Protein 1F1G (pdb70)

Radius of gyration: 51.74 Å; Cα contacts (8 Å, |Δi|>4): 3023; chains: 6; bounding box: 123×83×105 Å

B-factor: mean 15.74, std 9.58, range [6.24, 143.44]

Nearest PDB structures (foldseek):
  1f1g-assembly1_A  TM=1.006E+00  e=4.003E-30  Saccharomyces cerevisiae
  1f18-assembly1_A-2  TM=1.005E+00  e=1.874E-28  Saccharomyces cerevisiae
  1f1a-assembly1_A-2  TM=1.005E+00  e=5.940E-28  Saccharomyces cerevisiae
  1b4t-assembly1_A-2  TM=1.004E+00  e=1.512E-27  Saccharomyces cerevisiae
  1f1d-assembly1_A-2  TM=1.004E+00  e=5.349E-27  Saccharomyces cerevisiae

CATH classification: 2.60.40.200

GO terms:
  GO:0004784 superoxide dismutase activity (F, IDA)
  GO:0005634 nucleus (C, IDA)
  GO:0005758 mitochondrial intermembrane space (C, IDA)
  GO:0005829 cytosol (C, IDA)
  GO:0016670 oxidoreductase activity, acting on a sulfur group of donors, oxygen as acceptor (F, IDA)
  GO:0034599 cellular response to oxidative stress (P, IMP)
  GO:0005739 mitochondrion (C, HDA)
  GO:0045944 positive regulation of transcription by RNA polymerase II (P, IMP)
  GO:1990748 cellular detoxification (P, IMP)
  GO:1901856 negative regulation of cellular respiration (P, IMP)
  GO:0031505 fungal-type cell wall organization (P, IMP)
  GO:0050821 protein stabilization (P, IMP)
  GO:0006801 superoxide metabolic process (P, IMP)
  GO:0006878 intracellular copper ion homeostasis (P, IMP)
  GO:0006882 intracellular zinc ion homeostasis (P, IMP)
  GO:0050821 protein stabilization (P, IPI)
  GO:0005758 mitochondrial intermembrane space (C, EXP)
  GO:0005515 protein binding (F, IPI)
  GO:0019430 removal of superoxide radicals (P, IDA)
  GO:0006825 copper ion transport (P, IDA)

Secondary structure (DSSP, 8-state):
-EEEEEEB-SSS-EEEEEEE-SSTTSPEEEEEEEESPPSS-EEEEEEES----TTTTGGG-SB--TT-PPP--TTSSSS-TTEEEEEE--TTS-EEEEEEESS--SSSTT--TTSEEEE-SS---TT-SSSTTHHHHTT-----EEEE-EEE-/-EEEEEEB-SSS-EEEEEEE-SSTTSPEEEEEEEESPPSS-EEEEEEES----TTTTGGG-SB--TT-PPP--TT-SSS-TTEEEEEE--TTS-EEEEEEESS--SSSTT--TTSEEEE-SS---TT-SSSTTHHHHTT-----EEEE-EEE-/-EEEEEEB-SSS-EEEEEEE-SSTTSPEEEEEEEESPPSS-EEEEEEES----TTTTGGG-SB--TT------TT-SSS-TTEEEEEE--TTS-EEEEEEESS--SSSTT--TTSEEEE-SS---TT-SSSTTHHHHTT-----EEEEEEEE-/-EEEEEEB-SSS-EEEEEEE-SSTTSPEEEEEEEESPPSS-EEEEEEES----TTTTGGG-SB--TT-PPP--TT-SSS-TTEEEEEE--TTS-EEEEEEESS--SSSTT--TTSEEEE-SS---TT-SSSTTHHHHTT-----EEEEEEEE-/-EEEEEEB-SSS-EEEEEEE-SSTTSPEEEEEEEESPPSS-EEEEEEES----TTTTGGG-SB--TT-PPP--TTSSSS-TTEEEEEE--TTS-EEEEEEESS--SSSTT--TTSEEEE-SS---TT-SSSHHHHHHTT-----EEEEEEEE-/-EEEEEEB-SSS-EEEEEEE-SSTTSPEEEEEEEESPPSS-EEEEEEES----TTTTGGG-SB--TT-PPP--TTSSSS-TTEEEEEE--TTS-EEEEEEESS--SSSTT--TTSEEEE-SS---TT-SSSHHHHHHTT-----EEEEEEEE-

Structure (mmCIF, N/CA/C/O backbone):
data_1F1G
#
_entry.id   1F1G
#
_cell.length_a   72.500
_cell.length_b   72.480
_cell.length_c   72.470
_cell.angle_alpha   109.20
_cell.angle_beta   109.55
_cell.angle_gamma   109.21
#
_symmetry.space_group_name_H-M   'P 1'
#
loop_
_entity.id
_entity.type
_entity.pdbx_description
1 polymer 'COPPER-ZINC SUPEROXIDE DISMUTASE'
2 non-polymer 'COPPER (II) ION'
3 non-polymer 'ZINC ION'
4 non-polymer 'PHOSPHATE ION'
5 water water
#
loop_
_atom_site.group_PDB
_atom_site.id
_atom_site.type_symbol
_atom_site.label_atom_id
_atom_site.label_alt_id
_atom_site.label_comp_id
_atom_site.label_asym_id
_atom_site.label_entity_id
_atom_site.label_seq_id
_atom_site.pdbx_PDB_ins_code
_atom_site.Cartn_x
_atom_site.Cartn_y
_atom_site.Cartn_z
_atom_site.occupancy
_atom_site.B_iso_or_equiv
_atom_site.auth_seq_id
_atom_site.auth_comp_id
_atom_site.auth_asym_id
_atom_site.auth_atom_id
_atom_site.pdbx_PDB_model_num
ATOM 1 N N . VAL A 1 2 ? 5.330 27.776 13.852 1.00 13.82 1 VAL A N 1
ATOM 2 C CA . VAL A 1 2 ? 4.152 28.469 13.334 1.00 11.47 1 VAL A CA 1
ATOM 3 C C . VAL A 1 2 ? 4.479 29.958 13.162 1.00 9.05 1 VAL A C 1
ATOM 4 O O . VAL A 1 2 ? 5.192 30.509 13.990 1.00 11.60 1 VAL A O 1
ATOM 8 N N . GLN A 1 3 ? 3.980 30.523 12.060 1.00 10.15 2 GLN A N 1
ATOM 9 C CA . GLN A 1 3 ? 4.124 31.954 11.829 1.00 10.55 2 GLN A CA 1
ATOM 10 C C . GLN A 1 3 ? 2.784 32.620 11.593 1.00 9.52 2 GLN A C 1
ATOM 11 O O . GLN A 1 3 ? 1.884 32.052 10.983 1.00 10.55 2 GLN A O 1
ATOM 17 N N . ALA A 1 4 ? 2.762 33.892 12.046 1.00 10.20 3 ALA A N 1
ATOM 18 C CA . ALA A 1 4 ? 1.587 34.721 11.796 1.00 9.34 3 ALA A CA 1
ATOM 19 C C . ALA A 1 4 ? 2.050 36.145 11.488 1.00 8.66 3 ALA A C 1
ATOM 20 O O . ALA A 1 4 ? 3.202 36.492 11.737 1.00 9.82 3 ALA A O 1
ATOM 22 N N . VAL A 1 5 ? 1.103 36.951 10.987 1.00 8.49 4 VAL A N 1
ATOM 23 C CA . VAL A 1 5 ? 1.490 38.326 10.616 1.00 8.89 4 VAL A CA 1
ATOM 24 C C . VAL A 1 5 ? 0.233 39.188 10.726 1.00 8.90 4 VAL A C 1
ATOM 25 O O . VAL A 1 5 ? -0.859 38.750 10.407 1.00 10.66 4 VAL A O 1
ATOM 29 N N . ALA A 1 6 ? 0.398 40.431 11.116 1.00 10.31 5 ALA A N 1
ATOM 30 C CA . ALA A 1 6 ? -0.648 41.455 11.119 1.00 9.69 5 ALA A CA 1
ATOM 31 C C . ALA A 1 6 ? -0.119 42.672 10.320 1.00 8.95 5 ALA A C 1
ATOM 32 O O . ALA A 1 6 ? 0.985 43.134 10.623 1.00 10.12 5 ALA A O 1
ATOM 34 N N . VAL A 1 7 ? -0.943 43.156 9.390 1.00 8.54 6 VAL A N 1
ATOM 35 C CA . VAL A 1 7 ? -0.586 44.363 8.649 1.00 8.19 6 VAL A CA 1
ATOM 36 C C . VAL A 1 7 ? -1.397 45.506 9.280 1.00 9.13 6 VAL A C 1
ATOM 37 O O . VAL A 1 7 ? -2.627 45.480 9.199 1.00 10.24 6 VAL A O 1
ATOM 41 N N . LEU A 1 8 ? -0.670 46.423 9.902 1.00 9.04 7 LEU A N 1
ATOM 42 C CA . LEU A 1 8 ? -1.320 47.535 10.581 1.00 8.88 7 LEU A CA 1
ATOM 43 C C . LEU A 1 8 ? -1.636 48.657 9.610 1.00 8.27 7 LEU A C 1
ATOM 44 O O . LEU A 1 8 ? -0.726 49.141 8.922 1.00 9.41 7 LEU A O 1
ATOM 49 N N . LYS A 1 9 ? -2.908 49.053 9.566 1.00 8.78 8 LYS A N 1
ATOM 50 C CA . LYS A 1 9 ? -3.360 50.127 8.701 1.00 9.50 8 LYS A CA 1
ATOM 51 C C . LYS A 1 9 ? -4.337 51.017 9.462 1.00 8.66 8 LYS A C 1
ATOM 52 O O . LYS A 1 9 ? -4.949 50.614 10.457 1.00 9.67 8 LYS A O 1
ATOM 58 N N . GLY A 1 10 ? -4.442 52.229 8.956 1.00 9.87 9 GLY A N 1
ATOM 59 C CA . GLY A 1 10 ? -5.420 53.177 9.514 1.00 10.87 9 GLY A CA 1
ATOM 60 C C . GLY A 1 10 ? -5.351 54.441 8.658 1.00 10.58 9 GLY A C 1
ATOM 61 O O . GLY A 1 10 ? -4.694 54.445 7.617 1.00 10.41 9 GLY A O 1
ATOM 62 N N . ASP A 1 11 ? -6.061 55.471 9.094 1.00 9.67 10 ASP A N 1
ATOM 63 C CA . ASP A 1 11 ? -6.189 56.728 8.359 1.00 9.61 10 ASP A CA 1
ATOM 64 C C . ASP A 1 11 ? -5.360 57.823 8.987 1.00 9.63 10 ASP A C 1
ATOM 65 O O . ASP A 1 11 ? -5.499 59.004 8.561 1.00 11.16 10 ASP A O 1
ATOM 70 N N . ALA A 1 12 ? -4.529 57.528 9.972 1.00 9.74 11 ALA A N 1
ATOM 71 C CA . ALA A 1 12 ? -3.849 58.516 10.777 1.00 10.41 11 ALA A CA 1
ATOM 72 C C . ALA A 1 12 ? -2.352 58.657 10.407 1.00 10.38 11 ALA A C 1
ATOM 73 O O . ALA A 1 12 ? -1.636 59.310 11.161 1.00 13.09 11 ALA A O 1
ATOM 75 N N . GLY A 1 13 ? -1.961 58.041 9.296 1.00 10.41 12 GLY A N 1
ATOM 76 C CA . GLY A 1 13 ? -0.558 58.117 8.880 1.00 10.89 12 GLY A CA 1
ATOM 77 C C . GLY A 1 13 ? 0.313 57.038 9.485 1.00 10.32 12 GLY A C 1
ATOM 78 O O . GLY A 1 13 ? 1.493 56.949 9.138 1.00 10.77 12 GLY A O 1
ATOM 79 N N . VAL A 1 14 ? -0.211 56.193 10.384 1.00 9.70 13 VAL A N 1
ATOM 80 C CA . VAL A 1 14 ? 0.554 55.109 11.006 1.00 9.63 13 VAL A CA 1
ATOM 81 C C . VAL A 1 14 ? 0.264 53.822 10.246 1.00 8.41 13 VAL A C 1
ATOM 82 O O . VAL A 1 14 ? -0.865 53.498 9.893 1.00 10.02 13 VAL A O 1
ATOM 86 N N . SER A 1 15 ? 1.325 53.071 9.968 1.00 8.93 14 SER A N 1
ATOM 87 C CA . SER A 1 15 ? 1.112 51.782 9.301 1.00 9.92 14 SER A CA 1
ATOM 88 C C . SER A 1 15 ? 2.312 50.890 9.613 1.00 9.54 14 SER A C 1
ATOM 89 O O . SER A 1 15 ? 3.337 51.409 10.024 1.00 10.59 14 SER A O 1
ATOM 92 N N . GLY A 1 16 ? 2.164 49.570 9.425 1.00 9.40 15 GLY A N 1
ATOM 93 C CA . GLY A 1 16 ? 3.350 48.733 9.720 1.00 11.42 15 GLY A CA 1
ATOM 94 C C . GLY A 1 16 ? 2.998 47.264 9.551 1.00 9.34 15 GLY A C 1
ATOM 95 O O . GLY A 1 16 ? 1.940 46.915 9.025 1.00 9.91 15 GLY A O 1
ATOM 96 N N . VAL A 1 17 ? 3.967 46.463 9.995 1.00 9.18 16 VAL A N 1
ATOM 97 C CA . VAL A 1 17 ? 3.801 45.016 9.865 1.00 9.68 16 VAL A CA 1
ATOM 98 C C . VAL A 1 17 ? 4.352 44.393 11.139 1.00 7.92 16 VAL A C 1
ATOM 99 O O . VAL A 1 17 ? 5.420 44.766 11.609 1.00 9.38 16 VAL A O 1
ATOM 103 N N . VAL A 1 18 ? 3.560 43.482 11.699 1.00 8.92 17 VAL A N 1
ATOM 104 C CA . VAL A 1 18 ? 3.978 42.788 12.931 1.00 9.69 17 VAL A CA 1
ATOM 105 C C . VAL A 1 18 ? 3.988 41.289 12.638 1.00 8.74 17 VAL A C 1
ATOM 106 O O . VAL A 1 18 ? 3.019 40.740 12.138 1.00 10.04 17 VAL A O 1
ATOM 110 N N . LYS A 1 19 ? 5.147 40.678 12.889 1.00 9.47 18 LYS A N 1
ATOM 111 C CA . LYS A 1 19 ? 5.343 39.260 12.609 1.00 9.64 18 LYS A CA 1
ATOM 112 C C . LYS A 1 19 ? 5.471 38.466 13.917 1.00 8.85 18 LYS A C 1
ATOM 113 O O . LYS A 1 19 ? 6.028 38.965 14.869 1.00 10.83 18 LYS A O 1
ATOM 119 N N . PHE A 1 20 ? 4.966 37.250 13.907 1.00 9.86 19 PHE A N 1
ATOM 120 C CA . PHE A 1 20 ? 4.968 36.336 15.040 1.00 9.55 19 PHE A CA 1
ATOM 121 C C . PHE A 1 20 ? 5.543 34.973 14.628 1.00 8.06 19 PHE A C 1
ATOM 122 O O . PHE A 1 20 ? 5.164 34.473 13.589 1.00 9.53 19 PHE A O 1
ATOM 130 N N . GLU A 1 21 ? 6.368 34.426 15.521 1.00 10.44 20 GLU A N 1
ATOM 131 C CA . GLU A 1 21 ? 6.779 33.046 15.237 1.00 10.97 20 GLU A CA 1
ATOM 132 C C . GLU A 1 21 ? 6.863 32.307 16.587 1.00 9.82 20 GLU A C 1
ATOM 133 O O . GLU A 1 21 ? 7.385 32.843 17.564 1.00 10.95 20 GLU A O 1
ATOM 139 N N . GLN A 1 22 ? 6.345 31.081 16.557 1.00 10.84 21 GLN A N 1
ATOM 140 C CA . GLN A 1 22 ? 6.325 30.232 17.751 1.00 10.87 21 GLN A CA 1
ATOM 141 C C . GLN A 1 22 ? 6.508 28.773 17.306 1.00 10.51 21 GLN A C 1
ATOM 142 O O . GLN A 1 22 ? 5.740 28.302 16.489 1.00 12.98 21 GLN A O 1
ATOM 148 N N . ALA A 1 23 ? 7.523 28.136 17.896 1.00 12.42 22 ALA A N 1
ATOM 149 C CA . ALA A 1 23 ? 7.865 26.765 17.465 1.00 13.29 22 ALA A CA 1
ATOM 150 C C . ALA A 1 23 ? 6.891 25.748 18.012 1.00 13.30 22 ALA A C 1
ATOM 151 O O . ALA A 1 23 ? 6.456 24.858 17.303 1.00 16.38 22 ALA A O 1
ATOM 153 N N . SER A 1 24 ? 6.548 25.887 19.278 1.00 13.88 23 SER A N 1
ATOM 154 C CA . SER A 1 24 ? 5.594 24.970 19.904 1.00 13.42 23 SER A CA 1
ATOM 155 C C . SER A 1 24 ? 4.867 25.741 20.989 1.00 13.96 23 SER A C 1
ATOM 156 O O . SER A 1 24 ? 5.357 26.806 21.413 1.00 13.67 23 SER A O 1
ATOM 159 N N . GLU A 1 25 ? 3.731 25.207 21.427 1.00 12.94 24 GLU A N 1
ATOM 160 C CA . GLU A 1 25 ? 2.869 25.950 22.347 1.00 13.96 24 GLU A CA 1
ATOM 161 C C . GLU A 1 25 ? 3.511 26.420 23.616 1.00 16.09 24 GLU A C 1
ATOM 162 O O . GLU A 1 25 ? 3.191 27.533 24.103 1.00 15.68 24 GLU A O 1
ATOM 168 N N . SER A 1 26 ? 4.416 25.645 24.235 1.00 15.66 25 SER A N 1
ATOM 169 C CA . SER A 1 26 ? 5.007 26.079 25.500 1.00 15.76 25 SER A CA 1
ATOM 170 C C . SER A 1 26 ? 6.198 27.028 25.341 1.00 16.25 25 SER A C 1
ATOM 171 O O . SER A 1 26 ? 6.681 27.560 26.354 1.00 21.04 25 SER A O 1
ATOM 174 N N . GLU A 1 27 ? 6.648 27.229 24.109 1.00 15.86 26 GLU A N 1
ATOM 175 C CA . GLU A 1 27 ? 7.833 28.035 23.855 1.00 16.21 26 GLU A CA 1
ATOM 176 C C . GLU A 1 27 ? 7.492 29.501 23.655 1.00 14.25 26 GLU A C 1
ATOM 177 O O . GLU A 1 27 ? 6.351 29.784 23.293 1.00 15.47 26 GLU A O 1
ATOM 183 N N . PRO A 1 28 ? 8.425 30.410 23.875 1.00 12.97 27 PRO A N 1
ATOM 184 C CA . PRO A 1 28 ? 8.080 31.817 23.656 1.00 14.44 27 PRO A CA 1
ATOM 185 C C . PRO A 1 28 ? 7.716 32.126 22.215 1.00 14.16 27 PRO A C 1
ATOM 186 O O . PRO A 1 28 ? 8.198 31.495 21.276 1.00 13.24 27 PRO A O 1
ATOM 190 N N . THR A 1 29 ? 6.864 33.118 22.040 1.00 12.15 28 THR A N 1
ATOM 191 C CA . THR A 1 29 ? 6.599 33.660 20.704 1.00 11.58 28 THR A CA 1
ATOM 192 C C . THR A 1 29 ? 7.560 34.819 20.440 1.00 11.25 28 THR A C 1
ATOM 193 O O . THR A 1 29 ? 7.730 35.661 21.313 1.00 13.52 28 THR A O 1
ATOM 197 N N . THR A 1 30 ? 8.194 34.854 19.275 1.00 10.66 29 THR A N 1
ATOM 198 C CA . THR A 1 30 ? 9.004 36.009 18.901 1.00 12.15 29 THR A CA 1
ATOM 199 C C . THR A 1 30 ? 8.121 36.991 18.117 1.00 10.63 29 THR A C 1
ATOM 200 O O . THR A 1 30 ? 7.535 36.570 17.126 1.00 10.62 29 THR A O 1
ATOM 204 N N . VAL A 1 31 ? 8.053 38.206 18.629 1.00 10.08 30 VAL A N 1
ATOM 205 C CA . VAL A 1 31 ? 7.247 39.245 18.013 1.00 11.08 30 VAL A CA 1
ATOM 206 C C . VAL A 1 31 ? 8.185 40.281 17.413 1.00 9.93 30 VAL A C 1
ATOM 207 O O . VAL A 1 31 ? 9.030 40.792 18.137 1.00 12.45 30 VAL A O 1
ATOM 211 N N . SER A 1 32 ? 8.034 40.588 16.142 1.00 10.47 31 SER A N 1
ATOM 212 C CA . SER A 1 32 ? 8.921 41.625 15.587 1.00 11.92 31 SER A CA 1
ATOM 213 C C . SER A 1 32 ? 8.030 42.581 14.812 1.00 14.15 31 SER A C 1
ATOM 214 O O . SER A 1 32 ? 6.991 42.220 14.268 1.00 13.71 31 SER A O 1
ATOM 217 N N . TYR A 1 33 ? 8.456 43.834 14.774 1.00 10.07 32 TYR A N 1
ATOM 218 C CA . TYR A 1 33 ? 7.574 44.834 14.205 1.00 10.78 32 TYR A CA 1
ATOM 219 C C . TYR A 1 33 ? 8.405 45.917 13.490 1.00 10.03 32 TYR A C 1
ATOM 220 O O . TYR A 1 33 ? 9.548 46.172 13.897 1.00 11.05 32 TYR A O 1
ATOM 229 N N . GLU A 1 34 ? 7.738 46.499 12.499 1.00 10.45 33 GLU A N 1
ATOM 230 C CA . GLU A 1 34 ? 8.195 47.708 11.841 1.00 10.94 33 GLU A CA 1
ATOM 231 C C . GLU A 1 34 ? 6.958 48.589 11.701 1.00 8.99 33 GLU A C 1
ATOM 232 O O . GLU A 1 34 ? 6.025 48.137 11.070 1.00 11.12 33 GLU A O 1
ATOM 238 N N . ILE A 1 35 ? 7.043 49.789 12.302 1.00 8.85 34 ILE A N 1
ATOM 239 C CA . ILE A 1 35 ? 5.861 50.660 12.272 1.00 9.41 34 ILE A CA 1
ATOM 240 C C . ILE A 1 35 ? 6.299 52.095 11.942 1.00 8.63 34 ILE A C 1
ATOM 241 O O . ILE A 1 35 ? 7.199 52.597 12.599 1.00 13.53 34 ILE A O 1
ATOM 246 N N . ALA A 1 36 ? 5.662 52.657 10.925 1.00 9.51 35 ALA A N 1
ATOM 247 C CA . ALA A 1 36 ? 6.004 54.014 10.465 1.00 9.48 35 ALA A CA 1
ATOM 248 C C . ALA A 1 36 ? 4.926 55.026 10.821 1.00 9.72 35 ALA A C 1
ATOM 249 O O . ALA A 1 36 ? 3.774 54.628 10.962 1.00 10.47 35 ALA A O 1
ATOM 251 N N . GLY A 1 37 ? 5.312 56.303 10.899 1.00 9.46 36 GLY A N 1
ATOM 252 C CA . GLY A 1 37 ? 4.303 57.368 10.950 1.00 9.92 36 GLY A CA 1
ATOM 253 C C . GLY A 1 37 ? 3.886 57.722 12.359 1.00 9.09 36 GLY A C 1
ATOM 254 O O . GLY A 1 37 ? 2.959 58.550 12.519 1.00 10.81 36 GLY A O 1
ATOM 255 N N . ASN A 1 38 ? 4.547 57.187 13.355 1.00 9.28 37 ASN A N 1
ATOM 256 C CA . ASN A 1 38 ? 4.266 57.533 14.752 1.00 10.66 37 ASN A CA 1
ATOM 257 C C . ASN A 1 38 ? 4.853 58.885 15.112 1.00 11.16 37 ASN A C 1
ATOM 258 O O . ASN A 1 38 ? 5.690 59.407 14.387 1.00 12.05 37 ASN A O 1
ATOM 263 N N . SER A 1 39 ? 4.450 59.428 16.262 1.00 11.23 38 SER A N 1
ATOM 264 C CA . SER A 1 39 ? 5.151 60.572 16.804 1.00 11.43 38 SER A CA 1
ATOM 265 C C . SER A 1 39 ? 6.630 60.210 16.968 1.00 11.77 38 SER A C 1
ATOM 266 O O . SER A 1 39 ? 6.949 59.078 17.319 1.00 13.22 38 SER A O 1
ATOM 269 N N . PRO A 1 40 ? 7.541 61.124 16.743 1.00 12.00 39 PRO A N 1
ATOM 270 C CA . PRO A 1 40 ? 8.953 60.826 16.929 1.00 11.67 39 PRO A CA 1
ATOM 271 C C . PRO A 1 40 ? 9.381 60.884 18.398 1.00 11.20 39 PRO A C 1
ATOM 272 O O . PRO A 1 40 ? 8.741 61.557 19.190 1.00 12.67 39 PRO A O 1
ATOM 276 N N . ASN A 1 41 ? 10.471 60.170 18.660 1.00 12.51 40 ASN A N 1
ATOM 277 C CA . ASN A 1 41 ? 11.101 60.221 19.968 1.00 13.02 40 ASN A CA 1
ATOM 278 C C . ASN A 1 41 ? 10.105 59.942 21.088 1.00 13.95 40 ASN A C 1
ATOM 279 O O . ASN A 1 41 ? 10.093 60.681 22.086 1.00 17.42 40 ASN A O 1
ATOM 284 N N . ALA A 1 42 ? 9.297 58.903 20.936 1.00 13.30 41 ALA A N 1
ATOM 285 C CA . ALA A 1 42 ? 8.228 58.667 21.918 1.00 13.53 41 ALA A CA 1
ATOM 286 C C . ALA A 1 42 ? 8.127 57.194 22.278 1.00 13.03 41 ALA A C 1
ATOM 287 O O . ALA A 1 42 ? 8.935 56.390 21.796 1.00 14.91 41 ALA A O 1
ATOM 289 N N . GLU A 1 43 ? 7.142 56.873 23.120 1.00 13.57 42 GLU A N 1
ATOM 290 C CA . GLU A 1 43 ? 6.834 55.482 23.484 1.00 12.94 42 GLU A CA 1
ATOM 291 C C . GLU A 1 43 ? 5.347 55.312 23.234 1.00 11.98 42 GLU A C 1
ATOM 292 O O . GLU A 1 43 ? 4.566 56.168 23.652 1.00 12.91 42 GLU A O 1
ATOM 298 N N . ARG A 1 44 ? 4.968 54.256 22.544 1.00 11.63 43 ARG A N 1
ATOM 299 C CA . ARG A 1 44 ? 3.614 54.071 22.068 1.00 9.74 43 ARG A CA 1
ATOM 300 C C . ARG A 1 44 ? 3.083 52.688 22.469 1.00 11.01 43 ARG A C 1
ATOM 301 O O . ARG A 1 44 ? 3.757 51.670 22.263 1.00 10.82 43 ARG A O 1
ATOM 309 N N . GLY A 1 45 ? 1.884 52.694 23.017 1.00 10.80 44 GLY A N 1
ATOM 310 C CA . GLY A 1 45 ? 1.283 51.449 23.516 1.00 11.59 44 GLY A CA 1
ATOM 311 C C . GLY A 1 45 ? 1.035 50.463 22.394 1.00 9.58 44 GLY A C 1
ATOM 312 O O . GLY A 1 45 ? 0.653 50.825 21.278 1.00 9.81 44 GLY A O 1
ATOM 313 N N . PHE A 1 46 ? 1.220 49.174 22.704 1.00 9.97 45 PHE A N 1
ATOM 314 C CA . PHE A 1 46 ? 1.241 48.146 21.661 1.00 9.82 45 PHE A CA 1
ATOM 315 C C . PHE A 1 46 ? 0.620 46.875 22.247 1.00 8.66 45 PHE A C 1
ATOM 316 O O . PHE A 1 46 ? 1.162 46.349 23.239 1.00 10.14 45 PHE A O 1
ATOM 324 N N . HIS A 1 47 ? -0.547 46.438 21.732 1.00 8.69 46 HIS A N 1
ATOM 325 C CA . HIS A 1 47 ? -1.207 45.296 22.384 1.00 10.35 46 HIS A CA 1
ATOM 326 C C . HIS A 1 47 ? -1.929 44.427 21.361 1.00 8.84 46 HIS A C 1
ATOM 327 O O . HIS A 1 47 ? -2.337 44.847 20.295 1.00 10.06 46 HIS A O 1
ATOM 334 N N . ILE A 1 48 ? -2.146 43.177 21.800 1.00 8.65 47 ILE A N 1
ATOM 335 C CA . ILE A 1 48 ? -3.091 42.296 21.134 1.00 9.30 47 ILE A CA 1
ATOM 336 C C . ILE A 1 48 ? -4.481 42.543 21.725 1.00 8.93 47 ILE A C 1
ATOM 337 O O . ILE A 1 48 ? -4.637 42.471 22.930 1.00 9.59 47 ILE A O 1
ATOM 342 N N . HIS A 1 49 ? -5.420 42.836 20.835 1.00 9.48 48 HIS A N 1
ATOM 343 C CA . HIS A 1 49 ? -6.813 43.032 21.271 1.00 9.63 48 HIS A CA 1
ATOM 344 C C . HIS A 1 49 ? -7.609 41.779 20.920 1.00 9.52 48 HIS A C 1
ATOM 345 O O . HIS A 1 49 ? -7.216 40.938 20.118 1.00 10.12 48 HIS A O 1
ATOM 352 N N . GLU A 1 50 ? -8.758 41.654 21.587 1.00 9.26 49 GLU A N 1
ATOM 353 C CA . GLU A 1 50 ? -9.478 40.386 21.604 1.00 9.47 49 GLU A CA 1
ATOM 354 C C . GLU A 1 50 ? -9.969 39.902 20.277 1.00 9.90 49 GLU A C 1
ATOM 355 O O . GLU A 1 50 ? -9.940 38.692 19.967 1.00 10.34 49 GLU A O 1
ATOM 361 N N . PHE A 1 51 ? -10.501 40.814 19.438 1.00 8.90 50 PHE A N 1
ATOM 362 C CA . PHE A 1 51 ? -11.198 40.409 18.239 1.00 8.69 50 PHE A CA 1
ATOM 363 C C . PHE A 1 51 ? -10.473 40.817 16.946 1.00 9.20 50 PHE A C 1
ATOM 364 O O . PHE A 1 51 ? -9.950 41.927 16.864 1.00 10.85 50 PHE A O 1
ATOM 372 N N . GLY A 1 52 ? -10.500 39.937 15.978 1.00 9.25 51 GLY A N 1
ATOM 373 C CA . GLY A 1 52 ? -9.997 40.142 14.638 1.00 9.60 51 GLY A CA 1
ATOM 374 C C . GLY A 1 52 ? -11.079 40.723 13.747 1.00 8.74 51 GLY A C 1
ATOM 375 O O . GLY A 1 52 ? -11.351 40.211 12.670 1.00 10.62 51 GLY A O 1
ATOM 376 N N . ASP A 1 53 ? -11.735 41.776 14.272 1.00 9.88 52 ASP A N 1
ATOM 377 C CA . ASP A 1 53 ? -12.933 42.311 13.615 1.00 10.45 52 ASP A CA 1
ATOM 378 C C . ASP A 1 53 ? -12.625 43.741 13.141 1.00 9.22 52 ASP A C 1
ATOM 379 O O . ASP A 1 53 ? -12.455 44.601 13.986 1.00 10.97 52 ASP A O 1
ATOM 384 N N . ALA A 1 54 ? -12.569 43.883 11.828 1.00 9.49 53 ALA A N 1
ATOM 385 C CA . ALA A 1 54 ? -12.179 45.167 11.235 1.00 9.45 53 ALA A CA 1
ATOM 386 C C . ALA A 1 54 ? -13.368 45.910 10.650 1.00 10.36 53 ALA A C 1
ATOM 387 O O . ALA A 1 54 ? -13.182 46.799 9.803 1.00 10.94 53 ALA A O 1
ATOM 389 N N . THR A 1 55 ? -14.576 45.552 11.089 1.00 10.02 54 THR A N 1
ATOM 390 C CA . THR A 1 55 ? -15.758 46.214 10.511 1.00 9.84 54 THR A CA 1
ATOM 391 C C . THR A 1 55 ? -15.931 47.664 10.988 1.00 9.59 54 THR A C 1
ATOM 392 O O . THR A 1 55 ? -16.719 48.343 10.301 1.00 12.97 54 THR A O 1
ATOM 396 N N . ASN A 1 56 ? -15.276 48.046 12.065 1.00 9.70 55 ASN A N 1
ATOM 397 C CA . ASN A 1 56 ? -15.423 49.454 12.514 1.00 10.05 55 ASN A CA 1
ATOM 398 C C . ASN A 1 56 ? -14.057 49.990 12.931 1.00 10.29 55 ASN A C 1
ATOM 399 O O . ASN A 1 56 ? -13.712 50.065 14.098 1.00 10.96 55 ASN A O 1
ATOM 404 N N . GLY A 1 57 ? -13.247 50.308 11.897 1.00 10.36 56 GLY A N 1
ATOM 405 C CA . GLY A 1 57 ? -11.925 50.858 12.148 1.00 11.29 56 GLY A CA 1
ATOM 406 C C . GLY A 1 57 ? -11.132 49.924 13.066 1.00 10.72 56 GLY A C 1
ATOM 407 O O . GLY A 1 57 ? -11.103 48.709 12.838 1.00 11.69 56 GLY A O 1
ATOM 408 N N . CYS A 1 58 ? -10.547 50.535 14.084 1.00 10.66 57 CYS A N 1
ATOM 409 C CA . CYS A 1 58 ? -9.850 49.802 15.109 1.00 10.01 57 CYS A CA 1
ATOM 410 C C . CYS A 1 58 ? -10.687 49.631 16.370 1.00 9.33 57 CYS A C 1
ATOM 411 O O . CYS A 1 58 ? -10.236 49.046 17.319 1.00 10.94 57 CYS A O 1
ATOM 414 N N . VAL A 1 59 ? -11.897 50.170 16.362 1.00 9.83 58 VAL A N 1
ATOM 415 C CA . VAL A 1 59 ? -12.810 50.067 17.509 1.00 9.93 58 VAL A CA 1
ATOM 416 C C . VAL A 1 59 ? -13.254 48.608 17.721 1.00 9.58 58 VAL A C 1
ATOM 417 O O . VAL A 1 59 ? -13.314 48.113 18.846 1.00 9.71 58 VAL A O 1
ATOM 421 N N . SER A 1 60 ? -13.572 47.958 16.617 1.00 9.58 59 SER A N 1
ATOM 422 C CA . SER A 1 60 ? -14.217 46.637 16.662 1.00 9.29 59 SER A CA 1
ATOM 423 C C . SER A 1 60 ? -13.186 45.570 17.027 1.00 9.77 59 SER A C 1
ATOM 424 O O . SER A 1 60 ? -13.620 44.423 17.245 1.00 11.19 59 SER A O 1
ATOM 427 N N . ALA A 1 61 ? -11.924 45.892 17.192 1.00 9.71 60 ALA A N 1
ATOM 428 C CA . ALA A 1 61 ? -10.934 44.990 17.779 1.00 9.23 60 ALA A CA 1
ATOM 429 C C . ALA A 1 61 ? -11.258 44.700 19.236 1.00 9.42 60 ALA A C 1
ATOM 430 O O . ALA A 1 61 ? -10.764 43.737 19.822 1.00 9.07 60 ALA A O 1
ATOM 432 N N . GLY A 1 62 ? -12.130 45.547 19.850 1.00 9.54 61 GLY A N 1
ATOM 433 C CA . GLY A 1 62 ? -12.443 45.231 21.249 1.00 10.71 61 GLY A CA 1
ATOM 434 C C . GLY A 1 62 ? -11.347 45.615 22.194 1.00 10.43 61 GLY A C 1
ATOM 435 O O . GLY A 1 62 ? -10.423 46.370 21.859 1.00 10.49 61 GLY A O 1
ATOM 436 N N . PRO A 1 63 ? -11.398 45.106 23.428 1.00 10.71 62 PRO A N 1
ATOM 437 C CA . PRO A 1 63 ? -10.421 45.411 24.463 1.00 10.71 62 PRO A CA 1
ATOM 438 C C . PRO A 1 63 ? -9.135 44.594 24.363 1.00 9.15 62 PRO A C 1
ATOM 439 O O . PRO A 1 63 ? -9.020 43.762 23.466 1.00 11.12 62 PRO A O 1
ATOM 443 N N . HIS A 1 64 ? -8.188 44.823 25.263 1.00 10.36 63 HIS A N 1
ATOM 444 C CA . HIS A 1 64 ? -6.983 44.005 25.288 1.00 9.68 63 HIS A CA 1
ATOM 445 C C . HIS A 1 64 ? -7.374 42.532 25.470 1.00 10.33 63 HIS A C 1
ATOM 446 O O . HIS A 1 64 ? -8.280 42.216 26.249 1.00 10.96 63 HIS A O 1
ATOM 453 N N . PHE A 1 65 ? -6.701 41.639 24.769 1.00 10.10 64 PHE A N 1
ATOM 454 C CA . PHE A 1 65 ? -6.931 40.213 24.916 1.00 10.06 64 PHE A CA 1
ATOM 455 C C . PHE A 1 65 ? -6.535 39.781 26.324 1.00 9.23 64 PHE A C 1
ATOM 456 O O . PHE A 1 65 ? -5.411 39.967 26.757 1.00 10.03 64 PHE A O 1
ATOM 464 N N . ASN A 1 66 ? -7.550 39.261 27.041 1.00 10.22 65 ASN A N 1
ATOM 465 C CA . ASN A 1 66 ? -7.416 39.033 28.487 1.00 11.29 65 ASN A CA 1
ATOM 466 C C . ASN A 1 66 ? -8.198 37.817 28.960 1.00 12.02 65 ASN A C 1
ATOM 467 O O . ASN A 1 66 ? -9.115 37.893 29.795 1.00 12.09 65 ASN A O 1
ATOM 472 N N . PRO A 1 67 ? -7.892 36.643 28.432 1.00 11.43 66 PRO A N 1
ATOM 473 C CA . PRO A 1 67 ? -8.726 35.485 28.766 1.00 12.07 66 PRO A CA 1
ATOM 474 C C . PRO A 1 67 ? -8.659 35.159 30.272 1.00 12.38 66 PRO A C 1
ATOM 475 O O . PRO A 1 67 ? -9.627 34.587 30.787 1.00 12.66 66 PRO A O 1
ATOM 479 N N . PHE A 1 68 ? -7.586 35.525 30.945 1.00 11.27 67 PHE A N 1
ATOM 480 C CA . PHE A 1 68 ? -7.374 35.158 32.339 1.00 12.25 67 PHE A CA 1
ATOM 481 C C . PHE A 1 68 ? -7.870 36.228 33.305 1.00 11.24 67 PHE A C 1
ATOM 482 O O . PHE A 1 68 ? -7.703 36.068 34.516 1.00 13.49 67 PHE A O 1
ATOM 490 N N . LYS A 1 69 ? -8.478 37.281 32.770 1.00 12.89 68 LYS A N 1
ATOM 491 C CA . LYS A 1 69 ? -9.196 38.281 33.575 1.00 12.55 68 LYS A CA 1
ATOM 492 C C . LYS A 1 69 ? -8.291 38.928 34.608 1.00 11.40 68 LYS A C 1
ATOM 493 O O . LYS A 1 69 ? -8.530 39.060 35.793 1.00 13.62 68 LYS A O 1
ATOM 499 N N . LYS A 1 70 ? -7.135 39.400 34.124 1.00 11.78 69 LYS A N 1
ATOM 500 C CA . LYS A 1 70 ? -6.147 40.093 34.907 1.00 11.10 69 LYS A CA 1
ATOM 501 C C . LYS A 1 70 ? -6.231 41.600 34.615 1.00 9.71 69 LYS A C 1
ATOM 502 O O . LYS A 1 70 ? -6.903 41.967 33.637 1.00 12.40 69 LYS A O 1
ATOM 508 N N . THR A 1 71 ? -5.533 42.365 35.443 1.00 10.94 70 THR A N 1
ATOM 509 C CA . THR A 1 71 ? -5.400 43.779 35.116 1.00 11.40 70 THR A CA 1
ATOM 510 C C . THR A 1 71 ? -4.283 43.999 34.097 1.00 11.82 70 THR A C 1
ATOM 511 O O . THR A 1 71 ? -3.402 43.179 33.889 1.00 11.26 70 THR A O 1
ATOM 515 N N . HIS A 1 72 ? -4.370 45.189 33.483 1.00 11.89 71 HIS A N 1
ATOM 516 C CA . HIS A 1 72 ? -3.373 45.643 32.536 1.00 11.25 71 HIS A CA 1
ATOM 517 C C . HIS A 1 72 ? -2.008 45.841 33.192 1.00 11.56 71 HIS A C 1
ATOM 518 O O . HIS A 1 72 ? -1.927 46.447 34.278 1.00 12.82 71 HIS A O 1
ATOM 525 N N . GLY A 1 73 ? -0.943 45.385 32.524 1.00 11.23 72 GLY A N 1
ATOM 526 C CA . GLY A 1 73 ? 0.382 45.559 33.097 1.00 12.69 72 GLY A CA 1
ATOM 527 C C . GLY A 1 73 ? 1.471 45.678 32.035 1.00 11.63 72 GLY A C 1
ATOM 528 O O . GLY A 1 73 ? 1.178 45.800 30.864 1.00 13.04 72 GLY A O 1
ATOM 529 N N . ALA A 1 74 ? 2.718 45.659 32.474 1.00 12.19 73 ALA A N 1
ATOM 530 C CA . ALA A 1 74 ? 3.891 45.621 31.625 1.00 12.66 73 ALA A CA 1
ATOM 531 C C . ALA A 1 74 ? 4.112 44.180 31.180 1.00 12.65 73 ALA A C 1
ATOM 532 O O . ALA A 1 74 ? 3.729 43.237 31.870 1.00 11.89 73 ALA A O 1
ATOM 534 N N . PRO A 1 75 ? 4.740 43.985 30.027 1.00 13.39 74 PRO A N 1
ATOM 535 C CA . PRO A 1 75 ? 5.040 42.622 29.580 1.00 14.53 74 PRO A CA 1
ATOM 536 C C . PRO A 1 75 ? 5.797 41.801 30.619 1.00 15.65 74 PRO A C 1
ATOM 537 O O . PRO A 1 75 ? 5.574 40.592 30.706 1.00 16.19 74 PRO A O 1
ATOM 541 N N . THR A 1 76 ? 6.679 42.390 31.397 1.00 16.35 75 THR A N 1
ATOM 542 C CA . THR A 1 76 ? 7.470 41.610 32.352 1.00 17.71 75 THR A CA 1
ATOM 543 C C . THR A 1 76 ? 6.789 41.480 33.699 1.00 15.96 75 THR A C 1
ATOM 544 O O . THR A 1 76 ? 7.362 40.860 34.615 1.00 19.04 75 THR A O 1
ATOM 548 N N . ASP A 1 77 ? 5.571 42.019 33.814 1.00 15.48 76 ASP A N 1
ATOM 549 C CA . ASP A 1 77 ? 4.812 41.795 35.045 1.00 15.59 76 ASP A CA 1
ATOM 550 C C . ASP A 1 77 ? 4.161 40.420 35.040 1.00 16.18 76 ASP A C 1
ATOM 551 O O . ASP A 1 77 ? 3.668 40.001 33.982 1.00 18.09 76 ASP A O 1
ATOM 556 N N . GLU A 1 78 ? 4.038 39.691 36.170 1.00 20.44 77 GLU A N 1
ATOM 557 C CA . GLU A 1 78 ? 3.275 38.438 35.938 1.00 22.33 77 GLU A CA 1
ATOM 558 C C . GLU A 1 78 ? 1.767 38.729 35.880 1.00 22.06 77 GLU A C 1
ATOM 559 O O . GLU A 1 78 ? 1.006 37.949 35.289 1.00 20.55 77 GLU A O 1
ATOM 565 N N . VAL A 1 79 ? 1.349 39.860 36.471 1.00 14.91 78 VAL A N 1
ATOM 566 C CA . VAL A 1 79 ? -0.066 40.228 36.355 1.00 14.37 78 VAL A CA 1
ATOM 567 C C . VAL A 1 79 ? -0.168 41.237 35.196 1.00 11.81 78 VAL A C 1
ATOM 568 O O . VAL A 1 79 ? 0.236 42.368 35.314 1.00 14.12 78 VAL A O 1
ATOM 572 N N . ARG A 1 80 ? -0.697 40.721 34.111 1.00 11.86 79 ARG A N 1
ATOM 573 C CA . ARG A 1 80 ? -0.859 41.504 32.888 1.00 10.40 79 ARG A CA 1
ATOM 574 C C . ARG A 1 80 ? -1.926 40.826 32.045 1.00 10.78 79 ARG A C 1
ATOM 575 O O . ARG A 1 80 ? -2.272 39.676 32.288 1.00 11.82 79 ARG A O 1
ATOM 583 N N . HIS A 1 81 ? -2.455 41.521 31.048 1.00 10.22 80 HIS A N 1
ATOM 584 C CA . HIS A 1 81 ? -3.254 40.897 30.023 1.00 10.13 80 HIS A CA 1
ATOM 585 C C . HIS A 1 81 ? -2.368 40.048 29.092 1.00 10.08 80 HIS A C 1
ATOM 586 O O . HIS A 1 81 ? -1.234 40.407 28.854 1.00 10.76 80 HIS A O 1
ATOM 593 N N . VAL A 1 82 ? -2.908 38.939 28.601 1.00 10.09 81 VAL A N 1
ATOM 594 C CA . VAL A 1 82 ? -2.108 38.201 27.599 1.00 10.80 81 VAL A CA 1
ATOM 595 C C . VAL A 1 82 ? -1.650 39.109 26.468 1.00 10.72 81 VAL A C 1
ATOM 596 O O . VAL A 1 82 ? -0.511 39.032 26.024 1.00 11.71 81 VAL A O 1
ATOM 600 N N . GLY A 1 83 ? -2.518 40.038 26.030 1.00 10.71 82 GLY A N 1
ATOM 601 C CA . GLY A 1 83 ? -2.126 40.863 24.890 1.00 11.99 82 GLY A CA 1
ATOM 602 C C . GLY A 1 83 ? -1.202 42.016 25.233 1.00 9.31 82 GLY A C 1
ATOM 603 O O . GLY A 1 83 ? -0.891 42.744 24.256 1.00 10.80 82 GLY A O 1
ATOM 604 N N . ASP A 1 84 ? -0.740 42.248 26.443 1.00 8.76 83 ASP A N 1
ATOM 605 C CA . ASP A 1 84 ? 0.041 43.439 26.776 1.00 10.16 83 ASP A CA 1
ATOM 606 C C . ASP A 1 84 ? 1.474 43.331 26.248 1.00 11.20 83 ASP A C 1
ATOM 607 O O . ASP A 1 84 ? 2.262 42.494 26.694 1.00 11.63 83 ASP A O 1
ATOM 612 N N . MET A 1 85 ? 1.831 44.202 25.296 1.00 10.69 84 MET A N 1
ATOM 613 C CA . MET A 1 85 ? 3.157 44.218 24.729 1.00 11.24 84 MET A CA 1
ATOM 614 C C . MET A 1 85 ? 3.883 45.537 25.049 1.00 12.02 84 MET A C 1
ATOM 615 O O . MET A 1 85 ? 4.895 45.832 24.442 1.00 13.71 84 MET A O 1
ATOM 620 N N . GLY A 1 86 ? 3.387 46.273 26.049 1.00 10.48 85 GLY A N 1
ATOM 621 C CA . GLY A 1 86 ? 4.053 47.433 26.562 1.00 10.75 85 GLY A CA 1
ATOM 622 C C . GLY A 1 86 ? 4.136 48.591 25.576 1.00 10.97 85 GLY A C 1
ATOM 623 O O . GLY A 1 86 ? 3.190 48.835 24.823 1.00 11.76 85 GLY A O 1
ATOM 624 N N . ASN A 1 87 ? 5.250 49.290 25.611 1.00 11.07 86 ASN A N 1
ATOM 625 C CA . ASN A 1 87 ? 5.475 50.385 24.651 1.00 11.68 86 ASN A CA 1
ATOM 626 C C . ASN A 1 87 ? 6.500 49.983 23.616 1.00 11.45 86 ASN A C 1
ATOM 627 O O . ASN A 1 87 ? 7.459 49.271 23.931 1.00 13.49 86 ASN A O 1
ATOM 632 N N . VAL A 1 88 ? 6.328 50.480 22.399 1.00 11.14 87 VAL A N 1
ATOM 633 C CA . VAL A 1 88 ? 7.411 50.431 21.429 1.00 11.24 87 VAL A CA 1
ATOM 634 C C . VAL A 1 88 ? 8.019 51.835 21.344 1.00 10.91 87 VAL A C 1
ATOM 635 O O . VAL A 1 88 ? 7.326 52.849 21.460 1.00 11.94 87 VAL A O 1
ATOM 639 N N . LYS A 1 89 ? 9.329 51.907 21.198 1.00 11.11 88 LYS A N 1
ATOM 640 C CA . LYS A 1 89 ? 10.047 53.171 21.146 1.00 11.43 88 LYS A CA 1
ATOM 641 C C . LYS A 1 89 ? 10.049 53.662 19.713 1.00 11.86 88 LYS A C 1
ATOM 642 O O . LYS A 1 89 ? 10.258 52.844 18.801 1.00 15.34 88 LYS A O 1
ATOM 648 N N . THR A 1 90 ? 9.830 54.953 19.520 1.00 11.86 89 THR A N 1
ATOM 649 C CA . THR A 1 90 ? 9.934 55.506 18.172 1.00 12.03 89 THR A CA 1
ATOM 650 C C . THR A 1 90 ? 11.166 56.419 18.070 1.00 12.40 89 THR A C 1
ATOM 651 O O . THR A 1 90 ? 11.549 57.113 19.005 1.00 13.40 89 THR A O 1
ATOM 655 N N . ASP A 1 91 ? 11.780 56.371 16.875 1.00 11.41 90 ASP A N 1
ATOM 656 C CA . ASP A 1 91 ? 12.994 57.167 16.652 1.00 12.42 90 ASP A CA 1
ATOM 657 C C . ASP A 1 91 ? 12.663 58.567 16.146 1.00 12.74 90 ASP A C 1
ATOM 658 O O . ASP A 1 91 ? 11.491 58.978 16.165 1.00 11.87 90 ASP A O 1
ATOM 663 N N . GLU A 1 92 ? 13.678 59.304 15.719 1.00 12.13 91 GLU A N 1
ATOM 664 C CA . GLU A 1 92 ? 13.508 60.709 15.338 1.00 12.06 91 GLU A CA 1
ATOM 665 C C . GLU A 1 92 ? 12.676 60.821 14.071 1.00 10.74 91 GLU A C 1
ATOM 666 O O . GLU A 1 92 ? 12.174 61.924 13.745 1.00 13.05 91 GLU A O 1
ATOM 672 N N . ASN A 1 93 ? 12.515 59.738 13.340 1.00 11.00 92 ASN A N 1
ATOM 673 C CA . ASN A 1 93 ? 11.709 59.758 12.127 1.00 11.70 92 ASN A CA 1
ATOM 674 C C . ASN A 1 93 ? 10.310 59.186 12.311 1.00 10.73 92 ASN A C 1
ATOM 675 O O . ASN A 1 93 ? 9.546 59.035 11.348 1.00 11.66 92 ASN A O 1
ATOM 680 N N . GLY A 1 94 ? 9.996 58.835 13.556 1.00 11.00 93 GLY A N 1
ATOM 681 C CA . GLY A 1 94 ? 8.688 58.257 13.825 1.00 11.45 93 GLY A CA 1
ATOM 682 C C . GLY A 1 94 ? 8.587 56.760 13.625 1.00 10.89 93 GLY A C 1
ATOM 683 O O . GLY A 1 94 ? 7.462 56.239 13.575 1.00 10.81 93 GLY A O 1
ATOM 684 N N . VAL A 1 95 ? 9.722 56.078 13.449 1.00 10.20 94 VAL A N 1
ATOM 685 C CA . VAL A 1 95 ? 9.760 54.636 13.152 1.00 11.01 94 VAL A CA 1
ATOM 686 C C . VAL A 1 95 ? 9.965 53.852 14.441 1.00 10.21 94 VAL A C 1
ATOM 687 O O . VAL A 1 95 ? 10.803 54.181 15.263 1.00 10.86 94 VAL A O 1
ATOM 691 N N . ALA A 1 96 ? 9.187 52.783 14.584 1.00 11.09 95 ALA A N 1
ATOM 692 C CA . ALA A 1 96 ? 9.376 51.801 15.632 1.00 12.95 95 ALA A CA 1
ATOM 693 C C . ALA A 1 96 ? 9.853 50.515 14.930 1.00 12.32 95 ALA A C 1
ATOM 694 O O . ALA A 1 96 ? 9.172 50.072 14.026 1.00 15.37 95 ALA A O 1
ATOM 696 N N . LYS A 1 97 ? 10.983 49.993 15.380 1.00 12.13 96 LYS A N 1
ATOM 697 C CA . LYS A 1 97 ? 11.452 48.738 14.790 1.00 12.33 96 LYS A CA 1
ATOM 698 C C . LYS A 1 97 ? 12.061 47.938 15.925 1.00 12.86 96 LYS A C 1
ATOM 699 O O . LYS A 1 97 ? 12.876 48.485 16.665 1.00 16.07 96 LYS A O 1
ATOM 705 N N . GLY A 1 98 ? 11.680 46.670 16.046 1.00 12.23 97 GLY A N 1
ATOM 706 C CA . GLY A 1 98 ? 12.269 45.880 17.130 1.00 15.39 97 GLY A CA 1
ATOM 707 C C . GLY A 1 98 ? 11.655 44.479 17.160 1.00 10.73 97 GLY A C 1
ATOM 708 O O . GLY A 1 98 ? 10.881 44.107 16.303 1.00 11.83 97 GLY A O 1
ATOM 709 N N . SER A 1 99 ? 12.124 43.756 18.161 1.00 13.13 98 SER A N 1
ATOM 710 C CA . SER A 1 99 ? 11.665 42.382 18.377 1.00 14.04 98 SER A CA 1
ATOM 711 C C . SER A 1 99 ? 11.801 42.023 19.834 1.00 11.99 98 SER A C 1
ATOM 712 O O . SER A 1 99 ? 12.678 42.534 20.554 1.00 15.90 98 SER A O 1
ATOM 715 N N . PHE A 1 100 ? 10.940 41.098 20.289 1.00 12.12 99 PHE A N 1
ATOM 716 C CA . PHE A 1 100 ? 11.050 40.594 21.655 1.00 12.37 99 PHE A CA 1
ATOM 717 C C . PHE A 1 100 ? 10.447 39.196 21.712 1.00 11.10 99 PHE A C 1
ATOM 718 O O . PHE A 1 100 ? 9.743 38.797 20.795 1.00 11.87 99 PHE A O 1
ATOM 726 N N . LYS A 1 101 ? 10.718 38.487 22.783 1.00 12.68 100 LYS A N 1
ATOM 727 C CA . LYS A 1 101 ? 10.080 37.213 23.050 1.00 13.37 100 LYS A CA 1
ATOM 728 C C . LYS A 1 101 ? 9.045 37.330 24.158 1.00 15.02 100 LYS A C 1
ATOM 729 O O . LYS A 1 101 ? 9.227 38.088 25.103 1.00 15.62 100 LYS A O 1
ATOM 735 N N . ASP A 1 102 ? 7.949 36.564 24.032 1.00 13.84 101 ASP A N 1
ATOM 736 C CA . ASP A 1 102 ? 6.926 36.628 25.058 1.00 13.72 101 ASP A CA 1
ATOM 737 C C . ASP A 1 102 ? 6.322 35.255 25.354 1.00 12.87 101 ASP A C 1
ATOM 738 O O . ASP A 1 102 ? 6.071 34.521 24.398 1.00 15.04 101 ASP A O 1
ATOM 743 N N . SER A 1 103 ? 6.116 34.965 26.649 1.00 13.90 102 SER A N 1
ATOM 744 C CA . SER A 1 103 ? 5.687 33.605 26.950 1.00 14.85 102 SER A CA 1
ATOM 745 C C . SER A 1 103 ? 4.200 33.494 27.204 1.00 14.94 102 SER A C 1
ATOM 746 O O . SER A 1 103 ? 3.690 32.384 27.345 1.00 15.43 102 SER A O 1
ATOM 749 N N . LEU A 1 104 ? 3.499 34.637 27.206 1.00 13.46 103 LEU A N 1
ATOM 750 C CA . LEU A 1 104 ? 2.032 34.524 27.240 1.00 11.58 103 LEU A CA 1
ATOM 751 C C . LEU A 1 104 ? 1.363 34.524 25.895 1.00 11.14 103 LEU A C 1
ATOM 752 O O . LEU A 1 104 ? 0.294 33.944 25.649 1.00 13.32 103 LEU A O 1
ATOM 757 N N . ILE A 1 105 ? 1.970 35.245 24.958 1.00 10.89 104 ILE A N 1
ATOM 758 C CA . ILE A 1 105 ? 1.443 35.311 23.600 1.00 10.90 104 ILE A CA 1
ATOM 759 C C . ILE A 1 105 ? 1.787 34.021 22.870 1.00 11.16 104 ILE A C 1
ATOM 760 O O . ILE A 1 105 ? 2.946 33.616 22.870 1.00 12.51 104 ILE A O 1
ATOM 765 N N . LYS A 1 106 ? 0.806 33.394 22.280 1.00 10.37 105 LYS A N 1
ATOM 766 C CA . LYS A 1 106 ? 0.939 32.102 21.645 1.00 9.50 105 LYS A CA 1
ATOM 767 C C . LYS A 1 106 ? 0.209 32.095 20.316 1.00 8.96 105 LYS A C 1
ATOM 768 O O . LYS A 1 106 ? -0.796 32.832 20.112 1.00 11.22 105 LYS A O 1
ATOM 774 N N . LEU A 1 107 ? 0.672 31.275 19.386 1.00 11.36 106 LEU A N 1
ATOM 775 C CA . LEU A 1 107 ? 0.039 31.054 18.105 1.00 10.46 106 LEU A CA 1
ATOM 776 C C . LEU A 1 107 ? -0.650 29.691 17.967 1.00 11.08 106 LEU A C 1
ATOM 777 O O . LEU A 1 107 ? -1.092 29.346 16.896 1.00 14.01 106 LEU A O 1
ATOM 782 N N . ILE A 1 108 ? -0.626 28.992 19.106 1.00 12.69 107 ILE A N 1
ATOM 783 C CA . ILE A 1 108 ? -1.010 27.601 19.236 1.00 12.07 107 ILE A CA 1
ATOM 784 C C . ILE A 1 108 ? -1.849 27.450 20.520 1.00 10.63 107 ILE A C 1
ATOM 785 O O . ILE A 1 108 ? -1.415 27.976 21.531 1.00 12.31 107 ILE A O 1
ATOM 790 N N . GLY A 1 109 ? -2.941 26.682 20.468 1.00 13.15 108 GLY A N 1
ATOM 791 C CA . GLY A 1 109 ? -3.682 26.390 21.683 1.00 12.18 108 GLY A CA 1
ATOM 792 C C . GLY A 1 109 ? -4.829 27.355 21.919 1.00 12.44 108 GLY A C 1
ATOM 793 O O . GLY A 1 109 ? -5.210 28.189 21.104 1.00 13.27 108 GLY A O 1
ATOM 794 N N . PRO A 1 110 ? -5.456 27.161 23.067 1.00 12.28 109 PRO A N 1
ATOM 795 C CA . PRO A 1 110 ? -6.735 27.853 23.317 1.00 13.22 109 PRO A CA 1
ATOM 796 C C . PRO A 1 110 ? -6.532 29.336 23.582 1.00 13.09 109 PRO A C 1
ATOM 797 O O . PRO A 1 110 ? -7.567 30.029 23.513 1.00 15.03 109 PRO A O 1
ATOM 801 N N . THR A 1 111 ? -5.325 29.843 23.829 1.00 11.51 110 THR A N 1
ATOM 802 C CA . THR A 1 111 ? -5.139 31.289 23.889 1.00 10.76 110 THR A CA 1
ATOM 803 C C . THR A 1 111 ? -4.479 31.828 22.617 1.00 10.94 110 THR A C 1
ATOM 804 O O . THR A 1 111 ? -3.950 32.944 22.663 1.00 10.94 110 THR A O 1
ATOM 808 N N . SER A 1 112 ? -4.492 31.076 21.517 1.00 10.48 111 SER A N 1
ATOM 809 C CA . SER A 1 112 ? -3.848 31.591 20.316 1.00 9.65 111 SER A CA 1
ATOM 810 C C . SER A 1 112 ? -4.367 32.974 19.933 1.00 10.00 111 SER A C 1
ATOM 811 O O . SER A 1 112 ? -5.579 33.231 20.024 1.00 10.12 111 SER A O 1
ATOM 814 N N . VAL A 1 113 ? -3.436 33.807 19.530 1.00 9.52 112 VAL A N 1
ATOM 815 C CA . VAL A 1 113 ? -3.827 35.123 19.031 1.00 9.37 112 VAL A CA 1
ATOM 816 C C . VAL A 1 113 ? -4.091 35.129 17.538 1.00 10.46 112 VAL A C 1
ATOM 817 O O . VAL A 1 113 ? -4.413 36.187 16.984 1.00 9.81 112 VAL A O 1
ATOM 821 N N . VAL A 1 114 ? -3.970 33.985 16.858 1.00 10.30 113 VAL A N 1
ATOM 822 C CA . VAL A 1 114 ? -4.325 33.940 15.432 1.00 9.62 113 VAL A CA 1
ATOM 823 C C . VAL A 1 114 ? -5.796 34.323 15.318 1.00 10.77 113 VAL A C 1
ATOM 824 O O . VAL A 1 114 ? -6.643 33.800 16.051 1.00 11.47 113 VAL A O 1
ATOM 828 N N . GLY A 1 115 ? -6.167 35.214 14.432 1.00 10.35 114 GLY A N 1
ATOM 829 C CA . GLY A 1 115 ? -7.543 35.661 14.302 1.00 10.09 114 GLY A CA 1
ATOM 830 C C . GLY A 1 115 ? -7.883 36.831 15.231 1.00 7.73 114 GLY A C 1
ATOM 831 O O . GLY A 1 115 ? -9.056 37.227 15.182 1.00 10.31 114 GLY A O 1
ATOM 832 N N . ARG A 1 116 ? -6.951 37.297 16.043 1.00 8.46 115 ARG A N 1
ATOM 833 C CA . ARG A 1 116 ? -7.230 38.463 16.907 1.00 8.70 115 ARG A CA 1
ATOM 834 C C . ARG A 1 116 ? -6.638 39.697 16.235 1.00 8.70 115 ARG A C 1
ATOM 835 O O . ARG A 1 116 ? -6.449 39.619 15.009 1.00 10.23 115 ARG A O 1
ATOM 843 N N . SER A 1 117 ? -6.389 40.784 16.944 1.00 8.43 116 SER A N 1
ATOM 844 C CA . SER A 1 117 ? -5.834 41.958 16.276 1.00 8.70 116 SER A CA 1
ATOM 845 C C . SER A 1 117 ? -4.630 42.493 17.025 1.00 8.62 116 SER A C 1
ATOM 846 O O . SER A 1 117 ? -4.507 42.344 18.242 1.00 10.81 116 SER A O 1
ATOM 849 N N . VAL A 1 118 ? -3.767 43.216 16.274 1.00 8.52 117 VAL A N 1
ATOM 850 C CA . VAL A 1 118 ? -2.754 44.035 16.914 1.00 8.35 117 VAL A CA 1
ATOM 851 C C . VAL A 1 118 ? -3.158 45.509 16.756 1.00 7.42 117 VAL A C 1
ATOM 852 O O . VAL A 1 118 ? -3.623 45.847 15.689 1.00 9.20 117 VAL A O 1
ATOM 856 N N . VAL A 1 119 ? -2.967 46.265 17.830 1.00 8.70 118 VAL A N 1
ATOM 857 C CA . VAL A 1 119 ? -3.252 47.703 17.789 1.00 8.61 118 VAL A CA 1
ATOM 858 C C . VAL A 1 119 ? -1.994 48.424 18.237 1.00 8.09 118 VAL A C 1
ATOM 859 O O . VAL A 1 119 ? -1.360 48.074 19.223 1.00 8.76 118 VAL A O 1
ATOM 863 N N . ILE A 1 120 ? -1.646 49.475 17.452 1.00 9.50 119 ILE A N 1
ATOM 864 C CA . ILE A 1 120 ? -0.657 50.449 17.897 1.00 8.57 119 ILE A CA 1
ATOM 865 C C . ILE A 1 120 ? -1.372 51.756 18.292 1.00 9.15 119 ILE A C 1
ATOM 866 O O . ILE A 1 120 ? -2.265 52.169 17.554 1.00 9.55 119 ILE A O 1
ATOM 871 N N . HIS A 1 121 ? -0.971 52.303 19.422 1.00 8.48 120 HIS A N 1
ATOM 872 C CA . HIS A 1 121 ? -1.685 53.436 20.010 1.00 9.19 120 HIS A CA 1
ATOM 873 C C . HIS A 1 121 ? -0.945 54.742 19.729 1.00 10.05 120 HIS A C 1
ATOM 874 O O . HIS A 1 121 ? 0.219 54.796 19.378 1.00 10.38 120 HIS A O 1
ATOM 881 N N . ALA A 1 122 ? -1.714 55.811 19.915 1.00 10.34 121 ALA A N 1
ATOM 882 C CA . ALA A 1 122 ? -1.211 57.159 19.738 1.00 9.49 121 ALA A CA 1
ATOM 883 C C . ALA A 1 122 ? -0.561 57.725 20.980 1.00 10.56 121 ALA A C 1
ATOM 884 O O . ALA A 1 122 ? 0.111 58.748 20.915 1.00 12.73 121 ALA A O 1
ATOM 886 N N . GLY A 1 123 ? -0.804 57.050 22.127 1.00 11.33 122 GLY A N 1
ATOM 887 C CA . GLY A 1 123 ? -0.196 57.538 23.344 1.00 12.41 122 GLY A CA 1
ATOM 888 C C . GLY A 1 123 ? 0.664 56.457 23.990 1.00 10.21 122 GLY A C 1
ATOM 889 O O . GLY A 1 123 ? 0.725 55.301 23.541 1.00 12.35 122 GLY A O 1
ATOM 890 N N . GLN A 1 124 ? 1.329 56.846 25.055 1.00 12.05 123 GLN A N 1
ATOM 891 C CA . GLN A 1 124 ? 2.168 55.996 25.872 1.00 11.39 123 GLN A CA 1
ATOM 892 C C . GLN A 1 124 ? 1.331 55.143 26.822 1.00 11.81 123 GLN A C 1
ATOM 893 O O . GLN A 1 124 ? 0.376 55.616 27.429 1.00 13.16 123 GLN A O 1
ATOM 899 N N . ASP A 1 125 ? 1.711 53.884 26.943 1.00 11.31 124 ASP A N 1
ATOM 900 C CA . ASP A 1 125 ? 1.078 52.969 27.902 1.00 11.50 124 ASP A CA 1
ATOM 901 C C . ASP A 1 125 ? 1.693 53.173 29.271 1.00 11.87 124 ASP A C 1
ATOM 902 O O . ASP A 1 125 ? 2.902 53.062 29.388 1.00 14.28 124 ASP A O 1
ATOM 907 N N . ASP A 1 126 ? 0.895 53.443 30.308 1.00 11.50 125 ASP A N 1
ATOM 908 C CA . ASP A 1 126 ? 1.479 53.693 31.639 1.00 11.31 125 ASP A CA 1
ATOM 909 C C . ASP A 1 126 ? 1.684 52.389 32.417 1.00 11.74 125 ASP A C 1
ATOM 910 O O . ASP A 1 126 ? 1.994 52.381 33.611 1.00 12.48 125 ASP A O 1
ATOM 915 N N . LEU A 1 127 ? 1.489 51.274 31.716 1.00 12.78 126 LEU A N 1
ATOM 916 C CA . LEU A 1 127 ? 1.819 49.949 32.220 1.00 12.00 126 LEU A CA 1
ATOM 917 C C . LEU A 1 127 ? 1.012 49.555 33.439 1.00 11.39 126 LEU A C 1
ATOM 918 O O . LEU A 1 127 ? 1.405 48.682 34.218 1.00 13.10 126 LEU A O 1
ATOM 923 N N . GLY A 1 128 ? -0.157 50.143 33.637 1.00 11.79 127 GLY A N 1
ATOM 924 C CA . GLY A 1 128 ? -0.983 49.769 34.817 1.00 13.36 127 GLY A CA 1
ATOM 925 C C . GLY A 1 128 ? -0.579 50.497 36.072 1.00 12.53 127 GLY A C 1
ATOM 926 O O . GLY A 1 128 ? -1.084 50.200 37.183 1.00 14.53 127 GLY A O 1
ATOM 927 N N . LYS A 1 129 ? 0.327 51.466 35.993 1.00 12.45 128 LYS A N 1
ATOM 928 C CA . LYS A 1 129 ? 0.884 52.074 37.194 1.00 15.35 128 LYS A CA 1
ATOM 929 C C . LYS A 1 129 ? 0.329 53.464 37.430 1.00 17.83 128 LYS A C 1
ATOM 930 O O . LYS A 1 129 ? 0.844 54.182 38.283 1.00 25.69 128 LYS A O 1
ATOM 936 N N . GLY A 1 130 ? -0.709 53.829 36.680 1.00 17.26 129 GLY A N 1
ATOM 937 C CA . GLY A 1 130 ? -1.235 55.192 36.796 1.00 21.63 129 GLY A CA 1
ATOM 938 C C . GLY A 1 130 ? -2.216 55.318 37.944 1.00 28.55 129 GLY A C 1
ATOM 939 O O . GLY A 1 130 ? -2.451 54.371 38.696 1.00 28.86 129 GLY A O 1
ATOM 940 N N . ASP A 1 131 ? -2.792 56.515 38.068 1.00 35.14 130 ASP A N 1
ATOM 941 C CA . ASP A 1 131 ? -3.737 56.850 39.117 1.00 44.48 130 ASP A CA 1
ATOM 942 C C . ASP A 1 131 ? -5.086 56.138 38.966 1.00 52.75 130 ASP A C 1
ATOM 943 O O . ASP A 1 131 ? -5.638 55.666 39.965 1.00 57.65 130 ASP A O 1
ATOM 948 N N . THR A 1 132 ? -5.575 56.094 37.754 1.00 53.87 131 THR A N 1
ATOM 949 C CA . THR A 1 132 ? -6.880 55.776 37.240 1.00 50.91 131 THR A CA 1
ATOM 950 C C . THR A 1 132 ? -7.335 54.331 37.312 1.00 44.01 131 THR A C 1
ATOM 951 O O . THR A 1 132 ? -6.593 53.346 37.264 1.00 51.31 131 THR A O 1
ATOM 955 N N . GLU A 1 133 ? -8.656 54.128 37.383 1.00 35.17 132 GLU A N 1
ATOM 956 C CA . GLU A 1 133 ? -9.102 52.745 37.152 1.00 29.79 132 GLU A CA 1
ATOM 957 C C . GLU A 1 133 ? -8.752 52.402 35.696 1.00 23.39 132 GLU A C 1
ATOM 958 O O . GLU A 1 133 ? -8.452 51.286 35.293 1.00 22.82 132 GLU A O 1
ATOM 964 N N . GLU A 1 134 ? -8.757 53.380 34.810 1.00 18.93 133 GLU A N 1
ATOM 965 C CA . GLU A 1 134 ? -8.433 53.275 33.391 1.00 17.02 133 GLU A CA 1
ATOM 966 C C . GLU A 1 134 ? -7.022 52.720 33.230 1.00 12.97 133 GLU A C 1
ATOM 967 O O . GLU A 1 134 ? -6.783 51.925 32.302 1.00 14.56 133 GLU A O 1
ATOM 973 N N . SER A 1 135 ? -6.085 53.060 34.102 1.00 12.63 134 SER A N 1
ATOM 974 C CA . SER A 1 135 ? -4.734 52.499 33.948 1.00 12.29 134 SER A CA 1
ATOM 975 C C . SER A 1 135 ? -4.754 50.982 33.963 1.00 14.10 134 SER A C 1
ATOM 976 O O . SER A 1 135 ? -4.057 50.306 33.198 1.00 12.00 134 SER A O 1
ATOM 979 N N . LEU A 1 136 ? -5.590 50.408 34.845 1.00 11.61 135 LEU A N 1
ATOM 980 C CA . LEU A 1 136 ? -5.688 48.959 34.970 1.00 11.51 135 LEU A CA 1
ATOM 981 C C . LEU A 1 136 ? -6.451 48.311 33.830 1.00 11.89 135 LEU A C 1
ATOM 982 O O . LEU A 1 136 ? -6.549 47.076 33.771 1.00 11.76 135 LEU A O 1
ATOM 987 N N . LYS A 1 137 ? -7.030 49.085 32.897 1.00 11.44 136 LYS A N 1
ATOM 988 C CA . LYS A 1 137 ? -7.812 48.556 31.798 1.00 12.08 136 LYS A CA 1
ATOM 989 C C . LYS A 1 137 ? -7.029 48.676 30.474 1.00 12.70 136 LYS A C 1
ATOM 990 O O . LYS A 1 137 ? -6.876 47.699 29.733 1.00 12.10 136 LYS A O 1
ATOM 996 N N . THR A 1 138 ? -6.539 49.891 30.217 1.00 13.24 137 THR A N 1
ATOM 997 C CA . THR A 1 138 ? -5.911 50.206 28.955 1.00 12.07 137 THR A CA 1
ATOM 998 C C . THR A 1 138 ? -4.498 50.752 29.073 1.00 11.21 137 THR A C 1
ATOM 999 O O . THR A 1 138 ? -3.880 51.029 28.048 1.00 12.85 137 THR A O 1
ATOM 1003 N N . GLY A 1 139 ? -3.996 50.994 30.270 1.00 11.15 138 GLY A N 1
ATOM 1004 C CA . GLY A 1 139 ? -2.743 51.696 30.411 1.00 11.28 138 GLY A CA 1
ATOM 1005 C C . GLY A 1 139 ? -2.821 53.147 29.959 1.00 11.18 138 GLY A C 1
ATOM 1006 O O . GLY A 1 139 ? -1.779 53.805 29.874 1.00 11.70 138 GLY A O 1
ATOM 1007 N N . ASN A 1 140 ? -4.012 53.686 29.726 1.00 11.92 139 ASN A N 1
ATOM 1008 C CA . ASN A 1 140 ? -4.142 55.084 29.296 1.00 11.85 139 ASN A CA 1
ATOM 1009 C C . ASN A 1 140 ? -3.387 55.331 27.997 1.00 12.35 139 ASN A C 1
ATOM 1010 O O . ASN A 1 140 ? -2.919 56.443 27.785 1.00 13.70 139 ASN A O 1
ATOM 1015 N N . ALA A 1 141 ? -3.286 54.342 27.125 1.00 11.73 140 ALA A N 1
ATOM 1016 C CA . ALA A 1 141 ? -2.509 54.500 25.917 1.00 11.53 140 ALA A CA 1
ATOM 1017 C C . ALA A 1 141 ? -3.242 55.280 24.820 1.00 11.59 140 ALA A C 1
ATOM 1018 O O . ALA A 1 141 ? -2.658 55.562 23.763 1.00 11.72 140 ALA A O 1
ATOM 1020 N N . GLY A 1 142 ? -4.513 55.623 25.052 1.00 12.72 141 GLY A N 1
ATOM 1021 C CA . GLY A 1 142 ? -5.210 56.485 24.125 1.00 12.60 141 GLY A CA 1
ATOM 1022 C C . GLY A 1 142 ? -5.656 55.915 22.818 1.00 11.09 141 GLY A C 1
ATOM 1023 O O . GLY A 1 142 ? -5.943 54.715 22.652 1.00 12.10 141 GLY A O 1
ATOM 1024 N N . PRO A 1 143 ? -5.788 56.761 21.789 1.00 11.11 142 PRO A N 1
ATOM 1025 C CA . PRO A 1 143 ? -6.333 56.376 20.492 1.00 10.24 142 PRO A CA 1
ATOM 1026 C C . PRO A 1 143 ? -5.605 55.213 19.772 1.00 8.25 142 PRO A C 1
ATOM 1027 O O . PRO A 1 143 ? -4.470 54.916 20.131 1.00 10.05 142 PRO A O 1
ATOM 1031 N N . ARG A 1 144 ? -6.326 54.693 18.804 1.00 9.47 143 ARG A N 1
ATOM 1032 C CA . ARG A 1 144 ? -5.876 53.511 18.022 1.00 10.10 143 ARG A CA 1
ATOM 1033 C C . ARG A 1 144 ? -5.649 53.916 16.564 1.00 8.85 143 ARG A C 1
ATOM 1034 O O . ARG A 1 144 ? -6.473 53.663 15.704 1.00 10.53 143 ARG A O 1
ATOM 1042 N N . PRO A 1 145 ? -4.540 54.568 16.264 1.00 9.34 144 PRO A N 1
ATOM 1043 C CA . PRO A 1 145 ? -4.354 55.022 14.879 1.00 9.62 144 PRO A CA 1
ATOM 1044 C C . PRO A 1 145 ? -4.221 53.907 13.863 1.00 9.23 144 PRO A C 1
ATOM 1045 O O . PRO A 1 145 ? -4.545 54.101 12.669 1.00 9.34 144 PRO A O 1
ATOM 1049 N N . ALA A 1 146 ? -3.776 52.696 14.237 1.00 9.92 145 ALA A N 1
ATOM 1050 C CA . ALA A 1 146 ? -3.669 51.609 13.261 1.00 8.20 145 ALA A CA 1
ATOM 1051 C C . ALA A 1 146 ? -3.830 50.251 14.002 1.00 7.74 145 ALA A C 1
ATOM 1052 O O . ALA A 1 146 ? -3.569 50.179 15.185 1.00 9.73 145 ALA A O 1
ATOM 1054 N N . CYS A 1 147 ? -4.251 49.302 13.166 1.00 7.87 146 CYS A N 1
ATOM 1055 C CA . CYS A 1 147 ? -4.504 47.962 13.688 1.00 8.63 146 CYS A CA 1
ATOM 1056 C C . CYS A 1 147 ? -4.528 47.004 12.501 1.00 8.48 146 CYS A C 1
ATOM 1057 O O . CYS A 1 147 ? -4.631 47.397 11.348 1.00 8.73 146 CYS A O 1
ATOM 1060 N N . GLY A 1 148 ? -4.427 45.707 12.823 1.00 8.60 147 GLY A N 1
ATOM 1061 C CA . GLY A 1 148 ? -4.514 44.685 11.797 1.00 9.85 147 GLY A CA 1
ATOM 1062 C C . GLY A 1 148 ? -4.912 43.325 12.420 1.00 7.14 147 GLY A C 1
ATOM 1063 O O . GLY A 1 148 ? -4.504 43.094 13.551 1.00 9.09 147 GLY A O 1
ATOM 1064 N N . VAL A 1 149 ? -5.640 42.567 11.632 1.00 7.90 148 VAL A N 1
ATOM 1065 C CA . VAL A 1 149 ? -5.970 41.184 12.060 1.00 8.97 148 VAL A CA 1
ATOM 1066 C C . VAL A 1 149 ? -4.750 40.296 11.917 1.00 8.87 148 VAL A C 1
ATOM 1067 O O . VAL A 1 149 ? -4.012 40.368 10.928 1.00 9.96 148 VAL A O 1
ATOM 1071 N N . ILE A 1 150 ? -4.571 39.420 12.921 1.00 8.23 149 ILE A N 1
ATOM 1072 C CA . ILE A 1 150 ? -3.432 38.502 12.895 1.00 8.74 149 ILE A CA 1
ATOM 1073 C C . ILE A 1 150 ? -3.795 37.263 12.098 1.00 8.96 149 ILE A C 1
ATOM 1074 O O . ILE A 1 150 ? -4.735 36.547 12.450 1.00 9.22 149 ILE A O 1
ATOM 1079 N N . GLY A 1 151 ? -3.039 36.993 11.029 1.00 10.12 150 GLY A N 1
ATOM 1080 C CA . GLY A 1 151 ? -3.312 35.840 10.189 1.00 9.00 150 GLY A CA 1
ATOM 1081 C C . GLY A 1 151 ? -2.146 34.869 10.128 1.00 10.57 150 GLY A C 1
ATOM 1082 O O . GLY A 1 151 ? -0.993 35.212 10.372 1.00 10.51 150 GLY A O 1
ATOM 1083 N N . LEU A 1 152 ? -2.544 33.640 9.803 1.00 10.02 151 LEU A N 1
ATOM 1084 C CA . LEU A 1 152 ? -1.527 32.597 9.614 1.00 12.76 151 LEU A CA 1
ATOM 1085 C C . LEU A 1 152 ? -0.737 32.846 8.351 1.00 12.79 151 LEU A C 1
ATOM 1086 O O . LEU A 1 152 ? -1.294 33.247 7.309 1.00 15.56 151 LEU A O 1
ATOM 1091 N N . THR A 1 153 ? 0.556 32.601 8.426 1.00 11.03 152 THR A N 1
ATOM 1092 C CA . THR A 1 153 ? 1.295 32.620 7.156 1.00 12.78 152 THR A CA 1
ATOM 1093 C C . THR A 1 153 ? 2.311 31.522 7.168 1.00 15.82 152 THR A C 1
ATOM 1094 O O . THR A 1 153 ? 2.263 30.584 7.981 1.00 18.36 152 THR A O 1
ATOM 1098 N N . ASN A 1 154 ? 3.318 31.584 6.299 1.00 18.23 153 ASN A N 1
ATOM 1099 C CA . ASN A 1 154 ? 4.393 30.586 6.573 1.00 27.19 153 ASN A CA 1
ATOM 1100 C C . ASN A 1 154 ? 5.701 31.253 6.223 1.00 28.55 153 ASN A C 1
ATOM 1101 O O . ASN A 1 154 ? 6.511 30.619 5.515 1.00 29.84 153 ASN A O 1
ATOM 1107 N N . VAL B 1 2 ? -19.482 30.039 17.575 1.00 14.85 156 VAL B N 1
ATOM 1108 C CA . VAL B 1 2 ? -18.319 30.834 17.206 1.00 12.09 156 VAL B CA 1
ATOM 1109 C C . VAL B 1 2 ? -18.635 31.696 15.973 1.00 9.37 156 VAL B C 1
ATOM 1110 O O . VAL B 1 2 ? -19.317 31.233 15.067 1.00 12.48 156 VAL B O 1
ATOM 1114 N N . GLN B 1 3 ? -18.171 32.941 16.012 1.00 10.44 157 GLN B N 1
ATOM 1115 C CA . GLN B 1 3 ? -18.303 33.868 14.893 1.00 10.90 157 GLN B CA 1
ATOM 1116 C C . GLN B 1 3 ? -16.958 34.385 14.440 1.00 9.39 157 GLN B C 1
ATOM 1117 O O . GLN B 1 3 ? -16.042 34.578 15.229 1.00 11.07 157 GLN B O 1
ATOM 1123 N N . ALA B 1 4 ? -16.896 34.595 13.126 1.00 10.35 158 ALA B N 1
ATOM 1124 C CA . ALA B 1 4 ? -15.709 35.207 12.536 1.00 10.03 158 ALA B CA 1
ATOM 1125 C C . ALA B 1 4 ? -16.187 36.166 11.454 1.00 10.32 158 ALA B C 1
ATOM 1126 O O . ALA B 1 4 ? -17.344 36.135 11.018 1.00 9.58 158 ALA B O 1
ATOM 1128 N N . VAL B 1 5 ? -15.271 37.001 10.992 1.00 9.04 159 VAL B N 1
ATOM 1129 C CA . VAL B 1 5 ? -15.594 37.999 9.950 1.00 9.10 159 VAL B CA 1
ATOM 1130 C C . VAL B 1 5 ? -14.335 38.327 9.147 1.00 8.55 159 VAL B C 1
ATOM 1131 O O . VAL B 1 5 ? -13.247 38.363 9.723 1.00 9.48 159 VAL B O 1
ATOM 1135 N N . ALA B 1 6 ? -14.527 38.613 7.875 1.00 9.25 160 ALA B N 1
ATOM 1136 C CA . ALA B 1 6 ? -13.457 39.112 7.005 1.00 9.96 160 ALA B CA 1
ATOM 1137 C C . ALA B 1 6 ? -13.981 40.404 6.342 1.00 9.11 160 ALA B C 1
ATOM 1138 O O . ALA B 1 6 ? -15.069 40.367 5.784 1.00 9.61 160 ALA B O 1
ATOM 1140 N N . VAL B 1 7 ? -13.116 41.420 6.396 1.00 8.90 161 VAL B N 1
ATOM 1141 C CA . VAL B 1 7 ? -13.452 42.665 5.689 1.00 9.26 161 VAL B CA 1
ATOM 1142 C C . VAL B 1 7 ? -12.660 42.689 4.384 1.00 8.50 161 VAL B C 1
ATOM 1143 O O . VAL B 1 7 ? -11.425 42.702 4.451 1.00 10.15 161 VAL B O 1
ATOM 1147 N N . LEU B 1 8 ? -13.385 42.616 3.287 1.00 8.95 162 LEU B N 1
ATOM 1148 C CA . LEU B 1 8 ? -12.750 42.561 1.984 1.00 8.93 162 LEU B CA 1
ATOM 1149 C C . LEU B 1 8 ? -12.411 43.964 1.501 1.00 9.16 162 LEU B C 1
ATOM 1150 O O . LEU B 1 8 ? -13.312 44.809 1.409 1.00 9.75 162 LEU B O 1
ATOM 1155 N N . LYS B 1 9 ? -11.127 44.159 1.181 1.00 9.17 163 LYS B N 1
ATOM 1156 C CA . LYS B 1 9 ? -10.660 45.444 0.660 1.00 9.34 163 LYS B CA 1
ATOM 1157 C C . LYS B 1 9 ? -9.686 45.208 -0.477 1.00 8.85 163 LYS B C 1
ATOM 1158 O O . LYS B 1 9 ? -9.071 44.146 -0.616 1.00 9.99 163 LYS B O 1
ATOM 1164 N N . GLY B 1 10 ? -9.557 46.248 -1.291 1.00 9.46 164 GLY B N 1
ATOM 1165 C CA . GLY B 1 10 ? -8.554 46.273 -2.359 1.00 11.18 164 GLY B CA 1
ATOM 1166 C C . GLY B 1 10 ? -8.600 47.626 -3.043 1.00 10.60 164 GLY B C 1
ATOM 1167 O O . GLY B 1 10 ? -9.292 48.534 -2.569 1.00 11.42 164 GLY B O 1
ATOM 1168 N N . ASP B 1 11 ? -7.913 47.739 -4.158 1.00 9.92 165 ASP B N 1
ATOM 1169 C CA . ASP B 1 11 ? -7.810 49.010 -4.891 1.00 9.66 165 ASP B CA 1
ATOM 1170 C C . ASP B 1 11 ? -8.619 49.005 -6.158 1.00 9.18 165 ASP B C 1
ATOM 1171 O O . ASP B 1 11 ? -8.501 49.953 -6.977 1.00 11.55 165 ASP B O 1
ATOM 1176 N N . ALA B 1 12 ? -9.436 48.000 -6.419 1.00 10.45 166 ALA B N 1
ATOM 1177 C CA . ALA B 1 12 ? -10.143 47.790 -7.650 1.00 10.68 166 ALA B CA 1
ATOM 1178 C C . ALA B 1 12 ? -11.622 48.195 -7.622 1.00 9.60 166 ALA B C 1
ATOM 1179 O O . ALA B 1 12 ? -12.338 47.883 -8.564 1.00 12.07 166 ALA B O 1
ATOM 1181 N N . GLY B 1 13 ? -12.021 48.848 -6.529 1.00 10.51 167 GLY B N 1
ATOM 1182 C CA . GLY B 1 13 ? -13.431 49.231 -6.419 1.00 10.97 167 GLY B CA 1
ATOM 1183 C C . GLY B 1 13 ? -14.291 48.196 -5.751 1.00 10.37 167 GLY B C 1
ATOM 1184 O O . GLY B 1 13 ? -15.497 48.460 -5.541 1.00 10.80 167 GLY B O 1
ATOM 1185 N N . VAL B 1 14 ? -13.770 47.007 -5.411 1.00 9.98 168 VAL B N 1
ATOM 1186 C CA . VAL B 1 14 ? -14.563 45.941 -4.804 1.00 8.69 168 VAL B CA 1
ATOM 1187 C C . VAL B 1 14 ? -14.261 45.952 -3.316 1.00 8.70 168 VAL B C 1
ATOM 1188 O O . VAL B 1 14 ? -13.128 46.080 -2.846 1.00 9.55 168 VAL B O 1
ATOM 1192 N N . SER B 1 15 ? -15.337 45.826 -2.535 1.00 9.54 169 SER B N 1
ATOM 1193 C CA . SER B 1 15 ? -15.139 45.794 -1.087 1.00 9.99 169 SER B CA 1
ATOM 1194 C C . SER B 1 15 ? -16.344 45.075 -0.461 1.00 8.57 169 SER B C 1
ATOM 1195 O O . SER B 1 15 ? -17.372 45.010 -1.100 1.00 10.03 169 SER B O 1
ATOM 1198 N N . GLY B 1 16 ? -16.166 44.592 0.774 1.00 9.03 170 GLY B N 1
ATOM 1199 C CA . GLY B 1 16 ? -17.345 43.959 1.354 1.00 10.68 170 GLY B CA 1
ATOM 1200 C C . GLY B 1 16 ? -17.040 43.365 2.712 1.00 8.70 170 GLY B C 1
ATOM 1201 O O . GLY B 1 16 ? -15.984 43.606 3.289 1.00 9.84 170 GLY B O 1
ATOM 1202 N N . VAL B 1 17 ? -18.017 42.580 3.195 1.00 9.07 171 VAL B N 1
ATOM 1203 C CA . VAL B 1 17 ? -17.874 41.966 4.506 1.00 9.75 171 VAL B CA 1
ATOM 1204 C C . VAL B 1 17 ? -18.442 40.537 4.420 1.00 8.87 171 VAL B C 1
ATOM 1205 O O . VAL B 1 17 ? -19.498 40.332 3.848 1.00 9.90 171 VAL B O 1
ATOM 1209 N N . VAL B 1 18 ? -17.649 39.625 4.980 1.00 9.51 172 VAL B N 1
ATOM 1210 C CA . VAL B 1 18 ? -18.074 38.212 4.969 1.00 9.27 172 VAL B CA 1
ATOM 1211 C C . VAL B 1 18 ? -18.088 37.713 6.413 1.00 9.08 172 VAL B C 1
ATOM 1212 O O . VAL B 1 18 ? -17.130 37.867 7.138 1.00 10.00 172 VAL B O 1
ATOM 1216 N N . LYS B 1 19 ? -19.270 37.229 6.797 1.00 9.77 173 LYS B N 1
ATOM 1217 C CA . LYS B 1 19 ? -19.465 36.739 8.148 1.00 10.08 173 LYS B CA 1
ATOM 1218 C C . LYS B 1 19 ? -19.591 35.214 8.193 1.00 9.91 173 LYS B C 1
ATOM 1219 O O . LYS B 1 19 ? -20.134 34.614 7.292 1.00 11.32 173 LYS B O 1
ATOM 1225 N N . PHE B 1 20 ? -19.095 34.659 9.280 1.00 9.55 174 PHE B N 1
ATOM 1226 C CA . PHE B 1 20 ? -19.123 33.211 9.497 1.00 9.42 174 PHE B CA 1
ATOM 1227 C C . PHE B 1 20 ? -19.684 32.884 10.882 1.00 8.17 174 PHE B C 1
ATOM 1228 O O . PHE B 1 20 ? -19.314 33.546 11.845 1.00 9.89 174 PHE B O 1
ATOM 1236 N N . GLU B 1 21 ? -20.515 31.838 10.924 1.00 9.99 175 GLU B N 1
ATOM 1237 C CA . GLU B 1 21 ? -20.943 31.408 12.253 1.00 11.14 175 GLU B CA 1
ATOM 1238 C C . GLU B 1 21 ? -21.049 29.873 12.235 1.00 10.10 175 GLU B C 1
ATOM 1239 O O . GLU B 1 21 ? -21.571 29.296 11.279 1.00 11.04 175 GLU B O 1
ATOM 1245 N N . GLN B 1 22 ? -20.541 29.304 13.321 1.00 10.39 176 GLN B N 1
ATOM 1246 C CA . GLN B 1 22 ? -20.548 27.832 13.468 1.00 10.85 176 GLN B CA 1
ATOM 1247 C C . GLN B 1 22 ? -20.755 27.493 14.937 1.00 10.15 176 GLN B C 1
ATOM 1248 O O . GLN B 1 22 ? -20.025 27.988 15.777 1.00 12.46 176 GLN B O 1
ATOM 1254 N N . ALA B 1 23 ? -21.764 26.661 15.210 1.00 12.46 177 ALA B N 1
ATOM 1255 C CA . ALA B 1 23 ? -22.126 26.383 16.607 1.00 12.82 177 ALA B CA 1
ATOM 1256 C C . ALA B 1 23 ? -21.162 25.405 17.253 1.00 12.63 177 ALA B C 1
ATOM 1257 O O . ALA B 1 23 ? -20.714 25.541 18.379 1.00 14.79 177 ALA B O 1
ATOM 1259 N N . SER B 1 24 ? -20.816 24.363 16.488 1.00 14.22 178 SER B N 1
ATOM 1260 C CA . SER B 1 24 ? -19.854 23.386 17.004 1.00 13.78 178 SER B CA 1
ATOM 1261 C C . SER B 1 24 ? -19.134 22.793 15.800 1.00 13.93 178 SER B C 1
ATOM 1262 O O . SER B 1 24 ? -19.614 22.938 14.662 1.00 13.92 178 SER B O 1
ATOM 1265 N N . GLU B 1 25 ? -18.006 22.138 16.063 1.00 13.85 179 GLU B N 1
ATOM 1266 C CA . GLU B 1 25 ? -17.116 21.737 14.971 1.00 14.38 179 GLU B CA 1
ATOM 1267 C C . GLU B 1 25 ? -17.736 20.866 13.926 1.00 15.11 179 GLU B C 1
ATOM 1268 O O . GLU B 1 25 ? -17.442 21.018 12.706 1.00 16.13 179 GLU B O 1
ATOM 1274 N N . SER B 1 26 ? -18.617 19.912 14.260 1.00 16.14 180 SER B N 1
ATOM 1275 C CA . SER B 1 26 ? -19.235 19.029 13.289 1.00 15.62 180 SER B CA 1
ATOM 1276 C C . SER B 1 26 ? -20.409 19.643 12.522 1.00 16.72 180 SER B C 1
ATOM 1277 O O . SER B 1 26 ? -20.873 19.037 11.547 1.00 19.94 180 SER B O 1
ATOM 1280 N N . GLU B 1 27 ? -20.888 20.801 12.942 1.00 14.51 181 GLU B N 1
ATOM 1281 C CA . GLU B 1 27 ? -22.079 21.376 12.306 1.00 14.72 181 GLU B CA 1
ATOM 1282 C C . GLU B 1 27 ? -21.714 22.310 11.169 1.00 14.89 181 GLU B C 1
ATOM 1283 O O . GLU B 1 27 ? -20.591 22.800 11.146 1.00 14.45 181 GLU B O 1
ATOM 1289 N N . PRO B 1 28 ? -22.610 22.598 10.251 1.00 12.98 182 PRO B N 1
ATOM 1290 C CA . PRO B 1 28 ? -22.257 23.510 9.168 1.00 13.68 182 PRO B CA 1
ATOM 1291 C C . PRO B 1 28 ? -21.896 24.901 9.661 1.00 12.91 182 PRO B C 1
ATOM 1292 O O . PRO B 1 28 ? -22.412 25.399 10.645 1.00 13.07 182 PRO B O 1
ATOM 1296 N N . THR B 1 29 ? -21.011 25.545 8.885 1.00 12.04 183 THR B N 1
ATOM 1297 C CA . THR B 1 29 ? -20.766 26.981 9.035 1.00 11.10 183 THR B CA 1
ATOM 1298 C C . THR B 1 29 ? -21.709 27.746 8.115 1.00 10.63 183 THR B C 1
ATOM 1299 O O . THR B 1 29 ? -21.838 27.411 6.935 1.00 12.97 183 THR B O 1
ATOM 1303 N N . THR B 1 30 ? -22.383 28.768 8.679 1.00 9.69 184 THR B N 1
ATOM 1304 C CA . THR B 1 30 ? -23.161 29.691 7.844 1.00 11.17 184 THR B CA 1
ATOM 1305 C C . THR B 1 30 ? -22.260 30.848 7.392 1.00 10.07 184 THR B C 1
ATOM 1306 O O . THR B 1 30 ? -21.675 31.495 8.260 1.00 10.93 184 THR B O 1
ATOM 1310 N N . VAL B 1 31 ? -22.189 31.030 6.083 1.00 10.07 185 VAL B N 1
ATOM 1311 C CA . VAL B 1 31 ? -21.344 32.065 5.503 1.00 11.04 185 VAL B CA 1
ATOM 1312 C C . VAL B 1 31 ? -22.309 33.105 4.920 1.00 10.19 185 VAL B C 1
ATOM 1313 O O . VAL B 1 31 ? -23.159 32.702 4.137 1.00 12.12 185 VAL B O 1
ATOM 1317 N N . SER B 1 32 ? -22.175 34.379 5.295 1.00 11.01 186 SER B N 1
ATOM 1318 C CA . SER B 1 32 ? -23.030 35.375 4.629 1.00 11.90 186 SER B CA 1
ATOM 1319 C C . SER B 1 32 ? -22.113 36.507 4.180 1.00 11.96 186 SER B C 1
ATOM 1320 O O . SER B 1 32 ? -21.091 36.762 4.788 1.00 13.81 186 SER B O 1
ATOM 1323 N N . TYR B 1 33 ? -22.520 37.135 3.103 1.00 9.60 187 TYR B N 1
ATOM 1324 C CA . TYR B 1 33 ? -21.623 38.121 2.517 1.00 10.86 187 TYR B CA 1
ATOM 1325 C C . TYR B 1 33 ? -22.454 39.265 1.932 1.00 10.65 187 TYR B C 1
ATOM 1326 O O . TYR B 1 33 ? -23.607 39.039 1.522 1.00 11.41 187 TYR B O 1
ATOM 1335 N N . GLU B 1 34 ? -21.784 40.410 1.906 1.00 10.45 188 GLU B N 1
ATOM 1336 C CA . GLU B 1 34 ? -22.236 41.584 1.184 1.00 11.50 188 GLU B CA 1
ATOM 1337 C C . GLU B 1 34 ? -20.995 42.154 0.493 1.00 9.01 188 GLU B C 1
ATOM 1338 O O . GLU B 1 34 ? -20.081 42.504 1.211 1.00 11.45 188 GLU B O 1
ATOM 1344 N N . ILE B 1 35 ? -21.039 42.210 -0.834 1.00 10.29 189 ILE B N 1
ATOM 1345 C CA . ILE B 1 35 ? -19.862 42.654 -1.576 1.00 10.10 189 ILE B CA 1
ATOM 1346 C C . ILE B 1 35 ? -20.315 43.655 -2.644 1.00 9.89 189 ILE B C 1
ATOM 1347 O O . ILE B 1 35 ? -21.197 43.309 -3.420 1.00 12.83 189 ILE B O 1
ATOM 1352 N N . ALA B 1 36 ? -19.687 44.827 -2.632 1.00 9.48 190 ALA B N 1
ATOM 1353 C CA . ALA B 1 36 ? -20.017 45.872 -3.606 1.00 9.63 190 ALA B CA 1
ATOM 1354 C C . ALA B 1 36 ? -18.936 46.071 -4.666 1.00 8.28 190 ALA B C 1
ATOM 1355 O O . ALA B 1 36 ? -17.758 45.733 -4.424 1.00 9.28 190 ALA B O 1
ATOM 1357 N N . GLY B 1 37 ? -19.310 46.652 -5.803 1.00 9.27 191 GLY B N 1
ATOM 1358 C CA . GLY B 1 37 ? -18.292 47.132 -6.752 1.00 9.60 191 GLY B CA 1
ATOM 1359 C C . GLY B 1 37 ? -17.877 46.073 -7.755 1.00 9.64 191 GLY B C 1
ATOM 1360 O O . GLY B 1 37 ? -16.955 46.327 -8.544 1.00 10.82 191 GLY B O 1
ATOM 1361 N N . ASN B 1 38 ? -18.536 44.927 -7.758 1.00 10.05 192 ASN B N 1
ATOM 1362 C CA . ASN B 1 38 ? -18.259 43.900 -8.762 1.00 10.31 192 ASN B CA 1
ATOM 1363 C C . ASN B 1 38 ? -18.844 44.248 -10.119 1.00 10.66 192 ASN B C 1
ATOM 1364 O O . ASN B 1 38 ? -19.712 45.109 -10.211 1.00 11.81 192 ASN B O 1
ATOM 1369 N N . SER B 1 39 ? -18.445 43.526 -11.166 1.00 11.09 193 SER B N 1
ATOM 1370 C CA . SER B 1 39 ? -19.171 43.597 -12.417 1.00 10.91 193 SER B CA 1
ATOM 1371 C C . SER B 1 39 ? -20.652 43.272 -12.176 1.00 10.85 193 SER B C 1
ATOM 1372 O O . SER B 1 39 ? -20.950 42.407 -11.345 1.00 11.88 193 SER B O 1
ATOM 1375 N N . PRO B 1 40 ? -21.558 43.931 -12.874 1.00 11.37 194 PRO B N 1
ATOM 1376 C CA . PRO B 1 40 ? -22.981 43.624 -12.708 1.00 12.05 194 PRO B CA 1
ATOM 1377 C C . PRO B 1 40 ? -23.423 42.373 -13.478 1.00 12.39 194 PRO B C 1
ATOM 1378 O O . PRO B 1 40 ? -22.804 42.003 -14.453 1.00 13.66 194 PRO B O 1
ATOM 1382 N N . ASN B 1 41 ? -24.503 41.786 -12.968 1.00 12.79 195 ASN B N 1
ATOM 1383 C CA . ASN B 1 41 ? -25.149 40.673 -13.649 1.00 13.29 195 ASN B CA 1
ATOM 1384 C C . ASN B 1 41 ? -24.142 39.568 -13.968 1.00 14.43 195 ASN B C 1
ATOM 1385 O O . ASN B 1 41 ? -24.099 39.051 -15.097 1.00 17.26 195 ASN B O 1
ATOM 1390 N N . ALA B 1 42 ? -23.337 39.193 -12.989 1.00 13.28 196 ALA B N 1
ATOM 1391 C CA . ALA B 1 42 ? -22.277 38.209 -13.271 1.00 12.64 196 ALA B CA 1
ATOM 1392 C C . ALA B 1 42 ? -22.189 37.161 -12.169 1.00 12.39 196 ALA B C 1
ATOM 1393 O O . ALA B 1 42 ? -22.949 37.199 -11.213 1.00 13.43 196 ALA B O 1
ATOM 1395 N N . GLU B 1 43 ? -21.211 36.270 -12.320 1.00 12.06 197 GLU B N 1
ATOM 1396 C CA . GLU B 1 43 ? -20.896 35.293 -11.289 1.00 13.21 197 GLU B CA 1
ATOM 1397 C C . GLU B 1 43 ? -19.403 35.415 -10.997 1.00 11.64 197 GLU B C 1
ATOM 1398 O O . GLU B 1 43 ? -18.617 35.489 -11.949 1.00 12.89 197 GLU B O 1
ATOM 1404 N N . ARG B 1 44 ? -19.049 35.486 -9.740 1.00 10.97 198 ARG B N 1
ATOM 1405 C CA . ARG B 1 44 ? -17.660 35.782 -9.366 1.00 9.72 198 ARG B CA 1
ATOM 1406 C C . ARG B 1 44 ? -17.129 34.762 -8.377 1.00 10.57 198 ARG B C 1
ATOM 1407 O O . ARG B 1 44 ? -17.797 34.463 -7.379 1.00 10.95 198 ARG B O 1
ATOM 1415 N N . GLY B 1 45 ? -15.941 34.251 -8.647 1.00 10.14 199 GLY B N 1
ATOM 1416 C CA . GLY B 1 45 ? -15.399 33.198 -7.776 1.00 10.45 199 GLY B CA 1
ATOM 1417 C C . GLY B 1 45 ? -15.147 33.692 -6.385 1.00 8.97 199 GLY B C 1
ATOM 1418 O O . GLY B 1 45 ? -14.761 34.865 -6.169 1.00 9.95 199 GLY B O 1
ATOM 1419 N N . PHE B 1 46 ? -15.307 32.813 -5.389 1.00 10.02 200 PHE B N 1
ATOM 1420 C CA . PHE B 1 46 ? -15.352 33.187 -3.983 1.00 8.93 200 PHE B CA 1
ATOM 1421 C C . PHE B 1 46 ? -14.743 32.064 -3.163 1.00 9.31 200 PHE B C 1
ATOM 1422 O O . PHE B 1 46 ? -15.305 30.943 -3.170 1.00 9.95 200 PHE B O 1
ATOM 1430 N N . HIS B 1 47 ? -13.567 32.272 -2.553 1.00 8.14 201 HIS B N 1
ATOM 1431 C CA . HIS B 1 47 ? -12.904 31.147 -1.882 1.00 8.94 201 HIS B CA 1
ATOM 1432 C C . HIS B 1 47 ? -12.203 31.594 -0.613 1.00 9.23 201 HIS B C 1
ATOM 1433 O O . HIS B 1 47 ? -11.817 32.745 -0.443 1.00 10.42 201 HIS B O 1
ATOM 1440 N N . ILE B 1 48 ? -11.970 30.638 0.277 1.00 8.28 202 ILE B N 1
ATOM 1441 C CA . ILE B 1 48 ? -11.034 30.780 1.378 1.00 8.94 202 ILE B CA 1
ATOM 1442 C C . ILE B 1 48 ? -9.648 30.385 0.867 1.00 8.78 202 ILE B C 1
ATOM 1443 O O . ILE B 1 48 ? -9.516 29.287 0.327 1.00 9.74 202 ILE B O 1
ATOM 1448 N N . HIS B 1 49 ? -8.691 31.309 0.999 1.00 9.56 203 HIS B N 1
ATOM 1449 C CA . HIS B 1 49 ? -7.299 30.986 0.644 1.00 9.13 203 HIS B CA 1
ATOM 1450 C C . HIS B 1 49 ? -6.511 30.677 1.890 1.00 8.42 203 HIS B C 1
ATOM 1451 O O . HIS B 1 49 ? -6.905 30.939 3.032 1.00 10.10 203 HIS B O 1
ATOM 1458 N N . GLU B 1 50 ? -5.369 30.017 1.689 1.00 9.16 204 GLU B N 1
ATOM 1459 C CA . GLU B 1 50 ? -4.671 29.401 2.799 1.00 9.52 204 GLU B CA 1
ATOM 1460 C C . GLU B 1 50 ? -4.181 30.320 3.879 1.00 9.77 204 GLU B C 1
ATOM 1461 O O . GLU B 1 50 ? -4.204 29.993 5.082 1.00 10.07 204 GLU B O 1
ATOM 1467 N N . PHE B 1 51 ? -3.639 31.500 3.479 1.00 9.21 205 PHE B N 1
ATOM 1468 C CA . PHE B 1 51 ? -2.934 32.326 4.447 1.00 9.42 205 PHE B CA 1
ATOM 1469 C C . PHE B 1 51 ? -3.637 33.657 4.724 1.00 8.65 205 PHE B C 1
ATOM 1470 O O . PHE B 1 51 ? -4.155 34.257 3.778 1.00 10.91 205 PHE B O 1
ATOM 1478 N N . GLY B 1 52 ? -3.594 34.072 5.969 1.00 8.89 206 GLY B N 1
ATOM 1479 C CA . GLY B 1 52 ? -4.085 35.354 6.403 1.00 10.01 206 GLY B CA 1
ATOM 1480 C C . GLY B 1 52 ? -2.990 36.406 6.359 1.00 9.97 206 GLY B C 1
ATOM 1481 O O . GLY B 1 52 ? -2.756 37.106 7.336 1.00 11.58 206 GLY B O 1
ATOM 1482 N N . ASP B 1 53 ? -2.332 36.451 5.203 1.00 10.68 207 ASP B N 1
ATOM 1483 C CA . ASP B 1 53 ? -1.142 37.297 5.057 1.00 10.24 207 ASP B CA 1
ATOM 1484 C C . ASP B 1 53 ? -1.436 38.416 4.054 1.00 9.52 207 ASP B C 1
ATOM 1485 O O . ASP B 1 53 ? -1.628 38.124 2.883 1.00 9.93 207 ASP B O 1
ATOM 1490 N N . ALA B 1 54 ? -1.516 39.637 4.583 1.00 10.11 208 ALA B N 1
ATOM 1491 C CA . ALA B 1 54 ? -1.888 40.787 3.755 1.00 9.23 208 ALA B CA 1
ATOM 1492 C C . ALA B 1 54 ? -0.701 41.660 3.398 1.00 9.58 208 ALA B C 1
ATOM 1493 O O . ALA B 1 54 ? -0.884 42.814 3.040 1.00 10.64 208 ALA B O 1
ATOM 1495 N N . THR B 1 55 ? 0.505 41.095 3.493 1.00 9.29 209 THR B N 1
ATOM 1496 C CA . THR B 1 55 ? 1.699 41.889 3.233 1.00 9.72 209 THR B CA 1
ATOM 1497 C C . THR B 1 55 ? 1.890 42.193 1.748 1.00 9.80 209 THR B C 1
ATOM 1498 O O . THR B 1 55 ? 2.700 43.102 1.497 1.00 14.99 209 THR B O 1
ATOM 1502 N N . ASN B 1 56 ? 1.238 41.480 0.871 1.00 10.54 210 ASN B N 1
ATOM 1503 C CA . ASN B 1 56 ? 1.382 41.765 -0.568 1.00 10.48 210 ASN B CA 1
ATOM 1504 C C . ASN B 1 56 ? 0.029 41.679 -1.256 1.00 10.45 210 ASN B C 1
ATOM 1505 O O . ASN B 1 56 ? -0.326 40.727 -1.946 1.00 11.91 210 ASN B O 1
ATOM 1510 N N . GLY B 1 57 ? -0.794 42.713 -1.031 1.00 10.50 211 GLY B N 1
ATOM 1511 C CA . GLY B 1 57 ? -2.117 42.760 -1.607 1.00 10.94 211 GLY B CA 1
ATOM 1512 C C . GLY B 1 57 ? -2.923 41.491 -1.276 1.00 8.48 211 GLY B C 1
ATOM 1513 O O . GLY B 1 57 ? -2.958 41.088 -0.112 1.00 11.05 211 GLY B O 1
ATOM 1514 N N . CYS B 1 58 ? -3.488 40.939 -2.331 1.00 9.69 212 CYS B N 1
ATOM 1515 C CA . CYS B 1 58 ? -4.206 39.673 -2.192 1.00 9.99 212 CYS B CA 1
ATOM 1516 C C . CYS B 1 58 ? -3.352 38.513 -2.671 1.00 9.25 212 CYS B C 1
ATOM 1517 O O . CYS B 1 58 ? -3.844 37.390 -2.640 1.00 10.83 212 CYS B O 1
ATOM 1520 N N . VAL B 1 59 ? -2.135 38.767 -3.105 1.00 9.18 213 VAL B N 1
ATOM 1521 C CA . VAL B 1 59 ? -1.245 37.705 -3.601 1.00 10.01 213 VAL B CA 1
ATOM 1522 C C . VAL B 1 59 ? -0.802 36.828 -2.438 1.00 10.02 213 VAL B C 1
ATOM 1523 O O . VAL B 1 59 ? -0.757 35.590 -2.528 1.00 10.34 213 VAL B O 1
ATOM 1527 N N . SER B 1 60 ? -0.493 37.458 -1.307 1.00 9.31 214 SER B N 1
ATOM 1528 C CA . SER B 1 60 ? 0.130 36.757 -0.174 1.00 9.42 214 SER B CA 1
ATOM 1529 C C . SER B 1 60 ? -0.890 35.895 0.568 1.00 10.24 214 SER B C 1
ATOM 1530 O O . SER B 1 60 ? -0.472 35.123 1.454 1.00 11.94 214 SER B O 1
ATOM 1533 N N . ALA B 1 61 ? -2.170 35.932 0.188 1.00 9.74 215 ALA B N 1
ATOM 1534 C CA . ALA B 1 61 ? -3.140 34.972 0.725 1.00 8.95 215 ALA B CA 1
ATOM 1535 C C . ALA B 1 61 ? -2.828 33.560 0.236 1.00 9.36 215 ALA B C 1
ATOM 1536 O O . ALA B 1 61 ? -3.347 32.581 0.781 1.00 9.65 215 ALA B O 1
ATOM 1538 N N . GLY B 1 62 ? -1.982 33.446 -0.809 1.00 9.04 216 GLY B N 1
ATOM 1539 C CA . GLY B 1 62 ? -1.649 32.093 -1.262 1.00 9.70 216 GLY B CA 1
ATOM 1540 C C . GLY B 1 62 ? -2.751 31.450 -2.049 1.00 10.68 216 GLY B C 1
ATOM 1541 O O . GLY B 1 62 ? -3.657 32.114 -2.562 1.00 10.23 216 GLY B O 1
ATOM 1542 N N . PRO B 1 63 ? -2.712 30.117 -2.196 1.00 10.74 217 PRO B N 1
ATOM 1543 C CA . PRO B 1 63 ? -3.698 29.378 -2.976 1.00 10.49 217 PRO B CA 1
ATOM 1544 C C . PRO B 1 63 ? -4.991 29.044 -2.222 1.00 9.11 217 PRO B C 1
ATOM 1545 O O . PRO B 1 63 ? -5.097 29.407 -1.063 1.00 10.18 217 PRO B O 1
ATOM 1549 N N . HIS B 1 64 ? -5.925 28.374 -2.899 1.00 9.68 218 HIS B N 1
ATOM 1550 C CA . HIS B 1 64 ? -7.134 27.962 -2.182 1.00 9.48 218 HIS B CA 1
ATOM 1551 C C . HIS B 1 64 ? -6.758 27.078 -0.996 1.00 10.25 218 HIS B C 1
ATOM 1552 O O . HIS B 1 64 ? -5.845 26.240 -1.093 1.00 10.84 218 HIS B O 1
ATOM 1559 N N . PHE B 1 65 ? -7.423 27.236 0.130 1.00 9.98 219 PHE B N 1
ATOM 1560 C CA . PHE B 1 65 ? -7.213 26.412 1.309 1.00 9.55 219 PHE B CA 1
ATOM 1561 C C . PHE B 1 65 ? -7.626 24.962 0.990 1.00 8.22 219 PHE B C 1
ATOM 1562 O O . PHE B 1 65 ? -8.750 24.709 0.606 1.00 9.86 219 PHE B O 1
ATOM 1570 N N . ASN B 1 66 ? -6.600 24.093 1.095 1.00 9.73 220 ASN B N 1
ATOM 1571 C CA . ASN B 1 66 ? -6.762 22.735 0.550 1.00 11.87 220 ASN B CA 1
ATOM 1572 C C . ASN B 1 66 ? -5.986 21.733 1.387 1.00 10.70 220 ASN B C 1
ATOM 1573 O O . ASN B 1 66 ? -5.075 21.054 0.883 1.00 11.57 220 ASN B O 1
ATOM 1578 N N . PRO B 1 67 ? -6.301 21.597 2.663 1.00 11.43 221 PRO B N 1
ATOM 1579 C CA . PRO B 1 67 ? -5.489 20.730 3.516 1.00 11.93 221 PRO B CA 1
ATOM 1580 C C . PRO B 1 67 ? -5.568 19.256 3.064 1.00 12.27 221 PRO B C 1
ATOM 1581 O O . PRO B 1 67 ? -4.603 18.529 3.329 1.00 13.07 221 PRO B O 1
ATOM 1585 N N . PHE B 1 68 ? -6.642 18.863 2.404 1.00 10.82 222 PHE B N 1
ATOM 1586 C CA . PHE B 1 68 ? -6.846 17.456 2.047 1.00 12.63 222 PHE B CA 1
ATOM 1587 C C . PHE B 1 68 ? -6.342 17.135 0.652 1.00 12.71 222 PHE B C 1
ATOM 1588 O O . PHE B 1 68 ? -6.497 16.007 0.196 1.00 12.61 222 PHE B O 1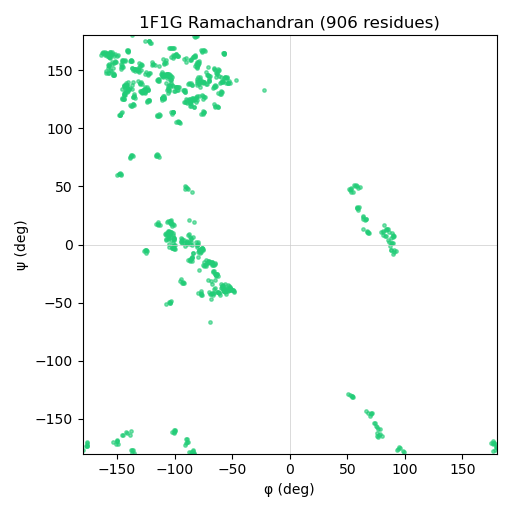
ATOM 1596 N N . LYS B 1 69 ? -5.711 18.091 -0.013 1.00 11.91 223 LYS B N 1
ATOM 1597 C CA . LYS B 1 69 ? -5.019 17.891 -1.275 1.00 12.07 223 LYS B CA 1
ATOM 1598 C C . LYS B 1 69 ? -5.900 17.302 -2.345 1.00 12.10 223 LYS B C 1
ATOM 1599 O O . LYS B 1 69 ? -5.650 16.350 -3.070 1.00 13.15 223 LYS B O 1
ATOM 1605 N N . LYS B 1 70 ? -7.061 17.939 -2.537 1.00 10.53 224 LYS B N 1
ATOM 1606 C CA . LYS B 1 70 ? -8.029 17.636 -3.537 1.00 10.62 224 LYS B CA 1
ATOM 1607 C C . LYS B 1 70 ? -7.959 18.656 -4.677 1.00 9.20 224 LYS B C 1
ATOM 1608 O O . LYS B 1 70 ? -7.284 19.686 -4.520 1.00 11.26 224 LYS B O 1
ATOM 1614 N N . THR B 1 71 ? -8.649 18.345 -5.756 1.00 10.44 225 THR B N 1
ATOM 1615 C CA . THR B 1 71 ? -8.776 19.317 -6.839 1.00 10.62 225 THR B CA 1
ATOM 1616 C C . THR B 1 71 ? -9.891 20.306 -6.508 1.00 11.68 225 THR B C 1
ATOM 1617 O O . THR B 1 71 ? -10.777 20.082 -5.689 1.00 11.87 225 THR B O 1
ATOM 1621 N N . HIS B 1 72 ? -9.811 21.429 -7.216 1.00 11.16 226 HIS B N 1
ATOM 1622 C CA . HIS B 1 72 ? -10.800 22.493 -7.147 1.00 10.62 226 HIS B CA 1
ATOM 1623 C C . HIS B 1 72 ? -12.139 22.028 -7.674 1.00 10.27 226 HIS B C 1
ATOM 1624 O O . HIS B 1 72 ? -12.196 21.388 -8.727 1.00 12.25 226 HIS B O 1
ATOM 1631 N N . GLY B 1 73 ? -13.218 22.389 -6.971 1.00 11.49 227 GLY B N 1
ATOM 1632 C CA . GLY B 1 73 ? -14.527 21.985 -7.450 1.00 11.82 227 GLY B CA 1
ATOM 1633 C C . GLY B 1 73 ? -15.601 22.947 -6.992 1.00 11.00 227 GLY B C 1
ATOM 1634 O O . GLY B 1 73 ? -15.279 24.032 -6.485 1.00 13.71 227 GLY B O 1
ATOM 1635 N N . ALA B 1 74 ? -16.848 22.574 -7.193 1.00 11.72 228 ALA B N 1
ATOM 1636 C CA . ALA B 1 74 ? -18.004 23.314 -6.713 1.00 11.86 228 ALA B CA 1
ATOM 1637 C C . ALA B 1 74 ? -18.238 23.005 -5.247 1.00 12.58 228 ALA B C 1
ATOM 1638 O O . ALA B 1 74 ? -17.881 21.942 -4.750 1.00 12.23 228 ALA B O 1
ATOM 1640 N N . PRO B 1 75 ? -18.884 23.907 -4.499 1.00 13.68 229 PRO B N 1
ATOM 1641 C CA . PRO B 1 75 ? -19.231 23.613 -3.110 1.00 14.29 229 PRO B CA 1
ATOM 1642 C C . PRO B 1 75 ? -19.982 22.307 -2.886 1.00 18.76 229 PRO B C 1
ATOM 1643 O O . PRO B 1 75 ? -19.742 21.614 -1.879 1.00 16.36 229 PRO B O 1
ATOM 1647 N N . THR B 1 76 ? -20.884 21.957 -3.792 1.00 15.95 230 THR B N 1
ATOM 1648 C CA . THR B 1 76 ? -21.646 20.733 -3.593 1.00 17.70 230 THR B CA 1
ATOM 1649 C C . THR B 1 76 ? -20.933 19.487 -4.102 1.00 17.39 230 THR B C 1
ATOM 1650 O O . THR B 1 76 ? -21.513 18.404 -3.942 1.00 19.69 230 THR B O 1
ATOM 1654 N N . ASP B 1 77 ? -19.740 19.618 -4.671 1.00 14.84 231 ASP B N 1
ATOM 1655 C CA . ASP B 1 77 ? -18.929 18.457 -5.018 1.00 14.01 231 ASP B CA 1
ATOM 1656 C C . ASP B 1 77 ? -18.257 17.892 -3.764 1.00 15.95 231 ASP B C 1
ATOM 1657 O O . ASP B 1 77 ? -17.726 18.549 -2.878 1.00 17.63 231 ASP B O 1
ATOM 1662 N N . GLU B 1 78 ? -18.216 16.556 -3.709 1.00 18.57 232 GLU B N 1
ATOM 1663 C CA . GLU B 1 78 ? -17.449 15.915 -2.631 1.00 19.64 232 GLU B CA 1
ATOM 1664 C C . GLU B 1 78 ? -15.948 16.149 -2.780 1.00 17.59 232 GLU B C 1
ATOM 1665 O O . GLU B 1 78 ? -15.208 16.318 -1.810 1.00 18.83 232 GLU B O 1
ATOM 1671 N N . VAL B 1 79 ? -15.530 16.199 -4.051 1.00 14.06 233 VAL B N 1
ATOM 1672 C CA . VAL B 1 79 ? -14.117 16.507 -4.336 1.00 14.41 233 VAL B CA 1
ATOM 1673 C C . VAL B 1 79 ? -14.004 18.000 -4.634 1.00 10.70 233 VAL B C 1
ATOM 1674 O O . VAL B 1 79 ? -14.424 18.450 -5.683 1.00 14.44 233 VAL B O 1
ATOM 1678 N N . ARG B 1 80 ? -13.476 18.692 -3.662 1.00 10.59 234 ARG B N 1
ATOM 1679 C CA . ARG B 1 80 ? -13.308 20.141 -3.753 1.00 10.54 234 ARG B CA 1
ATOM 1680 C C . ARG B 1 80 ? -12.245 20.535 -2.748 1.00 10.21 234 ARG B C 1
ATOM 1681 O O . ARG B 1 80 ? -11.915 19.789 -1.834 1.00 11.81 234 ARG B O 1
ATOM 1689 N N . HIS B 1 81 ? -11.733 21.760 -2.890 1.00 9.51 235 HIS B N 1
ATOM 1690 C CA . HIS B 1 81 ? -10.939 22.320 -1.813 1.00 10.33 235 HIS B CA 1
ATOM 1691 C C . HIS B 1 81 ? -11.818 22.719 -0.598 1.00 9.24 235 HIS B C 1
ATOM 1692 O O . HIS B 1 81 ? -12.957 23.129 -0.809 1.00 10.46 235 HIS B O 1
ATOM 1699 N N . VAL B 1 82 ? -11.261 22.621 0.595 1.00 9.03 236 VAL B N 1
ATOM 1700 C CA . VAL B 1 82 ? -12.034 23.136 1.747 1.00 11.26 236 VAL B CA 1
ATOM 1701 C C . VAL B 1 82 ? -12.490 24.570 1.487 1.00 10.73 236 VAL B C 1
ATOM 1702 O O . VAL B 1 82 ? -13.624 24.930 1.785 1.00 11.14 236 VAL B O 1
ATOM 1706 N N . GLY B 1 83 ? -11.611 25.383 0.868 1.00 10.23 237 GLY B N 1
ATOM 1707 C CA . GLY B 1 83 ? -11.956 26.790 0.718 1.00 11.10 237 GLY B CA 1
ATOM 1708 C C . GLY B 1 83 ? -12.902 27.092 -0.422 1.00 9.62 237 GLY B C 1
ATOM 1709 O O . GLY B 1 83 ? -13.225 28.282 -0.618 1.00 10.00 237 GLY B O 1
ATOM 1710 N N . ASP B 1 84 ? -13.392 26.147 -1.213 1.00 9.43 238 ASP B N 1
ATOM 1711 C CA . ASP B 1 84 ? -14.167 26.443 -2.407 1.00 10.89 238 ASP B CA 1
ATOM 1712 C C . ASP B 1 84 ? -15.600 26.852 -2.075 1.00 10.75 238 ASP B C 1
ATOM 1713 O O . ASP B 1 84 ? -16.379 26.041 -1.604 1.00 12.71 238 ASP B O 1
ATOM 1718 N N . MET B 1 85 ? -15.915 28.124 -2.335 1.00 9.96 239 MET B N 1
ATOM 1719 C CA . MET B 1 85 ? -17.265 28.630 -2.096 1.00 9.75 239 MET B CA 1
ATOM 1720 C C . MET B 1 85 ? -17.961 28.979 -3.409 1.00 11.30 239 MET B C 1
ATOM 1721 O O . MET B 1 85 ? -19.006 29.653 -3.412 1.00 12.76 239 MET B O 1
ATOM 1726 N N . GLY B 1 86 ? -17.477 28.495 -4.556 1.00 10.16 240 GLY B N 1
ATOM 1727 C CA . GLY B 1 86 ? -18.187 28.609 -5.808 1.00 10.23 240 GLY B CA 1
ATOM 1728 C C . GLY B 1 86 ? -18.211 30.030 -6.350 1.00 11.20 240 GLY B C 1
ATOM 1729 O O . GLY B 1 86 ? -17.251 30.785 -6.158 1.00 11.08 240 GLY B O 1
ATOM 1730 N N . ASN B 1 87 ? -19.326 30.367 -6.985 1.00 11.66 241 ASN B N 1
ATOM 1731 C CA . ASN B 1 87 ? -19.523 31.742 -7.441 1.00 11.46 241 ASN B CA 1
ATOM 1732 C C . ASN B 1 87 ? -20.534 32.461 -6.576 1.00 11.53 241 ASN B C 1
ATOM 1733 O O . ASN B 1 87 ? -21.494 31.834 -6.134 1.00 13.70 241 ASN B O 1
ATOM 1738 N N . VAL B 1 88 ? -20.353 33.759 -6.383 1.00 10.70 242 VAL B N 1
ATOM 1739 C CA . VAL B 1 88 ? -21.491 34.540 -5.895 1.00 11.03 242 VAL B CA 1
ATOM 1740 C C . VAL B 1 88 ? -22.060 35.322 -7.068 1.00 11.48 242 VAL B C 1
ATOM 1741 O O . VAL B 1 88 ? -21.354 35.758 -7.969 1.00 11.83 242 VAL B O 1
ATOM 1745 N N . LYS B 1 89 ? -23.380 35.473 -7.067 1.00 11.69 243 LYS B N 1
ATOM 1746 C CA . LYS B 1 89 ? -24.077 36.168 -8.138 1.00 11.29 243 LYS B CA 1
ATOM 1747 C C . LYS B 1 89 ? -24.090 37.671 -7.849 1.00 11.67 243 LYS B C 1
ATOM 1748 O O . LYS B 1 89 ? -24.269 38.064 -6.697 1.00 13.30 243 LYS B O 1
ATOM 1754 N N . THR B 1 90 ? -23.874 38.480 -8.882 1.00 11.30 244 THR B N 1
ATOM 1755 C CA . THR B 1 90 ? -23.965 39.937 -8.667 1.00 12.55 244 THR B CA 1
ATOM 1756 C C . THR B 1 90 ? -25.194 40.462 -9.407 1.00 12.93 244 THR B C 1
ATOM 1757 O O . THR B 1 90 ? -25.591 39.976 -10.460 1.00 13.97 244 THR B O 1
ATOM 1761 N N . ASP B 1 91 ? -25.773 41.512 -8.806 1.00 11.66 245 ASP B N 1
ATOM 1762 C CA . ASP B 1 91 ? -26.997 42.108 -9.370 1.00 12.99 245 ASP B CA 1
ATOM 1763 C C . ASP B 1 91 ? -26.672 43.226 -10.353 1.00 12.51 245 ASP B C 1
ATOM 1764 O O . ASP B 1 91 ? -25.486 43.375 -10.711 1.00 12.07 245 ASP B O 1
ATOM 1769 N N . GLU B 1 92 ? -27.705 43.938 -10.795 1.00 12.22 246 GLU B N 1
ATOM 1770 C CA . GLU B 1 92 ? -27.508 44.969 -11.828 1.00 12.06 246 GLU B CA 1
ATOM 1771 C C . GLU B 1 92 ? -26.681 46.124 -11.292 1.00 10.45 246 GLU B C 1
ATOM 1772 O O . GLU B 1 92 ? -26.147 46.930 -12.097 1.00 12.32 246 GLU B O 1
ATOM 1778 N N . ASN B 1 93 ? -26.514 46.226 -9.993 1.00 11.09 247 ASN B N 1
ATOM 1779 C CA . ASN B 1 93 ? -25.711 47.304 -9.400 1.00 11.97 247 ASN B CA 1
ATOM 1780 C C . ASN B 1 93 ? -24.309 46.854 -9.000 1.00 11.22 247 ASN B C 1
ATOM 1781 O O . ASN B 1 93 ? -23.520 47.585 -8.376 1.00 11.49 247 ASN B O 1
ATOM 1786 N N . GLY B 1 94 ? -23.996 45.590 -9.330 1.00 11.16 248 GLY B N 1
ATOM 1787 C CA . GLY B 1 94 ? -22.686 45.046 -8.953 1.00 11.64 248 GLY B CA 1
ATOM 1788 C C . GLY B 1 94 ? -22.578 44.505 -7.550 1.00 11.19 248 GLY B C 1
ATOM 1789 O O . GLY B 1 94 ? -21.446 44.262 -7.064 1.00 11.37 248 GLY B O 1
ATOM 1790 N N . VAL B 1 95 ? -23.706 44.303 -6.877 1.00 11.72 249 VAL B N 1
ATOM 1791 C CA . VAL B 1 95 ? -23.770 43.856 -5.482 1.00 10.78 249 VAL B CA 1
ATOM 1792 C C . VAL B 1 95 ? -23.994 42.348 -5.406 1.00 10.81 249 VAL B C 1
ATOM 1793 O O . VAL B 1 95 ? -24.851 41.795 -6.086 1.00 11.92 249 VAL B O 1
ATOM 1797 N N . ALA B 1 96 ? -23.198 41.698 -4.561 1.00 10.60 250 ALA B N 1
ATOM 1798 C CA . ALA B 1 96 ? -23.406 40.307 -4.215 1.00 11.72 250 ALA B CA 1
ATOM 1799 C C . ALA B 1 96 ? -23.859 40.268 -2.753 1.00 11.33 250 ALA B C 1
ATOM 1800 O O . ALA B 1 96 ? -23.140 40.798 -1.914 1.00 14.88 250 ALA B O 1
ATOM 1802 N N . LYS B 1 97 ? -25.004 39.650 -2.525 1.00 12.75 251 LYS B N 1
ATOM 1803 C CA . LYS B 1 97 ? -25.463 39.543 -1.141 1.00 12.81 251 LYS B CA 1
ATOM 1804 C C . LYS B 1 97 ? -26.150 38.190 -1.012 1.00 14.06 251 LYS B C 1
ATOM 1805 O O . LYS B 1 97 ? -27.012 37.864 -1.835 1.00 16.58 251 LYS B O 1
ATOM 1811 N N . GLY B 1 98 ? -25.744 37.436 -0.001 1.00 11.78 252 GLY B N 1
ATOM 1812 C CA . GLY B 1 98 ? -26.340 36.111 0.131 1.00 14.09 252 GLY B CA 1
ATOM 1813 C C . GLY B 1 98 ? -25.746 35.413 1.344 1.00 11.62 252 GLY B C 1
ATOM 1814 O O . GLY B 1 98 ? -24.959 35.945 2.106 1.00 12.10 252 GLY B O 1
ATOM 1815 N N . SER B 1 99 ? -26.185 34.176 1.492 1.00 13.04 253 SER B N 1
ATOM 1816 C CA . SER B 1 99 ? -25.712 33.327 2.575 1.00 14.07 253 SER B CA 1
ATOM 1817 C C . SER B 1 99 ? -25.906 31.867 2.182 1.00 12.02 253 SER B C 1
ATOM 1818 O O . SER B 1 99 ? -26.728 31.492 1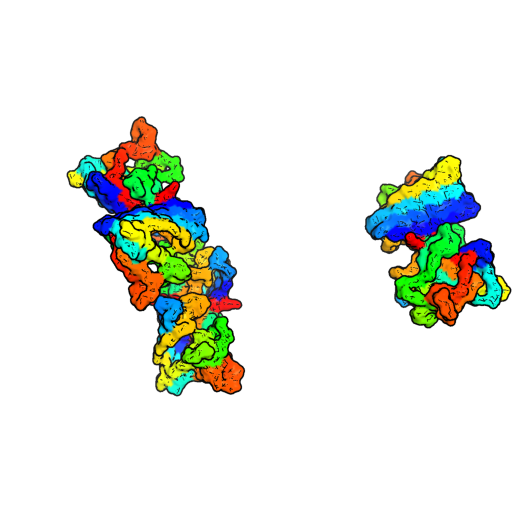.340 1.00 15.88 253 SER B O 1
ATOM 1821 N N . PHE B 1 100 ? -25.093 31.011 2.804 1.00 12.58 254 PHE B N 1
ATOM 1822 C CA . PHE B 1 100 ? -25.165 29.578 2.532 1.00 12.92 254 PHE B CA 1
ATOM 1823 C C . PHE B 1 100 ? -24.563 28.853 3.732 1.00 11.28 254 PHE B C 1
ATOM 1824 O O . PHE B 1 100 ? -23.852 29.410 4.547 1.00 11.50 254 PHE B O 1
ATOM 1832 N N . LYS B 1 101 ? -24.861 27.554 3.819 1.00 12.99 255 LYS B N 1
ATOM 1833 C CA . LYS B 1 101 ? -24.224 26.685 4.785 1.00 12.84 255 LYS B CA 1
ATOM 1834 C C . LYS B 1 101 ? -23.205 25.766 4.119 1.00 12.82 255 LYS B C 1
ATOM 1835 O O . LYS B 1 101 ? -23.403 25.358 2.983 1.00 15.17 255 LYS B O 1
ATOM 1841 N N . ASP B 1 102 ? -22.103 25.485 4.847 1.00 12.99 256 ASP B N 1
ATOM 1842 C CA . ASP B 1 102 ? -21.076 24.613 4.294 1.00 12.78 256 ASP B CA 1
ATOM 1843 C C . ASP B 1 102 ? -20.490 23.704 5.364 1.00 13.12 256 ASP B C 1
ATOM 1844 O O . ASP B 1 102 ? -20.270 24.165 6.476 1.00 15.40 256 ASP B O 1
ATOM 1849 N N . SER B 1 103 ? -20.299 22.435 4.984 1.00 14.87 257 SER B N 1
ATOM 1850 C CA . SER B 1 103 ? -19.867 21.503 6.027 1.00 13.94 257 SER B CA 1
ATOM 1851 C C . SER B 1 103 ? -18.388 21.218 5.998 1.00 14.55 257 SER B C 1
ATOM 1852 O O . SER B 1 103 ? -17.892 20.506 6.861 1.00 16.17 257 SER B O 1
ATOM 1855 N N . LEU B 1 104 ? -17.663 21.770 5.014 1.00 14.35 258 LEU B N 1
ATOM 1856 C CA . LEU B 1 104 ? -16.196 21.628 5.102 1.00 12.25 258 LEU B CA 1
ATOM 1857 C C . LEU B 1 104 ? -15.520 22.808 5.753 1.00 11.98 258 LEU B C 1
ATOM 1858 O O . LEU B 1 104 ? -14.454 22.730 6.361 1.00 12.31 258 LEU B O 1
ATOM 1863 N N . ILE B 1 105 ? -16.139 23.969 5.600 1.00 11.80 259 ILE B N 1
ATOM 1864 C CA . ILE B 1 105 ? -15.588 25.183 6.212 1.00 11.55 259 ILE B CA 1
ATOM 1865 C C . ILE B 1 105 ? -15.931 25.207 7.686 1.00 10.21 259 ILE B C 1
ATOM 1866 O O . ILE B 1 105 ? -17.083 25.007 8.014 1.00 12.45 259 ILE B O 1
ATOM 1871 N N . LYS B 1 106 ? -14.958 25.394 8.537 1.00 11.13 260 LYS B N 1
ATOM 1872 C CA . LYS B 1 106 ? -15.103 25.334 9.971 1.00 10.28 260 LYS B CA 1
ATOM 1873 C C . LYS B 1 106 ? -14.377 26.485 10.637 1.00 10.44 260 LYS B C 1
ATOM 1874 O O . LYS B 1 106 ? -13.367 26.978 10.079 1.00 11.36 260 LYS B O 1
ATOM 1880 N N . LEU B 1 107 ? -14.864 26.908 11.800 1.00 10.21 261 LEU B N 1
ATOM 1881 C CA . LEU B 1 107 ? -14.239 27.915 12.625 1.00 9.77 261 LEU B CA 1
ATOM 1882 C C . LEU B 1 107 ? -13.534 27.364 13.876 1.00 11.02 261 LEU B C 1
ATOM 1883 O O . LEU B 1 107 ? -13.065 28.109 14.708 1.00 13.53 261 LEU B O 1
ATOM 1888 N N . ILE B 1 108 ? -13.524 26.012 13.922 1.00 12.86 262 ILE B N 1
ATOM 1889 C CA . ILE B 1 108 ? -13.179 25.186 15.057 1.00 12.47 262 ILE B CA 1
ATOM 1890 C C . ILE B 1 108 ? -12.387 23.962 14.537 1.00 9.85 262 ILE B C 1
ATOM 1891 O O . ILE B 1 108 ? -12.852 23.348 13.604 1.00 12.13 262 ILE B O 1
ATOM 1896 N N . GLY B 1 109 ? -11.290 23.672 15.242 1.00 13.03 263 GLY B N 1
ATOM 1897 C CA . GLY B 1 109 ? -10.570 22.459 14.922 1.00 12.29 263 GLY B CA 1
ATOM 1898 C C . GLY B 1 109 ? -9.404 22.681 13.985 1.00 13.46 263 GLY B C 1
ATOM 1899 O O . GLY B 1 109 ? -9.036 23.810 13.636 1.00 13.98 263 GLY B O 1
ATOM 1900 N N . PRO B 1 110 ? -8.756 21.594 13.563 1.00 12.47 264 PRO B N 1
ATOM 1901 C CA . PRO B 1 110 ? -7.481 21.717 12.838 1.00 13.87 264 PRO B CA 1
ATOM 1902 C C . PRO B 1 110 ? -7.664 22.264 11.433 1.00 12.17 264 PRO B C 1
ATOM 1903 O O . PRO B 1 110 ? -6.673 22.704 10.852 1.00 14.15 264 PRO B O 1
ATOM 1907 N N . THR B 1 111 ? -8.846 22.298 10.840 1.00 10.88 265 THR B N 1
ATOM 1908 C CA . THR B 1 111 ? -9.053 22.946 9.553 1.00 11.32 265 THR B CA 1
ATOM 1909 C C . THR B 1 111 ? -9.708 24.325 9.724 1.00 10.05 265 THR B C 1
ATOM 1910 O O . THR B 1 111 ? -10.215 24.843 8.712 1.00 10.53 265 THR B O 1
ATOM 1914 N N . SER B 1 112 ? -9.677 24.912 10.920 1.00 10.06 266 SER B N 1
ATOM 1915 C CA . SER B 1 112 ? -10.354 26.209 11.085 1.00 9.97 266 SER B CA 1
ATOM 1916 C C . SER B 1 112 ? -9.836 27.225 10.076 1.00 10.16 266 SER B C 1
ATOM 1917 O O . SER B 1 112 ? -8.608 27.271 9.793 1.00 10.07 266 SER B O 1
ATOM 1920 N N . VAL B 1 113 ? -10.752 28.007 9.525 1.00 10.29 267 VAL B N 1
ATOM 1921 C CA . VAL B 1 113 ? -10.348 29.086 8.616 1.00 9.29 267 VAL B CA 1
ATOM 1922 C C . VAL B 1 113 ? -10.081 30.390 9.369 1.00 8.69 267 VAL B C 1
ATOM 1923 O O . VAL B 1 113 ? -9.740 31.381 8.707 1.00 9.79 267 VAL B O 1
ATOM 1927 N N . VAL B 1 114 ? -10.219 30.426 10.689 1.00 9.24 268 VAL B N 1
ATOM 1928 C CA . VAL B 1 114 ? -9.822 31.624 11.425 1.00 9.35 268 VAL B CA 1
ATOM 1929 C C . VAL B 1 114 ? -8.330 31.880 11.172 1.00 9.02 268 VAL B C 1
ATOM 1930 O O . VAL B 1 114 ? -7.486 30.990 11.291 1.00 10.44 268 VAL B O 1
ATOM 1934 N N . GLY B 1 115 ? -7.990 33.117 10.790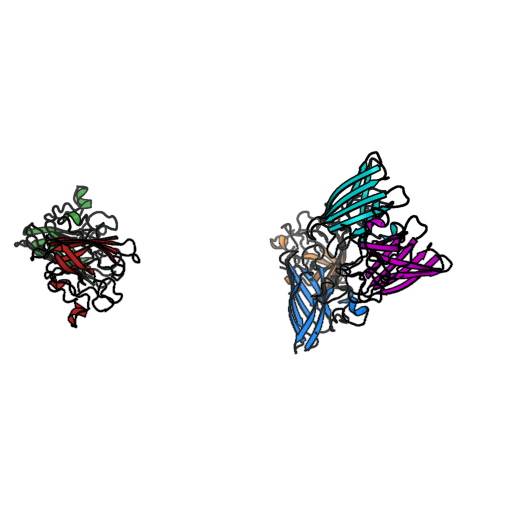 1.00 10.19 269 GLY B N 1
ATOM 1935 C CA . GLY B 1 115 ? -6.595 33.449 10.493 1.00 9.32 269 GLY B CA 1
ATOM 1936 C C . GLY B 1 115 ? -6.232 33.186 9.040 1.00 8.10 269 GLY B C 1
ATOM 1937 O O . GLY B 1 115 ? -5.068 33.453 8.698 1.00 10.27 269 GLY B O 1
ATOM 1938 N N . ARG B 1 116 ? -7.164 32.725 8.214 1.00 8.92 270 ARG B N 1
ATOM 1939 C CA . ARG B 1 116 ? -6.887 32.563 6.778 1.00 8.87 270 ARG B CA 1
ATOM 1940 C C . ARG B 1 116 ? -7.482 33.752 6.034 1.00 9.02 270 ARG B C 1
ATOM 1941 O O . ARG B 1 116 ? -7.660 34.797 6.707 1.00 10.53 270 ARG B O 1
ATOM 1949 N N . SER B 1 117 ? -7.739 33.683 4.745 1.00 8.30 271 SER B N 1
ATOM 1950 C CA . SER B 1 117 ? -8.286 34.818 4.014 1.00 8.45 271 SER B CA 1
ATOM 1951 C C . SER B 1 117 ? -9.476 34.421 3.177 1.00 9.01 271 SER B C 1
ATOM 1952 O O . SER B 1 117 ? -9.627 33.284 2.703 1.00 11.21 271 SER B O 1
ATOM 1955 N N . VAL B 1 118 ? -10.351 35.404 2.953 1.00 8.48 272 VAL B N 1
ATOM 1956 C CA . VAL B 1 118 ? -11.353 35.281 1.916 1.00 8.00 272 VAL B CA 1
ATOM 1957 C C . VAL B 1 118 ? -10.925 36.128 0.693 1.00 6.66 272 VAL B C 1
ATOM 1958 O O . VAL B 1 118 ? -10.459 37.240 0.929 1.00 8.66 272 VAL B O 1
ATOM 1962 N N . VAL B 1 119 ? -11.122 35.597 -0.491 1.00 8.53 273 VAL B N 1
ATOM 1963 C CA . VAL B 1 119 ? -10.843 36.353 -1.720 1.00 8.40 273 VAL B CA 1
ATOM 1964 C C . VAL B 1 119 ? -12.085 36.335 -2.581 1.00 8.79 273 VAL B C 1
ATOM 1965 O O . VAL B 1 119 ? -12.742 35.292 -2.745 1.00 9.61 273 VAL B O 1
ATOM 1969 N N . ILE B 1 120 ? -12.411 37.512 -3.116 1.00 8.78 274 ILE B N 1
ATOM 1970 C CA . ILE B 1 120 ? -13.425 37.624 -4.162 1.00 8.64 274 ILE B CA 1
ATOM 1971 C C . ILE B 1 120 ? -12.695 37.910 -5.479 1.00 8.00 274 ILE B C 1
ATOM 1972 O O . ILE B 1 120 ? -11.800 38.758 -5.484 1.00 9.44 274 ILE B O 1
ATOM 1977 N N . HIS B 1 121 ? -13.063 37.176 -6.510 1.00 9.14 275 HIS B N 1
ATOM 1978 C CA . HIS B 1 121 ? -12.367 37.261 -7.787 1.00 9.34 275 HIS B CA 1
ATOM 1979 C C . HIS B 1 121 ? -13.081 38.146 -8.791 1.00 9.61 275 HIS B C 1
ATOM 1980 O O . HIS B 1 121 ? -14.256 38.477 -8.672 1.00 10.53 275 HIS B O 1
ATOM 1987 N N . ALA B 1 122 ? -12.292 38.505 -9.816 1.00 10.46 276 ALA B N 1
ATOM 1988 C CA . ALA B 1 122 ? -12.803 39.324 -10.900 1.00 11.30 276 ALA B CA 1
ATOM 1989 C C . ALA B 1 122 ? -13.478 38.523 -12.001 1.00 12.36 276 ALA B C 1
ATOM 1990 O O . ALA B 1 122 ? -14.148 39.094 -12.862 1.00 14.18 276 ALA B O 1
ATOM 1992 N N . GLY B 1 123 ? -13.283 37.199 -11.959 1.00 12.07 277 GLY B N 1
ATOM 1993 C CA . GLY B 1 123 ? -13.907 36.371 -12.978 1.00 13.00 277 GLY B CA 1
ATOM 1994 C C . GLY B 1 123 ? -14.750 35.267 -12.341 1.00 9.95 277 GLY B C 1
ATOM 1995 O O . GLY B 1 123 ? -14.781 35.095 -11.125 1.00 12.08 277 GLY B O 1
ATOM 1996 N N . GLN B 1 124 ? -15.414 34.552 -13.245 1.00 11.10 278 GLN B N 1
ATOM 1997 C CA . GLN B 1 124 ? -16.247 33.407 -12.913 1.00 11.07 278 GLN B CA 1
ATOM 1998 C C . GLN B 1 124 ? -15.425 32.143 -12.634 1.00 11.63 278 GLN B C 1
ATOM 1999 O O . GLN B 1 124 ? -14.474 31.843 -13.352 1.00 12.95 278 GLN B O 1
ATOM 2005 N N . ASP B 1 125 ? -15.798 31.441 -11.579 1.00 11.42 279 ASP B N 1
ATOM 2006 C CA . ASP B 1 125 ? -15.194 30.143 -11.248 1.00 11.33 279 ASP B CA 1
ATOM 2007 C C . ASP B 1 125 ? -15.828 29.061 -12.112 1.00 10.98 279 ASP B C 1
ATOM 2008 O O . ASP B 1 125 ? -17.041 28.945 -12.094 1.00 13.14 279 ASP B O 1
ATOM 2013 N N . ASP B 1 126 ? -15.024 28.295 -12.853 1.00 11.15 280 ASP B N 1
ATOM 2014 C CA . ASP B 1 126 ? -15.559 27.245 -13.743 1.00 11.90 280 ASP B CA 1
ATOM 2015 C C . ASP B 1 126 ? -15.784 25.931 -12.979 1.00 12.48 280 ASP B C 1
ATOM 2016 O O . ASP B 1 126 ? -16.131 24.902 -13.577 1.00 12.71 280 ASP B O 1
ATOM 2021 N N . LEU B 1 127 ? -15.574 25.968 -11.678 1.00 11.59 281 LEU B N 1
ATOM 2022 C CA . LEU B 1 127 ? -15.939 24.898 -10.765 1.00 12.59 281 LEU B CA 1
ATOM 2023 C C . LEU B 1 127 ? -15.136 23.631 -11.020 1.00 11.93 281 LEU B C 1
ATOM 2024 O O . LEU B 1 127 ? -15.557 22.537 -10.614 1.00 13.15 281 LEU B O 1
ATOM 2029 N N . GLY B 1 128 ? -13.983 23.755 -11.646 1.00 11.91 282 GLY B N 1
ATOM 2030 C CA . GLY B 1 128 ? -13.133 22.590 -11.908 1.00 12.09 282 GLY B CA 1
ATOM 2031 C C . GLY B 1 128 ? -13.574 21.816 -13.126 1.00 12.05 282 GLY B C 1
ATOM 2032 O O . GLY B 1 128 ? -13.064 20.687 -13.356 1.00 15.06 282 GLY B O 1
ATOM 2033 N N . LYS B 1 129 ? -14.487 22.351 -13.921 1.00 13.34 283 LYS B N 1
ATOM 2034 C CA . LYS B 1 129 ? -15.074 21.586 -15.020 1.00 15.15 283 LYS B CA 1
ATOM 2035 C C . LYS B 1 129 ? -14.484 22.002 -16.355 1.00 16.86 283 LYS B C 1
ATOM 2036 O O . LYS B 1 129 ? -15.005 21.612 -17.403 1.00 23.00 283 LYS B O 1
ATOM 2042 N N . GLY B 1 130 ? -13.414 22.784 -16.300 1.00 18.19 284 GLY B N 1
ATOM 2043 C CA . GLY B 1 130 ? -12.886 23.336 -17.543 1.00 24.05 284 GLY B CA 1
ATOM 2044 C C . GLY B 1 130 ? -11.897 22.383 -18.189 1.00 29.92 284 GLY B C 1
ATOM 2045 O O . GLY B 1 130 ? -11.639 21.287 -17.701 1.00 29.29 284 GLY B O 1
ATOM 2046 N N . ASP B 1 131 ? -11.357 22.850 -19.308 1.00 37.82 285 ASP B N 1
ATOM 2047 C CA . ASP B 1 131 ? -10.404 22.125 -20.123 1.00 46.54 285 ASP B CA 1
ATOM 2048 C C . ASP B 1 131 ? -8.983 22.259 -19.613 1.00 51.82 285 ASP B C 1
ATOM 2049 O O . ASP B 1 131 ? -8.026 22.035 -20.368 1.00 76.96 285 ASP B O 1
ATOM 2054 N N . THR B 1 132 ? -8.797 22.633 -18.342 1.00 45.88 286 THR B N 1
ATOM 2055 C CA . THR B 1 132 ? -7.454 22.965 -17.894 1.00 50.53 286 THR B CA 1
ATOM 2056 C C . THR B 1 132 ? -6.952 22.289 -16.625 1.00 43.16 286 THR B C 1
ATOM 2057 O O . THR B 1 132 ? -7.680 21.993 -15.681 1.00 38.93 286 THR B O 1
ATOM 2061 N N . GLU B 1 133 ? -5.623 22.115 -16.625 1.00 34.97 287 GLU B N 1
ATOM 2062 C CA . GLU B 1 133 ? -4.947 21.873 -15.353 1.00 26.18 287 GLU B CA 1
ATOM 2063 C C . GLU B 1 133 ? -5.315 23.039 -14.427 1.00 21.69 287 GLU B C 1
ATOM 2064 O O . GLU B 1 133 ? -5.602 22.899 -13.244 1.00 21.21 287 GLU B O 1
ATOM 2070 N N . GLU B 1 134 ? -5.314 24.256 -14.962 1.00 19.14 288 GLU B N 1
ATOM 2071 C CA . GLU B 1 134 ? -5.657 25.457 -14.192 1.00 15.92 288 GLU B CA 1
ATOM 2072 C C . GLU B 1 134 ? -7.076 25.342 -13.655 1.00 13.04 288 GLU B C 1
ATOM 2073 O O . GLU B 1 134 ? -7.303 25.747 -12.503 1.00 14.20 288 GLU B O 1
ATOM 2079 N N . SER B 1 135 ? -8.026 24.771 -14.379 1.00 12.38 289 SER B N 1
ATOM 2080 C CA . SER B 1 135 ? -9.376 24.628 -13.824 1.00 12.69 289 SER B CA 1
ATOM 2081 C C . SER B 1 135 ? -9.377 23.871 -12.513 1.00 13.73 289 SER B C 1
ATOM 2082 O O . SER B 1 135 ? -10.095 24.187 -11.562 1.00 12.47 289 SER B O 1
ATOM 2085 N N . LEU B 1 136 ? -8.543 22.822 -12.434 1.00 13.17 290 LEU B N 1
ATOM 2086 C CA . LEU B 1 136 ? -8.445 21.989 -11.246 1.00 11.87 290 LEU B CA 1
ATOM 2087 C C . LEU B 1 136 ? -7.656 22.626 -10.118 1.00 11.18 290 LEU B C 1
ATOM 2088 O O . LEU B 1 136 ? -7.604 22.074 -9.013 1.00 11.85 290 LEU B O 1
ATOM 2093 N N . LYS B 1 137 ? -7.029 23.796 -10.355 1.00 11.48 291 LYS B N 1
ATOM 2094 C CA . LYS B 1 137 ? -6.320 24.538 -9.337 1.00 12.17 291 LYS B CA 1
ATOM 2095 C C . LYS B 1 137 ? -7.090 25.772 -8.824 1.00 11.62 291 LYS B C 1
ATOM 2096 O O . LYS B 1 137 ? -7.259 25.949 -7.617 1.00 12.66 291 LYS B O 1
ATOM 2102 N N . THR B 1 138 ? -7.565 26.583 -9.750 1.00 11.70 292 THR B N 1
ATOM 2103 C CA . THR B 1 138 ? -8.178 27.855 -9.399 1.00 12.79 292 THR B CA 1
ATOM 2104 C C . THR B 1 138 ? -9.582 28.011 -9.944 1.00 11.37 292 THR B C 1
ATOM 2105 O O . THR B 1 138 ? -10.220 29.040 -9.667 1.00 13.84 292 THR B O 1
ATOM 2109 N N . GLY B 1 139 ? -10.087 27.074 -10.741 1.00 11.24 293 GLY B N 1
ATOM 2110 C CA . GLY B 1 139 ? -11.334 27.301 -11.436 1.00 11.64 293 GLY B CA 1
ATOM 2111 C C . GLY B 1 139 ? -11.246 28.449 -12.441 1.00 10.61 293 GLY B C 1
ATOM 2112 O O . GLY B 1 139 ? -12.281 28.883 -12.961 1.00 11.04 293 GLY B O 1
ATOM 2113 N N . ASN B 1 140 ? -10.045 28.920 -12.771 1.00 11.75 294 ASN B N 1
ATOM 2114 C CA . ASN B 1 140 ? -9.900 29.973 -13.772 1.00 11.73 294 ASN B CA 1
ATOM 2115 C C . ASN B 1 140 ? -10.652 31.231 -13.352 1.00 13.26 294 ASN B C 1
ATOM 2116 O O . ASN B 1 140 ? -11.118 31.946 -14.238 1.00 13.40 294 ASN B O 1
ATOM 2121 N N . ALA B 1 141 ? -10.748 31.489 -12.055 1.00 11.06 295 ALA B N 1
ATOM 2122 C CA . ALA B 1 141 ? -11.536 32.611 -11.589 1.00 11.57 295 ALA B CA 1
ATOM 2123 C C . ALA B 1 141 ? -10.803 33.943 -11.745 1.00 10.86 295 ALA B C 1
ATOM 2124 O O . ALA B 1 141 ? -11.381 34.995 -11.456 1.00 12.58 295 ALA B O 1
ATOM 2126 N N . GLY B 1 142 ? -9.541 33.918 -12.184 1.00 11.83 296 GLY B N 1
ATOM 2127 C CA . GLY B 1 142 ? -8.912 35.190 -12.491 1.00 11.99 296 GLY B CA 1
ATOM 2128 C C . GLY B 1 142 ? -8.448 36.008 -11.332 1.00 10.18 296 GLY B C 1
ATOM 2129 O O . GLY B 1 142 ? -8.149 35.553 -10.228 1.00 11.59 296 GLY B O 1
ATOM 2130 N N . PRO B 1 143 ? -8.294 37.321 -11.567 1.00 10.57 297 PRO B N 1
ATOM 2131 C CA . PRO B 1 143 ? -7.720 38.236 -10.588 1.00 10.79 297 PRO B CA 1
ATOM 2132 C C . PRO B 1 143 ? -8.441 38.288 -9.227 1.00 9.09 297 PRO B C 1
ATOM 2133 O O . PRO B 1 143 ? -9.584 37.863 -9.175 1.00 9.95 297 PRO B O 1
ATOM 2137 N N . ARG B 1 144 ? -7.726 38.859 -8.282 1.00 9.07 298 ARG B N 1
ATOM 2138 C CA . ARG B 1 144 ? -8.173 38.993 -6.883 1.00 9.91 298 ARG B CA 1
ATOM 2139 C C . ARG B 1 144 ? -8.381 40.470 -6.514 1.00 8.68 298 ARG B C 1
ATOM 2140 O O . ARG B 1 144 ? -7.512 41.065 -5.866 1.00 10.37 298 ARG B O 1
ATOM 2148 N N . PRO B 1 145 ? -9.484 41.074 -6.939 1.00 9.07 299 PRO B N 1
ATOM 2149 C CA . PRO B 1 145 ? -9.655 42.505 -6.656 1.00 9.11 299 PRO B CA 1
ATOM 2150 C C . PRO B 1 145 ? -9.821 42.835 -5.180 1.00 8.45 299 PRO B C 1
ATOM 2151 O O . PRO B 1 145 ? -9.501 43.966 -4.766 1.00 9.34 299 PRO B O 1
ATOM 2155 N N . ALA B 1 146 ? -10.273 41.908 -4.316 1.00 9.26 300 ALA B N 1
ATOM 2156 C CA . ALA B 1 146 ? -10.328 42.216 -2.894 1.00 8.12 300 ALA B CA 1
ATOM 2157 C C . ALA B 1 146 ? -10.183 40.935 -2.072 1.00 7.92 300 ALA B C 1
ATOM 2158 O O . ALA B 1 146 ? -10.463 39.857 -2.586 1.00 10.03 300 ALA B O 1
ATOM 2160 N N . CYS B 1 147 ? -9.750 41.157 -0.846 1.00 8.18 301 CYS B N 1
ATOM 2161 C CA . CYS B 1 147 ? -9.565 40.055 0.086 1.00 8.43 301 CYS B CA 1
ATOM 2162 C C . CYS B 1 147 ? -9.544 40.599 1.493 1.00 8.86 301 CYS B C 1
ATOM 2163 O O . CYS B 1 147 ? -9.385 41.817 1.709 1.00 9.47 301 CYS B O 1
ATOM 2166 N N . GLY B 1 148 ? -9.686 39.702 2.479 1.00 8.73 302 GLY B N 1
ATOM 2167 C CA . GLY B 1 148 ? -9.538 40.079 3.868 1.00 9.69 302 GLY B CA 1
ATOM 2168 C C . GLY B 1 148 ? -9.164 38.894 4.760 1.00 7.23 302 GLY B C 1
ATOM 2169 O O . GLY B 1 148 ? -9.563 37.773 4.411 1.00 9.35 302 GLY B O 1
ATOM 2170 N N . VAL B 1 149 ? -8.442 39.169 5.814 1.00 7.98 303 VAL B N 1
ATOM 2171 C CA . VAL B 1 149 ? -8.117 38.122 6.788 1.00 8.89 303 VAL B CA 1
ATOM 2172 C C . VAL B 1 149 ? -9.338 37.812 7.641 1.00 9.16 303 VAL B C 1
ATOM 2173 O O . VAL B 1 149 ? -10.098 38.700 8.042 1.00 10.07 303 VAL B O 1
ATOM 2177 N N . ILE B 1 150 ? -9.529 36.521 7.918 1.00 9.14 304 ILE B N 1
ATOM 2178 C CA . ILE B 1 150 ? -10.661 36.073 8.720 1.00 9.34 304 ILE B CA 1
ATOM 2179 C C . ILE B 1 150 ? -10.285 36.143 10.189 1.00 9.58 304 ILE B C 1
ATOM 2180 O O . ILE B 1 150 ? -9.354 35.488 10.639 1.00 10.16 304 ILE B O 1
ATOM 2185 N N . GLY B 1 151 ? -11.051 36.969 10.939 1.00 10.01 305 GLY B N 1
ATOM 2186 C CA . GLY B 1 151 ? -10.789 37.164 12.338 1.00 9.90 305 GLY B CA 1
ATOM 2187 C C . GLY B 1 151 ? -11.945 36.738 13.247 1.00 9.97 305 GLY B C 1
ATOM 2188 O O . GLY B 1 151 ? -13.102 36.681 12.807 1.00 10.45 305 GLY B O 1
ATOM 2189 N N . LEU B 1 152 ? -11.530 36.430 14.465 1.00 9.74 306 LEU B N 1
ATOM 2190 C CA . LEU B 1 152 ? -12.554 36.063 15.465 1.00 12.63 306 LEU B CA 1
ATOM 2191 C C . LEU B 1 152 ? -13.354 37.268 15.891 1.00 14.50 306 LEU B C 1
ATOM 2192 O O . LEU B 1 152 ? -12.818 38.366 16.101 1.00 16.08 306 LEU B O 1
ATOM 2197 N N . THR B 1 153 ? -14.657 37.117 16.025 1.00 12.21 307 THR B N 1
ATOM 2198 C CA . THR B 1 153 ? -15.440 38.210 16.616 1.00 13.06 307 THR B CA 1
ATOM 2199 C C . THR B 1 153 ? -16.459 37.645 17.562 1.00 15.90 307 THR B C 1
ATOM 2200 O O . THR B 1 153 ? -16.345 36.487 17.991 1.00 18.01 307 THR B O 1
ATOM 2204 N N . ASN B 1 154 ? -17.501 38.407 17.889 1.00 18.90 308 ASN B N 1
ATOM 2205 C CA . ASN B 1 154 ? -18.595 37.731 18.635 1.00 22.94 308 ASN B CA 1
ATOM 2206 C C . ASN B 1 154 ? -19.893 38.467 18.384 1.00 28.01 308 ASN B C 1
ATOM 2207 O O . ASN B 1 154 ? -20.724 38.531 19.314 1.00 26.99 308 ASN B O 1
ATOM 2213 N N . VAL C 1 2 ? 68.700 13.363 -9.209 1.00 13.24 311 VAL C N 1
ATOM 2214 C CA . VAL C 1 2 ? 69.063 12.411 -8.158 1.00 12.18 311 VAL C CA 1
ATOM 2215 C C . VAL C 1 2 ? 70.009 11.358 -8.753 1.00 9.99 311 VAL C C 1
ATOM 2216 O O . VAL C 1 2 ? 69.800 10.987 -9.902 1.00 11.85 311 VAL C O 1
ATOM 2220 N N . GLN C 1 3 ? 71.002 10.950 -7.962 1.00 10.00 312 GLN C N 1
ATOM 2221 C CA . GLN C 1 3 ? 71.916 9.903 -8.401 1.00 10.76 312 GLN C CA 1
ATOM 2222 C C . GLN C 1 3 ? 71.973 8.790 -7.386 1.00 10.32 312 GLN C C 1
ATOM 2223 O O . GLN C 1 3 ? 71.887 8.998 -6.181 1.00 11.15 312 GLN C O 1
ATOM 2229 N N . ALA C 1 4 ? 72.165 7.578 -7.924 1.00 10.70 313 ALA C N 1
ATOM 2230 C CA . ALA C 1 4 ? 72.342 6.401 -7.085 1.00 9.19 313 ALA C CA 1
ATOM 2231 C C . ALA C 1 4 ? 73.404 5.509 -7.712 1.00 9.39 313 ALA C C 1
ATOM 2232 O O . ALA C 1 4 ? 73.754 5.691 -8.888 1.00 10.31 313 ALA C O 1
ATOM 2234 N N . VAL C 1 5 ? 73.872 4.542 -6.923 1.00 8.53 314 VAL C N 1
ATOM 2235 C CA . VAL C 1 5 ? 74.945 3.673 -7.451 1.00 9.12 314 VAL C CA 1
ATOM 2236 C C . VAL C 1 5 ? 74.851 2.334 -6.720 1.00 9.36 314 VAL C C 1
ATOM 2237 O O . VAL C 1 5 ? 74.528 2.296 -5.535 1.00 10.70 314 VAL C O 1
ATOM 2241 N N . ALA C 1 6 ? 75.167 1.262 -7.415 1.00 9.57 315 ALA C N 1
ATOM 2242 C CA . ALA C 1 6 ? 75.290 -0.081 -6.856 1.00 9.58 315 ALA C CA 1
ATOM 2243 C C . ALA C 1 6 ? 76.686 -0.631 -7.221 1.00 9.06 315 ALA C C 1
ATOM 2244 O O . ALA C 1 6 ? 77.058 -0.580 -8.405 1.00 10.21 315 ALA C O 1
ATOM 2246 N N . VAL C 1 7 ? 77.396 -1.157 -6.214 1.00 8.67 316 VAL C N 1
ATOM 2247 C CA . VAL C 1 7 ? 78.680 -1.785 -6.500 1.00 7.68 316 VAL C CA 1
ATOM 2248 C C . VAL C 1 7 ? 78.437 -3.300 -6.491 1.00 9.39 316 VAL C C 1
ATOM 2249 O O . VAL C 1 7 ? 78.084 -3.830 -5.432 1.00 9.93 316 VAL C O 1
ATOM 2253 N N . LEU C 1 8 ? 78.589 -3.916 -7.644 1.00 9.46 317 LEU C N 1
ATOM 2254 C CA . LEU C 1 8 ? 78.328 -5.352 -7.750 1.00 8.90 317 LEU C CA 1
ATOM 2255 C C . LEU C 1 8 ? 79.543 -6.154 -7.319 1.00 8.49 317 LEU C C 1
ATOM 2256 O O . LEU C 1 8 ? 80.645 -5.927 -7.852 1.00 9.56 317 LEU C O 1
ATOM 2261 N N . LYS C 1 9 ? 79.327 -7.069 -6.378 1.00 9.08 318 LYS C N 1
ATOM 2262 C CA . LYS C 1 9 ? 80.386 -7.932 -5.891 1.00 9.71 318 LYS C CA 1
ATOM 2263 C C . LYS C 1 9 ? 79.857 -9.342 -5.709 1.00 9.28 318 LYS C C 1
ATOM 2264 O O . LYS C 1 9 ? 78.649 -9.583 -5.610 1.00 10.24 318 LYS C O 1
ATOM 2270 N N . GLY C 1 10 ? 80.824 -10.264 -5.718 1.00 9.97 319 GLY C N 1
ATOM 2271 C CA . GLY C 1 10 ? 80.477 -11.667 -5.469 1.00 10.82 319 GLY C CA 1
ATOM 2272 C C . GLY C 1 10 ? 81.775 -12.457 -5.441 1.00 10.63 319 GLY C C 1
ATOM 2273 O O . GLY C 1 10 ? 82.845 -11.846 -5.485 1.00 10.52 319 GLY C O 1
ATOM 2274 N N . ASP C 1 11 ? 81.636 -13.768 -5.367 1.00 10.11 320 ASP C N 1
ATOM 2275 C CA . ASP C 1 11 ? 82.795 -14.656 -5.285 1.00 10.67 320 ASP C CA 1
ATOM 2276 C C . ASP C 1 11 ? 83.068 -15.378 -6.588 1.00 10.00 320 ASP C C 1
ATOM 2277 O O . ASP C 1 11 ? 83.934 -16.284 -6.613 1.00 11.49 320 ASP C O 1
ATOM 2282 N N . ALA C 1 12 ? 82.395 -15.029 -7.665 1.00 10.28 321 ALA C N 1
ATOM 2283 C CA . ALA C 1 12 ? 82.427 -15.759 -8.912 1.00 10.82 321 ALA C CA 1
ATOM 2284 C C . ALA C 1 12 ? 83.302 -15.094 -9.981 1.00 10.41 321 ALA C C 1
ATOM 2285 O O . ALA C 1 12 ? 83.236 -15.519 -11.129 1.00 14.00 321 ALA C O 1
ATOM 2287 N N . GLY C 1 13 ? 84.081 -14.083 -9.607 1.00 10.48 322 GLY C N 1
ATOM 2288 C CA . GLY C 1 13 ? 84.883 -13.396 -10.614 1.00 10.98 322 GLY C CA 1
ATOM 2289 C C . GLY C 1 13 ? 84.190 -12.231 -11.274 1.00 10.70 322 GLY C C 1
ATOM 2290 O O . GLY C 1 13 ? 84.839 -11.504 -12.026 1.00 10.58 322 GLY C O 1
ATOM 2291 N N . VAL C 1 14 ? 82.901 -12.012 -11.043 1.00 9.56 323 VAL C N 1
ATOM 2292 C CA . VAL C 1 14 ? 82.139 -10.931 -11.661 1.00 9.83 323 VAL C CA 1
ATOM 2293 C C . VAL C 1 14 ? 82.069 -9.768 -10.680 1.00 9.02 323 VAL C C 1
ATOM 2294 O O . VAL C 1 14 ? 81.836 -9.939 -9.487 1.00 10.37 323 VAL C O 1
ATOM 2298 N N . SER C 1 15 ? 82.297 -8.569 -11.190 1.00 9.68 324 SER C N 1
ATOM 2299 C CA . SER C 1 15 ? 82.176 -7.386 -10.330 1.00 10.31 324 SER C CA 1
ATOM 2300 C C . SER C 1 15 ? 81.910 -6.181 -11.220 1.00 10.29 324 SER C C 1
ATOM 2301 O O . SER C 1 15 ? 82.174 -6.248 -12.411 1.00 10.57 324 SER C O 1
ATOM 2304 N N . GLY C 1 16 ? 81.392 -5.090 -10.635 1.00 9.54 325 GLY C N 1
ATOM 2305 C CA . GLY C 1 16 ? 81.142 -3.932 -11.509 1.00 12.08 325 GLY C CA 1
ATOM 2306 C C . GLY C 1 16 ? 80.489 -2.803 -10.716 1.00 10.00 325 GLY C C 1
ATOM 2307 O O . GLY C 1 16 ? 80.403 -2.832 -9.488 1.00 10.38 325 GLY C O 1
ATOM 2308 N N . VAL C 1 17 ? 80.071 -1.808 -11.493 1.00 9.57 326 VAL C N 1
ATOM 2309 C CA . VAL C 1 17 ? 79.454 -0.632 -10.886 1.00 9.17 326 VAL C CA 1
ATOM 2310 C C . VAL C 1 17 ? 78.309 -0.230 -11.789 1.00 8.67 326 VAL C C 1
ATOM 2311 O O . VAL C 1 17 ? 78.445 -0.174 -13.008 1.00 9.84 326 VAL C O 1
ATOM 2315 N N . VAL C 1 18 ? 77.161 0.027 -11.178 1.00 8.81 327 VAL C N 1
ATOM 2316 C CA . VAL C 1 18 ? 75.974 0.447 -11.931 1.00 10.14 327 VAL C CA 1
ATOM 2317 C C . VAL C 1 18 ? 75.526 1.790 -11.369 1.00 9.59 327 VAL C C 1
ATOM 2318 O O . VAL C 1 18 ? 75.335 1.937 -10.154 1.00 10.23 327 VAL C O 1
ATOM 2322 N N . LYS C 1 19 ? 75.434 2.775 -12.246 1.00 9.72 328 LYS C N 1
ATOM 2323 C CA . LYS C 1 19 ? 75.049 4.120 -11.846 1.00 9.13 328 LYS C CA 1
ATOM 2324 C C . LYS C 1 19 ? 73.669 4.465 -12.416 1.00 9.25 328 LYS C C 1
ATOM 2325 O O . LYS C 1 19 ? 73.298 4.031 -13.492 1.00 10.99 328 LYS C O 1
ATOM 2331 N N . PHE C 1 20 ? 72.936 5.254 -11.652 1.00 10.04 329 PHE C N 1
ATOM 2332 C CA . PHE C 1 20 ? 71.586 5.692 -11.940 1.00 9.28 329 PHE C CA 1
ATOM 2333 C C . PHE C 1 20 ? 71.480 7.218 -11.789 1.00 7.78 329 PHE C C 1
ATOM 2334 O O . PHE C 1 20 ? 71.984 7.763 -10.830 1.00 9.61 329 PHE C O 1
ATOM 2342 N N . GLU C 1 21 ? 70.757 7.810 -12.748 1.00 10.31 330 GLU C N 1
ATOM 2343 C CA . GLU C 1 21 ? 70.483 9.237 -12.558 1.00 11.29 330 GLU C CA 1
ATOM 2344 C C . GLU C 1 21 ? 69.069 9.512 -13.098 1.00 10.26 330 GLU C C 1
ATOM 2345 O O . GLU C 1 21 ? 68.683 9.032 -14.151 1.00 11.01 330 GLU C O 1
ATOM 2351 N N . GLN C 1 22 ? 68.337 10.303 -12.302 1.00 10.50 331 GLN C N 1
ATOM 2352 C CA . GLN C 1 22 ? 66.960 10.658 -12.659 1.00 10.86 331 GLN C CA 1
ATOM 2353 C C . GLN C 1 22 ? 66.697 12.089 -12.196 1.00 11.21 331 GLN C C 1
ATOM 2354 O O . GLN C 1 22 ? 66.916 12.395 -11.044 1.00 13.17 331 GLN C O 1
ATOM 2360 N N . ALA C 1 23 ? 66.255 12.929 -13.140 1.00 12.28 332 ALA C N 1
ATOM 2361 C CA . ALA C 1 23 ? 66.101 14.344 -12.780 1.00 12.92 332 ALA C CA 1
ATOM 2362 C C . ALA C 1 23 ? 64.860 14.594 -11.957 1.00 13.24 332 ALA C C 1
ATOM 2363 O O . ALA C 1 23 ? 64.908 15.329 -10.976 1.00 15.69 332 ALA C O 1
ATOM 2365 N N . SER C 1 24 ? 63.774 13.975 -12.377 1.00 14.31 333 SER C N 1
ATOM 2366 C CA . SER C 1 24 ? 62.518 14.114 -11.638 1.00 13.27 333 SER C CA 1
ATOM 2367 C C . SER C 1 24 ? 61.739 12.828 -11.807 1.00 15.18 333 SER C C 1
ATOM 2368 O O . SER C 1 24 ? 62.050 12.057 -12.733 1.00 14.31 333 SER C O 1
ATOM 2371 N N . GLU C 1 25 ? 60.754 12.623 -10.940 1.00 13.94 334 GLU C N 1
ATOM 2372 C CA . GLU C 1 25 ? 60.036 11.358 -10.879 1.00 14.72 334 GLU C CA 1
ATOM 2373 C C . GLU C 1 25 ? 59.447 10.888 -12.164 1.00 15.64 334 GLU C C 1
ATOM 2374 O O . GLU C 1 25 ? 59.451 9.667 -12.471 1.00 16.67 334 GLU C O 1
ATOM 2380 N N . SER C 1 26 ? 58.891 11.774 -13.000 1.00 16.24 335 SER C N 1
ATOM 2381 C CA . SER C 1 26 ? 58.225 11.323 -14.217 1.00 15.52 335 SER C CA 1
ATOM 2382 C C . SER C 1 26 ? 59.207 11.118 -15.383 1.00 16.60 335 SER C C 1
ATOM 2383 O O . SER C 1 26 ? 58.767 10.554 -16.395 1.00 20.47 335 SER C O 1
ATOM 2386 N N . GLU C 1 27 ? 60.446 11.570 -15.235 1.00 14.26 336 GLU C N 1
ATOM 2387 C CA . GLU C 1 27 ? 61.411 11.464 -16.330 1.00 15.34 336 GLU C CA 1
ATOM 2388 C C . GLU C 1 27 ? 62.136 10.122 -16.338 1.00 14.53 336 GLU C C 1
ATOM 2389 O O . GLU C 1 27 ? 62.204 9.454 -15.297 1.00 14.40 336 GLU C O 1
ATOM 2395 N N . PRO C 1 28 ? 62.707 9.704 -17.459 1.00 13.20 337 PRO C N 1
ATOM 2396 C CA . PRO C 1 28 ? 63.446 8.449 -17.485 1.00 13.97 337 PRO C CA 1
ATOM 2397 C C . PRO C 1 28 ? 64.661 8.443 -16.561 1.00 14.05 337 PRO C C 1
ATOM 2398 O O . PRO C 1 28 ? 65.316 9.455 -16.334 1.00 13.12 337 PRO C O 1
ATOM 2402 N N . THR C 1 29 ? 64.978 7.257 -16.044 1.00 12.10 338 THR C N 1
ATOM 2403 C CA . THR C 1 29 ? 66.236 7.072 -15.317 1.00 11.16 338 THR C CA 1
ATOM 2404 C C . THR C 1 29 ? 67.306 6.603 -16.316 1.00 10.96 338 THR C C 1
ATOM 2405 O O . THR C 1 29 ? 67.050 5.716 -17.111 1.00 13.59 338 THR C O 1
ATOM 2409 N N . THR C 1 30 ? 68.484 7.232 -16.291 1.00 10.47 339 THR C N 1
ATOM 2410 C CA . THR C 1 30 ? 69.611 6.754 -17.079 1.00 11.37 339 THR C CA 1
ATOM 2411 C C . THR C 1 30 ? 70.402 5.748 -16.223 1.00 11.18 339 THR C C 1
ATOM 2412 O O . THR C 1 30 ? 70.831 6.113 -15.132 1.00 10.25 339 THR C O 1
ATOM 2416 N N . VAL C 1 31 ? 70.523 4.538 -16.751 1.00 10.47 340 VAL C N 1
ATOM 2417 C CA . VAL C 1 31 ? 71.241 3.479 -16.083 1.00 11.11 340 VAL C CA 1
ATOM 2418 C C . VAL C 1 31 ? 72.537 3.220 -16.859 1.00 10.60 340 VAL C C 1
ATOM 2419 O O . VAL C 1 31 ? 72.443 2.959 -18.043 1.00 13.07 340 VAL C O 1
ATOM 2423 N N . SER C 1 32 ? 73.678 3.266 -16.211 1.00 10.34 341 SER C N 1
ATOM 2424 C CA . SER C 1 32 ? 74.899 2.934 -16.936 1.00 11.43 341 SER C CA 1
ATOM 2425 C C . SER C 1 32 ? 75.687 1.941 -16.097 1.00 13.22 341 SER C C 1
ATOM 2426 O O . SER C 1 32 ? 75.613 1.897 -14.868 1.00 12.93 341 SER C O 1
ATOM 2429 N N . TYR C 1 33 ? 76.448 1.108 -16.796 1.00 10.35 342 TYR C N 1
ATOM 2430 C CA . TYR C 1 33 ? 77.087 0.011 -16.090 1.00 11.19 342 TYR C CA 1
ATOM 2431 C C . TYR C 1 33 ? 78.446 -0.310 -16.725 1.00 10.63 342 TYR C C 1
ATOM 2432 O O . TYR C 1 33 ? 78.614 -0.100 -17.936 1.00 12.15 342 TYR C O 1
ATOM 2441 N N . GLU C 1 34 ? 79.311 -0.806 -15.862 1.00 10.63 343 GLU C N 1
ATOM 2442 C CA . GLU C 1 34 ? 80.556 -1.424 -16.260 1.00 10.69 343 GLU C CA 1
ATOM 2443 C C . GLU C 1 34 ? 80.673 -2.687 -15.403 1.00 10.51 343 GLU C C 1
ATOM 2444 O O . GLU C 1 34 ? 80.680 -2.557 -14.202 1.00 11.38 343 GLU C O 1
ATOM 2450 N N . ILE C 1 35 ? 80.761 -3.835 -16.079 1.00 9.70 344 ILE C N 1
ATOM 2451 C CA . ILE C 1 35 ? 80.809 -5.110 -15.363 1.00 9.63 344 ILE C CA 1
ATOM 2452 C C . ILE C 1 35 ? 81.890 -6.007 -15.983 1.00 8.75 344 ILE C C 1
ATOM 2453 O O . ILE C 1 35 ? 81.830 -6.203 -17.181 1.00 13.14 344 ILE C O 1
ATOM 2458 N N . ALA C 1 36 ? 82.788 -6.484 -15.130 1.00 9.42 345 ALA C N 1
ATOM 2459 C CA . ALA C 1 36 ? 83.920 -7.325 -15.553 1.00 9.11 345 ALA C CA 1
ATOM 2460 C C . ALA C 1 36 ? 83.735 -8.779 -15.131 1.00 9.85 345 ALA C C 1
ATOM 2461 O O . ALA C 1 36 ? 83.023 -9.051 -14.145 1.00 10.13 345 ALA C O 1
ATOM 2463 N N . GLY C 1 37 ? 84.396 -9.693 -15.829 1.00 9.72 346 GLY C N 1
ATOM 2464 C CA . GLY C 1 37 ? 84.512 -11.074 -15.357 1.00 9.60 346 GLY C CA 1
ATOM 2465 C C . GLY C 1 37 ? 83.388 -11.977 -15.818 1.00 9.91 346 GLY C C 1
ATOM 2466 O O . GLY C 1 37 ? 83.328 -13.142 -15.363 1.00 11.53 346 GLY C O 1
ATOM 2467 N N . ASN C 1 38 ? 82.516 -11.507 -16.696 1.00 9.56 347 ASN C N 1
ATOM 2468 C CA . ASN C 1 38 ? 81.440 -12.311 -17.250 1.00 10.29 347 ASN C CA 1
ATOM 2469 C C . ASN C 1 38 ? 81.974 -13.277 -18.301 1.00 10.30 347 ASN C C 1
ATOM 2470 O O . ASN C 1 38 ? 83.087 -13.108 -18.790 1.00 11.62 347 ASN C O 1
ATOM 2475 N N . SER C 1 39 ? 81.165 -14.262 -18.671 1.00 11.06 348 SER C N 1
ATOM 2476 C CA . SER C 1 39 ? 81.477 -15.050 -19.848 1.00 11.13 348 SER C CA 1
ATOM 2477 C C . SER C 1 39 ? 81.656 -14.098 -21.035 1.00 10.82 348 SER C C 1
ATOM 2478 O O . SER C 1 39 ? 80.935 -13.114 -21.144 1.00 13.05 348 SER C O 1
ATOM 2481 N N . PRO C 1 40 ? 82.572 -14.362 -21.931 1.00 12.17 349 PRO C N 1
ATOM 2482 C CA . PRO C 1 40 ? 82.734 -13.507 -23.110 1.00 11.75 349 PRO C CA 1
ATOM 2483 C C . PRO C 1 40 ? 81.700 -13.796 -24.187 1.00 11.52 349 PRO C C 1
ATOM 2484 O O . PRO C 1 40 ? 81.153 -14.878 -24.256 1.00 12.65 349 PRO C O 1
ATOM 2488 N N . ASN C 1 41 ? 81.520 -12.769 -25.022 1.00 12.04 350 ASN C N 1
ATOM 2489 C CA . ASN C 1 41 ? 80.706 -12.906 -26.213 1.00 13.74 350 ASN C CA 1
ATOM 2490 C C . ASN C 1 41 ? 79.321 -13.447 -25.881 1.00 13.85 350 ASN C C 1
ATOM 2491 O O . ASN C 1 41 ? 78.825 -14.329 -26.593 1.00 17.07 350 ASN C O 1
ATOM 2496 N N . ALA C 1 42 ? 78.699 -12.902 -24.833 1.00 13.44 351 ALA C N 1
ATOM 2497 C CA . ALA C 1 42 ? 77.435 -13.476 -24.354 1.00 13.02 351 ALA C CA 1
ATOM 2498 C C . ALA C 1 42 ? 76.411 -12.389 -24.059 1.00 12.67 351 ALA C C 1
ATOM 2499 O O . ALA C 1 42 ? 76.703 -11.203 -24.235 1.00 14.61 351 ALA C O 1
ATOM 2501 N N . GLU C 1 43 ? 75.243 -12.818 -23.601 1.00 12.88 352 GLU C N 1
ATOM 2502 C CA . GLU C 1 43 ? 74.199 -11.905 -23.107 1.00 12.46 352 GLU C CA 1
ATOM 2503 C C . GLU C 1 43 ? 73.826 -12.354 -21.711 1.00 12.43 352 GLU C C 1
ATOM 2504 O O . GLU C 1 43 ? 73.619 -13.556 -21.516 1.00 12.77 352 GLU C O 1
ATOM 2510 N N . ARG C 1 44 ? 73.767 -11.450 -20.759 1.00 10.97 353 ARG C N 1
ATOM 2511 C CA . ARG C 1 44 ? 73.613 -11.817 -19.359 1.00 9.44 353 ARG C CA 1
ATOM 2512 C C . ARG C 1 44 ? 72.441 -11.047 -18.753 1.00 10.61 353 ARG C C 1
ATOM 2513 O O . ARG C 1 44 ? 72.365 -9.806 -18.887 1.00 10.78 353 ARG C O 1
ATOM 2521 N N . GLY C 1 45 ? 71.562 -11.754 -18.063 1.00 10.69 354 GLY C N 1
ATOM 2522 C CA . GLY C 1 45 ? 70.403 -11.109 -17.428 1.00 11.03 354 GLY C CA 1
ATOM 2523 C C . GLY C 1 45 ? 70.813 -10.079 -16.387 1.00 9.03 354 GLY C C 1
ATOM 2524 O O . GLY C 1 45 ? 71.778 -10.233 -15.638 1.00 9.74 354 GLY C O 1
ATOM 2525 N N . PHE C 1 46 ? 70.013 -9.004 -16.300 1.00 10.01 355 PHE C N 1
ATOM 2526 C CA . PHE C 1 46 ? 70.391 -7.818 -15.525 1.00 9.76 355 PHE C CA 1
ATOM 2527 C C . PHE C 1 46 ? 69.127 -7.205 -14.946 1.00 8.83 355 PHE C C 1
ATOM 2528 O O . PHE C 1 46 ? 68.257 -6.790 -15.738 1.00 10.07 355 PHE C O 1
ATOM 2536 N N . HIS C 1 47 ? 68.928 -7.250 -13.612 1.00 8.43 356 HIS C N 1
ATOM 2537 C CA . HIS C 1 47 ? 67.634 -6.788 -13.057 1.00 10.85 356 HIS C CA 1
ATOM 2538 C C . HIS C 1 47 ? 67.837 -6.102 -11.714 1.00 9.00 356 HIS C C 1
ATOM 2539 O O . HIS C 1 47 ? 68.788 -6.324 -10.979 1.00 9.91 356 HIS C O 1
ATOM 2546 N N . ILE C 1 48 ? 66.827 -5.287 -11.392 1.00 9.14 357 ILE C N 1
ATOM 2547 C CA . ILE C 1 48 ? 66.655 -4.797 -10.038 1.00 9.71 357 ILE C CA 1
ATOM 2548 C C . ILE C 1 48 ? 65.822 -5.820 -9.264 1.00 8.46 357 ILE C C 1
ATOM 2549 O O . ILE C 1 48 ? 64.750 -6.157 -9.739 1.00 8.99 357 ILE C O 1
ATOM 2554 N N . HIS C 1 49 ? 66.357 -6.263 -8.155 1.00 9.15 358 HIS C N 1
ATOM 2555 C CA . HIS C 1 49 ? 65.643 -7.191 -7.256 1.00 9.80 358 HIS C CA 1
ATOM 2556 C C . HIS C 1 49 ? 65.085 -6.394 -6.077 1.00 9.53 358 HIS C C 1
ATOM 2557 O O . HIS C 1 49 ? 65.490 -5.284 -5.753 1.00 9.76 358 HIS C O 1
ATOM 2564 N N . GLU C 1 50 ? 64.094 -7.025 -5.445 1.00 9.09 359 GLU C N 1
ATOM 2565 C CA . GLU C 1 50 ? 63.248 -6.300 -4.494 1.00 9.26 359 GLU C CA 1
ATOM 2566 C C . GLU C 1 50 ? 63.976 -5.727 -3.331 1.00 9.07 359 GLU C C 1
ATOM 2567 O O . GLU C 1 50 ? 63.670 -4.609 -2.851 1.00 10.31 359 GLU C O 1
ATOM 2573 N N . PHE C 1 51 ? 64.906 -6.491 -2.725 1.00 9.18 360 PHE C N 1
ATOM 2574 C CA . PHE C 1 51 ? 65.453 -6.147 -1.437 1.00 8.75 360 PHE C CA 1
ATOM 2575 C C . PHE C 1 51 ? 66.946 -5.798 -1.498 1.00 9.35 360 PHE C C 1
ATOM 2576 O O . PHE C 1 51 ? 67.728 -6.459 -2.192 1.00 11.08 360 PHE C O 1
ATOM 2584 N N . GLY C 1 52 ? 67.335 -4.806 -0.737 1.00 9.11 361 GLY C N 1
ATOM 2585 C CA . GLY C 1 52 ? 68.677 -4.357 -0.543 1.00 9.52 361 GLY C CA 1
ATOM 2586 C C . GLY C 1 52 ? 69.314 -5.080 0.645 1.00 8.45 361 GLY C C 1
ATOM 2587 O O . GLY C 1 52 ? 69.887 -4.465 1.524 1.00 10.49 361 GLY C O 1
ATOM 2588 N N . ASP C 1 53 ? 69.138 -6.410 0.625 1.00 10.51 362 ASP C N 1
ATOM 2589 C CA . ASP C 1 53 ? 69.532 -7.262 1.754 1.00 10.59 362 ASP C CA 1
ATOM 2590 C C . ASP C 1 53 ? 70.721 -8.166 1.323 1.00 8.69 362 ASP C C 1
ATOM 2591 O O . ASP C 1 53 ? 70.462 -9.041 0.501 1.00 10.46 362 ASP C O 1
ATOM 2596 N N . ALA C 1 54 ? 71.865 -7.876 1.907 1.00 9.51 363 ALA C N 1
ATOM 2597 C CA . ALA C 1 54 ? 73.086 -8.589 1.503 1.00 9.28 363 ALA C CA 1
ATOM 2598 C C . ALA C 1 54 ? 73.515 -9.598 2.557 1.00 10.30 363 ALA C C 1
ATOM 2599 O O . ALA C 1 54 ? 74.673 -10.033 2.575 1.00 10.65 363 ALA C O 1
ATOM 2601 N N . THR C 1 55 ? 72.574 -9.978 3.432 1.00 10.01 364 THR C N 1
ATOM 2602 C CA . THR C 1 55 ? 72.965 -10.915 4.499 1.00 10.17 364 THR C CA 1
ATOM 2603 C C . THR C 1 55 ? 73.199 -12.336 3.984 1.00 9.94 364 THR C C 1
ATOM 2604 O O . THR C 1 55 ? 73.812 -13.077 4.784 1.00 12.99 364 THR C O 1
ATOM 2608 N N . ASN C 1 56 ? 72.711 -12.681 2.815 1.00 9.85 365 ASN C N 1
ATOM 2609 C CA . ASN C 1 56 ? 72.960 -14.054 2.302 1.00 10.29 365 ASN C CA 1
ATOM 2610 C C . ASN C 1 56 ? 73.309 -13.983 0.818 1.00 10.00 365 ASN C C 1
ATOM 2611 O O . ASN C 1 56 ? 72.491 -14.232 -0.051 1.00 11.06 365 ASN C O 1
ATOM 2616 N N . GLY C 1 57 ? 74.574 -13.582 0.584 1.00 10.67 366 GLY C N 1
ATOM 2617 C CA . GLY C 1 57 ? 75.051 -13.483 -0.793 1.00 11.66 366 GLY C CA 1
ATOM 2618 C C . GLY C 1 57 ? 74.138 -12.601 -1.623 1.00 11.36 366 GLY C C 1
ATOM 2619 O O . GLY C 1 57 ? 73.752 -11.491 -1.219 1.00 11.74 366 GLY C O 1
ATOM 2620 N N . CYS C 1 58 ? 73.761 -13.144 -2.773 1.00 10.34 367 CYS C N 1
ATOM 2621 C CA . CYS C 1 58 ? 72.819 -12.496 -3.659 1.00 9.59 367 CYS C CA 1
ATOM 2622 C C . CYS C 1 58 ? 71.429 -13.103 -3.544 1.00 9.16 367 CYS C C 1
ATOM 2623 O O . CYS C 1 58 ? 70.532 -12.682 -4.225 1.00 10.88 367 CYS C O 1
ATOM 2626 N N . VAL C 1 59 ? 71.270 -14.121 -2.695 1.00 9.32 368 VAL C N 1
ATOM 2627 C CA . VAL C 1 59 ? 69.986 -14.785 -2.495 1.00 9.59 368 VAL C CA 1
ATOM 2628 C C . VAL C 1 59 ? 68.992 -13.834 -1.809 1.00 8.82 368 VAL C C 1
ATOM 2629 O O . VAL C 1 59 ? 67.829 -13.786 -2.197 1.00 9.99 368 VAL C O 1
ATOM 2633 N N . SER C 1 60 ? 69.499 -13.105 -0.834 1.00 9.59 369 SER C N 1
ATOM 2634 C CA . SER C 1 60 ? 68.622 -12.304 0.041 1.00 9.98 369 SER C CA 1
ATOM 2635 C C . SER C 1 60 ? 68.168 -11.042 -0.680 1.00 9.76 369 SER C C 1
ATOM 2636 O O . SER C 1 60 ? 67.288 -10.357 -0.116 1.00 10.78 369 SER C O 1
ATOM 2639 N N . ALA C 1 61 ? 68.629 -10.767 -1.886 1.00 9.35 370 ALA C N 1
ATOM 2640 C CA . ALA C 1 61 ? 68.032 -9.712 -2.718 1.00 9.78 370 ALA C CA 1
ATOM 2641 C C . ALA C 1 61 ? 66.606 -10.054 -3.091 1.00 9.96 370 ALA C C 1
ATOM 2642 O O . ALA C 1 61 ? 65.821 -9.194 -3.537 1.00 9.51 370 ALA C O 1
ATOM 2644 N N . GLY C 1 62 ? 66.206 -11.336 -2.929 1.00 9.61 371 GLY C N 1
ATOM 2645 C CA . GLY C 1 62 ? 64.811 -11.635 -3.274 1.00 10.37 371 GLY C CA 1
ATOM 2646 C C . GLY C 1 62 ? 64.582 -11.705 -4.756 1.00 10.02 371 GLY C C 1
ATOM 2647 O O . GLY C 1 62 ? 65.509 -11.836 -5.560 1.00 10.31 371 GLY C O 1
ATOM 2648 N N . PRO C 1 63 ? 63.338 -11.664 -5.200 1.00 10.68 372 PRO C N 1
ATOM 2649 C CA . PRO C 1 63 ? 62.926 -11.762 -6.591 1.00 11.04 372 PRO C CA 1
ATOM 2650 C C . PRO C 1 63 ? 63.058 -10.440 -7.350 1.00 9.10 372 PRO C C 1
ATOM 2651 O O . PRO C 1 63 ? 63.466 -9.442 -6.773 1.00 10.67 372 PRO C O 1
ATOM 2655 N N . HIS C 1 64 ? 62.720 -10.454 -8.631 1.00 10.30 373 HIS C N 1
ATOM 2656 C CA . HIS C 1 64 ? 62.722 -9.218 -9.402 1.00 10.10 373 HIS C CA 1
ATOM 2657 C C . HIS C 1 64 ? 61.749 -8.219 -8.743 1.00 10.69 373 HIS C C 1
ATOM 2658 O O . HIS C 1 64 ? 60.676 -8.595 -8.263 1.00 10.85 373 HIS C O 1
ATOM 2665 N N . PHE C 1 65 ? 62.162 -6.954 -8.719 1.00 9.99 374 PHE C N 1
ATOM 2666 C CA . PHE C 1 65 ? 61.298 -5.916 -8.186 1.00 9.67 374 PHE C CA 1
ATOM 2667 C C . PHE C 1 65 ? 60.075 -5.777 -9.080 1.00 9.27 374 PHE C C 1
ATOM 2668 O O . PHE C 1 65 ? 60.165 -5.529 -10.275 1.00 10.08 374 PHE C O 1
ATOM 2676 N N . ASN C 1 66 ? 58.905 -5.980 -8.452 1.00 9.82 375 ASN C N 1
ATOM 2677 C CA . ASN C 1 66 ? 57.680 -6.155 -9.220 1.00 10.04 375 ASN C CA 1
ATOM 2678 C C . ASN C 1 66 ? 56.444 -5.659 -8.455 1.00 12.32 375 ASN C C 1
ATOM 2679 O O . ASN C 1 66 ? 55.480 -6.376 -8.157 1.00 11.66 375 ASN C O 1
ATOM 2684 N N . PRO C 1 67 ? 56.447 -4.375 -8.114 1.00 11.94 376 PRO C N 1
ATOM 2685 C CA . PRO C 1 67 ? 55.353 -3.876 -7.270 1.00 12.10 376 PRO C CA 1
ATOM 2686 C C . PRO C 1 67 ? 53.999 -4.016 -7.980 1.00 11.96 376 PRO C C 1
ATOM 2687 O O . PRO C 1 67 ? 52.976 -4.139 -7.309 1.00 13.00 376 PRO C O 1
ATOM 2691 N N . PHE C 1 68 ? 53.972 -4.011 -9.295 1.00 11.04 377 PHE C N 1
ATOM 2692 C CA . PHE C 1 68 ? 52.732 -4.003 -10.062 1.00 12.32 377 PHE C CA 1
ATOM 2693 C C . PHE C 1 68 ? 52.257 -5.398 -10.450 1.00 11.16 377 PHE C C 1
ATOM 2694 O O . PHE C 1 68 ? 51.222 -5.518 -11.117 1.00 13.05 377 PHE C O 1
ATOM 2702 N N . LYS C 1 69 ? 52.999 -6.430 -10.027 1.00 12.59 378 LYS C N 1
ATOM 2703 C CA . LYS C 1 69 ? 52.532 -7.814 -10.100 1.00 12.17 378 LYS C CA 1
ATOM 2704 C C . LYS C 1 69 ? 52.259 -8.242 -11.527 1.00 10.71 378 LYS C C 1
ATOM 2705 O O . LYS C 1 69 ? 51.303 -8.810 -11.976 1.00 12.94 378 LYS C O 1
ATOM 2711 N N . LYS C 1 70 ? 53.281 -7.954 -12.364 1.00 11.60 379 LYS C N 1
ATOM 2712 C CA . LYS C 1 70 ? 53.297 -8.333 -13.750 1.00 11.67 379 LYS C CA 1
ATOM 2713 C C . LYS C 1 70 ? 54.245 -9.522 -13.945 1.00 9.91 379 LYS C C 1
ATOM 2714 O O . LYS C 1 70 ? 54.998 -9.853 -13.019 1.00 12.17 379 LYS C O 1
ATOM 2720 N N . THR C 1 71 ? 54.152 -10.090 -15.145 1.00 10.89 380 THR C N 1
ATOM 2721 C CA . THR C 1 71 ? 55.117 -11.121 -15.484 1.00 11.06 380 THR C CA 1
ATOM 2722 C C . THR C 1 71 ? 56.422 -10.497 -15.982 1.00 11.48 380 THR C C 1
ATOM 2723 O O . THR C 1 71 ? 56.515 -9.341 -16.388 1.00 11.52 380 THR C O 1
ATOM 2727 N N . HIS C 1 72 ? 57.445 -11.361 -15.958 1.00 11.80 381 HIS C N 1
ATOM 2728 C CA . HIS C 1 72 ? 58.779 -10.989 -16.431 1.00 10.79 381 HIS C CA 1
ATOM 2729 C C . HIS C 1 72 ? 58.794 -10.723 -17.929 1.00 11.15 381 HIS C C 1
ATOM 2730 O O . HIS C 1 72 ? 58.191 -11.488 -18.706 1.00 12.74 381 HIS C O 1
ATOM 2737 N N . GLY C 1 73 ? 59.475 -9.639 -18.336 1.00 11.92 382 GLY C N 1
ATOM 2738 C CA . GLY C 1 73 ? 59.526 -9.323 -19.748 1.00 13.17 382 GLY C CA 1
ATOM 2739 C C . GLY C 1 73 ? 60.814 -8.616 -20.163 1.00 11.61 382 GLY C C 1
ATOM 2740 O O . GLY C 1 73 ? 61.749 -8.496 -19.377 1.00 13.40 382 GLY C O 1
ATOM 2741 N N . ALA C 1 74 ? 60.849 -8.154 -21.409 1.00 12.90 383 ALA C N 1
ATOM 2742 C CA . ALA C 1 74 ? 61.931 -7.328 -21.933 1.00 12.93 383 ALA C CA 1
ATOM 2743 C C . ALA C 1 74 ? 61.721 -5.883 -21.477 1.00 11.95 383 ALA C C 1
ATOM 2744 O O . ALA C 1 74 ? 60.584 -5.474 -21.214 1.00 12.45 383 ALA C O 1
ATOM 2746 N N . PRO C 1 75 ? 62.777 -5.096 -21.379 1.00 12.95 384 PRO C N 1
ATOM 2747 C CA . PRO C 1 75 ? 62.637 -3.682 -21.034 1.00 14.27 384 PRO C CA 1
ATOM 2748 C C . PRO C 1 75 ? 61.638 -2.948 -21.916 1.00 15.70 384 PRO C C 1
ATOM 2749 O O . PRO C 1 75 ? 60.905 -2.089 -21.398 1.00 16.61 384 PRO C O 1
ATOM 2753 N N . THR C 1 76 ? 61.588 -3.263 -23.191 1.00 15.48 385 THR C N 1
ATOM 2754 C CA . THR C 1 76 ? 60.689 -2.547 -24.088 1.00 17.30 385 THR C CA 1
ATOM 2755 C C . THR C 1 76 ? 59.288 -3.112 -24.122 1.00 16.08 385 THR C C 1
ATOM 2756 O O . THR C 1 76 ? 58.443 -2.578 -24.861 1.00 19.78 385 THR C O 1
ATOM 2760 N N . ASP C 1 77 ? 59.013 -4.142 -23.325 1.00 15.40 386 ASP C N 1
ATOM 2761 C CA . ASP C 1 77 ? 57.653 -4.674 -23.252 1.00 15.78 386 ASP C CA 1
ATOM 2762 C C . ASP C 1 77 ? 56.811 -3.803 -22.315 1.00 16.19 386 ASP C C 1
ATOM 2763 O O . ASP C 1 77 ? 57.315 -3.373 -21.268 1.00 17.45 386 ASP C O 1
ATOM 2768 N N . GLU C 1 78 ? 55.535 -3.579 -22.632 1.00 20.54 387 GLU C N 1
ATOM 2769 C CA . GLU C 1 78 ? 54.725 -2.862 -21.628 1.00 22.22 387 GLU C CA 1
ATOM 2770 C C . GLU C 1 78 ? 54.529 -3.772 -20.410 1.00 21.36 387 GLU C C 1
ATOM 2771 O O . GLU C 1 78 ? 54.450 -3.276 -19.284 1.00 22.89 387 GLU C O 1
ATOM 2777 N N . VAL C 1 79 ? 54.474 -5.087 -20.646 1.00 14.72 388 VAL C N 1
ATOM 2778 C CA . VAL C 1 79 ? 54.254 -6.003 -19.517 1.00 13.95 388 VAL C CA 1
ATOM 2779 C C . VAL C 1 79 ? 55.618 -6.554 -19.119 1.00 11.11 388 VAL C C 1
ATOM 2780 O O . VAL C 1 79 ? 56.194 -7.352 -19.818 1.00 14.63 388 VAL C O 1
ATOM 2784 N N . ARG C 1 80 ? 56.094 -6.034 -18.013 1.00 11.66 389 ARG C N 1
ATOM 2785 C CA . ARG C 1 80 ? 57.391 -6.430 -17.477 1.00 11.01 389 ARG C CA 1
ATOM 2786 C C . ARG C 1 80 ? 57.429 -6.141 -15.991 1.00 11.82 389 ARG C C 1
ATOM 2787 O O . ARG C 1 80 ? 56.607 -5.374 -15.497 1.00 11.79 389 ARG C O 1
ATOM 2795 N N . HIS C 1 81 ? 58.379 -6.705 -15.244 1.00 10.66 390 HIS C N 1
ATOM 2796 C CA . HIS C 1 81 ? 58.671 -6.238 -13.914 1.00 10.23 390 HIS C CA 1
ATOM 2797 C C . HIS C 1 81 ? 59.335 -4.849 -13.954 1.00 9.96 390 HIS C C 1
ATOM 2798 O O . HIS C 1 81 ? 60.102 -4.564 -14.885 1.00 10.22 390 HIS C O 1
ATOM 2805 N N . VAL C 1 82 ? 59.031 -4.010 -12.956 1.00 9.81 391 VAL C N 1
ATOM 2806 C CA . VAL C 1 82 ? 59.786 -2.752 -12.876 1.00 11.11 391 VAL C CA 1
ATOM 2807 C C . VAL C 1 82 ? 61.284 -3.001 -12.943 1.00 10.43 391 VAL C C 1
ATOM 2808 O O . VAL C 1 82 ? 61.983 -2.276 -13.638 1.00 11.42 391 VAL C O 1
ATOM 2812 N N . GLY C 1 83 ? 61.768 -4.061 -12.299 1.00 10.47 392 GLY C N 1
ATOM 2813 C CA . GLY C 1 83 ? 63.212 -4.293 -12.249 1.00 12.68 392 GLY C CA 1
ATOM 2814 C C . GLY C 1 83 ? 63.798 -4.853 -13.539 1.00 8.82 392 GLY C C 1
ATOM 2815 O O . GLY C 1 83 ? 65.039 -5.018 -13.516 1.00 10.72 392 GLY C O 1
ATOM 2816 N N . ASP C 1 84 ? 63.051 -5.171 -14.587 1.00 8.93 393 ASP C N 1
ATOM 2817 C CA . ASP C 1 84 ? 63.595 -5.902 -15.728 1.00 10.48 393 ASP C CA 1
ATOM 2818 C C . ASP C 1 84 ? 64.475 -4.996 -16.590 1.00 11.62 393 ASP C C 1
ATOM 2819 O O . ASP C 1 84 ? 63.953 -4.056 -17.209 1.00 12.78 393 ASP C O 1
ATOM 2824 N N . MET C 1 85 ? 65.776 -5.272 -16.660 1.00 11.02 394 MET C N 1
ATOM 2825 C CA . MET C 1 85 ? 66.705 -4.508 -17.491 1.00 12.07 394 MET C CA 1
ATOM 2826 C C . MET C 1 85 ? 67.277 -5.382 -18.618 1.00 12.79 394 MET C C 1
ATOM 2827 O O . MET C 1 85 ? 68.245 -4.981 -19.244 1.00 14.02 394 MET C O 1
ATOM 2832 N N . GLY C 1 86 ? 66.631 -6.526 -18.909 1.00 10.43 395 GLY C N 1
ATOM 2833 C CA . GLY C 1 86 ? 66.974 -7.317 -20.066 1.00 11.23 395 GLY C CA 1
ATOM 2834 C C . GLY C 1 86 ? 68.342 -7.966 -19.980 1.00 11.10 395 GLY C C 1
ATOM 2835 O O . GLY C 1 86 ? 68.758 -8.377 -18.890 1.00 12.28 395 GLY C O 1
ATOM 2836 N N . ASN C 1 87 ? 69.028 -8.069 -21.096 1.00 11.18 396 ASN C N 1
ATOM 2837 C CA . ASN C 1 87 ? 70.402 -8.599 -21.109 1.00 12.10 396 ASN C CA 1
ATOM 2838 C C . ASN C 1 87 ? 71.404 -7.487 -21.313 1.00 11.73 396 ASN C C 1
ATOM 2839 O O . ASN C 1 87 ? 71.119 -6.539 -22.055 1.00 13.32 396 ASN C O 1
ATOM 2844 N N . VAL C 1 88 ? 72.582 -7.628 -20.707 1.00 10.86 397 VAL C N 1
ATOM 2845 C CA . VAL C 1 88 ? 73.712 -6.811 -21.106 1.00 11.31 397 VAL C CA 1
ATOM 2846 C C . VAL C 1 88 ? 74.618 -7.688 -21.971 1.00 11.51 397 VAL C C 1
ATOM 2847 O O . VAL C 1 88 ? 74.767 -8.888 -21.770 1.00 11.69 397 VAL C O 1
ATOM 2851 N N . LYS C 1 89 ? 75.221 -7.074 -22.982 1.00 11.64 398 LYS C N 1
ATOM 2852 C CA . LYS C 1 89 ? 76.083 -7.788 -23.916 1.00 11.11 398 LYS C CA 1
ATOM 2853 C C . LYS C 1 89 ? 77.490 -7.792 -23.365 1.00 10.96 398 LYS C C 1
ATOM 2854 O O . LYS C 1 89 ? 77.939 -6.767 -22.828 1.00 13.97 398 LYS C O 1
ATOM 2860 N N . THR C 1 90 ? 78.192 -8.929 -23.470 1.00 12.06 399 THR C N 1
ATOM 2861 C CA . THR C 1 90 ? 79.578 -8.963 -23.023 1.00 11.87 399 THR C CA 1
ATOM 2862 C C . THR C 1 90 ? 80.505 -9.095 -24.250 1.00 11.94 399 THR C C 1
ATOM 2863 O O . THR C 1 90 ? 80.156 -9.774 -25.206 1.00 14.08 399 THR C O 1
ATOM 2867 N N . ASP C 1 91 ? 81.664 -8.446 -24.143 1.00 11.62 400 ASP C N 1
ATOM 2868 C CA . ASP C 1 91 ? 82.629 -8.490 -25.260 1.00 11.85 400 ASP C CA 1
ATOM 2869 C C . ASP C 1 91 ? 83.573 -9.671 -25.120 1.00 12.39 400 ASP C C 1
ATOM 2870 O O . ASP C 1 91 ? 83.383 -10.556 -24.283 1.00 12.01 400 ASP C O 1
ATOM 2875 N N . GLU C 1 92 ? 84.606 -9.701 -25.950 1.00 12.42 401 GLU C N 1
ATOM 2876 C CA . GLU C 1 92 ? 85.514 -10.845 -26.005 1.00 11.54 401 GLU C CA 1
ATOM 2877 C C . GLU C 1 92 ? 86.320 -10.965 -24.738 1.00 10.29 401 GLU C C 1
ATOM 2878 O O . GLU C 1 92 ? 86.948 -12.016 -24.481 1.00 13.15 401 GLU C O 1
ATOM 2884 N N . ASN C 1 93 ? 86.379 -9.936 -23.914 1.00 11.21 402 ASN C N 1
ATOM 2885 C CA . ASN C 1 93 ? 87.122 -9.969 -22.658 1.00 11.18 402 ASN C CA 1
ATOM 2886 C C . ASN C 1 93 ? 86.216 -10.171 -21.444 1.00 10.54 402 ASN C C 1
ATOM 2887 O O . ASN C 1 93 ? 86.719 -10.112 -20.312 1.00 12.05 402 ASN C O 1
ATOM 2892 N N . GLY C 1 94 ? 84.926 -10.373 -21.734 1.00 10.99 403 GLY C N 1
ATOM 2893 C CA . GLY C 1 94 ? 83.992 -10.584 -20.621 1.00 11.38 403 GLY C CA 1
ATOM 2894 C C . GLY C 1 94 ? 83.438 -9.323 -19.998 1.00 11.27 403 GLY C C 1
ATOM 2895 O O . GLY C 1 94 ? 82.862 -9.376 -18.899 1.00 10.75 403 GLY C O 1
ATOM 2896 N N . VAL C 1 95 ? 83.633 -8.190 -20.676 1.00 10.19 404 VAL C N 1
ATOM 2897 C CA . VAL C 1 95 ? 83.212 -6.884 -20.134 1.00 10.97 404 VAL C CA 1
ATOM 2898 C C . VAL C 1 95 ? 81.890 -6.481 -20.737 1.00 10.53 404 VAL C C 1
ATOM 2899 O O . VAL C 1 95 ? 81.642 -6.581 -21.921 1.00 11.85 404 VAL C O 1
ATOM 2903 N N . ALA C 1 96 ? 80.993 -5.998 -19.867 1.00 11.23 405 ALA C N 1
ATOM 2904 C CA . ALA C 1 96 ? 79.747 -5.383 -20.266 1.00 12.73 405 ALA C CA 1
ATOM 2905 C C . ALA C 1 96 ? 79.871 -3.891 -19.924 1.00 12.12 405 ALA C C 1
ATOM 2906 O O . ALA C 1 96 ? 80.179 -3.576 -18.791 1.00 15.33 405 ALA C O 1
ATOM 2908 N N . LYS C 1 97 ? 79.639 -3.058 -20.935 1.00 12.25 406 LYS C N 1
ATOM 2909 C CA . LYS C 1 97 ? 79.713 -1.633 -20.649 1.00 12.95 406 LYS C CA 1
ATOM 2910 C C . LYS C 1 97 ? 78.623 -0.975 -21.486 1.00 14.37 406 LYS C C 1
ATOM 2911 O O . LYS C 1 97 ? 78.585 -1.249 -22.692 1.00 16.84 406 LYS C O 1
ATOM 2917 N N . GLY C 1 98 ? 77.767 -0.155 -20.893 1.00 12.08 407 GLY C N 1
ATOM 2918 C CA . GLY C 1 98 ? 76.743 0.505 -21.696 1.00 13.85 407 GLY C CA 1
ATOM 2919 C C . GLY C 1 98 ? 75.855 1.380 -20.817 1.00 11.34 407 GLY C C 1
ATOM 2920 O O . GLY C 1 98 ? 76.135 1.586 -19.646 1.00 11.70 407 GLY C O 1
ATOM 2921 N N . SER C 1 99 ? 74.825 1.891 -21.480 1.00 12.29 408 SER C N 1
ATOM 2922 C CA . SER C 1 99 ? 73.866 2.760 -20.789 1.00 14.49 408 SER C CA 1
ATOM 2923 C C . SER C 1 99 ? 72.552 2.751 -21.524 1.00 13.53 408 SER C C 1
ATOM 2924 O O . SER C 1 99 ? 72.522 2.522 -22.750 1.00 17.31 408 SER C O 1
ATOM 2927 N N . PHE C 1 100 ? 71.463 3.014 -20.770 1.00 12.30 409 PHE C N 1
ATOM 2928 C CA . PHE C 1 100 ? 70.153 3.084 -21.400 1.00 12.31 409 PHE C CA 1
ATOM 2929 C C . PHE C 1 100 ? 69.252 3.946 -20.526 1.00 12.08 409 PHE C C 1
ATOM 2930 O O . PHE C 1 100 ? 69.566 4.205 -19.369 1.00 12.51 409 PHE C O 1
ATOM 2938 N N . LYS C 1 101 ? 68.142 4.352 -21.079 1.00 12.88 410 LYS C N 1
ATOM 2939 C CA . LYS C 1 101 ? 67.123 5.058 -20.322 1.00 13.13 410 LYS C CA 1
ATOM 2940 C C . LYS C 1 101 ? 65.933 4.150 -20.057 1.00 14.00 410 LYS C C 1
ATOM 2941 O O . LYS C 1 101 ? 65.584 3.319 -20.885 1.00 15.60 410 LYS C O 1
ATOM 2947 N N . ASP C 1 102 ? 65.307 4.322 -18.883 1.00 13.55 411 ASP C N 1
ATOM 2948 C CA . ASP C 1 102 ? 64.154 3.502 -18.563 1.00 13.41 411 ASP C CA 1
ATOM 2949 C C . ASP C 1 102 ? 63.081 4.315 -17.838 1.00 13.17 411 ASP C C 1
ATOM 2950 O O . ASP C 1 102 ? 63.455 5.096 -16.969 1.00 14.78 411 ASP C O 1
ATOM 2955 N N . SER C 1 103 ? 61.813 4.117 -18.221 1.00 14.48 412 SER C N 1
ATOM 2956 C CA . SER C 1 103 ? 60.791 4.972 -17.623 1.00 14.65 412 SER C CA 1
ATOM 2957 C C . SER C 1 103 ? 60.023 4.268 -16.529 1.00 15.17 412 SER C C 1
ATOM 2958 O O . SER C 1 103 ? 59.181 4.893 -15.882 1.00 15.44 412 SER C O 1
ATOM 2961 N N . LEU C 1 104 ? 60.304 2.984 -16.284 1.00 13.85 413 LEU C N 1
ATOM 2962 C CA . LEU C 1 104 ? 59.715 2.378 -15.078 1.00 11.56 413 LEU C CA 1
ATOM 2963 C C . LEU C 1 104 ? 60.585 2.431 -13.857 1.00 11.42 413 LEU C C 1
ATOM 2964 O O . LEU C 1 104 ? 60.191 2.476 -12.680 1.00 12.78 413 LEU C O 1
ATOM 2969 N N . ILE C 1 105 ? 61.898 2.354 -14.050 1.00 10.60 414 ILE C N 1
ATOM 2970 C CA . ILE C 1 105 ? 62.866 2.467 -12.984 1.00 10.08 414 ILE C CA 1
ATOM 2971 C C . ILE C 1 105 ? 63.002 3.926 -12.556 1.00 11.02 414 ILE C C 1
ATOM 2972 O O . ILE C 1 105 ? 63.202 4.789 -13.406 1.00 12.42 414 ILE C O 1
ATOM 2977 N N . LYS C 1 106 ? 62.873 4.167 -11.270 1.00 10.19 415 LYS C N 1
ATOM 2978 C CA . LYS C 1 106 ? 62.831 5.489 -10.695 1.00 9.43 415 LYS C CA 1
ATOM 2979 C C . LYS C 1 106 ? 63.673 5.542 -9.440 1.00 9.28 415 LYS C C 1
ATOM 2980 O O . LYS C 1 106 ? 63.826 4.507 -8.734 1.00 10.83 415 LYS C O 1
ATOM 2986 N N . LEU C 1 107 ? 64.210 6.709 -9.114 1.00 11.14 416 LEU C N 1
ATOM 2987 C CA . LEU C 1 107 ? 64.961 6.970 -7.913 1.00 10.45 416 LEU C CA 1
ATOM 2988 C C . LEU C 1 107 ? 64.187 7.825 -6.892 1.00 10.89 416 LEU C C 1
ATOM 2989 O O . LEU C 1 107 ? 64.757 8.205 -5.900 1.00 14.32 416 LEU C O 1
ATOM 2994 N N . ILE C 1 108 ? 62.941 8.075 -7.307 1.00 12.00 417 ILE C N 1
ATOM 2995 C CA . ILE C 1 108 ? 62.073 9.037 -6.636 1.00 12.25 417 ILE C CA 1
ATOM 2996 C C . ILE C 1 108 ? 60.691 8.411 -6.514 1.00 11.03 417 ILE C C 1
ATOM 2997 O O . ILE C 1 108 ? 60.240 7.867 -7.501 1.00 12.49 417 ILE C O 1
ATOM 3002 N N . GLY C 1 109 ? 59.995 8.584 -5.393 1.00 12.75 418 GLY C N 1
ATOM 3003 C CA . GLY C 1 109 ? 58.622 8.114 -5.331 1.00 12.32 418 GLY C CA 1
ATOM 3004 C C . GLY C 1 109 ? 58.486 6.709 -4.767 1.00 12.82 418 GLY C C 1
ATOM 3005 O O . GLY C 1 109 ? 59.427 6.072 -4.303 1.00 13.33 418 GLY C O 1
ATOM 3006 N N . PRO C 1 110 ? 57.237 6.242 -4.761 1.00 12.42 419 PRO C N 1
ATOM 3007 C CA . PRO C 1 110 ? 56.920 4.990 -4.054 1.00 12.94 419 PRO C CA 1
ATOM 3008 C C . PRO C 1 110 ? 57.488 3.773 -4.773 1.00 13.10 419 PRO C C 1
ATOM 3009 O O . PRO C 1 110 ? 57.531 2.738 -4.094 1.00 15.38 419 PRO C O 1
ATOM 3013 N N . THR C 1 111 ? 57.930 3.840 -6.022 1.00 12.06 420 THR C N 1
ATOM 3014 C CA . THR C 1 111 ? 58.604 2.673 -6.601 1.00 10.73 420 THR C CA 1
ATOM 3015 C C . THR C 1 111 ? 60.108 2.896 -6.656 1.00 11.06 420 THR C C 1
ATOM 3016 O O . THR C 1 111 ? 60.781 2.199 -7.432 1.00 10.92 420 THR C O 1
ATOM 3020 N N . SER C 1 112 ? 60.650 3.841 -5.893 1.00 10.26 421 SER C N 1
ATOM 3021 C CA . SER C 1 112 ? 62.087 4.063 -5.956 1.00 9.22 421 SER C CA 1
ATOM 3022 C C . SER C 1 112 ? 62.872 2.783 -5.727 1.00 10.00 421 SER C C 1
ATOM 3023 O O . SER C 1 112 ? 62.501 1.960 -4.868 1.00 10.30 421 SER C O 1
ATOM 3026 N N . VAL C 1 113 ? 63.920 2.652 -6.524 1.00 9.27 422 VAL C N 1
ATOM 3027 C CA . VAL C 1 113 ? 64.802 1.487 -6.353 1.00 8.99 422 VAL C CA 1
ATOM 3028 C C . VAL C 1 113 ? 65.933 1.778 -5.392 1.00 9.15 422 VAL C C 1
ATOM 3029 O O . VAL C 1 113 ? 66.776 0.889 -5.143 1.00 9.17 422 VAL C O 1
ATOM 3033 N N . VAL C 1 114 ? 66.029 3.010 -4.842 1.00 9.67 423 VAL C N 1
ATOM 3034 C CA . VAL C 1 114 ? 67.035 3.263 -3.819 1.00 9.19 423 VAL C CA 1
ATOM 3035 C C . VAL C 1 114 ? 66.782 2.298 -2.657 1.00 10.06 423 VAL C C 1
ATOM 3036 O O . VAL C 1 114 ? 65.670 2.133 -2.172 1.00 11.34 423 VAL C O 1
ATOM 3040 N N . GLY C 1 115 ? 67.812 1.617 -2.185 1.00 9.75 424 GLY C N 1
ATOM 3041 C CA . GLY C 1 115 ? 67.702 0.643 -1.102 1.00 9.71 424 GLY C CA 1
ATOM 3042 C C . GLY C 1 115 ? 67.355 -0.750 -1.630 1.00 8.10 424 GLY C C 1
ATOM 3043 O O . GLY C 1 115 ? 67.193 -1.632 -0.764 1.00 9.59 424 GLY C O 1
ATOM 3044 N N . ARG C 1 116 ? 67.222 -0.935 -2.938 1.00 9.17 425 ARG C N 1
ATOM 3045 C CA . ARG C 1 116 ? 66.968 -2.296 -3.472 1.00 8.66 425 ARG C CA 1
ATOM 3046 C C . ARG C 1 116 ? 68.300 -2.860 -3.982 1.00 8.65 425 ARG C C 1
ATOM 3047 O O . ARG C 1 116 ? 69.303 -2.369 -3.471 1.00 9.78 425 ARG C O 1
ATOM 3055 N N . SER C 1 117 ? 68.327 -3.861 -4.838 1.00 8.13 426 SER C N 1
ATOM 3056 C CA . SER C 1 117 ? 69.584 -4.415 -5.311 1.00 9.00 426 SER C CA 1
ATOM 3057 C C . SER C 1 117 ? 69.593 -4.495 -6.823 1.00 8.33 426 SER C C 1
ATOM 3058 O O . SER C 1 117 ? 68.556 -4.677 -7.464 1.00 11.09 426 SER C O 1
ATOM 3061 N N . VAL C 1 118 ? 70.817 -4.467 -7.366 1.00 8.70 427 VAL C N 1
ATOM 3062 C CA . VAL C 1 118 ? 71.038 -4.890 -8.752 1.00 8.62 427 VAL C CA 1
ATOM 3063 C C . VAL C 1 118 ? 71.721 -6.273 -8.764 1.00 6.24 427 VAL C C 1
ATOM 3064 O O . VAL C 1 118 ? 72.613 -6.433 -7.947 1.00 8.68 427 VAL C O 1
ATOM 3068 N N . VAL C 1 119 ? 71.236 -7.136 -9.644 1.00 7.84 428 VAL C N 1
ATOM 3069 C CA . VAL C 1 119 ? 71.846 -8.456 -9.797 1.00 8.78 428 VAL C CA 1
ATOM 3070 C C . VAL C 1 119 ? 72.256 -8.601 -11.261 1.00 8.65 428 VAL C C 1
ATOM 3071 O O . VAL C 1 119 ? 71.470 -8.309 -12.159 1.00 9.29 428 VAL C O 1
ATOM 3075 N N . ILE C 1 120 ? 73.502 -9.082 -11.468 1.00 9.55 429 ILE C N 1
ATOM 3076 C CA . ILE C 1 120 ? 73.935 -9.566 -12.780 1.00 8.92 429 ILE C CA 1
ATOM 3077 C C . ILE C 1 120 ? 73.979 -11.104 -12.737 1.00 9.81 429 ILE C C 1
ATOM 3078 O O . ILE C 1 120 ? 74.474 -11.654 -11.743 1.00 9.83 429 ILE C O 1
ATOM 3083 N N . HIS C 1 121 ? 73.404 -11.695 -13.769 1.00 9.52 430 HIS C N 1
ATOM 3084 C CA . HIS C 1 121 ? 73.224 -13.152 -13.806 1.00 8.93 430 HIS C CA 1
ATOM 3085 C C . HIS C 1 121 ? 74.311 -13.823 -14.640 1.00 9.86 430 HIS C C 1
ATOM 3086 O O . HIS C 1 121 ? 75.005 -13.215 -15.440 1.00 10.27 430 HIS C O 1
ATOM 3093 N N . ALA C 1 122 ? 74.391 -15.131 -14.434 1.00 10.21 431 ALA C N 1
ATOM 3094 C CA . ALA C 1 122 ? 75.354 -15.949 -15.162 1.00 10.14 431 ALA C CA 1
ATOM 3095 C C . ALA C 1 122 ? 74.814 -16.473 -16.483 1.00 10.47 431 ALA C C 1
ATOM 3096 O O . ALA C 1 122 ? 75.590 -16.991 -17.299 1.00 13.27 431 ALA C O 1
ATOM 3098 N N . GLY C 1 123 ? 73.501 -16.353 -16.656 1.00 11.29 432 GLY C N 1
ATOM 3099 C CA . GLY C 1 123 ? 72.888 -16.840 -17.871 1.00 13.06 432 GLY C CA 1
ATOM 3100 C C . GLY C 1 123 ? 72.149 -15.716 -18.593 1.00 10.70 432 GLY C C 1
ATOM 3101 O O . GLY C 1 123 ? 72.032 -14.585 -18.078 1.00 12.55 432 GLY C O 1
ATOM 3102 N N . GLN C 1 124 ? 71.658 -16.057 -19.760 1.00 11.77 433 GLN C N 1
ATOM 3103 C CA . GLN C 1 124 ? 70.882 -15.187 -20.617 1.00 11.68 433 GLN C CA 1
ATOM 3104 C C . GLN C 1 124 ? 69.422 -15.125 -20.151 1.00 12.43 433 GLN C C 1
ATOM 3105 O O . GLN C 1 124 ? 68.825 -16.151 -19.810 1.00 13.69 433 GLN C O 1
ATOM 3111 N N . ASP C 1 125 ? 68.875 -13.910 -20.167 1.00 11.27 434 ASP C N 1
ATOM 3112 C CA . ASP C 1 125 ? 67.449 -13.692 -19.869 1.00 11.68 434 ASP C CA 1
ATOM 3113 C C . ASP C 1 125 ? 66.629 -13.980 -21.114 1.00 11.87 434 ASP C C 1
ATOM 3114 O O . ASP C 1 125 ? 66.878 -13.332 -22.134 1.00 13.40 434 ASP C O 1
ATOM 3119 N N . ASP C 1 126 ? 65.667 -14.899 -21.076 1.00 11.34 435 ASP C N 1
ATOM 3120 C CA . ASP C 1 126 ? 64.859 -15.215 -22.265 1.00 11.38 435 ASP C CA 1
ATOM 3121 C C . ASP C 1 126 ? 63.685 -14.246 -22.446 1.00 11.18 435 ASP C C 1
ATOM 3122 O O . ASP C 1 126 ? 62.818 -14.442 -23.308 1.00 12.71 435 ASP C O 1
ATOM 3127 N N . LEU C 1 127 ? 63.661 -13.218 -21.611 1.00 11.96 436 LEU C N 1
ATOM 3128 C CA . LEU C 1 127 ? 62.757 -12.088 -21.741 1.00 12.42 436 LEU C CA 1
ATOM 3129 C C . LEU C 1 127 ? 61.305 -12.477 -21.588 1.00 11.54 436 LEU C C 1
ATOM 3130 O O . LEU C 1 127 ? 60.398 -11.795 -22.060 1.00 13.41 436 LEU C O 1
ATOM 3135 N N . GLY C 1 128 ? 61.046 -13.567 -20.889 1.00 11.69 437 GLY C N 1
ATOM 3136 C CA . GLY C 1 128 ? 59.645 -13.992 -20.692 1.00 12.56 437 GLY C CA 1
ATOM 3137 C C . GLY C 1 128 ? 59.082 -14.741 -21.865 1.00 12.35 437 GLY C C 1
ATOM 3138 O O . GLY C 1 128 ? 57.867 -15.029 -21.925 1.00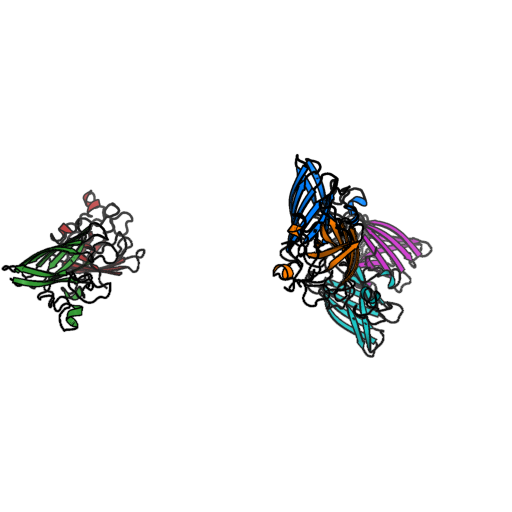 14.50 437 GLY C O 1
ATOM 3139 N N . LYS C 1 129 ? 59.917 -15.096 -22.855 1.00 13.01 438 LYS C N 1
ATOM 3140 C CA . LYS C 1 129 ? 59.374 -15.691 -24.076 1.00 14.42 438 LYS C CA 1
ATOM 3141 C C . LYS C 1 129 ? 59.602 -17.190 -24.109 1.00 17.48 438 LYS C C 1
ATOM 3142 O O . LYS C 1 129 ? 59.326 -17.785 -25.151 1.00 22.05 438 LYS C O 1
ATOM 3148 N N . GLY C 1 130 ? 60.080 -17.792 -23.020 1.00 17.46 439 GLY C N 1
ATOM 3149 C CA . GLY C 1 130 ? 60.346 -19.236 -23.084 1.00 20.11 439 GLY C CA 1
ATOM 3150 C C . GLY C 1 130 ? 59.073 -20.017 -22.839 1.00 25.04 439 GLY C C 1
ATOM 3151 O O . GLY C 1 130 ? 57.980 -19.480 -22.627 1.00 27.27 439 GLY C O 1
ATOM 3152 N N . ASP C 1 131 ? 59.144 -21.355 -22.856 1.00 32.28 440 ASP C N 1
ATOM 3153 C CA . ASP C 1 131 ? 57.922 -22.076 -22.499 1.00 39.82 440 ASP C CA 1
ATOM 3154 C C . ASP C 1 131 ? 57.637 -21.880 -20.996 1.00 47.75 440 ASP C C 1
ATOM 3155 O O . ASP C 1 131 ? 56.640 -21.247 -20.649 1.00 62.89 440 ASP C O 1
ATOM 3160 N N . THR C 1 132 ? 58.537 -22.452 -20.223 1.00 49.64 441 THR C N 1
ATOM 3161 C CA . THR C 1 132 ? 58.584 -22.530 -18.787 1.00 46.70 441 THR C CA 1
ATOM 3162 C C . THR C 1 132 ? 57.776 -21.434 -18.101 1.00 40.68 441 THR C C 1
ATOM 3163 O O . THR C 1 132 ? 57.915 -20.265 -18.460 1.00 53.19 441 THR C O 1
ATOM 3167 N N . GLU C 1 133 ? 56.966 -21.784 -17.128 1.00 34.84 442 GLU C N 1
ATOM 3168 C CA . GLU C 1 133 ? 56.425 -20.873 -16.135 1.00 27.27 442 GLU C CA 1
ATOM 3169 C C . GLU C 1 133 ? 57.568 -20.038 -15.541 1.00 23.84 442 GLU C C 1
ATOM 3170 O O . GLU C 1 133 ? 57.438 -18.854 -15.267 1.00 21.51 442 GLU C O 1
ATOM 3176 N N . GLU C 1 134 ? 58.724 -20.644 -15.319 1.00 18.56 443 GLU C N 1
ATOM 3177 C CA . GLU C 1 134 ? 59.926 -19.982 -14.828 1.00 16.77 443 GLU C CA 1
ATOM 3178 C C . GLU C 1 134 ? 60.269 -18.828 -15.768 1.00 13.54 443 GLU C C 1
ATOM 3179 O O . GLU C 1 134 ? 60.746 -17.790 -15.293 1.00 13.68 443 GLU C O 1
ATOM 3185 N N . SER C 1 135 ? 60.026 -18.911 -17.064 1.00 13.83 444 SER C N 1
ATOM 3186 C CA . SER C 1 135 ? 60.340 -17.777 -17.951 1.00 12.52 444 SER C CA 1
ATOM 3187 C C . SER C 1 135 ? 59.620 -16.504 -17.507 1.00 13.52 444 SER C C 1
ATOM 3188 O O . SER C 1 135 ? 60.171 -15.396 -17.548 1.00 12.09 444 SER C O 1
ATOM 3191 N N . LEU C 1 136 ? 58.364 -16.660 -17.081 1.00 12.57 445 LEU C N 1
ATOM 3192 C CA . LEU C 1 136 ? 57.533 -15.534 -16.676 1.00 11.96 445 LEU C CA 1
ATOM 3193 C C . LEU C 1 136 ? 57.894 -15.040 -15.282 1.00 11.30 445 LEU C C 1
ATOM 3194 O O . LEU C 1 136 ? 57.362 -14.022 -14.830 1.00 11.93 445 LEU C O 1
ATOM 3199 N N . LYS C 1 137 ? 58.794 -15.709 -14.552 1.00 11.76 446 LYS C N 1
ATOM 3200 C CA . LYS C 1 137 ? 59.248 -15.272 -13.241 1.00 12.24 446 LYS C CA 1
ATOM 3201 C C . LYS C 1 137 ? 60.640 -14.649 -13.276 1.00 12.34 446 LYS C C 1
ATOM 3202 O O . LYS C 1 137 ? 60.882 -13.555 -12.755 1.00 12.56 446 LYS C O 1
ATOM 3208 N N . THR C 1 138 ? 61.578 -15.356 -13.918 1.00 12.82 447 THR C N 1
ATOM 3209 C CA . THR C 1 138 ? 62.971 -14.971 -13.887 1.00 12.58 447 THR C CA 1
ATOM 3210 C C . THR C 1 138 ? 63.614 -14.812 -15.260 1.00 11.87 447 THR C C 1
ATOM 3211 O O . THR C 1 138 ? 64.801 -14.471 -15.334 1.00 13.99 447 THR C O 1
ATOM 3215 N N . GLY C 1 139 ? 62.893 -15.125 -16.321 1.00 10.72 448 GLY C N 1
ATOM 3216 C CA . GLY C 1 139 ? 63.543 -15.178 -17.615 1.00 10.74 448 GLY C CA 1
ATOM 3217 C C . GLY C 1 139 ? 64.552 -16.295 -17.752 1.00 10.64 448 GLY C C 1
ATOM 3218 O O . GLY C 1 139 ? 65.304 -16.307 -18.742 1.00 11.47 448 GLY C O 1
ATOM 3219 N N . ASN C 1 140 ? 64.593 -17.233 -16.810 1.00 11.29 449 ASN C N 1
ATOM 3220 C CA . ASN C 1 140 ? 65.571 -18.324 -16.903 1.00 11.45 449 ASN C CA 1
ATOM 3221 C C . ASN C 1 140 ? 67.010 -17.834 -16.940 1.00 11.94 449 ASN C C 1
ATOM 3222 O O . ASN C 1 140 ? 67.890 -18.500 -17.513 1.00 13.12 449 ASN C O 1
ATOM 3227 N N . ALA C 1 141 ? 67.306 -16.695 -16.324 1.00 12.15 450 ALA C N 1
ATOM 3228 C CA . ALA C 1 141 ? 68.609 -16.094 -16.382 1.00 12.02 450 ALA C CA 1
ATOM 3229 C C . ALA C 1 141 ? 69.631 -16.780 -15.452 1.00 11.74 450 ALA C C 1
ATOM 3230 O O . ALA C 1 141 ? 70.813 -16.437 -15.477 1.00 11.76 450 ALA C O 1
ATOM 3232 N N . GLY C 1 142 ? 69.187 -17.741 -14.632 1.00 13.40 451 GLY C N 1
ATOM 3233 C CA . GLY C 1 142 ? 70.102 -18.536 -13.850 1.00 12.37 451 GLY C CA 1
ATOM 3234 C C . GLY C 1 142 ? 70.759 -17.873 -12.675 1.00 11.03 451 GLY C C 1
ATOM 3235 O O . GLY C 1 142 ? 70.240 -16.941 -12.039 1.00 11.83 451 GLY C O 1
ATOM 3236 N N . PRO C 1 143 ? 71.950 -18.348 -12.293 1.00 10.45 452 PRO C N 1
ATOM 3237 C CA . PRO C 1 143 ? 72.643 -17.913 -11.103 1.00 9.91 452 PRO C CA 1
ATOM 3238 C C . PRO C 1 143 ? 72.927 -16.400 -11.008 1.00 8.41 452 PRO C C 1
ATOM 3239 O O . PRO C 1 143 ? 72.881 -15.704 -12.028 1.00 10.30 452 PRO C O 1
ATOM 3243 N N . ARG C 1 144 ? 73.258 -15.999 -9.811 1.00 9.75 453 ARG C N 1
ATOM 3244 C CA . ARG C 1 144 ? 73.503 -14.595 -9.424 1.00 9.34 453 ARG C CA 1
ATOM 3245 C C . ARG C 1 144 ? 74.951 -14.407 -8.991 1.00 8.41 453 ARG C C 1
ATOM 3246 O O . ARG C 1 144 ? 75.286 -14.334 -7.814 1.00 10.40 453 ARG C O 1
ATOM 3254 N N . PRO C 1 145 ? 75.862 -14.346 -9.953 1.00 9.35 454 PRO C N 1
ATOM 3255 C CA . PRO C 1 145 ? 77.260 -14.248 -9.533 1.00 9.03 454 PRO C CA 1
ATOM 3256 C C . PRO C 1 145 ? 77.645 -12.967 -8.827 1.00 8.82 454 PRO C C 1
ATOM 3257 O O . PRO C 1 145 ? 78.637 -12.934 -8.051 1.00 9.60 454 PRO C O 1
ATOM 3261 N N . ALA C 1 146 ? 76.900 -11.845 -9.016 1.00 9.34 455 ALA C N 1
ATOM 3262 C CA . ALA C 1 146 ? 77.251 -10.624 -8.307 1.00 7.64 455 ALA C CA 1
ATOM 3263 C C . ALA C 1 146 ? 75.959 -9.754 -8.162 1.00 7.32 455 ALA C C 1
ATOM 3264 O O . ALA C 1 146 ? 75.054 -9.910 -8.953 1.00 8.89 455 ALA C O 1
ATOM 3266 N N . CYS C 1 147 ? 76.078 -8.908 -7.147 1.00 8.06 456 CYS C N 1
ATOM 3267 C CA . CYS C 1 147 ? 74.931 -8.059 -6.819 1.00 8.24 456 CYS C CA 1
ATOM 3268 C C . CYS C 1 147 ? 75.457 -6.936 -5.945 1.00 7.89 456 CYS C C 1
ATOM 3269 O O . CYS C 1 147 ? 76.527 -6.975 -5.384 1.00 8.65 456 CYS C O 1
ATOM 3272 N N . GLY C 1 148 ? 74.608 -5.893 -5.819 1.00 8.45 457 GLY C N 1
ATOM 3273 C CA . GLY C 1 148 ? 74.950 -4.793 -4.919 1.00 9.60 457 GLY C CA 1
ATOM 3274 C C . GLY C 1 148 ? 73.672 -4.015 -4.546 1.00 7.42 457 GLY C C 1
ATOM 3275 O O . GLY C 1 148 ? 72.754 -3.950 -5.357 1.00 8.90 457 GLY C O 1
ATOM 3276 N N . VAL C 1 149 ? 73.705 -3.476 -3.337 1.00 8.47 458 VAL C N 1
ATOM 3277 C CA . VAL C 1 149 ? 72.614 -2.605 -2.888 1.00 8.53 458 VAL C CA 1
ATOM 3278 C C . VAL C 1 149 ? 72.703 -1.249 -3.568 1.00 9.09 458 VAL C C 1
ATOM 3279 O O . VAL C 1 149 ? 73.798 -0.686 -3.669 1.00 9.66 458 VAL C O 1
ATOM 3283 N N . ILE C 1 150 ? 71.532 -0.732 -3.950 1.00 8.68 459 ILE C N 1
ATOM 3284 C CA . ILE C 1 150 ? 71.543 0.589 -4.614 1.00 8.95 459 ILE C CA 1
ATOM 3285 C C . ILE C 1 150 ? 71.488 1.695 -3.572 1.00 9.45 459 ILE C C 1
ATOM 3286 O O . ILE C 1 150 ? 70.553 1.737 -2.764 1.00 9.24 459 ILE C O 1
ATOM 3291 N N . GLY C 1 151 ? 72.480 2.575 -3.574 1.00 9.82 460 GLY C N 1
ATOM 3292 C CA . GLY C 1 151 ? 72.580 3.632 -2.599 1.00 9.51 460 GLY C CA 1
ATOM 3293 C C . GLY C 1 151 ? 72.559 5.005 -3.239 1.00 10.86 460 GLY C C 1
ATOM 3294 O O . GLY C 1 151 ? 72.902 5.209 -4.399 1.00 10.74 460 GLY C O 1
ATOM 3295 N N . LEU C 1 152 ? 72.119 5.943 -2.402 1.00 9.81 461 LEU C N 1
ATOM 3296 C CA . LEU C 1 152 ? 72.119 7.338 -2.830 1.00 12.50 461 LEU C CA 1
ATOM 3297 C C . LEU C 1 152 ? 73.525 7.883 -2.934 1.00 12.69 461 LEU C C 1
ATOM 3298 O O . LEU C 1 152 ? 74.389 7.611 -2.087 1.00 15.33 461 LEU C O 1
ATOM 3303 N N . THR C 1 153 ? 73.778 8.681 -3.950 1.00 11.57 462 THR C N 1
ATOM 3304 C CA . THR C 1 153 ? 75.079 9.371 -3.944 1.00 12.75 462 THR C CA 1
ATOM 3305 C C . THR C 1 153 ? 74.917 10.758 -4.475 1.00 14.76 462 THR C C 1
ATOM 3306 O O . THR C 1 153 ? 73.792 11.287 -4.533 1.00 17.42 462 THR C O 1
ATOM 3310 N N . ASN C 1 154 ? 75.986 11.412 -4.898 1.00 16.85 463 ASN C N 1
ATOM 3311 C CA . ASN C 1 154 ? 75.726 12.717 -5.569 1.00 24.40 463 ASN C CA 1
ATOM 3312 C C . ASN C 1 154 ? 76.704 12.862 -6.708 1.00 29.46 463 ASN C C 1
ATOM 3313 O O . ASN C 1 154 ? 77.194 13.998 -6.930 1.00 27.17 463 ASN C O 1
ATOM 3319 N N . VAL D 1 2 ? 58.400 -1.143 8.636 1.00 13.91 466 VAL D N 1
ATOM 3320 C CA . VAL D 1 2 ? 59.451 -1.141 7.632 1.00 12.38 466 VAL D CA 1
ATOM 3321 C C . VAL D 1 2 ? 60.746 -1.660 8.271 1.00 9.97 466 VAL D C 1
ATOM 3322 O O . VAL D 1 2 ? 61.044 -1.339 9.411 1.00 11.56 466 VAL D O 1
ATOM 3326 N N . GLN D 1 3 ? 61.459 -2.497 7.507 1.00 10.90 467 GLN D N 1
ATOM 3327 C CA . GLN D 1 3 ? 62.776 -3.002 7.926 1.00 10.67 467 GLN D CA 1
ATOM 3328 C C . GLN D 1 3 ? 63.841 -2.683 6.905 1.00 8.91 467 GLN D C 1
ATOM 3329 O O . GLN D 1 3 ? 63.573 -2.667 5.698 1.00 11.53 467 GLN D O 1
ATOM 3335 N N . ALA D 1 4 ? 65.026 -2.446 7.443 1.00 10.27 468 ALA D N 1
ATOM 3336 C CA . ALA D 1 4 ? 66.188 -2.234 6.587 1.00 9.34 468 ALA D CA 1
ATOM 3337 C C . ALA D 1 4 ? 67.364 -2.935 7.238 1.00 10.39 468 ALA D C 1
ATOM 3338 O O . ALA D 1 4 ? 67.316 -3.349 8.401 1.00 9.92 468 ALA D O 1
ATOM 3340 N N . VAL D 1 5 ? 68.446 -3.100 6.486 1.00 9.08 469 VAL D N 1
ATOM 3341 C CA . VAL D 1 5 ? 69.639 -3.812 6.993 1.00 9.46 469 VAL D CA 1
ATOM 3342 C C . VAL D 1 5 ? 70.867 -3.281 6.262 1.00 8.95 469 VAL D C 1
ATOM 3343 O O . VAL D 1 5 ? 70.779 -2.951 5.066 1.00 10.11 469 VAL D O 1
ATOM 3347 N N . ALA D 1 6 ? 71.979 -3.237 6.976 1.00 9.09 470 ALA D N 1
ATOM 3348 C CA . ALA D 1 6 ? 73.267 -2.900 6.373 1.00 10.11 470 ALA D CA 1
ATOM 3349 C C . ALA D 1 6 ? 74.253 -4.024 6.758 1.00 9.83 470 ALA D C 1
ATOM 3350 O O . ALA D 1 6 ? 74.349 -4.344 7.942 1.00 10.05 470 ALA D O 1
ATOM 3352 N N . VAL D 1 7 ? 74.988 -4.494 5.754 1.00 8.97 471 VAL D N 1
ATOM 3353 C CA . VAL D 1 7 ? 76.021 -5.506 6.011 1.00 9.23 471 VAL D CA 1
ATOM 3354 C C . VAL D 1 7 ? 77.370 -4.798 6.001 1.00 8.15 471 VAL D C 1
ATOM 3355 O O . VAL D 1 7 ? 77.736 -4.277 4.931 1.00 9.87 471 VAL D O 1
ATOM 3359 N N . LEU D 1 8 ? 77.997 -4.742 7.146 1.00 8.41 472 LEU D N 1
ATOM 3360 C CA . LEU D 1 8 ? 79.254 -4.032 7.308 1.00 9.12 472 LEU D CA 1
ATOM 3361 C C . LEU D 1 8 ? 80.399 -4.924 6.864 1.00 9.21 472 LEU D C 1
ATOM 3362 O O . LEU D 1 8 ? 80.561 -6.026 7.395 1.00 10.12 472 LEU D O 1
ATOM 3367 N N . LYS D 1 9 ? 81.189 -4.401 5.927 1.00 9.38 473 LYS D N 1
ATOM 3368 C CA . LYS D 1 9 ? 82.380 -5.100 5.422 1.00 9.68 473 LYS D CA 1
ATOM 3369 C C . LYS D 1 9 ? 83.526 -4.137 5.267 1.00 8.95 473 LYS D C 1
ATOM 3370 O O . LYS D 1 9 ? 83.340 -2.931 5.134 1.00 10.33 473 LYS D O 1
ATOM 3376 N N . GLY D 1 10 ? 84.719 -4.697 5.243 1.00 9.56 474 GLY D N 1
ATOM 3377 C CA . GLY D 1 10 ? 85.942 -3.927 5.026 1.00 10.20 474 GLY D CA 1
ATOM 3378 C C . GLY D 1 10 ? 87.123 -4.881 4.976 1.00 10.53 474 GLY D C 1
ATOM 3379 O O . GLY D 1 10 ? 86.893 -6.094 5.017 1.00 11.25 474 GLY D O 1
ATOM 3380 N N . ASP D 1 11 ? 88.307 -4.336 4.919 1.00 9.52 475 ASP D N 1
ATOM 3381 C CA . ASP D 1 11 ? 89.530 -5.133 4.816 1.00 9.82 475 ASP D CA 1
ATOM 3382 C C . ASP D 1 11 ? 90.315 -5.158 6.095 1.00 9.65 475 ASP D C 1
ATOM 3383 O O . ASP D 1 11 ? 91.460 -5.643 6.154 1.00 11.90 475 ASP D O 1
ATOM 3388 N N . ALA D 1 12 ? 89.744 -4.641 7.185 1.00 11.07 476 ALA D N 1
ATOM 3389 C CA . ALA D 1 12 ? 90.475 -4.445 8.418 1.00 11.30 476 ALA D CA 1
ATOM 3390 C C . ALA D 1 12 ? 90.111 -5.472 9.514 1.00 9.94 476 ALA D C 1
ATOM 3391 O O . ALA D 1 12 ? 90.508 -5.278 10.662 1.00 13.48 476 ALA D O 1
ATOM 3393 N N . GLY D 1 13 ? 89.380 -6.518 9.142 1.00 9.89 477 GLY D N 1
ATOM 3394 C CA . GLY D 1 13 ? 89.002 -7.516 10.136 1.00 10.90 477 GLY D CA 1
ATOM 3395 C C . GLY D 1 13 ? 87.677 -7.276 10.807 1.00 10.26 477 GLY D C 1
ATOM 3396 O O . GLY D 1 13 ? 87.235 -8.122 11.612 1.00 10.71 477 GLY D O 1
ATOM 3397 N N . VAL D 1 14 ? 87.050 -6.135 10.514 1.00 9.76 478 VAL D N 1
ATOM 3398 C CA . VAL D 1 14 ? 85.792 -5.780 11.194 1.00 9.24 478 VAL D CA 1
ATOM 3399 C C . VAL D 1 14 ? 84.674 -6.083 10.229 1.00 8.29 478 VAL D C 1
ATOM 3400 O O . VAL D 1 14 ? 84.749 -5.774 9.038 1.00 9.96 478 VAL D O 1
ATOM 3404 N N . SER D 1 15 ? 83.601 -6.682 10.719 1.00 9.41 479 SER D N 1
ATOM 3405 C CA . SER D 1 15 ? 82.467 -6.977 9.851 1.00 10.06 479 SER D CA 1
ATOM 3406 C C . SER D 1 15 ? 81.216 -7.113 10.733 1.00 8.92 479 SER D C 1
ATOM 3407 O O . SER D 1 15 ? 81.380 -7.333 11.920 1.00 10.87 479 SER D O 1
ATOM 3410 N N . GLY D 1 16 ? 80.030 -6.994 10.127 1.00 8.88 480 GLY D N 1
ATOM 3411 C CA . GLY D 1 16 ? 78.869 -7.146 11.017 1.00 11.15 480 GLY D CA 1
ATOM 3412 C C . GLY D 1 16 ? 77.587 -6.918 10.228 1.00 9.20 480 GLY D C 1
ATOM 3413 O O . GLY D 1 16 ? 77.572 -6.780 9.008 1.00 9.83 480 GLY D O 1
ATOM 3414 N N . VAL D 1 17 ? 76.501 -6.853 11.016 1.00 9.33 481 VAL D N 1
ATOM 3415 C CA . VAL D 1 17 ? 75.186 -6.650 10.434 1.00 9.22 481 VAL D CA 1
ATOM 3416 C C . VAL D 1 17 ? 74.407 -5.689 11.339 1.00 9.06 481 VAL D C 1
ATOM 3417 O O . VAL D 1 17 ? 74.433 -5.848 12.533 1.00 10.28 481 VAL D O 1
ATOM 3421 N N . VAL D 1 18 ? 73.782 -4.715 10.678 1.00 8.97 482 VAL D N 1
ATOM 3422 C CA . VAL D 1 18 ? 73.011 -3.704 11.427 1.00 8.71 482 VAL D CA 1
ATOM 3423 C C . VAL D 1 18 ? 71.594 -3.730 10.867 1.00 8.45 482 VAL D C 1
ATOM 3424 O O . VAL D 1 18 ? 71.383 -3.610 9.680 1.00 9.75 482 VAL D O 1
ATOM 3428 N N . LYS D 1 19 ? 70.634 -3.974 11.760 1.00 9.54 483 LYS D N 1
ATOM 3429 C CA . LYS D 1 19 ? 69.234 -4.068 11.408 1.00 9.87 483 LYS D CA 1
ATOM 3430 C C . LYS D 1 19 ? 68.467 -2.839 11.924 1.00 10.17 483 LYS D C 1
ATOM 3431 O O . LYS D 1 19 ? 68.760 -2.317 12.977 1.00 11.01 483 LYS D O 1
ATOM 3437 N N . PHE D 1 20 ? 67.489 -2.439 11.132 1.00 10.19 484 PHE D N 1
ATOM 3438 C CA . PHE D 1 20 ? 66.619 -1.314 11.463 1.00 9.30 484 PHE D CA 1
ATOM 3439 C C . PHE D 1 20 ? 65.149 -1.702 11.314 1.00 8.76 484 PHE D C 1
ATOM 3440 O O . PHE D 1 20 ? 64.795 -2.358 10.342 1.00 9.43 484 PHE D O 1
ATOM 3448 N N . GLU D 1 21 ? 64.328 -1.239 12.286 1.00 10.89 485 GLU D N 1
ATOM 3449 C CA . GLU D 1 21 ? 62.902 -1.436 12.098 1.00 11.13 485 GLU D CA 1
ATOM 3450 C C . GLU D 1 21 ? 62.153 -0.199 12.629 1.00 10.25 485 GLU D C 1
ATOM 3451 O O . GLU D 1 21 ? 62.490 0.338 13.684 1.00 11.07 485 GLU D O 1
ATOM 3457 N N . GLN D 1 22 ? 61.184 0.211 11.825 1.00 10.54 486 GLN D N 1
ATOM 3458 C CA . GLN D 1 22 ? 60.381 1.382 12.201 1.00 11.00 486 GLN D CA 1
ATOM 3459 C C . GLN D 1 22 ? 58.955 1.154 11.740 1.00 10.87 486 GLN D C 1
ATOM 3460 O O . GLN D 1 22 ? 58.720 0.838 10.591 1.00 12.36 486 GLN D O 1
ATOM 3466 N N . ALA D 1 23 ? 57.992 1.337 12.658 1.00 12.66 487 ALA D N 1
ATOM 3467 C CA . ALA D 1 23 ? 56.607 0.975 12.345 1.00 12.72 487 ALA D CA 1
ATOM 3468 C C . ALA D 1 23 ? 55.943 2.057 11.510 1.00 13.16 487 ALA D C 1
ATOM 3469 O O . ALA D 1 23 ? 55.236 1.795 10.556 1.00 15.31 487 ALA D O 1
ATOM 3471 N N . SER D 1 24 ? 56.220 3.301 11.887 1.00 14.32 488 SER D N 1
ATOM 3472 C CA . SER D 1 24 ? 55.666 4.435 11.138 1.00 14.49 488 SER D CA 1
ATOM 3473 C C . SER D 1 24 ? 56.604 5.614 11.336 1.00 13.63 488 SER D C 1
ATOM 3474 O O . SER D 1 24 ? 57.451 5.613 12.240 1.00 13.69 488 SER D O 1
ATOM 3477 N N . GLU D 1 25 ? 56.442 6.615 10.476 1.00 13.25 489 GLU D N 1
ATOM 3478 C CA . GLU D 1 25 ? 57.407 7.698 10.406 1.00 14.99 489 GLU D CA 1
ATOM 3479 C C . GLU D 1 25 ? 57.683 8.408 11.691 1.00 16.43 489 GLU D C 1
ATOM 3480 O O . GLU D 1 25 ? 58.855 8.769 11.969 1.00 15.56 489 GLU D O 1
ATOM 3486 N N . SER D 1 26 ? 56.675 8.670 12.544 1.00 16.23 490 SER D N 1
ATOM 3487 C CA . SER D 1 26 ? 56.907 9.440 13.754 1.00 16.19 490 SER D CA 1
ATOM 3488 C C . SER D 1 26 ? 57.421 8.617 14.944 1.00 18.51 490 SER D C 1
ATOM 3489 O O . SER D 1 26 ? 57.758 9.202 15.969 1.00 19.49 490 SER D O 1
ATOM 3492 N N . GLU D 1 27 ? 57.439 7.296 14.777 1.00 15.03 491 GLU D N 1
ATOM 3493 C CA . GLU D 1 27 ? 57.836 6.416 15.872 1.00 14.88 491 GLU D CA 1
ATOM 3494 C C . GLU D 1 27 ? 59.332 6.135 15.870 1.00 14.52 491 GLU D C 1
ATOM 3495 O O . GLU D 1 27 ? 59.958 6.308 14.819 1.00 13.95 491 GLU D O 1
ATOM 3501 N N . PRO D 1 28 ? 59.913 5.704 16.971 1.00 12.47 492 PRO D N 1
ATOM 3502 C CA . PRO D 1 28 ? 61.349 5.441 16.974 1.00 13.90 492 PRO D CA 1
ATOM 3503 C C . PRO D 1 28 ? 61.715 4.297 16.043 1.00 13.38 492 PRO D C 1
ATOM 3504 O O . PRO D 1 28 ? 60.955 3.356 15.831 1.00 12.90 492 PRO D O 1
ATOM 3508 N N . THR D 1 29 ? 62.935 4.400 15.523 1.00 11.73 493 THR D N 1
ATOM 3509 C CA . THR D 1 29 ? 63.541 3.261 14.827 1.00 11.11 493 THR D CA 1
ATOM 3510 C C . THR D 1 29 ? 64.344 2.433 15.824 1.00 10.00 493 THR D C 1
ATOM 3511 O O . THR D 1 29 ? 65.094 3.002 16.604 1.00 11.46 493 THR D O 1
ATOM 3515 N N . THR D 1 30 ? 64.118 1.106 15.792 1.00 10.34 494 THR D N 1
ATOM 3516 C CA . THR D 1 30 ? 64.989 0.238 16.591 1.00 10.99 494 THR D CA 1
ATOM 3517 C C . THR D 1 30 ? 66.199 -0.185 15.729 1.00 10.28 494 THR D C 1
ATOM 3518 O O . THR D 1 30 ? 65.983 -0.707 14.642 1.00 10.86 494 THR D O 1
ATOM 3522 N N . VAL D 1 31 ? 67.367 0.082 16.284 1.00 9.96 495 VAL D N 1
ATOM 3523 C CA . VAL D 1 31 ? 68.608 -0.239 15.602 1.00 11.06 495 VAL D CA 1
ATOM 3524 C C . VAL D 1 31 ? 69.256 -1.383 16.368 1.00 11.38 495 VAL D C 1
ATOM 3525 O O . VAL D 1 31 ? 69.427 -1.239 17.582 1.00 12.81 495 VAL D O 1
ATOM 3529 N N . SER D 1 32 ? 69.620 -2.474 15.693 1.00 10.76 496 SER D N 1
ATOM 3530 C CA . SER D 1 32 ? 70.321 -3.514 16.465 1.00 11.59 496 SER D CA 1
ATOM 3531 C C . SER D 1 32 ? 71.506 -3.947 15.612 1.00 12.08 496 SER D C 1
ATOM 3532 O O . SER D 1 32 ? 71.452 -3.868 14.392 1.00 14.43 496 SER D O 1
ATOM 3535 N N . TYR D 1 33 ? 72.555 -4.352 16.298 1.00 9.82 497 TYR D N 1
ATOM 3536 C CA . TYR D 1 33 ? 73.781 -4.603 15.571 1.00 10.50 497 TYR D CA 1
ATOM 3537 C C . TYR D 1 33 ? 74.506 -5.779 16.227 1.00 10.33 497 TYR D C 1
ATOM 3538 O O . TYR D 1 33 ? 74.386 -6.021 17.434 1.00 11.09 497 TYR D O 1
ATOM 3547 N N . GLU D 1 34 ? 75.281 -6.438 15.375 1.00 9.92 498 GLU D N 1
ATOM 3548 C CA . GLU D 1 34 ? 76.287 -7.410 15.743 1.00 11.22 498 GLU D CA 1
ATOM 3549 C C . GLU D 1 34 ? 77.528 -7.091 14.917 1.00 8.95 498 GLU D C 1
ATOM 3550 O O . GLU D 1 34 ? 77.419 -7.123 13.705 1.00 11.92 498 GLU D O 1
ATOM 3556 N N . ILE D 1 35 ? 78.616 -6.800 15.608 1.00 9.50 499 ILE D N 1
ATOM 3557 C CA . ILE D 1 35 ? 79.826 -6.407 14.887 1.00 9.59 499 ILE D CA 1
ATOM 3558 C C . ILE D 1 35 ? 81.015 -7.156 15.508 1.00 10.75 499 ILE D C 1
ATOM 3559 O O . ILE D 1 35 ? 81.180 -7.130 16.726 1.00 14.10 499 ILE D O 1
ATOM 3564 N N . ALA D 1 36 ? 81.776 -7.822 14.647 1.00 9.71 500 ALA D N 1
ATOM 3565 C CA . ALA D 1 36 ? 82.960 -8.574 15.104 1.00 9.41 500 ALA D CA 1
ATOM 3566 C C . ALA D 1 36 ? 84.274 -7.943 14.674 1.00 8.63 500 ALA D C 1
ATOM 3567 O O . ALA D 1 36 ? 84.314 -7.183 13.687 1.00 9.53 500 ALA D O 1
ATOM 3569 N N . GLY D 1 37 ? 85.351 -8.287 15.360 1.00 9.28 501 GLY D N 1
ATOM 3570 C CA . GLY D 1 37 ? 86.695 -7.942 14.876 1.00 9.07 501 GLY D CA 1
ATOM 3571 C C . GLY D 1 37 ? 87.185 -6.583 15.325 1.00 9.58 501 GLY D C 1
ATOM 3572 O O . GLY D 1 37 ? 88.268 -6.122 14.909 1.00 11.13 501 GLY D O 1
ATOM 3573 N N . ASN D 1 38 ? 86.435 -5.909 16.180 1.00 10.00 502 ASN D N 1
ATOM 3574 C CA . ASN D 1 38 ? 86.870 -4.646 16.759 1.00 9.62 502 ASN D CA 1
ATOM 3575 C C . ASN D 1 38 ? 87.929 -4.816 17.827 1.00 9.83 502 ASN D C 1
ATOM 3576 O O . ASN D 1 38 ? 88.107 -5.939 18.316 1.00 12.19 502 ASN D O 1
ATOM 3581 N N . SER D 1 39 ? 88.579 -3.728 18.241 1.00 10.21 503 SER D N 1
ATOM 3582 C CA . SER D 1 39 ? 89.421 -3.777 19.417 1.00 10.71 503 SER D CA 1
ATOM 3583 C C . SER D 1 39 ? 88.589 -4.254 20.607 1.00 10.90 503 SER D C 1
ATOM 3584 O O . SER D 1 39 ? 87.409 -3.894 20.688 1.00 11.85 503 SER D O 1
ATOM 3587 N N . PRO D 1 40 ? 89.160 -5.038 21.507 1.00 11.37 504 PRO D N 1
ATOM 3588 C CA . PRO D 1 40 ? 88.399 -5.490 22.679 1.00 11.76 504 PRO D CA 1
ATOM 3589 C C . PRO D 1 40 ? 88.279 -4.427 23.776 1.00 12.25 504 PRO D C 1
ATOM 3590 O O . PRO D 1 40 ? 89.103 -3.539 23.864 1.00 13.01 504 PRO D O 1
ATOM 3594 N N . ASN D 1 41 ? 87.228 -4.596 24.584 1.00 12.40 505 ASN D N 1
ATOM 3595 C CA . ASN D 1 41 ? 87.058 -3.753 25.758 1.00 13.11 505 ASN D CA 1
ATOM 3596 C C . ASN D 1 41 ? 87.116 -2.280 25.381 1.00 13.13 505 ASN D C 1
ATOM 3597 O O . ASN D 1 41 ? 87.831 -1.500 26.027 1.00 18.74 505 ASN D O 1
ATOM 3602 N N . ALA D 1 42 ? 86.377 -1.875 24.356 1.00 12.13 506 ALA D N 1
ATOM 3603 C CA . ALA D 1 42 ? 86.537 -0.483 23.894 1.00 12.46 506 ALA D CA 1
ATOM 3604 C C . ALA D 1 42 ? 85.176 0.131 23.584 1.00 12.20 506 ALA D C 1
ATOM 3605 O O . ALA D 1 42 ? 84.144 -0.508 23.759 1.00 13.67 506 ALA D O 1
ATOM 3607 N N . GLU D 1 43 ? 85.244 1.368 23.098 1.00 12.52 507 GLU D N 1
ATOM 3608 C CA . GLU D 1 43 ? 84.045 2.065 22.628 1.00 13.43 507 GLU D CA 1
ATOM 3609 C C . GLU D 1 43 ? 84.342 2.586 21.231 1.00 11.22 507 GLU D C 1
ATOM 3610 O O . GLU D 1 43 ? 85.406 3.196 21.081 1.00 13.47 507 GLU D O 1
ATOM 3616 N N . ARG D 1 44 ? 83.455 2.316 20.298 1.00 10.66 508 ARG D N 1
ATOM 3617 C CA . ARG D 1 44 ? 83.764 2.612 18.892 1.00 9.62 508 ARG D CA 1
ATOM 3618 C C . ARG D 1 44 ? 82.663 3.437 18.267 1.00 10.72 508 ARG D C 1
ATOM 3619 O O . ARG D 1 44 ? 81.475 3.103 18.384 1.00 11.06 508 ARG D O 1
ATOM 3627 N N . GLY D 1 45 ? 83.062 4.492 17.559 1.00 10.16 509 GLY D N 1
ATOM 3628 C CA . GLY D 1 45 ? 82.044 5.374 16.972 1.00 10.60 509 GLY D CA 1
ATOM 3629 C C . GLY D 1 45 ? 81.189 4.674 15.945 1.00 9.62 509 GLY D C 1
ATOM 3630 O O . GLY D 1 45 ? 81.695 3.815 15.180 1.00 9.86 509 GLY D O 1
ATOM 3631 N N . PHE D 1 46 ? 79.921 5.065 15.852 1.00 9.83 510 PHE D N 1
ATOM 3632 C CA . PHE D 1 46 ? 78.938 4.328 15.078 1.00 9.35 510 PHE D CA 1
ATOM 3633 C C . PHE D 1 46 ? 77.950 5.306 14.501 1.00 9.05 510 PHE D C 1
ATOM 3634 O O . PHE D 1 46 ? 77.235 5.987 15.280 1.00 10.04 510 PHE D O 1
ATOM 3642 N N . HIS D 1 47 ? 77.931 5.508 13.171 1.00 8.77 511 HIS D N 1
ATOM 3643 C CA . HIS D 1 47 ? 77.074 6.553 12.610 1.00 9.64 511 HIS D CA 1
ATOM 3644 C C . HIS D 1 47 ? 76.472 6.140 11.275 1.00 9.22 511 HIS D C 1
ATOM 3645 O O . HIS D 1 47 ? 77.002 5.310 10.551 1.00 10.84 511 HIS D O 1
ATOM 3652 N N . ILE D 1 48 ? 75.387 6.789 10.910 1.00 8.45 512 ILE D N 1
ATOM 3653 C CA . ILE D 1 48 ? 74.853 6.793 9.553 1.00 8.64 512 ILE D CA 1
ATOM 3654 C C . ILE D 1 48 ? 75.540 7.906 8.783 1.00 8.53 512 ILE D C 1
ATOM 3655 O O . ILE D 1 48 ? 75.510 9.037 9.263 1.00 10.16 512 ILE D O 1
ATOM 3660 N N . HIS D 1 49 ? 76.188 7.562 7.679 1.00 8.97 513 HIS D N 1
ATOM 3661 C CA . HIS D 1 49 ? 76.793 8.573 6.797 1.00 9.12 513 HIS D CA 1
ATOM 3662 C C . HIS D 1 49 ? 75.875 8.835 5.632 1.00 7.85 513 HIS D C 1
ATOM 3663 O O . HIS D 1 49 ? 74.943 8.119 5.295 1.00 9.86 513 HIS D O 1
ATOM 3670 N N . GLU D 1 50 ? 76.148 9.980 4.970 1.00 9.47 514 GLU D N 1
ATOM 3671 C CA . GLU D 1 50 ? 75.191 10.512 4.027 1.00 9.34 514 GLU D CA 1
ATOM 3672 C C . GLU D 1 50 ? 74.866 9.661 2.835 1.00 8.85 514 GLU D C 1
ATOM 3673 O O . GLU D 1 50 ? 73.729 9.597 2.331 1.00 9.93 514 GLU D O 1
ATOM 3679 N N . PHE D 1 51 ? 75.916 9.015 2.253 1.00 9.61 515 PHE D N 1
ATOM 3680 C CA . PHE D 1 51 ? 75.764 8.390 0.955 1.00 9.96 515 PHE D CA 1
ATOM 3681 C C . PHE D 1 51 ? 75.904 6.852 1.011 1.00 8.24 515 PHE D C 1
ATOM 3682 O O . PHE D 1 51 ? 76.777 6.396 1.747 1.00 11.07 515 PHE D O 1
ATOM 3690 N N . GLY D 1 52 ? 75.093 6.190 0.233 1.00 8.11 516 GLY D N 1
ATOM 3691 C CA . GLY D 1 52 ? 75.148 4.743 0.049 1.00 9.56 516 GLY D CA 1
ATOM 3692 C C . GLY D 1 52 ? 76.079 4.400 -1.119 1.00 9.00 516 GLY D C 1
ATOM 3693 O O . GLY D 1 52 ? 75.637 3.671 -1.996 1.00 10.85 516 GLY D O 1
ATOM 3694 N N . ASP D 1 53 ? 77.261 5.000 -1.070 1.00 10.10 517 ASP D N 1
ATOM 3695 C CA . ASP D 1 53 ? 78.166 4.900 -2.221 1.00 9.89 517 ASP D CA 1
ATOM 3696 C C . ASP D 1 53 ? 79.414 4.118 -1.789 1.00 8.50 517 ASP D C 1
ATOM 3697 O O . ASP D 1 53 ? 80.173 4.615 -0.970 1.00 9.44 517 ASP D O 1
ATOM 3702 N N . ALA D 1 54 ? 79.507 2.903 -2.359 1.00 9.70 518 ALA D N 1
ATOM 3703 C CA . ALA D 1 54 ? 80.586 1.987 -1.993 1.00 9.78 518 ALA D CA 1
ATOM 3704 C C . ALA D 1 54 ? 81.687 1.928 -3.040 1.00 10.39 518 ALA D C 1
ATOM 3705 O O . ALA D 1 54 ? 82.468 0.977 -3.046 1.00 11.15 518 ALA D O 1
ATOM 3707 N N . THR D 1 55 ? 81.751 2.952 -3.909 1.00 9.52 519 THR D N 1
ATOM 3708 C CA . THR D 1 55 ? 82.745 2.894 -4.991 1.00 9.98 519 THR D CA 1
ATOM 3709 C C . THR D 1 55 ? 84.159 3.159 -4.499 1.00 10.23 519 THR D C 1
ATOM 3710 O O . THR D 1 55 ? 85.079 2.873 -5.283 1.00 14.86 519 THR D O 1
ATOM 3714 N N . ASN D 1 56 ? 84.363 3.690 -3.329 1.00 10.43 520 ASN D N 1
ATOM 3715 C CA . ASN D 1 56 ? 85.699 3.946 -2.792 1.00 10.17 520 ASN D CA 1
ATOM 3716 C C . ASN D 1 56 ? 85.760 3.588 -1.310 1.00 10.82 520 ASN D C 1
ATOM 3717 O O . ASN D 1 56 ? 85.753 4.415 -0.406 1.00 11.44 520 ASN D O 1
ATOM 3722 N N . GLY D 1 57 ? 85.790 2.278 -1.043 1.00 10.73 521 GLY D N 1
ATOM 3723 C CA . GLY D 1 57 ? 85.835 1.779 0.319 1.00 11.10 521 GLY D CA 1
ATOM 3724 C C . GLY D 1 57 ? 84.689 2.361 1.155 1.00 10.09 521 GLY D C 1
ATOM 3725 O O . GLY D 1 57 ? 83.559 2.349 0.708 1.00 12.38 521 GLY D O 1
ATOM 3726 N N . CYS D 1 58 ? 85.096 2.856 2.316 1.00 10.01 522 CYS D N 1
ATOM 3727 C CA . CYS D 1 58 ? 84.178 3.551 3.198 1.00 10.19 522 CYS D CA 1
ATOM 3728 C C . CYS D 1 58 ? 84.309 5.061 3.065 1.00 9.62 522 CYS D C 1
ATOM 3729 O O . CYS D 1 58 ? 83.601 5.780 3.760 1.00 10.89 522 CYS D O 1
ATOM 3732 N N . VAL D 1 59 ? 85.197 5.537 2.213 1.00 9.07 523 VAL D N 1
ATOM 3733 C CA . VAL D 1 59 ? 85.431 6.978 2.008 1.00 10.40 523 VAL D CA 1
ATOM 3734 C C . VAL D 1 59 ? 84.202 7.596 1.339 1.00 10.10 523 VAL D C 1
ATOM 3735 O O . VAL D 1 59 ? 83.730 8.682 1.693 1.00 10.35 523 VAL D O 1
ATOM 3739 N N . SER D 1 60 ? 83.651 6.888 0.359 1.00 9.58 524 SER D N 1
ATOM 3740 C CA . SER D 1 60 ? 82.622 7.438 -0.524 1.00 10.18 524 SER D CA 1
ATOM 3741 C C . SER D 1 60 ? 81.269 7.467 0.189 1.00 10.30 524 SER D C 1
ATOM 3742 O O . SER D 1 60 ? 80.330 8.048 -0.369 1.00 11.46 524 SER D O 1
ATOM 3745 N N . ALA D 1 61 ? 81.177 6.944 1.410 1.00 9.78 525 ALA D N 1
ATOM 3746 C CA . ALA D 1 61 ? 79.967 7.161 2.206 1.00 9.23 525 ALA D CA 1
ATOM 3747 C C . ALA D 1 61 ? 79.831 8.618 2.595 1.00 8.94 525 ALA D C 1
ATOM 3748 O O . ALA D 1 61 ? 78.756 9.052 3.031 1.00 9.88 525 ALA D O 1
ATOM 3750 N N . GLY D 1 62 ? 80.911 9.411 2.479 1.00 9.63 526 GLY D N 1
ATOM 3751 C CA . GLY D 1 62 ? 80.701 10.835 2.803 1.00 10.41 526 GLY D CA 1
ATOM 3752 C C . GLY D 1 62 ? 80.712 11.076 4.290 1.00 10.92 526 GLY D C 1
ATOM 3753 O O . GLY D 1 62 ? 81.169 10.248 5.078 1.00 10.27 526 GLY D O 1
ATOM 3754 N N . PRO D 1 63 ? 80.233 12.254 4.714 1.00 11.19 527 PRO D N 1
ATOM 3755 C CA . PRO D 1 63 ? 80.206 12.653 6.105 1.00 11.07 527 PRO D CA 1
ATOM 3756 C C . PRO D 1 63 ? 79.001 12.093 6.871 1.00 8.75 527 PRO D C 1
ATOM 3757 O O . PRO D 1 63 ? 78.176 11.412 6.293 1.00 10.05 527 PRO D O 1
ATOM 3761 N N . HIS D 1 64 ? 78.943 12.408 8.171 1.00 11.00 528 HIS D N 1
ATOM 3762 C CA . HIS D 1 64 ? 77.760 11.975 8.923 1.00 10.46 528 HIS D CA 1
ATOM 3763 C C . HIS D 1 64 ? 76.497 12.554 8.295 1.00 9.78 528 HIS D C 1
ATOM 3764 O O . HIS D 1 64 ? 76.517 13.716 7.856 1.00 11.41 528 HIS D O 1
ATOM 3771 N N . PHE D 1 65 ? 75.436 11.782 8.213 1.00 9.59 529 PHE D N 1
ATOM 3772 C CA . PHE D 1 65 ? 74.157 12.258 7.707 1.00 9.11 529 PHE D CA 1
ATOM 3773 C C . PHE D 1 65 ? 73.618 13.391 8.602 1.00 9.17 529 PHE D C 1
ATOM 3774 O O . PHE D 1 65 ? 73.406 13.183 9.795 1.00 9.71 529 PHE D O 1
ATOM 3782 N N . ASN D 1 66 ? 73.469 14.558 7.981 1.00 10.04 530 ASN D N 1
ATOM 3783 C CA . ASN D 1 66 ? 73.210 15.777 8.764 1.00 11.85 530 ASN D CA 1
ATOM 3784 C C . ASN D 1 66 ? 72.325 16.735 7.986 1.00 10.66 530 ASN D C 1
ATOM 3785 O O . ASN D 1 66 ? 72.740 17.875 7.695 1.00 11.88 530 ASN D O 1
ATOM 3790 N N . PRO D 1 67 ? 71.104 16.336 7.638 1.00 11.29 531 PRO D N 1
ATOM 3791 C CA . PRO D 1 67 ? 70.265 17.191 6.798 1.00 12.03 531 PRO D CA 1
ATOM 3792 C C . PRO D 1 67 ? 69.929 18.510 7.525 1.00 12.91 531 PRO D C 1
ATOM 3793 O O . PRO D 1 67 ? 69.704 19.518 6.844 1.00 12.71 531 PRO D O 1
ATOM 3797 N N . PHE D 1 68 ? 69.919 18.538 8.835 1.00 10.97 532 PHE D N 1
ATOM 3798 C CA . PHE D 1 68 ? 69.530 19.745 9.565 1.00 12.22 532 PHE D CA 1
ATOM 3799 C C . PHE D 1 68 ? 70.686 20.631 9.968 1.00 11.50 532 PHE D C 1
ATOM 3800 O O . PHE D 1 68 ? 70.474 21.643 10.648 1.00 12.67 532 PHE D O 1
ATOM 3808 N N . LYS D 1 69 ? 71.898 20.287 9.524 1.00 11.87 533 LYS D N 1
ATOM 3809 C CA . LYS D 1 69 ? 73.046 21.165 9.609 1.00 12.26 533 LYS D CA 1
ATOM 3810 C C . LYS D 1 69 ? 73.361 21.558 11.032 1.00 12.68 533 LYS D C 1
ATOM 3811 O O . LYS D 1 69 ? 73.602 22.680 11.454 1.00 13.55 533 LYS D O 1
ATOM 3817 N N . LYS D 1 70 ? 73.396 20.527 11.889 1.00 11.04 534 LYS D N 1
ATOM 3818 C CA . LYS D 1 70 ? 73.757 20.602 13.272 1.00 11.38 534 LYS D CA 1
ATOM 3819 C C . LYS D 1 70 ? 75.184 20.125 13.496 1.00 9.92 534 LYS D C 1
ATOM 3820 O O . LYS D 1 70 ? 75.798 19.558 12.578 1.00 11.93 534 LYS D O 1
ATOM 3826 N N . THR D 1 71 ? 75.688 20.358 14.698 1.00 10.55 535 THR D N 1
ATOM 3827 C CA . THR D 1 71 ? 76.987 19.808 15.055 1.00 10.75 535 THR D CA 1
ATOM 3828 C C . THR D 1 71 ? 76.827 18.358 15.546 1.00 12.25 535 THR D C 1
ATOM 3829 O O . THR D 1 71 ? 75.757 17.904 15.918 1.00 11.72 535 THR D O 1
ATOM 3833 N N . HIS D 1 72 ? 77.992 17.682 15.498 1.00 11.32 536 HIS D N 1
ATOM 3834 C CA . HIS D 1 72 ? 78.083 16.300 15.962 1.00 10.29 536 HIS D CA 1
ATOM 3835 C C . HIS D 1 72 ? 77.822 16.196 17.452 1.00 10.40 536 HIS D C 1
ATOM 3836 O O . HIS D 1 72 ? 78.391 16.987 18.225 1.00 11.91 536 HIS D O 1
ATOM 3843 N N . GLY D 1 73 ? 77.018 15.219 17.876 1.00 11.52 537 GLY D N 1
ATOM 3844 C CA . GLY D 1 73 ? 76.811 15.064 19.314 1.00 12.11 537 GLY D CA 1
ATOM 3845 C C . GLY D 1 73 ? 76.538 13.631 19.700 1.00 11.20 537 GLY D C 1
ATOM 3846 O O . GLY D 1 73 ? 76.726 12.721 18.901 1.00 13.93 537 GLY D O 1
ATOM 3847 N N . ALA D 1 74 ? 76.103 13.408 20.917 1.00 12.70 538 ALA D N 1
ATOM 3848 C CA . ALA D 1 74 ? 75.680 12.123 21.435 1.00 11.99 538 ALA D CA 1
ATOM 3849 C C . ALA D 1 74 ? 74.256 11.843 20.994 1.00 12.59 538 ALA D C 1
ATOM 3850 O O . ALA D 1 74 ? 73.477 12.754 20.760 1.00 12.15 538 ALA D O 1
ATOM 3852 N N . PRO D 1 75 ? 73.847 10.582 20.886 1.00 13.29 539 PRO D N 1
ATOM 3853 C CA . PRO D 1 75 ? 72.454 10.285 20.533 1.00 14.31 539 PRO D CA 1
ATOM 3854 C C . PRO D 1 75 ? 71.423 10.979 21.419 1.00 16.87 539 PRO D C 1
ATOM 3855 O O . PRO D 1 75 ? 70.366 11.385 20.908 1.00 16.03 539 PRO D O 1
ATOM 3859 N N . THR D 1 76 ? 71.697 11.130 22.698 1.00 15.97 540 THR D N 1
ATOM 3860 C CA . THR D 1 76 ? 70.693 11.723 23.583 1.00 16.66 540 THR D CA 1
ATOM 3861 C C . THR D 1 76 ? 70.778 13.244 23.631 1.00 16.36 540 THR D C 1
ATOM 3862 O O . THR D 1 76 ? 69.987 13.840 24.367 1.00 18.23 540 THR D O 1
ATOM 3866 N N . ASP D 1 77 ? 71.681 13.864 22.862 1.00 14.93 541 ASP D N 1
ATOM 3867 C CA . ASP D 1 77 ? 71.715 15.317 22.724 1.00 14.32 541 ASP D CA 1
ATOM 3868 C C . ASP D 1 77 ? 70.641 15.777 21.726 1.00 17.07 541 ASP D C 1
ATOM 3869 O O . ASP D 1 77 ? 70.414 15.184 20.668 1.00 17.71 541 ASP D O 1
ATOM 3874 N N . GLU D 1 78 ? 69.976 16.909 22.028 1.00 18.97 542 GLU D N 1
ATOM 3875 C CA . GLU D 1 78 ? 69.048 17.417 21.012 1.00 19.17 542 GLU D CA 1
ATOM 3876 C C . GLU D 1 78 ? 69.823 17.987 19.817 1.00 17.91 542 GLU D C 1
ATOM 3877 O O . GLU D 1 78 ? 69.336 17.915 18.679 1.00 19.96 542 GLU D O 1
ATOM 3883 N N . VAL D 1 79 ? 71.021 18.509 20.094 1.00 14.01 543 VAL D N 1
ATOM 3884 C CA . VAL D 1 79 ? 71.862 18.976 18.986 1.00 13.87 543 VAL D CA 1
ATOM 3885 C C . VAL D 1 79 ? 72.868 17.877 18.627 1.00 11.66 543 VAL D C 1
ATOM 3886 O O . VAL D 1 79 ? 73.785 17.586 19.357 1.00 13.74 543 VAL D O 1
ATOM 3890 N N . ARG D 1 80 ? 72.568 17.256 17.511 1.00 10.77 544 ARG D N 1
ATOM 3891 C CA . ARG D 1 80 ? 73.355 16.133 17.008 1.00 10.45 544 ARG D CA 1
ATOM 3892 C C . ARG D 1 80 ? 73.037 16.009 15.532 1.00 10.50 544 ARG D C 1
ATOM 3893 O O . ARG D 1 80 ? 72.047 16.509 15.023 1.00 11.27 544 ARG D O 1
ATOM 3901 N N . HIS D 1 81 ? 73.919 15.280 14.820 1.00 9.40 545 HIS D N 1
ATOM 3902 C CA . HIS D 1 81 ? 73.547 14.862 13.482 1.00 10.16 545 HIS D CA 1
ATOM 3903 C C . HIS D 1 81 ? 72.452 13.777 13.475 1.00 8.82 545 HIS D C 1
ATOM 3904 O O . HIS D 1 81 ? 72.458 12.959 14.400 1.00 10.26 545 HIS D O 1
ATOM 3911 N N . VAL D 1 82 ? 71.573 13.772 12.499 1.00 9.49 546 VAL D N 1
ATOM 3912 C CA . VAL D 1 82 ? 70.622 12.643 12.383 1.00 11.17 546 VAL D CA 1
ATOM 3913 C C . VAL D 1 82 ? 71.354 11.309 12.491 1.00 10.24 546 VAL D C 1
ATOM 3914 O O . VAL D 1 82 ? 70.903 10.386 13.169 1.00 11.24 546 VAL D O 1
ATOM 3918 N N . GLY D 1 83 ? 72.545 11.209 11.857 1.00 10.03 547 GLY D N 1
ATOM 3919 C CA . GLY D 1 83 ? 73.202 9.899 11.788 1.00 11.09 547 GLY D CA 1
ATOM 3920 C C . GLY D 1 83 ? 73.958 9.517 13.040 1.00 9.44 547 GLY D C 1
ATOM 3921 O O . GLY D 1 83 ? 74.576 8.432 13.051 1.00 9.83 547 GLY D O 1
ATOM 3922 N N . ASP D 1 84 ? 74.023 10.316 14.102 1.00 9.41 548 ASP D N 1
ATOM 3923 C CA . ASP D 1 84 ? 74.870 10.060 15.260 1.00 10.17 548 ASP D CA 1
ATOM 3924 C C . ASP D 1 84 ? 74.311 8.954 16.155 1.00 10.56 548 ASP D C 1
ATOM 3925 O O . ASP D 1 84 ? 73.291 9.129 16.778 1.00 11.78 548 ASP D O 1
ATOM 3930 N N . MET D 1 85 ? 75.021 7.824 16.187 1.00 9.57 549 MET D N 1
ATOM 3931 C CA . MET D 1 85 ? 74.615 6.698 17.016 1.00 9.82 549 MET D CA 1
ATOM 3932 C C . MET D 1 85 ? 75.637 6.457 18.117 1.00 11.10 549 MET D C 1
ATOM 3933 O O . MET D 1 85 ? 75.581 5.409 18.779 1.00 12.79 549 MET D O 1
ATOM 3938 N N . GLY D 1 86 ? 76.508 7.420 18.427 1.00 9.99 550 GLY D N 1
ATOM 3939 C CA . GLY D 1 86 ? 77.344 7.376 19.596 1.00 9.89 550 GLY D CA 1
ATOM 3940 C C . GLY D 1 86 ? 78.428 6.315 19.482 1.00 11.64 550 GLY D C 1
ATOM 3941 O O . GLY D 1 86 ? 78.955 6.074 18.393 1.00 11.66 550 GLY D O 1
ATOM 3942 N N . ASN D 1 87 ? 78.743 5.688 20.614 1.00 11.69 551 ASN D N 1
ATOM 3943 C CA . ASN D 1 87 ? 79.687 4.575 20.632 1.00 11.15 551 ASN D CA 1
ATOM 3944 C C . ASN D 1 87 ? 78.967 3.266 20.845 1.00 12.45 551 ASN D C 1
ATOM 3945 O O . ASN D 1 87 ? 77.989 3.211 21.590 1.00 13.34 551 ASN D O 1
ATOM 3950 N N . VAL D 1 88 ? 79.483 2.215 20.235 1.00 11.26 552 VAL D N 1
ATOM 3951 C CA . VAL D 1 88 ? 79.048 0.879 20.675 1.00 11.27 552 VAL D CA 1
ATOM 3952 C C . VAL D 1 88 ? 80.201 0.291 21.498 1.00 11.25 552 VAL D C 1
ATOM 3953 O O . VAL D 1 88 ? 81.360 0.534 21.243 1.00 11.58 552 VAL D O 1
ATOM 3957 N N . LYS D 1 89 ? 79.831 -0.472 22.533 1.00 11.36 553 LYS D N 1
ATOM 3958 C CA . LYS D 1 89 ? 80.793 -1.064 23.441 1.00 11.44 553 LYS D CA 1
ATOM 3959 C C . LYS D 1 89 ? 81.249 -2.413 22.889 1.00 11.09 553 LYS D C 1
ATOM 3960 O O . LYS D 1 89 ? 80.409 -3.133 22.361 1.00 13.55 553 LYS D O 1
ATOM 3966 N N . THR D 1 90 ? 82.553 -2.681 23.002 1.00 11.17 554 THR D N 1
ATOM 3967 C CA . THR D 1 90 ? 83.032 -3.995 22.549 1.00 11.93 554 THR D CA 1
ATOM 3968 C C . THR D 1 90 ? 83.475 -4.803 23.778 1.00 11.31 554 THR D C 1
ATOM 3969 O O . THR D 1 90 ? 84.013 -4.264 24.743 1.00 13.65 554 THR D O 1
ATOM 3973 N N . ASP D 1 91 ? 83.252 -6.129 23.644 1.00 11.53 555 ASP D N 1
ATOM 3974 C CA . ASP D 1 91 ? 83.577 -7.031 24.769 1.00 12.20 555 ASP D CA 1
ATOM 3975 C C . ASP D 1 91 ? 85.011 -7.531 24.652 1.00 12.68 555 ASP D C 1
ATOM 3976 O O . ASP D 1 91 ? 85.799 -7.016 23.831 1.00 12.74 555 ASP D O 1
ATOM 3981 N N . GLU D 1 92 ? 85.372 -8.498 25.497 1.00 12.47 556 GLU D N 1
ATOM 3982 C CA . GLU D 1 92 ? 86.754 -8.979 25.557 1.00 12.06 556 GLU D CA 1
ATOM 3983 C C . GLU D 1 92 ? 87.127 -9.705 24.274 1.00 10.63 556 GLU D C 1
ATOM 3984 O O . GLU D 1 92 ? 88.354 -9.894 24.028 1.00 12.51 556 GLU D O 1
ATOM 3990 N N . ASN D 1 93 ? 86.159 -10.089 23.474 1.00 11.69 557 ASN D N 1
ATOM 3991 C CA . ASN D 1 93 ? 86.457 -10.779 22.202 1.00 12.08 557 ASN D CA 1
ATOM 3992 C C . ASN D 1 93 ? 86.372 -9.872 20.991 1.00 11.30 557 ASN D C 1
ATOM 3993 O O . ASN D 1 93 ? 86.464 -10.302 19.831 1.00 11.69 557 ASN D O 1
ATOM 3998 N N . GLY D 1 94 ? 86.166 -8.572 21.266 1.00 10.67 558 GLY D N 1
ATOM 3999 C CA . GLY D 1 94 ? 86.066 -7.616 20.159 1.00 11.19 558 GLY D CA 1
ATOM 4000 C C . GLY D 1 94 ? 84.691 -7.510 19.542 1.00 10.81 558 GLY D C 1
ATOM 4001 O O . GLY D 1 94 ? 84.537 -6.950 18.429 1.00 10.47 558 GLY D O 1
ATOM 4002 N N . VAL D 1 95 ? 83.672 -8.058 20.215 1.00 11.06 559 VAL D N 1
ATOM 4003 C CA . VAL D 1 95 ? 82.299 -8.118 19.685 1.00 10.47 559 VAL D CA 1
ATOM 4004 C C . VAL D 1 95 ? 81.465 -6.970 20.250 1.00 11.18 559 VAL D C 1
ATOM 4005 O O . VAL D 1 95 ? 81.485 -6.710 21.447 1.00 11.87 559 VAL D O 1
ATOM 4009 N N . ALA D 1 96 ? 80.740 -6.283 19.373 1.00 10.77 560 ALA D N 1
ATOM 4010 C CA . ALA D 1 96 ? 79.735 -5.325 19.798 1.00 11.88 560 ALA D CA 1
ATOM 4011 C C . ALA D 1 96 ? 78.368 -5.918 19.442 1.00 11.44 560 ALA D C 1
ATOM 4012 O O . ALA D 1 96 ? 78.163 -6.275 18.283 1.00 14.83 560 ALA D O 1
ATOM 4014 N N . LYS D 1 97 ? 77.487 -5.994 20.438 1.00 12.58 561 LYS D N 1
ATOM 4015 C CA . LYS D 1 97 ? 76.155 -6.533 20.139 1.00 11.97 561 LYS D CA 1
ATOM 4016 C C . LYS D 1 97 ? 75.189 -5.739 21.009 1.00 13.73 561 LYS D C 1
ATOM 4017 O O . LYS D 1 97 ? 75.429 -5.622 22.209 1.00 16.49 561 LYS D O 1
ATOM 4023 N N . GLY D 1 98 ? 74.148 -5.229 20.382 1.00 11.51 562 GLY D N 1
ATOM 4024 C CA . GLY D 1 98 ? 73.213 -4.457 21.187 1.00 13.59 562 GLY D CA 1
ATOM 4025 C C . GLY D 1 98 ? 72.094 -3.924 20.303 1.00 12.65 562 GLY D C 1
ATOM 4026 O O . GLY D 1 98 ? 71.983 -4.222 19.132 1.00 12.83 562 GLY D O 1
ATOM 4027 N N . SER D 1 99 ? 71.274 -3.117 20.958 1.00 12.85 563 SER D N 1
ATOM 4028 C CA . SER D 1 99 ? 70.120 -2.504 20.314 1.00 13.31 563 SER D CA 1
ATOM 4029 C C . SER D 1 99 ? 69.717 -1.247 21.058 1.00 13.12 563 SER D C 1
ATOM 4030 O O . SER D 1 99 ? 69.978 -1.088 22.262 1.00 16.65 563 SER D O 1
ATOM 4033 N N . PHE D 1 100 ? 69.080 -0.330 20.317 1.00 12.54 564 PHE D N 1
ATOM 4034 C CA . PHE D 1 100 ? 68.617 0.916 20.917 1.00 12.41 564 PHE D CA 1
ATOM 4035 C C . PHE D 1 100 ? 67.510 1.487 20.033 1.00 11.85 564 PHE D C 1
ATOM 4036 O O . PHE D 1 100 ? 67.333 1.118 18.885 1.00 11.27 564 PHE D O 1
ATOM 4044 N N . LYS D 1 101 ? 66.735 2.405 20.619 1.00 12.63 565 LYS D N 1
ATOM 4045 C CA . LYS D 1 101 ? 65.733 3.154 19.879 1.00 12.53 565 LYS D CA 1
ATOM 4046 C C . LYS D 1 101 ? 66.200 4.579 19.616 1.00 12.70 565 LYS D C 1
ATOM 4047 O O . LYS D 1 101 ? 66.914 5.135 20.434 1.00 14.89 565 LYS D O 1
ATOM 4053 N N . ASP D 1 102 ? 65.804 5.105 18.438 1.00 13.12 566 ASP D N 1
ATOM 4054 C CA . ASP D 1 102 ? 66.219 6.452 18.107 1.00 12.54 566 ASP D CA 1
ATOM 4055 C C . ASP D 1 102 ? 65.133 7.205 17.351 1.00 12.66 566 ASP D C 1
ATOM 4056 O O . ASP D 1 102 ? 64.518 6.619 16.469 1.00 14.95 566 ASP D O 1
ATOM 4061 N N . SER D 1 103 ? 64.929 8.473 17.739 1.00 14.65 567 SER D N 1
ATOM 4062 C CA . SER D 1 103 ? 63.785 9.158 17.139 1.00 14.34 567 SER D CA 1
ATOM 4063 C C . SER D 1 103 ? 64.156 10.097 16.021 1.00 14.35 567 SER D C 1
ATOM 4064 O O . SER D 1 103 ? 63.258 10.657 15.402 1.00 15.40 567 SER D O 1
ATOM 4067 N N . LEU D 1 104 ? 65.456 10.248 15.746 1.00 13.61 568 LEU D N 1
ATOM 4068 C CA . LEU D 1 104 ? 65.832 10.996 14.548 1.00 12.47 568 LEU D CA 1
ATOM 4069 C C . LEU D 1 104 ? 66.090 10.121 13.340 1.00 12.20 568 LEU D C 1
ATOM 4070 O O . LEU D 1 104 ? 65.870 10.512 12.192 1.00 12.46 568 LEU D O 1
ATOM 4075 N N . ILE D 1 105 ? 66.583 8.920 13.580 1.00 11.47 569 ILE D N 1
ATOM 4076 C CA . ILE D 1 105 ? 66.780 7.958 12.500 1.00 11.55 569 ILE D CA 1
ATOM 4077 C C . ILE D 1 105 ? 65.456 7.393 12.048 1.00 10.45 569 ILE D C 1
ATOM 4078 O O . ILE D 1 105 ? 64.678 6.930 12.880 1.00 12.03 569 ILE D O 1
ATOM 4083 N N . LYS D 1 106 ? 65.169 7.462 10.769 1.00 11.37 570 LYS D N 1
ATOM 4084 C CA . LYS D 1 106 ? 63.905 7.040 10.192 1.00 11.02 570 LYS D CA 1
ATOM 4085 C C . LYS D 1 106 ? 64.123 6.211 8.940 1.00 10.76 570 LYS D C 1
ATOM 4086 O O . LYS D 1 106 ? 65.149 6.426 8.245 1.00 11.47 570 LYS D O 1
ATOM 4092 N N . LEU D 1 107 ? 63.210 5.303 8.647 1.00 10.45 571 LEU D N 1
ATOM 4093 C CA . LEU D 1 107 ? 63.214 4.510 7.440 1.00 9.99 571 LEU D CA 1
ATOM 4094 C C . LEU D 1 107 ? 62.170 4.941 6.414 1.00 11.92 571 LEU D C 1
ATOM 4095 O O . LEU D 1 107 ? 61.985 4.283 5.411 1.00 14.34 571 LEU D O 1
ATOM 4100 N N . ILE D 1 108 ? 61.498 6.047 6.785 1.00 13.14 572 ILE D N 1
ATOM 4101 C CA . ILE D 1 108 ? 60.306 6.571 6.160 1.00 12.70 572 ILE D CA 1
ATOM 4102 C C . ILE D 1 108 ? 60.422 8.106 6.077 1.00 10.85 572 ILE D C 1
ATOM 4103 O O . ILE D 1 108 ? 60.767 8.699 7.082 1.00 12.55 572 ILE D O 1
ATOM 4108 N N . GLY D 1 109 ? 60.085 8.668 4.922 1.00 13.38 573 GLY D N 1
ATOM 4109 C CA . GLY D 1 109 ? 60.023 10.114 4.806 1.00 12.46 573 GLY D CA 1
ATOM 4110 C C . GLY D 1 109 ? 61.286 10.742 4.273 1.00 13.20 573 GLY D C 1
ATOM 4111 O O . GLY D 1 109 ? 62.235 10.072 3.831 1.00 13.02 573 GLY D O 1
ATOM 4112 N N . PRO D 1 110 ? 61.325 12.083 4.259 1.00 12.41 574 PRO D N 1
ATOM 4113 C CA . PRO D 1 110 ? 62.421 12.766 3.555 1.00 13.25 574 PRO D CA 1
ATOM 4114 C C . PRO D 1 110 ? 63.758 12.638 4.253 1.00 12.33 574 PRO D C 1
ATOM 4115 O O . PRO D 1 110 ? 64.770 12.901 3.584 1.00 14.23 574 PRO D O 1
ATOM 4119 N N . THR D 1 111 ? 63.834 12.234 5.526 1.00 11.38 575 THR D N 1
ATOM 4120 C CA . THR D 1 111 ? 65.111 11.943 6.139 1.00 10.54 575 THR D CA 1
ATOM 4121 C C . THR D 1 111 ? 65.420 10.436 6.193 1.00 9.34 575 THR D C 1
ATOM 4122 O O . THR D 1 111 ? 66.326 10.078 6.944 1.00 10.51 575 THR D O 1
ATOM 4126 N N . SER D 1 112 ? 64.715 9.626 5.416 1.00 9.17 576 SER D N 1
ATOM 4127 C CA . SER D 1 112 ? 64.985 8.178 5.487 1.00 9.40 576 SER D CA 1
ATOM 4128 C C . SER D 1 112 ? 66.464 7.871 5.278 1.00 9.50 576 SER D C 1
ATOM 4129 O O . SER D 1 112 ? 67.116 8.501 4.400 1.00 10.14 576 SER D O 1
ATOM 4132 N N . VAL D 1 113 ? 66.967 6.938 6.077 1.00 9.77 577 VAL D N 1
ATOM 4133 C CA . VAL D 1 113 ? 68.357 6.487 5.870 1.00 8.79 577 VAL D CA 1
ATOM 4134 C C . VAL D 1 113 ? 68.442 5.309 4.913 1.00 7.70 577 VAL D C 1
ATOM 4135 O O . VAL D 1 113 ? 69.563 4.827 4.693 1.00 10.09 577 VAL D O 1
ATOM 4139 N N . VAL D 1 114 ? 67.337 4.844 4.345 1.00 9.12 578 VAL D N 1
ATOM 4140 C CA . VAL D 1 114 ? 67.414 3.798 3.330 1.00 9.40 578 VAL D CA 1
ATOM 4141 C C . VAL D 1 114 ? 68.239 4.350 2.164 1.00 9.26 578 VAL D C 1
ATOM 4142 O O . VAL D 1 114 ? 68.018 5.456 1.669 1.00 10.83 578 VAL D O 1
ATOM 4146 N N . GLY D 1 115 ? 69.253 3.584 1.725 1.00 9.63 579 GLY D N 1
ATOM 4147 C CA . GLY D 1 115 ? 70.108 4.032 0.636 1.00 9.35 579 GLY D CA 1
ATOM 4148 C C . GLY D 1 115 ? 71.305 4.828 1.108 1.00 7.99 579 GLY D C 1
ATOM 4149 O O . GLY D 1 115 ? 72.100 5.269 0.261 1.00 10.32 579 GLY D O 1
ATOM 4150 N N . ARG D 1 116 ? 71.477 5.024 2.415 1.00 9.05 580 ARG D N 1
ATOM 4151 C CA . ARG D 1 116 ? 72.633 5.701 2.971 1.00 8.25 580 ARG D CA 1
ATOM 4152 C C . ARG D 1 116 ? 73.600 4.636 3.492 1.00 7.36 580 ARG D C 1
ATOM 4153 O O . ARG D 1 116 ? 73.454 3.492 3.015 1.00 10.03 580 ARG D O 1
ATOM 4161 N N . SER D 1 117 ? 74.546 4.961 4.335 1.00 8.15 581 SER D N 1
ATOM 4162 C CA . SER D 1 117 ? 75.470 3.948 4.830 1.00 8.96 581 SER D CA 1
ATOM 4163 C C . SER D 1 117 ? 75.557 3.962 6.336 1.00 9.19 581 SER D C 1
ATOM 4164 O O . SER D 1 117 ? 75.373 4.999 7.004 1.00 10.46 581 SER D O 1
ATOM 4167 N N . VAL D 1 118 ? 75.921 2.801 6.895 1.00 8.44 582 VAL D N 1
ATOM 4168 C CA . VAL D 1 118 ? 76.374 2.735 8.269 1.00 8.14 582 VAL D CA 1
ATOM 4169 C C . VAL D 1 118 ? 77.899 2.576 8.293 1.00 6.81 582 VAL D C 1
ATOM 4170 O O . VAL D 1 118 ? 78.402 1.786 7.474 1.00 9.42 582 VAL D O 1
ATOM 4174 N N . VAL D 1 119 ? 78.584 3.289 9.171 1.00 8.43 583 VAL D N 1
ATOM 4175 C CA . VAL D 1 119 ? 80.032 3.120 9.331 1.00 8.56 583 VAL D CA 1
ATOM 4176 C C . VAL D 1 119 ? 80.322 2.782 10.780 1.00 8.78 583 VAL D C 1
ATOM 4177 O O . VAL D 1 119 ? 79.764 3.424 11.694 1.00 9.50 583 VAL D O 1
ATOM 4181 N N . ILE D 1 120 ? 81.195 1.792 10.986 1.00 9.67 584 ILE D N 1
ATOM 4182 C CA . ILE D 1 120 ? 81.767 1.550 12.293 1.00 8.97 584 ILE D CA 1
ATOM 4183 C C . ILE D 1 120 ? 83.216 2.021 12.285 1.00 9.36 584 ILE D C 1
ATOM 4184 O O . ILE D 1 120 ? 83.939 1.752 11.303 1.00 10.04 584 ILE D O 1
ATOM 4189 N N . HIS D 1 121 ? 83.616 2.747 13.318 1.00 9.55 585 HIS D N 1
ATOM 4190 C CA . HIS D 1 121 ? 84.918 3.391 13.351 1.00 10.07 585 HIS D CA 1
ATOM 4191 C C . HIS D 1 121 ? 85.922 2.594 14.171 1.00 9.50 585 HIS D C 1
ATOM 4192 O O . HIS D 1 121 ? 85.598 1.741 14.984 1.00 10.64 585 HIS D O 1
ATOM 4199 N N . ALA D 1 122 ? 87.189 2.942 13.948 1.00 10.84 586 ALA D N 1
ATOM 4200 C CA . ALA D 1 122 ? 88.275 2.327 14.694 1.00 10.92 586 ALA D CA 1
ATOM 4201 C C . ALA D 1 122 ? 88.580 3.003 16.013 1.00 11.75 586 ALA D C 1
ATOM 4202 O O . ALA D 1 122 ? 89.303 2.444 16.844 1.00 13.12 586 ALA D O 1
ATOM 4204 N N . GLY D 1 123 ? 88.025 4.208 16.177 1.00 11.56 587 GLY D N 1
ATOM 4205 C CA . GLY D 1 123 ? 88.276 4.946 17.415 1.00 13.47 587 GLY D CA 1
ATOM 4206 C C . GLY D 1 123 ? 86.965 5.263 18.142 1.00 10.03 587 GLY D C 1
ATOM 4207 O O . GLY D 1 123 ? 85.866 5.012 17.627 1.00 11.50 587 GLY D O 1
ATOM 4208 N N . GLN D 1 124 ? 87.169 5.814 19.340 1.00 11.23 588 GLN D N 1
ATOM 4209 C CA . GLN D 1 124 ? 86.043 6.273 20.162 1.00 11.60 588 GLN D CA 1
ATOM 4210 C C . GLN D 1 124 ? 85.494 7.624 19.721 1.00 11.89 588 GLN D C 1
ATOM 4211 O O . GLN D 1 124 ? 86.266 8.522 19.388 1.00 13.12 588 GLN D O 1
ATOM 4217 N N . ASP D 1 125 ? 84.179 7.743 19.727 1.00 11.05 589 ASP D N 1
ATOM 4218 C CA . ASP D 1 125 ? 83.522 9.031 19.432 1.00 11.71 589 ASP D CA 1
ATOM 4219 C C . ASP D 1 125 ? 83.520 9.900 20.677 1.00 11.93 589 ASP D C 1
ATOM 4220 O O . ASP D 1 125 ? 83.030 9.423 21.701 1.00 13.98 589 ASP D O 1
ATOM 4225 N N . ASP D 1 126 ? 84.023 11.126 20.609 1.00 11.58 590 ASP D N 1
ATOM 4226 C CA . ASP D 1 126 ? 84.074 12.012 21.791 1.00 11.52 590 ASP D CA 1
ATOM 4227 C C . ASP D 1 126 ? 82.759 12.790 21.969 1.00 11.48 590 ASP D C 1
ATOM 4228 O O . ASP D 1 126 ? 82.700 13.657 22.844 1.00 12.23 590 ASP D O 1
ATOM 4233 N N . LEU D 1 127 ? 81.773 12.477 21.156 1.00 10.79 591 LEU D N 1
ATOM 4234 C CA . LEU D 1 127 ? 80.392 12.930 21.305 1.00 11.35 591 LEU D CA 1
ATOM 4235 C C . LEU D 1 127 ? 80.296 14.436 21.110 1.00 11.28 591 LEU D C 1
ATOM 4236 O O . LEU D 1 127 ? 79.319 15.046 21.539 1.00 12.82 591 LEU D O 1
ATOM 4241 N N . GLY D 1 128 ? 81.257 15.048 20.442 1.00 12.07 592 GLY D N 1
ATOM 4242 C CA . GLY D 1 128 ? 81.194 16.499 20.215 1.00 13.24 592 GLY D CA 1
ATOM 4243 C C . GLY D 1 128 ? 81.709 17.289 21.393 1.00 11.79 592 GLY D C 1
ATOM 4244 O O . GLY D 1 128 ? 81.572 18.526 21.409 1.00 15.11 592 GLY D O 1
ATOM 4245 N N . LYS D 1 129 ? 82.287 16.647 22.400 1.00 14.07 593 LYS D N 1
ATOM 4246 C CA . LYS D 1 129 ? 82.704 17.330 23.625 1.00 15.24 593 LYS D CA 1
ATOM 4247 C C . LYS D 1 129 ? 84.195 17.605 23.657 1.00 17.68 593 LYS D C 1
ATOM 4248 O O . LYS D 1 129 ? 84.718 18.006 24.699 1.00 23.36 593 LYS D O 1
ATOM 4254 N N . GLY D 1 130 ? 84.901 17.398 22.551 1.00 17.54 594 GLY D N 1
ATOM 4255 C CA . GLY D 1 130 ? 86.344 17.620 22.579 1.00 21.65 594 GLY D CA 1
ATOM 4256 C C . GLY D 1 130 ? 86.685 19.076 22.326 1.00 27.39 594 GLY D C 1
ATOM 4257 O O . GLY D 1 130 ? 85.803 19.916 22.163 1.00 26.71 594 GLY D O 1
ATOM 4258 N N . ASP D 1 131 ? 87.989 19.351 22.300 1.00 36.24 595 ASP D N 1
ATOM 4259 C CA . ASP D 1 131 ? 88.551 20.682 22.120 1.00 41.39 595 ASP D CA 1
ATOM 4260 C C . ASP D 1 131 ? 88.593 21.124 20.666 1.00 44.56 595 ASP D C 1
ATOM 4261 O O . ASP D 1 131 ? 89.016 22.249 20.358 1.00 68.10 595 ASP D O 1
ATOM 4266 N N . THR D 1 132 ? 88.168 20.248 19.762 1.00 44.11 596 THR D N 1
ATOM 4267 C CA . THR D 1 132 ? 88.404 20.455 18.339 1.00 48.44 596 THR D CA 1
ATOM 4268 C C . THR D 1 132 ? 87.204 20.905 17.524 1.00 38.39 596 THR D C 1
ATOM 4269 O O . THR D 1 132 ? 86.065 20.502 17.782 1.00 40.98 596 THR D O 1
ATOM 4273 N N . GLU D 1 133 ? 87.450 21.717 16.488 1.00 29.88 597 GLU D N 1
ATOM 4274 C CA . GLU D 1 133 ? 86.387 21.867 15.493 1.00 25.34 597 GLU D CA 1
ATOM 4275 C C . GLU D 1 133 ? 86.077 20.465 14.938 1.00 21.82 597 GLU D C 1
ATOM 4276 O O . GLU D 1 133 ? 84.948 20.126 14.610 1.00 19.99 597 GLU D O 1
ATOM 4282 N N . GLU D 1 134 ? 87.103 19.619 14.819 1.00 18.53 598 GLU D N 1
ATOM 4283 C CA . GLU D 1 134 ? 86.913 18.236 14.382 1.00 15.28 598 GLU D CA 1
ATOM 4284 C C . GLU D 1 134 ? 85.959 17.515 15.325 1.00 13.22 598 GLU D C 1
ATOM 4285 O O . GLU D 1 134 ? 85.137 16.744 14.818 1.00 14.08 598 GLU D O 1
ATOM 4291 N N . SER D 1 135 ? 85.988 17.748 16.640 1.00 12.83 599 SER D N 1
ATOM 4292 C CA . SER D 1 135 ? 85.021 17.063 17.505 1.00 12.78 599 SER D CA 1
ATOM 4293 C C . SER D 1 135 ? 83.595 17.336 17.076 1.00 13.19 599 SER D C 1
ATOM 4294 O O . SER D 1 135 ? 82.724 16.464 17.094 1.00 12.50 599 SER D O 1
ATOM 4297 N N . LEU D 1 136 ? 83.297 18.570 16.649 1.00 13.51 600 LEU D N 1
ATOM 4298 C CA . LEU D 1 136 ? 81.968 18.968 16.237 1.00 12.24 600 LEU D CA 1
ATOM 4299 C C . LEU D 1 136 ? 81.585 18.488 14.844 1.00 11.59 600 LEU D C 1
ATOM 4300 O O . LEU D 1 136 ? 80.444 18.654 14.398 1.00 11.24 600 LEU D O 1
ATOM 4305 N N . LYS D 1 137 ? 82.550 17.892 14.114 1.00 11.90 601 LYS D N 1
ATOM 4306 C CA . LYS D 1 137 ? 82.284 17.311 12.815 1.00 12.79 601 LYS D CA 1
ATOM 4307 C C . LYS D 1 137 ? 82.194 15.778 12.811 1.00 11.63 601 LYS D C 1
ATOM 4308 O O . LYS D 1 137 ? 81.248 15.218 12.258 1.00 12.33 601 LYS D O 1
ATOM 4314 N N . THR D 1 138 ? 83.182 15.146 13.428 1.00 12.34 602 THR D N 1
ATOM 4315 C CA . THR D 1 138 ? 83.261 13.694 13.402 1.00 12.50 602 THR D CA 1
ATOM 4316 C C . THR D 1 138 ? 83.328 13.040 14.767 1.00 12.06 602 THR D C 1
ATOM 4317 O O . THR D 1 138 ? 83.353 11.798 14.858 1.00 13.61 602 THR D O 1
ATOM 4321 N N . GLY D 1 139 ? 83.400 13.826 15.839 1.00 11.58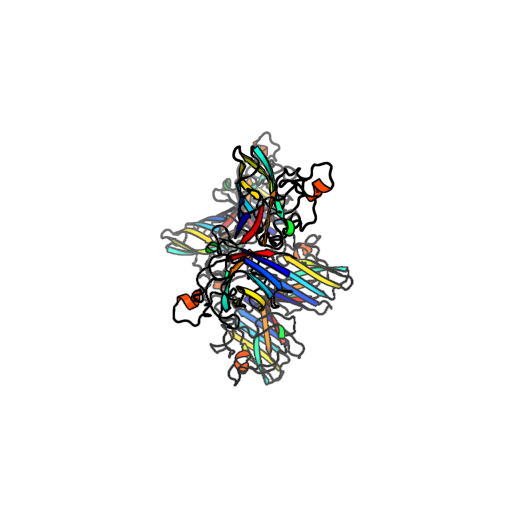 603 GLY D N 1
ATOM 4322 C CA . GLY D 1 139 ? 83.607 13.230 17.152 1.00 11.46 603 GLY D CA 1
ATOM 4323 C C . GLY D 1 139 ? 84.991 12.610 17.293 1.00 10.48 603 GLY D C 1
ATOM 4324 O O . GLY D 1 139 ? 85.292 11.921 18.277 1.00 10.80 603 GLY D O 1
ATOM 4325 N N . ASN D 1 140 ? 85.893 12.872 16.347 1.00 11.31 604 ASN D N 1
ATOM 4326 C CA . ASN D 1 140 ? 87.257 12.342 16.410 1.00 11.50 604 ASN D CA 1
ATOM 4327 C C . ASN D 1 140 ? 87.249 10.814 16.432 1.00 11.94 604 ASN D C 1
ATOM 4328 O O . ASN D 1 140 ? 88.153 10.240 17.032 1.00 13.54 604 ASN D O 1
ATOM 4333 N N . ALA D 1 141 ? 86.287 10.188 15.769 1.00 10.54 605 ALA D N 1
ATOM 4334 C CA . ALA D 1 141 ? 86.138 8.744 15.884 1.00 12.19 605 ALA D CA 1
ATOM 4335 C C . ALA D 1 141 ? 87.155 8.002 14.996 1.00 11.34 605 ALA D C 1
ATOM 4336 O O . ALA D 1 141 ? 87.227 6.769 15.040 1.00 12.09 605 ALA D O 1
ATOM 4338 N N . GLY D 1 142 ? 87.918 8.731 14.178 1.00 11.80 606 GLY D N 1
ATOM 4339 C CA . GLY D 1 142 ? 88.979 8.058 13.452 1.00 11.85 606 GLY D CA 1
ATOM 4340 C C . GLY D 1 142 ? 88.535 7.268 12.241 1.00 11.22 606 GLY D C 1
ATOM 4341 O O . GLY D 1 142 ? 87.510 7.466 11.584 1.00 10.94 606 GLY D O 1
ATOM 4342 N N . PRO D 1 143 ? 89.413 6.314 11.859 1.00 11.35 607 PRO D N 1
ATOM 4343 C CA . PRO D 1 143 ? 89.225 5.522 10.644 1.00 11.34 607 PRO D CA 1
ATOM 4344 C C . PRO D 1 143 ? 87.901 4.741 10.557 1.00 9.04 607 PRO D C 1
ATOM 4345 O O . PRO D 1 143 ? 87.255 4.552 11.586 1.00 10.22 607 PRO D O 1
ATOM 4349 N N . ARG D 1 144 ? 87.619 4.327 9.344 1.00 9.13 608 ARG D N 1
ATOM 4350 C CA . ARG D 1 144 ? 86.398 3.609 8.956 1.00 10.23 608 ARG D CA 1
ATOM 4351 C C . ARG D 1 144 ? 86.691 2.169 8.508 1.00 8.76 608 ARG D C 1
ATOM 4352 O O . ARG D 1 144 ? 86.731 1.887 7.306 1.00 10.88 608 ARG D O 1
ATOM 4360 N N . PRO D 1 145 ? 86.960 1.290 9.468 1.00 8.75 609 PRO D N 1
ATOM 4361 C CA . PRO D 1 145 ? 87.326 -0.077 9.061 1.00 8.69 609 PRO D CA 1
ATOM 4362 C C . PRO D 1 145 ? 86.221 -0.844 8.366 1.00 8.43 609 PRO D C 1
ATOM 4363 O O . PRO D 1 145 ? 86.520 -1.765 7.571 1.00 9.61 609 PRO D O 1
ATOM 4367 N N . ALA D 1 146 ? 84.923 -0.543 8.586 1.00 9.50 610 ALA D N 1
ATOM 4368 C CA . ALA D 1 146 ? 83.886 -1.223 7.844 1.00 8.18 610 ALA D CA 1
ATOM 4369 C C . ALA D 1 146 ? 82.649 -0.323 7.678 1.00 7.83 610 ALA D C 1
ATOM 4370 O O . ALA D 1 146 ? 82.453 0.601 8.466 1.00 9.83 610 ALA D O 1
ATOM 4372 N N . CYS D 1 147 ? 81.897 -0.665 6.660 1.00 8.00 611 CYS D N 1
ATOM 4373 C CA . CYS D 1 147 ? 80.693 0.098 6.339 1.00 8.40 611 CYS D CA 1
ATOM 4374 C C . CYS D 1 147 ? 79.798 -0.748 5.471 1.00 8.92 611 CYS D C 1
ATOM 4375 O O . CYS D 1 147 ? 80.219 -1.764 4.901 1.00 9.85 611 CYS D O 1
ATOM 4378 N N . GLY D 1 148 ? 78.530 -0.354 5.356 1.00 8.61 612 GLY D N 1
ATOM 4379 C CA . GLY D 1 148 ? 77.618 -1.005 4.460 1.00 10.33 612 GLY D CA 1
ATOM 4380 C C . GLY D 1 148 ? 76.477 -0.082 4.047 1.00 9.08 612 GLY D C 1
ATOM 4381 O O . GLY D 1 148 ? 76.100 0.774 4.867 1.00 9.44 612 GLY D O 1
ATOM 4382 N N . VAL D 1 149 ? 75.977 -0.276 2.844 1.00 8.85 613 VAL D N 1
ATOM 4383 C CA . VAL D 1 149 ? 74.804 0.477 2.386 1.00 9.48 613 VAL D CA 1
ATOM 4384 C C . VAL D 1 149 ? 73.550 -0.066 3.051 1.00 9.49 613 VAL D C 1
ATOM 4385 O O . VAL D 1 149 ? 73.373 -1.284 3.187 1.00 10.30 613 VAL D O 1
ATOM 4389 N N . ILE D 1 150 ? 72.640 0.825 3.465 1.00 8.86 614 ILE D N 1
ATOM 4390 C CA . ILE D 1 150 ? 71.390 0.437 4.109 1.00 9.51 614 ILE D CA 1
ATOM 4391 C C . ILE D 1 150 ? 70.349 0.134 3.061 1.00 8.97 614 ILE D C 1
ATOM 4392 O O . ILE D 1 150 ? 69.990 0.983 2.250 1.00 9.22 614 ILE D O 1
ATOM 4397 N N . GLY D 1 151 ? 69.857 -1.115 3.068 1.00 10.03 615 GLY D N 1
ATOM 4398 C CA . GLY D 1 151 ? 68.893 -1.566 2.104 1.00 9.65 615 GLY D CA 1
ATOM 4399 C C . GLY D 1 151 ? 67.565 -1.993 2.747 1.00 10.01 615 GLY D C 1
ATOM 4400 O O . GLY D 1 151 ? 67.533 -2.353 3.930 1.00 10.76 615 GLY D O 1
ATO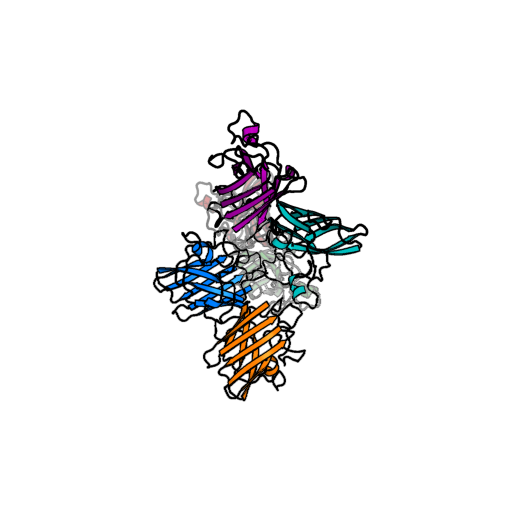M 4401 N N . LEU D 1 152 ? 66.561 -1.906 1.892 1.00 9.40 616 LEU D N 1
ATOM 4402 C CA . LEU D 1 152 ? 65.224 -2.361 2.329 1.00 12.31 616 LEU D CA 1
ATOM 4403 C C . LEU D 1 152 ? 65.193 -3.862 2.407 1.00 14.15 616 LEU D C 1
ATOM 4404 O O . LEU D 1 152 ? 65.704 -4.593 1.552 1.00 15.16 616 LEU D O 1
ATOM 4409 N N . THR D 1 153 ? 64.577 -4.378 3.455 1.00 11.82 617 THR D N 1
ATOM 4410 C CA . THR D 1 153 ? 64.339 -5.824 3.506 1.00 14.18 617 THR D CA 1
ATOM 4411 C C . THR D 1 153 ? 62.973 -6.110 4.053 1.00 17.66 617 THR D C 1
ATOM 4412 O O . THR D 1 153 ? 62.132 -5.208 4.124 1.00 18.76 617 THR D O 1
ATOM 4416 N N . ASN D 1 154 ? 62.723 -7.348 4.470 1.00 18.96 618 ASN D N 1
ATOM 4417 C CA . ASN D 1 154 ? 61.458 -7.504 5.226 1.00 23.48 618 ASN D CA 1
ATOM 4418 C C . ASN D 1 154 ? 61.610 -8.618 6.241 1.00 27.34 618 ASN D C 1
ATOM 4419 O O . ASN D 1 154 ? 60.642 -9.378 6.394 1.00 27.93 618 ASN D O 1
ATOM 4425 N N . VAL E 1 2 ? -10.521 42.899 41.345 1.00 14.02 621 VAL E N 1
ATOM 4426 C CA . VAL E 1 2 ? -10.890 41.520 41.710 1.00 11.43 621 VAL E CA 1
ATOM 4427 C C . VAL E 1 2 ? -11.840 41.550 42.920 1.00 10.10 621 VAL E C 1
ATOM 4428 O O . VAL E 1 2 ? -11.599 42.350 43.804 1.00 11.38 621 VAL E O 1
ATOM 4432 N N . GLN E 1 3 ? -12.866 40.707 42.873 1.00 10.65 622 GLN E N 1
ATOM 4433 C CA . GLN E 1 3 ? -13.772 40.554 44.013 1.00 10.92 622 GLN E CA 1
ATOM 4434 C C . GLN E 1 3 ? -13.787 39.125 44.501 1.00 10.21 622 GLN E C 1
ATOM 4435 O O . GLN E 1 3 ? -13.661 38.190 43.698 1.00 11.38 622 GLN E O 1
ATOM 4441 N N . ALA E 1 4 ? -13.978 39.004 45.812 1.00 10.26 623 ALA E N 1
ATOM 4442 C CA . ALA E 1 4 ? -14.167 37.686 46.419 1.00 9.32 623 ALA E CA 1
ATOM 4443 C C . ALA E 1 4 ? -15.229 37.795 47.500 1.00 10.24 623 ALA E C 1
ATOM 4444 O O . ALA E 1 4 ? -15.606 38.907 47.926 1.00 9.81 623 ALA E O 1
ATOM 4446 N N . VAL E 1 5 ? -15.716 36.634 47.942 1.00 8.68 624 VAL E N 1
ATOM 4447 C CA . VAL E 1 5 ? -16.747 36.650 48.978 1.00 8.99 624 VAL E CA 1
ATOM 4448 C C . VAL E 1 5 ? -16.687 35.355 49.777 1.00 9.10 624 VAL E C 1
ATOM 4449 O O . VAL E 1 5 ? -16.365 34.295 49.233 1.00 10.57 624 VAL E O 1
ATOM 4453 N N . ALA E 1 6 ? -17.016 35.418 51.050 1.00 9.50 625 ALA E N 1
ATOM 4454 C CA . ALA E 1 6 ? -17.106 34.257 51.932 1.00 9.48 625 ALA E CA 1
ATOM 4455 C C . ALA E 1 6 ? -18.491 34.341 52.582 1.00 9.73 625 ALA E C 1
ATOM 4456 O O . ALA E 1 6 ? -18.852 35.395 53.122 1.00 10.48 625 ALA E O 1
ATOM 4458 N N . VAL E 1 7 ? -19.211 33.216 52.549 1.00 8.34 626 VAL E N 1
ATOM 4459 C CA . VAL E 1 7 ? -20.507 33.135 53.249 1.00 7.87 626 VAL E CA 1
ATOM 4460 C C . VAL E 1 7 ? -20.273 32.387 54.549 1.00 9.10 626 VAL E C 1
ATOM 4461 O O . VAL E 1 7 ? -19.884 31.209 54.527 1.00 9.70 626 VAL E O 1
ATOM 4465 N N . LEU E 1 8 ? -20.439 33.080 55.668 1.00 9.57 627 LEU E N 1
ATOM 4466 C CA . LEU E 1 8 ? -20.145 32.490 56.971 1.00 9.20 627 LEU E CA 1
ATOM 4467 C C . LEU E 1 8 ? -21.362 31.711 57.437 1.00 9.32 627 LEU E C 1
ATOM 4468 O O . LEU E 1 8 ? -22.471 32.270 57.489 1.00 9.19 627 LEU E O 1
ATOM 4473 N N . LYS E 1 9 ? -21.178 30.438 57.770 1.00 9.34 628 LYS E N 1
ATOM 4474 C CA . LYS E 1 9 ? -22.240 29.574 58.273 1.00 9.06 628 LYS E CA 1
ATOM 4475 C C . LYS E 1 9 ? -21.699 28.751 59.426 1.00 9.32 628 LYS E C 1
ATOM 4476 O O . LYS E 1 9 ? -20.494 28.536 59.583 1.00 9.76 628 LYS E O 1
ATOM 4482 N N . GLY E 1 10 ? -22.645 28.289 60.243 1.00 10.54 629 GLY E N 1
ATOM 4483 C CA . GLY E 1 10 ? -22.343 27.371 61.334 1.00 10.19 629 GLY E CA 1
ATOM 4484 C C . GLY E 1 10 ? -23.663 26.982 61.997 1.00 9.78 629 GLY E C 1
ATOM 4485 O O . GLY E 1 10 ? -24.724 27.313 61.455 1.00 10.23 629 GLY E O 1
ATOM 4486 N N . ASP E 1 11 ? -23.504 26.294 63.127 1.00 9.60 630 ASP E N 1
ATOM 4487 C CA . ASP E 1 11 ? -24.652 25.742 63.834 1.00 10.53 630 ASP E CA 1
ATOM 4488 C C . ASP E 1 11 ? -24.942 26.495 65.118 1.00 11.06 630 ASP E C 1
ATOM 4489 O O . ASP E 1 11 ? -25.762 26.069 65.933 1.00 11.77 630 ASP E O 1
ATOM 4494 N N . ALA E 1 12 ? -24.272 27.621 65.328 1.00 10.23 631 ALA E N 1
ATOM 4495 C CA . ALA E 1 12 ? -24.299 28.328 66.585 1.00 10.89 631 ALA E CA 1
ATOM 4496 C C . ALA E 1 12 ? -25.173 29.604 66.521 1.00 10.98 631 ALA E C 1
ATOM 4497 O O . ALA E 1 12 ? -25.063 30.376 67.469 1.00 14.74 631 ALA E O 1
ATOM 4499 N N . GLY E 1 13 ? -25.938 29.774 65.457 1.00 10.03 632 GLY E N 1
ATOM 4500 C CA . GLY E 1 13 ? -26.757 30.972 65.333 1.00 10.55 632 GLY E CA 1
ATOM 4501 C C . GLY E 1 13 ? -26.034 32.133 64.670 1.00 10.48 632 GLY E C 1
ATOM 4502 O O . GLY E 1 13 ? -26.658 33.162 64.426 1.00 10.59 632 GLY E O 1
ATOM 4503 N N . VAL E 1 14 ? -24.743 32.023 64.361 1.00 9.40 633 VAL E N 1
ATOM 4504 C CA . VAL E 1 14 ? -23.974 33.111 63.744 1.00 9.04 633 VAL E CA 1
ATOM 4505 C C . VAL E 1 14 ? -23.902 32.842 62.250 1.00 8.90 633 VAL E C 1
ATOM 4506 O O . VAL E 1 14 ? -23.634 31.711 61.810 1.00 10.76 633 VAL E O 1
ATOM 4510 N N . SER E 1 15 ? -24.126 33.857 61.450 1.00 10.09 634 SER E N 1
ATOM 4511 C CA . SER E 1 15 ? -24.022 33.698 60.006 1.00 10.09 634 SER E CA 1
ATOM 4512 C C . SER E 1 15 ? -23.742 35.080 59.377 1.00 9.43 634 SER E C 1
ATOM 4513 O O . SER E 1 15 ? -23.990 36.072 60.036 1.00 10.24 634 SER E O 1
ATOM 4516 N N . GLY E 1 16 ? -23.247 35.090 58.137 1.00 9.37 635 GLY E N 1
ATOM 4517 C CA . GLY E 1 16 ? -22.971 36.406 57.571 1.00 10.62 635 GLY E CA 1
ATOM 4518 C C . GLY E 1 16 ? -22.334 36.295 56.218 1.00 9.02 635 GLY E C 1
ATOM 4519 O O . GLY E 1 16 ? -22.252 35.218 55.618 1.00 9.82 635 GLY E O 1
ATOM 4520 N N . VAL E 1 17 ? -21.893 37.471 55.741 1.00 8.93 636 VAL E N 1
ATOM 4521 C CA . VAL E 1 17 ? -21.291 37.521 54.411 1.00 9.29 636 VAL E CA 1
ATOM 4522 C C . VAL E 1 17 ? -20.139 38.507 54.490 1.00 9.13 636 VAL E C 1
ATOM 4523 O O . VAL E 1 17 ? -20.299 39.600 55.052 1.00 9.71 636 VAL E O 1
ATOM 4527 N N . VAL E 1 18 ? -18.998 38.081 53.952 1.00 9.18 637 VAL E N 1
ATOM 4528 C CA . VAL E 1 18 ? -17.812 38.938 53.979 1.00 9.55 637 VAL E CA 1
ATOM 4529 C C . VAL E 1 18 ? -17.358 39.129 52.536 1.00 9.46 637 VAL E C 1
ATOM 4530 O O . VAL E 1 18 ? -17.167 38.145 51.800 1.00 10.08 637 VAL E O 1
ATOM 4534 N N . LYS E 1 19 ? -17.249 40.400 52.130 1.00 10.26 638 LYS E N 1
ATOM 4535 C CA . LYS E 1 19 ? -16.872 40.729 50.780 1.00 10.25 638 LYS E CA 1
ATOM 4536 C C . LYS E 1 19 ? -15.467 41.334 50.731 1.00 10.58 638 LYS E C 1
ATOM 4537 O O . LYS E 1 19 ? -15.062 42.026 51.659 1.00 11.76 638 LYS E O 1
ATOM 4543 N N . PHE E 1 20 ? -14.761 41.053 49.642 1.00 9.94 639 PHE E N 1
ATOM 4544 C CA . PHE E 1 20 ? -13.411 41.550 49.430 1.00 9.65 639 PHE E CA 1
ATOM 4545 C C . PHE E 1 20 ? -13.272 42.152 48.036 1.00 8.44 639 PHE E C 1
ATOM 4546 O O . PHE E 1 20 ? -13.806 41.608 47.079 1.00 9.60 639 PHE E O 1
ATOM 4554 N N . GLU E 1 21 ? -12.530 43.263 47.949 1.00 9.83 640 GLU E N 1
ATOM 4555 C CA . GLU E 1 21 ? -12.289 43.839 46.620 1.00 10.78 640 GLU E CA 1
ATOM 4556 C C . GLU E 1 21 ? -10.878 44.443 46.653 1.00 9.49 640 GLU E C 1
ATOM 4557 O O . GLU E 1 21 ? -10.487 45.110 47.610 1.00 10.03 640 GLU E O 1
ATOM 4563 N N . GLN E 1 22 ? -10.144 44.145 45.598 1.00 10.76 641 GLN E N 1
ATOM 4564 C CA . GLN E 1 22 ? -8.767 44.626 45.470 1.00 10.67 641 GLN E CA 1
ATOM 4565 C C . GLN E 1 22 ? -8.513 44.930 44.002 1.00 10.18 641 GLN E C 1
ATOM 4566 O O . GLN E 1 22 ? -8.763 44.083 43.157 1.00 12.46 641 GLN E O 1
ATOM 4572 N N . ALA E 1 23 ? -8.083 46.156 43.721 1.00 12.42 642 ALA E N 1
ATOM 4573 C CA . ALA E 1 23 ? -7.933 46.562 42.308 1.00 12.62 642 ALA E CA 1
ATOM 4574 C C . ALA E 1 23 ? -6.680 45.982 41.687 1.00 14.00 642 ALA E C 1
ATOM 4575 O O . ALA E 1 23 ? -6.696 45.549 40.548 1.00 16.54 642 ALA E O 1
ATOM 4577 N N . SER E 1 24 ? -5.594 46.001 42.438 1.00 13.01 643 SER E N 1
ATOM 4578 C CA . SER E 1 24 ? -4.330 45.432 41.950 1.00 12.84 643 SER E CA 1
ATOM 4579 C C . SER E 1 24 ? -3.537 44.991 43.162 1.00 12.54 643 SER E C 1
ATOM 4580 O O . SER E 1 24 ? -3.817 45.424 44.300 1.00 14.14 643 SER E O 1
ATOM 4583 N N . GLU E 1 25 ? -2.548 44.138 42.935 1.00 12.85 644 GLU E N 1
ATOM 4584 C CA . GLU E 1 25 ? -1.868 43.442 44.018 1.00 12.88 644 GLU E CA 1
ATOM 4585 C C . GLU E 1 25 ? -1.294 44.333 45.069 1.00 12.96 644 GLU E C 1
ATOM 4586 O O . GLU E 1 25 ? -1.285 44.010 46.282 1.00 15.85 644 GLU E O 1
ATOM 4592 N N . SER E 1 26 ? -0.727 45.503 44.710 1.00 16.66 645 SER E N 1
ATOM 4593 C CA . SER E 1 26 ? -0.054 46.326 45.701 1.00 16.75 645 SER E CA 1
ATOM 4594 C C . SER E 1 26 ? -1.019 47.251 46.455 1.00 17.20 645 SER E C 1
ATOM 4595 O O . SER E 1 26 ? -0.575 47.858 47.438 1.00 21.34 645 SER E O 1
ATOM 4598 N N . GLU E 1 27 ? -2.242 47.333 45.966 1.00 15.38 646 GLU E N 1
ATOM 4599 C CA . GLU E 1 27 ? -3.227 48.230 46.589 1.00 15.91 646 GLU E CA 1
ATOM 4600 C C . GLU E 1 27 ? -3.954 47.584 47.749 1.00 15.66 646 GLU E C 1
ATOM 4601 O O . GLU E 1 27 ? -4.004 46.350 47.858 1.00 14.37 646 GLU E O 1
ATOM 4607 N N . PRO E 1 28 ? -4.564 48.335 48.653 1.00 13.65 647 PRO E N 1
ATOM 4608 C CA . PRO E 1 28 ? -5.273 47.705 49.762 1.00 14.13 647 PRO E CA 1
ATOM 4609 C C . PRO E 1 28 ? -6.488 46.918 49.291 1.00 12.91 647 PRO E C 1
ATOM 4610 O O . PRO E 1 28 ? -7.127 47.210 48.304 1.00 12.69 647 PRO E O 1
ATOM 4614 N N . THR E 1 29 ? -6.800 45.883 50.069 1.00 11.63 648 THR E N 1
ATOM 4615 C CA . THR E 1 29 ? -8.060 45.182 49.876 1.00 11.16 648 THR E CA 1
ATOM 4616 C C . THR E 1 29 ? -9.120 45.817 50.794 1.00 9.66 648 THR E C 1
ATOM 4617 O O . THR E 1 29 ? -8.831 46.045 51.971 1.00 12.47 648 THR E O 1
ATOM 4621 N N . THR E 1 30 ? -10.283 46.084 50.214 1.00 9.79 649 THR E N 1
ATOM 4622 C CA . THR E 1 30 ? -11.408 46.529 51.043 1.00 11.05 649 THR E CA 1
ATOM 4623 C C . THR E 1 30 ? -12.210 45.293 51.487 1.00 10.39 649 THR E C 1
ATOM 4624 O O . THR E 1 30 ? -12.639 44.529 50.613 1.00 10.46 649 THR E O 1
ATOM 4628 N N . VAL E 1 31 ? -12.324 45.176 52.800 1.00 10.36 650 VAL E N 1
ATOM 4629 C CA . VAL E 1 31 ? -13.046 44.066 53.401 1.00 10.64 650 VAL E CA 1
ATOM 4630 C C . VAL E 1 31 ? -14.346 44.609 53.994 1.00 10.40 650 VAL E C 1
ATOM 4631 O O . VAL E 1 31 ? -14.256 45.525 54.807 1.00 12.64 650 VAL E O 1
ATOM 4635 N N . SER E 1 32 ? -15.490 44.071 53.639 1.00 10.33 651 SER E N 1
ATOM 4636 C CA . SER E 1 32 ? -16.720 44.569 54.262 1.00 11.59 651 SER E CA 1
ATOM 4637 C C . SER E 1 32 ? -17.504 43.345 54.737 1.00 13.27 651 SER E C 1
ATOM 4638 O O . SER E 1 32 ? -17.435 42.248 54.178 1.00 13.40 651 SER E O 1
ATOM 4641 N N . TYR E 1 33 ? -18.243 43.519 55.809 1.00 10.22 652 TYR E N 1
ATOM 4642 C CA . TYR E 1 33 ? -18.894 42.348 56.392 1.00 10.16 652 TYR E CA 1
ATOM 4643 C C . TYR E 1 33 ? -20.256 42.744 56.972 1.00 10.25 652 TYR E C 1
ATOM 4644 O O . TYR E 1 33 ? -20.478 43.905 57.392 1.00 11.42 652 TYR E O 1
ATOM 4653 N N . GLU E 1 34 ? -21.131 41.749 57.024 1.00 11.18 653 GLU E N 1
ATOM 4654 C CA . GLU E 1 34 ? -22.386 41.800 57.734 1.00 10.64 653 GLU E CA 1
ATOM 4655 C C . GLU E 1 34 ? -22.519 40.444 58.436 1.00 9.89 653 GLU E C 1
ATOM 4656 O O . GLU E 1 34 ? -22.540 39.453 57.732 1.00 11.59 653 GLU E O 1
ATOM 4662 N N . ILE E 1 35 ? -22.592 40.455 59.753 1.00 9.01 654 ILE E N 1
ATOM 4663 C CA . ILE E 1 35 ? -22.647 39.205 60.505 1.00 9.72 654 ILE E CA 1
ATOM 4664 C C . ILE E 1 35 ? -23.728 39.320 61.579 1.00 10.04 654 ILE E C 1
ATOM 4665 O O . ILE E 1 35 ? -23.692 40.271 62.345 1.00 12.89 654 ILE E O 1
ATOM 4670 N N . ALA E 1 36 ? -24.608 38.328 61.561 1.00 9.17 655 ALA E N 1
ATOM 4671 C CA . ALA E 1 36 ? -25.709 38.294 62.508 1.00 9.18 655 ALA E CA 1
ATOM 4672 C C . ALA E 1 36 ? -25.576 37.202 63.581 1.00 9.45 655 ALA E C 1
ATOM 4673 O O . ALA E 1 36 ? -24.854 36.208 63.333 1.00 10.26 655 ALA E O 1
ATOM 4675 N N . GLY E 1 37 ? -26.207 37.385 64.716 1.00 8.94 656 GLY E N 1
ATOM 4676 C CA . GLY E 1 37 ? -26.348 36.291 65.672 1.00 8.86 656 GLY E CA 1
ATOM 4677 C C . GLY E 1 37 ? -25.222 36.198 66.676 1.00 9.47 656 GLY E C 1
ATOM 4678 O O . GLY E 1 37 ? -25.166 35.251 67.473 1.00 10.72 656 GLY E O 1
ATOM 4679 N N . ASN E 1 38 ? -24.333 37.183 66.697 1.00 9.69 657 ASN E N 1
ATOM 4680 C CA . ASN E 1 38 ? -23.281 37.282 67.686 1.00 10.43 657 ASN E CA 1
ATOM 4681 C C . ASN E 1 38 ? -23.784 37.714 69.056 1.00 9.91 657 ASN E C 1
ATOM 4682 O O . ASN E 1 38 ? -24.898 38.217 69.159 1.00 11.14 657 ASN E O 1
ATOM 4687 N N . SER E 1 39 ? -22.973 37.574 70.104 1.00 10.38 658 SER E N 1
ATOM 4688 C CA . SER E 1 39 ? -23.313 38.228 71.364 1.00 11.50 658 SER E CA 1
ATOM 4689 C C . SER E 1 39 ? -23.479 39.733 71.117 1.00 11.34 658 SER E C 1
ATOM 4690 O O . SER E 1 39 ? -22.777 40.305 70.289 1.00 12.55 658 SER E O 1
ATOM 4693 N N . PRO E 1 40 ? -24.401 40.380 71.804 1.00 12.33 659 PRO E N 1
ATOM 4694 C CA . PRO E 1 40 ? -24.586 41.819 71.621 1.00 11.72 659 PRO E CA 1
ATOM 4695 C C . PRO E 1 40 ? -23.574 42.645 72.411 1.00 10.66 659 PRO E C 1
ATOM 4696 O O . PRO E 1 40 ? -23.009 42.233 73.398 1.00 12.88 659 PRO E O 1
ATOM 4700 N N . ASN E 1 41 ? -23.361 43.858 71.883 1.00 11.91 660 ASN E N 1
ATOM 4701 C CA . ASN E 1 41 ? -22.537 44.812 72.600 1.00 12.83 660 ASN E CA 1
ATOM 4702 C C . ASN E 1 41 ? -21.159 44.271 72.935 1.00 11.56 660 ASN E C 1
ATOM 4703 O O . ASN E 1 41 ? -20.659 44.435 74.049 1.00 16.12 660 ASN E O 1
ATOM 4708 N N . ALA E 1 42 ? -20.538 43.638 71.941 1.00 11.80 661 ALA E N 1
ATOM 4709 C CA . ALA E 1 42 ? -19.291 42.916 72.198 1.00 13.61 661 ALA E CA 1
ATOM 4710 C C . ALA E 1 42 ? -18.252 43.167 71.114 1.00 12.66 661 ALA E C 1
ATOM 4711 O O . ALA E 1 42 ? -18.540 43.887 70.181 1.00 13.79 661 ALA E O 1
ATOM 4713 N N . GLU E 1 43 ? -17.097 42.546 71.283 1.00 11.43 662 GLU E N 1
ATOM 4714 C CA . GLU E 1 43 ? -16.052 42.566 70.249 1.00 12.40 662 GLU E CA 1
ATOM 4715 C C . GLU E 1 43 ? -15.663 41.128 69.945 1.00 11.99 662 GLU E C 1
ATOM 4716 O O . GLU E 1 43 ? -15.453 40.395 70.904 1.00 12.42 662 GLU E O 1
ATOM 4722 N N . ARG E 1 44 ? -15.584 40.791 68.672 1.00 11.31 663 ARG E N 1
ATOM 4723 C CA . ARG E 1 44 ? -15.437 39.387 68.306 1.00 9.93 663 ARG E CA 1
ATOM 4724 C C . ARG E 1 44 ? -14.289 39.216 67.321 1.00 9.88 663 ARG E C 1
ATOM 4725 O O . ARG E 1 44 ? -14.236 39.940 66.329 1.00 10.36 663 ARG E O 1
ATOM 4733 N N . GLY E 1 45 ? -13.418 38.235 67.603 1.00 9.35 664 GLY E N 1
ATOM 4734 C CA . GLY E 1 45 ? -12.274 38.043 66.721 1.00 10.05 664 GLY E CA 1
ATOM 4735 C C . GLY E 1 45 ? -12.669 37.651 65.319 1.00 8.93 664 GLY E C 1
ATOM 4736 O O . GLY E 1 45 ? -13.618 36.900 65.080 1.00 9.15 664 GLY E O 1
ATOM 4737 N N . PHE E 1 46 ? -11.839 38.104 64.349 1.00 9.41 665 PHE E N 1
ATOM 4738 C CA . PHE E 1 46 ? -12.208 38.034 62.940 1.00 8.45 665 PHE E CA 1
ATOM 4739 C C . PHE E 1 46 ? -10.929 37.836 62.153 1.00 9.39 665 PHE E C 1
ATOM 4740 O O . PHE E 1 46 ? -10.039 38.710 62.157 1.00 10.05 665 PHE E O 1
ATOM 4748 N N . HIS E 1 47 ? -10.755 36.636 61.535 1.00 8.76 666 HIS E N 1
ATOM 4749 C CA . HIS E 1 47 ? -9.484 36.370 60.849 1.00 10.49 666 HIS E CA 1
ATOM 4750 C C . HIS E 1 47 ? -9.674 35.534 59.584 1.00 8.83 666 HIS E C 1
ATOM 4751 O O . HIS E 1 47 ? -10.628 34.789 59.404 1.00 10.17 666 HIS E O 1
ATOM 4758 N N . ILE E 1 48 ? -8.673 35.663 58.716 1.00 8.94 667 ILE E N 1
ATOM 4759 C CA . ILE E 1 48 ? -8.486 34.731 57.611 1.00 9.36 667 ILE E CA 1
ATOM 4760 C C . ILE E 1 48 ? -7.665 33.554 58.105 1.00 8.84 667 ILE E C 1
ATOM 4761 O O . ILE E 1 48 ? -6.592 33.786 58.632 1.00 9.47 667 ILE E O 1
ATOM 4766 N N . HIS E 1 49 ? -8.224 32.350 57.956 1.00 9.59 668 HIS E N 1
ATOM 4767 C CA . HIS E 1 49 ? -7.464 31.134 58.326 1.00 9.05 668 HIS E CA 1
ATOM 4768 C C . HIS E 1 49 ? -6.899 30.493 57.064 1.00 8.35 668 HIS E C 1
ATOM 4769 O O . HIS E 1 49 ? -7.302 30.767 55.932 1.00 9.30 668 HIS E O 1
ATOM 4776 N N . GLU E 1 50 ? -5.918 29.633 57.283 1.00 9.18 669 GLU E N 1
ATOM 4777 C CA . GLU E 1 50 ? -5.065 29.160 56.195 1.00 9.00 669 GLU E CA 1
ATOM 4778 C C . GLU E 1 50 ? -5.806 28.409 55.119 1.00 9.06 669 GLU E C 1
ATOM 4779 O O . GLU E 1 50 ? -5.507 28.539 53.917 1.00 10.10 669 GLU E O 1
ATOM 4785 N N . PHE E 1 51 ? -6.762 27.532 55.506 1.00 10.13 670 PHE E N 1
ATOM 4786 C CA . PHE E 1 51 ? -7.295 26.581 54.548 1.00 9.61 670 PHE E CA 1
ATOM 4787 C C . PHE E 1 51 ? -8.778 26.808 54.259 1.00 8.61 670 PHE E C 1
ATOM 4788 O O . PHE E 1 51 ? -9.526 27.085 55.203 1.00 10.90 670 PHE E O 1
ATOM 4796 N N . GLY E 1 52 ? -9.171 26.643 53.030 1.00 8.43 671 GLY E N 1
ATOM 4797 C CA . GLY E 1 52 ? -10.520 26.670 52.557 1.00 8.78 671 GLY E CA 1
ATOM 4798 C C . GLY E 1 52 ? -11.149 25.272 52.634 1.00 8.86 671 GLY E C 1
ATOM 4799 O O . GLY E 1 52 ? -11.730 24.849 51.669 1.00 10.60 671 GLY E O 1
ATOM 4800 N N . ASP E 1 53 ? -10.974 24.632 53.803 1.00 9.87 672 ASP E N 1
ATOM 4801 C CA . ASP E 1 53 ? -11.383 23.229 53.937 1.00 9.68 672 ASP E CA 1
ATOM 4802 C C . ASP E 1 53 ? -12.548 23.160 54.936 1.00 7.93 672 ASP E C 1
ATOM 4803 O O . ASP E 1 53 ? -12.306 23.417 56.105 1.00 9.76 672 ASP E O 1
ATOM 4808 N N . ALA E 1 54 ? -13.707 22.814 54.369 1.00 9.37 673 ALA E N 1
ATOM 4809 C CA . ALA E 1 54 ? -14.923 22.813 55.188 1.00 9.50 673 ALA E CA 1
ATOM 4810 C C . ALA E 1 54 ? -15.372 21.409 55.582 1.00 10.48 673 ALA E C 1
ATOM 4811 O O . ALA E 1 54 ? -16.535 21.191 55.931 1.00 10.96 673 ALA E O 1
ATOM 4813 N N . THR E 1 55 ? -14.434 20.449 55.524 1.00 10.14 674 THR E N 1
ATOM 4814 C CA . THR E 1 55 ? -14.819 19.061 55.777 1.00 10.40 674 THR E CA 1
ATOM 4815 C C . THR E 1 55 ? -15.062 18.781 57.258 1.00 10.12 674 THR E C 1
ATOM 4816 O O . THR E 1 55 ? -15.672 17.742 57.527 1.00 13.46 674 THR E O 1
ATOM 4820 N N . ASN E 1 56 ? -14.576 19.630 58.152 1.00 10.62 675 ASN E N 1
ATOM 4821 C CA . ASN E 1 56 ? -14.799 19.394 59.579 1.00 10.97 675 ASN E CA 1
ATOM 4822 C C . ASN E 1 56 ? -15.165 20.738 60.236 1.00 9.45 675 ASN E C 1
ATOM 4823 O O . ASN E 1 56 ? -14.351 21.363 60.899 1.00 10.77 675 ASN E O 1
ATOM 4828 N N . GLY E 1 57 ? -16.422 21.138 60.017 1.00 10.81 676 GLY E N 1
ATOM 4829 C CA . GLY E 1 57 ? -16.892 22.382 60.575 1.00 11.28 676 GLY E CA 1
ATOM 4830 C C . GLY E 1 57 ? -15.972 23.538 60.239 1.00 10.32 676 GLY E C 1
ATOM 4831 O O . GLY E 1 57 ? -15.607 23.724 59.080 1.00 11.40 676 GLY E O 1
ATOM 4832 N N . CYS E 1 58 ? -15.622 24.270 61.300 1.00 9.51 677 CYS E N 1
ATOM 4833 C CA . CYS E 1 58 ? -14.676 25.369 61.175 1.00 9.73 677 CYS E CA 1
ATOM 4834 C C . CYS E 1 58 ? -13.287 24.965 61.625 1.00 9.07 677 CYS E C 1
ATOM 4835 O O . CYS E 1 58 ? -12.362 25.748 61.582 1.00 10.53 677 CYS E O 1
ATOM 4838 N N . VAL E 1 59 ? -13.143 23.740 62.123 1.00 9.06 678 VAL E N 1
ATOM 4839 C CA . VAL E 1 59 ? -11.835 23.228 62.584 1.00 9.81 678 VAL E CA 1
ATOM 4840 C C . VAL E 1 59 ? -10.852 23.090 61.420 1.00 9.03 678 VAL E C 1
ATOM 4841 O O . VAL E 1 59 ? -9.673 23.455 61.550 1.00 9.85 678 VAL E O 1
ATOM 4845 N N . SER E 1 60 ? -11.363 22.586 60.297 1.00 9.35 679 SER E N 1
ATOM 4846 C CA . SER E 1 60 ? -10.473 22.226 59.179 1.00 9.44 679 SER E CA 1
ATOM 4847 C C . SER E 1 60 ? -10.007 23.469 58.432 1.00 10.80 679 SER E C 1
ATOM 4848 O O . SER E 1 60 ? -9.143 23.345 57.546 1.00 11.02 679 SER E O 1
ATOM 4851 N N . ALA E 1 61 ? -10.465 24.669 58.789 1.00 10.25 680 ALA E N 1
ATOM 4852 C CA . ALA E 1 61 ? -9.875 25.907 58.268 1.00 9.41 680 ALA E CA 1
ATOM 4853 C C . ALA E 1 61 ? -8.450 26.061 58.758 1.00 10.05 680 ALA E C 1
ATOM 4854 O O . ALA E 1 61 ? -7.688 26.873 58.216 1.00 10.38 680 ALA E O 1
ATOM 4856 N N . GLY E 1 62 ? -8.057 25.338 59.818 1.00 10.08 681 GLY E N 1
ATOM 4857 C CA . GLY E 1 62 ? -6.661 25.447 60.248 1.00 10.44 681 GLY E CA 1
ATOM 4858 C C . GLY E 1 62 ? -6.412 26.704 61.037 1.00 9.77 681 GLY E C 1
ATOM 4859 O O . GLY E 1 62 ? -7.339 27.337 61.552 1.00 10.24 681 GLY E O 1
ATOM 4860 N N . PRO E 1 63 ? -5.156 27.109 61.186 1.00 10.37 682 PRO E N 1
ATOM 4861 C CA . PRO E 1 63 ? -4.768 28.272 61.983 1.00 10.44 682 PRO E CA 1
ATOM 4862 C C . PRO E 1 63 ? -4.899 29.570 61.190 1.00 8.95 682 PRO E C 1
ATOM 4863 O O . PRO E 1 63 ? -5.308 29.586 60.053 1.00 10.36 682 PRO E O 1
ATOM 4867 N N . HIS E 1 64 ? -4.553 30.668 61.861 1.00 10.93 683 HIS E N 1
ATOM 4868 C CA . HIS E 1 64 ? -4.552 31.944 61.129 1.00 10.55 683 HIS E CA 1
ATOM 4869 C C . HIS E 1 64 ? -3.573 31.903 59.951 1.00 9.68 683 HIS E C 1
ATOM 4870 O O . HIS E 1 64 ? -2.491 31.354 60.091 1.00 10.94 683 HIS E O 1
ATOM 4877 N N . PHE E 1 65 ? -3.997 32.466 58.833 1.00 9.65 684 PHE E N 1
ATOM 4878 C CA . PHE E 1 65 ? -3.135 32.559 57.657 1.00 9.35 684 PHE E CA 1
ATOM 4879 C C . PHE E 1 65 ? -1.904 33.417 57.990 1.00 9.35 684 PHE E C 1
ATOM 4880 O O . PHE E 1 65 ? -2.004 34.577 58.376 1.00 9.96 684 PHE E O 1
ATOM 4888 N N . ASN E 1 66 ? -0.736 32.771 57.885 1.00 9.64 685 ASN E N 1
ATOM 4889 C CA . ASN E 1 66 ? 0.494 33.344 58.408 1.00 10.82 685 ASN E CA 1
ATOM 4890 C C . ASN E 1 66 ? 1.723 32.934 57.591 1.00 11.29 685 ASN E C 1
ATOM 4891 O O . ASN E 1 66 ? 2.662 32.328 58.113 1.00 11.73 685 ASN E O 1
ATOM 4896 N N . PRO E 1 67 ? 1.732 33.284 56.305 1.00 11.12 686 PRO E N 1
ATOM 4897 C CA . PRO E 1 67 ? 2.824 32.804 55.458 1.00 12.33 686 PRO E CA 1
ATOM 4898 C C . PRO E 1 67 ? 4.165 33.374 55.911 1.00 13.45 686 PRO E C 1
ATOM 4899 O O . PRO E 1 67 ? 5.182 32.714 55.688 1.00 13.19 686 PRO E O 1
ATOM 4903 N N . PHE E 1 68 ? 4.202 34.538 56.538 1.00 11.65 687 PHE E N 1
ATOM 4904 C CA . PHE E 1 68 ? 5.458 35.173 56.923 1.00 11.58 687 PHE E CA 1
ATOM 4905 C C . PHE E 1 68 ? 5.910 34.808 58.313 1.00 11.40 687 PHE E C 1
ATOM 4906 O O . PHE E 1 68 ? 6.916 35.331 58.795 1.00 12.37 687 PHE E O 1
ATOM 4914 N N . LYS E 1 69 ? 5.173 33.896 58.988 1.00 11.55 688 LYS E N 1
ATOM 4915 C CA . LYS E 1 69 ? 5.607 33.296 60.249 1.00 11.98 688 LYS E CA 1
ATOM 4916 C C . LYS E 1 69 ? 5.902 34.325 61.320 1.00 10.59 688 LYS E C 1
ATOM 4917 O O . LYS E 1 69 ? 6.886 34.417 62.036 1.00 13.21 688 LYS E O 1
ATOM 4923 N N . LYS E 1 70 ? 4.888 35.212 61.461 1.00 10.95 689 LYS E N 1
ATOM 4924 C CA . LYS E 1 70 ? 4.852 36.250 62.456 1.00 12.11 689 LYS E CA 1
ATOM 4925 C C . LYS E 1 70 ? 3.954 35.817 63.619 1.00 11.04 689 LYS E C 1
ATOM 4926 O O . LYS E 1 70 ? 3.187 34.846 63.512 1.00 11.70 689 LYS E O 1
ATOM 4932 N N . THR E 1 71 ? 4.021 36.602 64.702 1.00 11.00 690 THR E N 1
ATOM 4933 C CA . THR E 1 71 ? 3.057 36.406 65.777 1.00 10.96 690 THR E CA 1
ATOM 4934 C C . THR E 1 71 ? 1.746 37.145 65.486 1.00 11.28 690 THR E C 1
ATOM 4935 O O . THR E 1 71 ? 1.655 38.031 64.651 1.00 11.71 690 THR E O 1
ATOM 4939 N N . HIS E 1 72 ? 0.737 36.684 66.220 1.00 11.44 691 HIS E N 1
ATOM 4940 C CA . HIS E 1 72 ? -0.615 37.247 66.133 1.00 10.16 691 HIS E CA 1
ATOM 4941 C C . HIS E 1 72 ? -0.596 38.674 66.649 1.00 9.44 691 HIS E C 1
ATOM 4942 O O . HIS E 1 72 ? -0.015 38.953 67.702 1.00 11.44 691 HIS E O 1
ATOM 4949 N N . GLY E 1 73 ? -1.277 39.558 65.894 1.00 10.83 692 GLY E N 1
ATOM 4950 C CA . GLY E 1 73 ? -1.354 40.934 66.375 1.00 12.46 692 GLY E CA 1
ATOM 4951 C C . GLY E 1 73 ? -2.639 41.626 65.942 1.00 11.06 692 GLY E C 1
ATOM 4952 O O . GLY E 1 73 ? -3.570 41.003 65.460 1.00 13.20 692 GLY E O 1
ATOM 4953 N N . ALA E 1 74 ? -2.680 42.936 66.136 1.00 12.67 693 ALA E N 1
ATOM 4954 C CA . ALA E 1 74 ? -3.741 43.816 65.681 1.00 12.40 693 ALA E CA 1
ATOM 4955 C C . ALA E 1 74 ? -3.553 44.150 64.202 1.00 11.89 693 ALA E C 1
ATOM 4956 O O . ALA E 1 74 ? -2.428 44.138 63.715 1.00 12.51 693 ALA E O 1
ATOM 4958 N N . PRO E 1 75 ? -4.605 44.432 63.446 1.00 12.55 694 PRO E N 1
ATOM 4959 C CA . PRO E 1 75 ? -4.463 44.823 62.046 1.00 13.91 694 PRO E CA 1
ATOM 4960 C C . PRO E 1 75 ? -3.460 45.953 61.855 1.00 15.69 694 PRO E C 1
ATOM 4961 O O . PRO E 1 75 ? -2.713 45.937 60.871 1.00 15.73 694 PRO E O 1
ATOM 4965 N N . THR E 1 76 ? -3.403 46.918 62.749 1.00 14.84 695 THR E N 1
ATOM 4966 C CA . THR E 1 76 ? -2.504 48.050 62.532 1.00 16.17 695 THR E CA 1
ATOM 4967 C C . THR E 1 76 ? -1.106 47.789 63.047 1.00 16.32 695 THR E C 1
ATOM 4968 O O . THR E 1 76 ? -0.260 48.688 62.920 1.00 18.23 695 THR E O 1
ATOM 4972 N N . ASP E 1 77 ? -0.846 46.606 63.603 1.00 15.64 696 ASP E N 1
ATOM 4973 C CA . ASP E 1 77 ? 0.514 46.278 64.011 1.00 14.12 696 ASP E CA 1
ATOM 4974 C C . ASP E 1 77 ? 1.335 45.878 62.783 1.00 16.51 696 ASP E C 1
ATOM 4975 O O . ASP E 1 77 ? 0.858 45.188 61.876 1.00 17.22 696 ASP E O 1
ATOM 4980 N N . GLU E 1 78 ? 2.609 46.244 62.764 1.00 20.36 697 GLU E N 1
ATOM 4981 C CA . GLU E 1 78 ? 3.482 45.756 61.683 1.00 21.55 697 GLU E CA 1
ATOM 4982 C C . GLU E 1 78 ? 3.668 44.240 61.757 1.00 21.69 697 GLU E C 1
ATOM 4983 O O . GLU E 1 78 ? 3.709 43.510 60.756 1.00 22.55 697 GLU E O 1
ATOM 4989 N N . VAL E 1 79 ? 3.765 43.791 63.004 1.00 14.73 698 VAL E N 1
ATOM 4990 C CA . VAL E 1 79 ? 3.924 42.354 63.267 1.00 14.26 698 VAL E CA 1
ATOM 4991 C C . VAL E 1 79 ? 2.553 41.786 63.567 1.00 11.61 698 VAL E C 1
ATOM 4992 O O . VAL E 1 79 ? 1.955 41.999 64.613 1.00 13.14 698 VAL E O 1
ATOM 4996 N N . ARG E 1 80 ? 2.062 41.084 62.570 1.00 11.72 699 ARG E N 1
ATOM 4997 C CA . ARG E 1 80 ? 0.776 40.405 62.689 1.00 10.78 699 ARG E CA 1
ATOM 4998 C C . ARG E 1 80 ? 0.761 39.265 61.690 1.00 11.16 699 ARG E C 1
ATOM 4999 O O . ARG E 1 80 ? 1.579 39.197 60.769 1.00 11.78 699 ARG E O 1
ATOM 5007 N N . HIS E 1 81 ? -0.204 38.350 61.863 1.00 9.69 700 HIS E N 1
ATOM 5008 C CA . HIS E 1 81 ? -0.497 37.424 60.788 1.00 10.02 700 HIS E CA 1
ATOM 5009 C C . HIS E 1 81 ? -1.151 38.120 59.594 1.00 9.49 700 HIS E C 1
ATOM 5010 O O . HIS E 1 81 ? -1.936 39.062 59.804 1.00 10.54 700 HIS E O 1
ATOM 5017 N N . VAL E 1 82 ? -0.847 37.671 58.376 1.00 9.54 701 VAL E N 1
ATOM 5018 C CA . VAL E 1 82 ? -1.629 38.212 57.247 1.00 10.70 701 VAL E CA 1
ATOM 5019 C C . VAL E 1 82 ? -3.129 38.152 57.503 1.00 10.12 701 VAL E C 1
ATOM 5020 O O . VAL E 1 82 ? -3.824 39.117 57.197 1.00 11.00 701 VAL E O 1
ATOM 5024 N N . GLY E 1 83 ? -3.625 37.056 58.131 1.00 9.94 702 GLY E N 1
ATOM 5025 C CA . GLY E 1 83 ? -5.067 36.990 58.243 1.00 11.35 702 GLY E CA 1
ATOM 5026 C C . GLY E 1 83 ? -5.673 37.787 59.379 1.00 9.05 702 GLY E C 1
ATOM 5027 O O . GLY E 1 83 ? -6.893 37.662 59.585 1.00 10.60 702 GLY E O 1
ATOM 5028 N N . ASP E 1 84 ? -4.910 38.526 60.187 1.00 9.27 703 ASP E N 1
ATOM 5029 C CA . ASP E 1 84 ? -5.450 39.138 61.402 1.00 10.21 703 ASP E CA 1
ATOM 5030 C C . ASP E 1 84 ? -6.330 40.341 61.052 1.00 10.20 703 ASP E C 1
ATOM 5031 O O . ASP E 1 84 ? -5.804 41.325 60.559 1.00 11.45 703 ASP E O 1
ATOM 5036 N N . MET E 1 85 ? -7.626 40.287 61.310 1.00 10.38 704 MET E N 1
ATOM 5037 C CA . MET E 1 85 ? -8.553 41.376 61.051 1.00 10.43 704 MET E CA 1
ATOM 5038 C C . MET E 1 85 ? -9.105 41.905 62.373 1.00 11.09 704 MET E C 1
ATOM 5039 O O . MET E 1 85 ? -10.092 42.636 62.334 1.00 13.41 704 MET E O 1
ATOM 5044 N N . GLY E 1 86 ? -8.471 41.611 63.503 1.00 10.27 705 GLY E N 1
ATOM 5045 C CA . GLY E 1 86 ? -8.823 42.237 64.764 1.00 10.07 705 GLY E CA 1
ATOM 5046 C C . GLY E 1 86 ? -10.172 41.755 65.289 1.00 12.22 705 GLY E C 1
ATOM 5047 O O . GLY E 1 86 ? -10.578 40.597 65.102 1.00 11.23 705 GLY E O 1
ATOM 5048 N N . ASN E 1 87 ? -10.865 42.682 65.930 1.00 11.26 706 ASN E N 1
ATOM 5049 C CA . ASN E 1 87 ? -12.238 42.468 66.374 1.00 12.14 706 ASN E CA 1
ATOM 5050 C C . ASN E 1 87 ? -13.233 43.205 65.521 1.00 12.14 706 ASN E C 1
ATOM 5051 O O . ASN E 1 87 ? -12.938 44.313 65.047 1.00 13.57 706 ASN E O 1
ATOM 5056 N N . VAL E 1 88 ? -14.399 42.623 65.329 1.00 11.31 707 VAL E N 1
ATOM 5057 C CA . VAL E 1 88 ? -15.533 43.381 64.812 1.00 11.01 707 VAL E CA 1
ATOM 5058 C C . VAL E 1 88 ? -16.461 43.685 65.992 1.00 11.50 707 VAL E C 1
ATOM 5059 O O . VAL E 1 88 ? -16.615 42.907 66.930 1.00 11.59 707 VAL E O 1
ATOM 5063 N N . LYS E 1 89 ? -17.030 44.876 65.991 1.00 11.24 708 LYS E N 1
ATOM 5064 C CA . LYS E 1 89 ? -17.917 45.334 67.054 1.00 11.04 708 LYS E CA 1
ATOM 5065 C C . LYS E 1 89 ? -19.335 44.864 66.790 1.00 10.87 708 LYS E C 1
ATOM 5066 O O . LYS E 1 89 ? -19.779 44.906 65.647 1.00 12.70 708 LYS E O 1
ATOM 5072 N N . THR E 1 90 ? -20.049 44.383 67.824 1.00 11.00 709 THR E N 1
ATOM 5073 C CA . THR E 1 90 ? -21.434 43.979 67.617 1.00 11.53 709 THR E CA 1
ATOM 5074 C C . THR E 1 90 ? -22.365 44.987 68.314 1.00 11.05 709 THR E C 1
ATOM 5075 O O . THR E 1 90 ? -22.032 45.483 69.390 1.00 13.77 709 THR E O 1
ATOM 5079 N N . ASP E 1 91 ? -23.523 45.195 67.685 1.00 10.87 710 ASP E N 1
ATOM 5080 C CA . ASP E 1 91 ? -24.467 46.150 68.300 1.00 12.04 710 ASP E CA 1
ATOM 5081 C C . ASP E 1 91 ? -25.420 45.460 69.272 1.00 11.80 710 ASP E C 1
ATOM 5082 O O . ASP E 1 91 ? -25.223 44.298 69.670 1.00 11.62 710 ASP E O 1
ATOM 5087 N N . GLU E 1 92 ? -26.471 46.190 69.668 1.00 11.78 711 GLU E N 1
ATOM 5088 C CA . GLU E 1 92 ? -27.359 45.675 70.718 1.00 11.91 711 GLU E CA 1
ATOM 5089 C C . GLU E 1 92 ? -28.172 44.499 70.212 1.00 10.87 711 GLU E C 1
ATOM 5090 O O . GLU E 1 92 ? -28.772 43.741 71.020 1.00 13.15 711 GLU E O 1
ATOM 5096 N N . ASN E 1 93 ? -28.228 44.292 68.918 1.00 11.95 712 ASN E N 1
ATOM 5097 C CA . ASN E 1 93 ? -28.983 43.187 68.309 1.00 12.32 712 ASN E CA 1
ATOM 5098 C C . ASN E 1 93 ? -28.059 42.029 67.914 1.00 10.95 712 ASN E C 1
ATOM 5099 O O . ASN E 1 93 ? -28.533 41.086 67.256 1.00 11.93 712 ASN E O 1
ATOM 5104 N N . GLY E 1 94 ? -26.791 42.129 68.262 1.00 10.63 713 GLY E N 1
ATOM 5105 C CA . GLY E 1 94 ? -25.857 41.064 67.891 1.00 11.54 713 GLY E CA 1
ATOM 5106 C C . GLY E 1 94 ? -25.292 41.176 66.495 1.00 10.78 713 GLY E C 1
ATOM 5107 O O . GLY E 1 94 ? -24.670 40.196 66.001 1.00 10.86 713 GLY E O 1
ATOM 5108 N N . VAL E 1 95 ? -25.446 42.297 65.810 1.00 10.79 714 VAL E N 1
ATOM 5109 C CA . VAL E 1 95 ? -25.054 42.479 64.412 1.00 10.28 714 VAL E CA 1
ATOM 5110 C C . VAL E 1 95 ? -23.711 43.190 64.323 1.00 11.16 714 VAL E C 1
ATOM 5111 O O . VAL E 1 95 ? -23.476 44.183 64.998 1.00 11.02 714 VAL E O 1
ATOM 5115 N N . ALA E 1 96 ? -22.807 42.656 63.500 1.00 10.84 715 ALA E N 1
ATOM 5116 C CA . ALA E 1 96 ? -21.555 43.320 63.158 1.00 12.38 715 ALA E CA 1
ATOM 5117 C C . ALA E 1 96 ? -21.658 43.751 61.704 1.00 12.20 715 ALA E C 1
ATOM 5118 O O . ALA E 1 96 ? -21.977 42.932 60.839 1.00 14.79 715 ALA E O 1
ATOM 5120 N N . LYS E 1 97 ? -21.420 45.041 61.464 1.00 12.12 716 LYS E N 1
ATOM 5121 C CA . LYS E 1 97 ? -21.501 45.516 60.091 1.00 11.67 716 LYS E CA 1
ATOM 5122 C C . LYS E 1 97 ? -20.427 46.577 59.939 1.00 13.32 716 LYS E C 1
ATOM 5123 O O . LYS E 1 97 ? -20.351 47.482 60.775 1.00 15.51 716 LYS E O 1
ATOM 5129 N N . GLY E 1 98 ? -19.618 46.462 58.902 1.00 12.39 717 GLY E N 1
ATOM 5130 C CA . GLY E 1 98 ? -18.550 47.428 58.783 1.00 13.88 717 GLY E CA 1
ATOM 5131 C C . GLY E 1 98 ? -17.693 47.130 57.556 1.00 12.38 717 GLY E C 1
ATOM 5132 O O . GLY E 1 98 ? -17.966 46.240 56.776 1.00 12.48 717 GLY E O 1
ATOM 5133 N N . SER E 1 99 ? -16.664 47.942 57.432 1.00 12.62 718 SER E N 1
ATOM 5134 C CA . SER E 1 99 ? -15.703 47.796 56.332 1.00 14.53 718 SER E CA 1
ATOM 5135 C C . SER E 1 99 ? -14.382 48.435 56.679 1.00 13.47 718 SER E C 1
ATOM 5136 O O . SER E 1 99 ? -14.325 49.372 57.492 1.00 16.77 718 SER E O 1
ATOM 5139 N N . PHE E 1 100 ? -13.282 47.920 56.087 1.00 11.91 719 PHE E N 1
ATOM 5140 C CA . PHE E 1 100 ? -11.983 48.489 56.366 1.00 11.68 719 PHE E CA 1
ATOM 5141 C C . PHE E 1 100 ? -11.060 48.168 55.182 1.00 11.98 719 PHE E C 1
ATOM 5142 O O . PHE E 1 100 ? -11.378 47.306 54.372 1.00 12.53 719 PHE E O 1
ATOM 5150 N N . LYS E 1 101 ? -9.944 48.874 55.104 1.00 12.41 720 LYS E N 1
ATOM 5151 C CA . LYS E 1 101 ? -8.926 48.557 54.124 1.00 12.33 720 LYS E CA 1
ATOM 5152 C C . LYS E 1 101 ? -7.746 47.905 54.818 1.00 13.68 720 LYS E C 1
ATOM 5153 O O . LYS E 1 101 ? -7.421 48.189 55.965 1.00 15.36 720 LYS E O 1
ATOM 5159 N N . ASP E 1 102 ? -7.098 46.970 54.075 1.00 12.75 721 ASP E N 1
ATOM 5160 C CA . ASP E 1 102 ? -5.950 46.273 54.617 1.00 11.91 721 ASP E CA 1
ATOM 5161 C C . ASP E 1 102 ? -4.880 46.037 53.548 1.00 11.91 721 ASP E C 1
ATOM 5162 O O . ASP E 1 102 ? -5.244 45.699 52.431 1.00 13.97 721 ASP E O 1
ATOM 5167 N N . SER E 1 103 ? -3.610 46.228 53.922 1.00 13.13 722 SER E N 1
ATOM 5168 C CA . SER E 1 103 ? -2.627 46.115 52.859 1.00 14.23 722 SER E CA 1
ATOM 5169 C C . SER E 1 103 ? -1.854 44.815 52.945 1.00 14.22 722 SER E C 1
ATOM 5170 O O . SER E 1 103 ? -1.006 44.600 52.100 1.00 14.96 722 SER E O 1
ATOM 5173 N N . LEU E 1 104 ? -2.127 43.934 53.919 1.00 13.19 723 LEU E N 1
ATOM 5174 C CA . LEU E 1 104 ? -1.532 42.601 53.886 1.00 11.03 723 LEU E CA 1
ATOM 5175 C C . LEU E 1 104 ? -2.428 41.588 53.220 1.00 11.22 723 LEU E C 1
ATOM 5176 O O . LEU E 1 104 ? -1.995 40.625 52.597 1.00 12.41 723 LEU E O 1
ATOM 5181 N N . ILE E 1 105 ? -3.736 41.749 53.368 1.00 11.42 724 ILE E N 1
ATOM 5182 C CA . ILE E 1 105 ? -4.718 40.893 52.743 1.00 10.95 724 ILE E CA 1
ATOM 5183 C C . ILE E 1 105 ? -4.831 41.227 51.272 1.00 11.31 724 ILE E C 1
ATOM 5184 O O . ILE E 1 105 ? -5.031 42.382 50.901 1.00 13.11 724 ILE E O 1
ATOM 5189 N N . LYS E 1 106 ? -4.663 40.206 50.444 1.00 10.44 725 LYS E N 1
ATOM 5190 C CA . LYS E 1 106 ? -4.661 40.355 49.008 1.00 9.86 725 LYS E CA 1
ATOM 5191 C C . LYS E 1 106 ? -5.502 39.285 48.336 1.00 8.45 725 LYS E C 1
ATOM 5192 O O . LYS E 1 106 ? -5.647 38.161 48.900 1.00 10.95 725 LYS E O 1
ATOM 5198 N N . LEU E 1 107 ? -6.061 39.600 47.177 1.00 9.64 726 LEU E N 1
ATOM 5199 C CA . LEU E 1 107 ? -6.777 38.660 46.345 1.00 9.99 726 LEU E CA 1
ATOM 5200 C C . LEU E 1 107 ? -6.004 38.209 45.097 1.00 11.28 726 LEU E C 1
ATOM 5201 O O . LEU E 1 107 ? -6.555 37.558 44.228 1.00 14.62 726 LEU E O 1
ATOM 5206 N N . ILE E 1 108 ? -4.759 38.668 45.084 1.00 12.19 727 ILE E N 1
ATOM 5207 C CA . ILE E 1 108 ? -3.886 38.591 43.930 1.00 12.49 727 ILE E CA 1
ATOM 5208 C C . ILE E 1 108 ? -2.486 38.224 44.427 1.00 11.03 727 ILE E C 1
ATOM 5209 O O . ILE E 1 108 ? -2.008 38.848 45.356 1.00 12.40 727 ILE E O 1
ATOM 5214 N N . GLY E 1 109 ? -1.847 37.270 43.760 1.00 13.05 728 GLY E N 1
ATOM 5215 C CA . GLY E 1 109 ? -0.469 36.987 44.114 1.00 12.50 728 GLY E CA 1
ATOM 5216 C C . GLY E 1 109 ? -0.296 35.796 45.032 1.00 12.55 728 GLY E C 1
ATOM 5217 O O . GLY E 1 109 ? -1.237 35.068 45.377 1.00 13.03 728 GLY E O 1
ATOM 5218 N N . PRO E 1 110 ? 0.955 35.569 45.398 1.00 12.93 729 PRO E N 1
ATOM 5219 C CA . PRO E 1 110 ? 1.287 34.347 46.149 1.00 13.86 729 PRO E CA 1
ATOM 5220 C C . PRO E 1 110 ? 0.696 34.337 47.546 1.00 14.29 729 PRO E C 1
ATOM 5221 O O . PRO E 1 110 ? 0.612 33.245 48.121 1.00 15.26 729 PRO E O 1
ATOM 5225 N N . THR E 1 111 ? 0.265 35.475 48.109 1.00 11.69 730 THR E N 1
ATOM 5226 C CA . THR E 1 111 ? -0.411 35.431 49.399 1.00 10.32 730 THR E CA 1
ATOM 5227 C C . THR E 1 111 ? -1.934 35.593 49.241 1.00 9.34 730 THR E C 1
ATOM 5228 O O . THR E 1 111 ? -2.585 35.902 50.258 1.00 10.19 730 THR E O 1
ATOM 5232 N N . SER E 1 112 ? -2.468 35.399 48.050 1.00 9.22 731 SER E N 1
ATOM 5233 C CA . SER E 1 112 ? -3.914 35.548 47.877 1.00 9.12 731 SER E CA 1
ATOM 5234 C C . SER E 1 112 ? -4.691 34.735 48.893 1.00 9.28 731 SER E C 1
ATOM 5235 O O . SER E 1 112 ? -4.316 33.578 49.195 1.00 10.13 731 SER E O 1
ATOM 5238 N N . VAL E 1 113 ? -5.747 35.335 49.402 1.00 9.41 732 VAL E N 1
ATOM 5239 C CA . VAL E 1 113 ? -6.634 34.629 50.326 1.00 9.52 732 VAL E CA 1
ATOM 5240 C C . VAL E 1 113 ? -7.795 33.951 49.595 1.00 9.28 732 VAL E C 1
ATOM 5241 O O . VAL E 1 113 ? -8.615 33.292 50.257 1.00 9.31 732 VAL E O 1
ATOM 5245 N N . VAL E 1 114 ? -7.882 34.034 48.271 1.00 9.46 733 VAL E N 1
ATOM 5246 C CA . VAL E 1 114 ? -8.867 33.251 47.543 1.00 9.16 733 VAL E CA 1
ATOM 5247 C C . VAL E 1 114 ? -8.618 31.766 47.808 1.00 9.79 733 VAL E C 1
ATOM 5248 O O . VAL E 1 114 ? -7.485 31.266 47.713 1.00 10.57 733 VAL E O 1
ATOM 5252 N N . GLY E 1 115 ? -9.687 31.053 48.158 1.00 9.67 734 GLY E N 1
ATOM 5253 C CA . GLY E 1 115 ? -9.545 29.631 48.473 1.00 9.44 734 GLY E CA 1
ATOM 5254 C C . GLY E 1 115 ? -9.173 29.385 49.918 1.00 8.93 734 GLY E C 1
ATOM 5255 O O . GLY E 1 115 ? -9.009 28.208 50.294 1.00 10.77 734 GLY E O 1
ATOM 5256 N N . ARG E 1 116 ? -9.059 30.416 50.761 1.00 8.60 735 ARG E N 1
ATOM 5257 C CA . ARG E 1 116 ? -8.814 30.220 52.188 1.00 8.43 735 ARG E CA 1
ATOM 5258 C C . ARG E 1 116 ? -10.138 30.422 52.938 1.00 7.44 735 ARG E C 1
ATOM 5259 O O . ARG E 1 116 ? -11.151 30.253 52.262 1.00 10.07 735 ARG E O 1
ATOM 5267 N N . SER E 1 117 ? -10.125 30.666 54.229 1.00 8.26 736 SER E N 1
ATOM 5268 C CA . SER E 1 117 ? -11.397 30.793 54.943 1.00 8.91 736 SER E CA 1
ATOM 5269 C C . SER E 1 117 ? -11.416 32.060 55.772 1.00 7.77 736 SER E C 1
ATOM 5270 O O . SER E 1 117 ? -10.398 32.523 56.265 1.00 10.51 736 SER E O 1
ATOM 5273 N N . VAL E 1 118 ? -12.655 32.541 55.996 1.00 8.20 737 VAL E N 1
ATOM 5274 C CA . VAL E 1 118 ? -12.902 33.559 57.029 1.00 8.77 737 VAL E CA 1
ATOM 5275 C C . VAL E 1 118 ? -13.553 32.870 58.262 1.00 6.82 737 VAL E C 1
ATOM 5276 O O . VAL E 1 118 ? -14.428 32.063 58.007 1.00 8.93 737 VAL E O 1
ATOM 5280 N N . VAL E 1 119 ? -13.075 33.219 59.434 1.00 7.71 738 VAL E N 1
ATOM 5281 C CA . VAL E 1 119 ? -13.683 32.719 60.677 1.00 7.89 738 VAL E CA 1
ATOM 5282 C C . VAL E 1 119 ? -14.097 33.904 61.532 1.00 8.11 738 VAL E C 1
ATOM 5283 O O . VAL E 1 119 ? -13.317 34.821 61.719 1.00 8.52 738 VAL E O 1
ATOM 5287 N N . ILE E 1 120 ? -15.335 33.845 62.052 1.00 9.84 739 ILE E N 1
ATOM 5288 C CA . ILE E 1 120 ? -15.778 34.754 63.103 1.00 8.92 739 ILE E CA 1
ATOM 5289 C C . ILE E 1 120 ? -15.824 33.975 64.426 1.00 8.71 739 ILE E C 1
ATOM 5290 O O . ILE E 1 120 ? -16.347 32.852 64.420 1.00 10.27 739 ILE E O 1
ATOM 5295 N N . HIS E 1 121 ? -15.220 34.540 65.449 1.00 8.95 740 HIS E N 1
ATOM 5296 C CA . HIS E 1 121 ? -15.063 33.878 66.733 1.00 9.20 740 HIS E CA 1
ATOM 5297 C C . HIS E 1 121 ? -16.142 34.292 67.737 1.00 9.77 740 HIS E C 1
ATOM 5298 O O . HIS E 1 121 ? -16.846 35.285 67.597 1.00 10.54 740 HIS E O 1
ATOM 5305 N N . ALA E 1 122 ? -16.246 33.434 68.752 1.00 10.45 741 ALA E N 1
ATOM 5306 C CA . ALA E 1 122 ? -17.182 33.658 69.833 1.00 9.71 741 ALA E CA 1
ATOM 5307 C C . ALA E 1 122 ? -16.619 34.559 70.919 1.00 11.35 741 ALA E C 1
ATOM 5308 O O . ALA E 1 122 ? -17.382 35.015 71.770 1.00 13.46 741 ALA E O 1
ATOM 5310 N N . GLY E 1 123 ? -15.314 34.785 70.908 1.00 11.12 742 GLY E N 1
ATOM 5311 C CA . GLY E 1 123 ? -14.726 35.611 71.943 1.00 12.51 742 GLY E CA 1
ATOM 5312 C C . GLY E 1 123 ? -14.003 36.791 71.322 1.00 10.53 742 GLY E C 1
ATOM 5313 O O . GLY E 1 123 ? -13.868 36.935 70.099 1.00 11.84 742 GLY E O 1
ATOM 5314 N N . GLN E 1 124 ? -13.534 37.643 72.231 1.00 10.85 743 GLN E N 1
ATOM 5315 C CA . GLN E 1 124 ? -12.756 38.815 71.852 1.00 11.39 743 GLN E CA 1
ATOM 5316 C C . GLN E 1 124 ? -11.301 38.456 71.577 1.00 11.76 743 GLN E C 1
ATOM 5317 O O . GLN E 1 124 ? -10.701 37.683 72.301 1.00 13.85 743 GLN E O 1
ATOM 5323 N N . ASP E 1 125 ? -10.738 39.046 70.529 1.00 11.06 744 ASP E N 1
ATOM 5324 C CA . ASP E 1 125 ? -9.311 38.878 70.224 1.00 11.41 744 ASP E CA 1
ATOM 5325 C C . ASP E 1 125 ? -8.477 39.802 71.092 1.00 11.60 744 ASP E C 1
ATOM 5326 O O . ASP E 1 125 ? -8.781 40.993 71.076 1.00 13.50 744 ASP E O 1
ATOM 5331 N N . ASP E 1 126 ? -7.470 39.335 71.801 1.00 11.79 745 ASP E N 1
ATOM 5332 C CA . ASP E 1 126 ? -6.671 40.203 72.684 1.00 11.31 745 ASP E CA 1
ATOM 5333 C C . ASP E 1 126 ? -5.500 40.853 71.937 1.00 11.13 745 ASP E C 1
ATOM 5334 O O . ASP E 1 126 ? -4.651 41.482 72.564 1.00 12.68 745 ASP E O 1
ATOM 5339 N N . LEU E 1 127 ? -5.516 40.662 70.639 1.00 11.32 746 LEU E N 1
ATOM 5340 C CA . LEU E 1 127 ? -4.584 41.349 69.732 1.00 12.11 746 LEU E CA 1
ATOM 5341 C C . LEU E 1 127 ? -3.137 40.987 69.980 1.00 11.63 746 LEU E C 1
ATOM 5342 O O . LEU E 1 127 ? -2.214 41.723 69.591 1.00 13.35 746 LEU E O 1
ATOM 5347 N N . GLY E 1 128 ? -2.851 39.844 70.597 1.00 11.83 747 GLY E N 1
ATOM 5348 C CA . GLY E 1 128 ? -1.472 39.424 70.866 1.00 13.38 747 GLY E CA 1
ATOM 5349 C C . GLY E 1 128 ? -0.880 40.107 72.067 1.00 12.55 747 GLY E C 1
ATOM 5350 O O . GLY E 1 128 ? 0.319 39.994 72.359 1.00 14.29 747 GLY E O 1
ATOM 5351 N N . LYS E 1 129 ? -1.689 40.807 72.862 1.00 13.65 748 LYS E N 1
ATOM 5352 C CA . LYS E 1 129 ? -1.147 41.564 73.984 1.00 14.70 748 LYS E CA 1
ATOM 5353 C C . LYS E 1 129 ? -1.425 40.869 75.315 1.00 19.01 748 LYS E C 1
ATOM 5354 O O . LYS E 1 129 ? -1.224 41.479 76.366 1.00 23.58 748 LYS E O 1
ATOM 5360 N N . GLY E 1 130 ? -1.883 39.621 75.261 1.00 18.73 749 GLY E N 1
ATOM 5361 C CA . GLY E 1 130 ? -2.238 38.938 76.492 1.00 21.82 749 GLY E CA 1
ATOM 5362 C C . GLY E 1 130 ? -1.063 38.295 77.195 1.00 28.64 749 GLY E C 1
ATOM 5363 O O . GLY E 1 130 ? 0.086 38.395 76.769 1.00 29.27 749 GLY E O 1
ATOM 5364 N N . ASP E 1 131 ? -1.374 37.625 78.303 1.00 36.99 750 ASP E N 1
ATOM 5365 C CA . ASP E 1 131 ? -0.410 37.005 79.192 1.00 45.25 750 ASP E CA 1
ATOM 5366 C C . ASP E 1 131 ? -0.064 35.586 78.772 1.00 54.65 750 ASP E C 1
ATOM 5367 O O . ASP E 1 131 ? 0.402 34.789 79.586 1.00 82.40 750 ASP E O 1
ATOM 5372 N N . THR E 1 132 ? -0.315 35.278 77.500 1.00 55.05 751 THR E N 1
ATOM 5373 C CA . THR E 1 132 ? -0.190 33.895 77.062 1.00 56.94 751 THR E CA 1
ATOM 5374 C C . THR E 1 132 ? 0.610 33.689 75.790 1.00 47.24 751 THR E C 1
ATOM 5375 O O . THR E 1 132 ? 0.629 34.517 74.881 1.00 47.53 751 THR E O 1
ATOM 5379 N N . GLU E 1 133 ? 1.261 32.524 75.725 1.00 35.37 752 GLU E N 1
ATOM 5380 C CA . GLU E 1 133 ? 1.803 32.031 74.461 1.00 26.06 752 GLU E CA 1
ATOM 5381 C C . GLU E 1 133 ? 0.638 31.987 73.480 1.00 21.18 752 GLU E C 1
ATOM 5382 O O . GLU E 1 133 ? 0.651 32.292 72.308 1.00 20.36 752 GLU E O 1
ATOM 5388 N N . GLU E 1 134 ? -0.516 31.564 74.004 1.00 18.23 753 GLU E N 1
ATOM 5389 C CA . GLU E 1 134 ? -1.730 31.475 73.189 1.00 16.18 753 GLU E CA 1
ATOM 5390 C C . GLU E 1 134 ? -2.084 32.836 72.625 1.00 13.59 753 GLU E C 1
ATOM 5391 O O . GLU E 1 134 ? -2.572 32.909 71.502 1.00 13.70 753 GLU E O 1
ATOM 5397 N N . SER E 1 135 ? -1.821 33.910 73.348 1.00 13.97 754 SER E N 1
ATOM 5398 C CA . SER E 1 135 ? -2.144 35.217 72.803 1.00 13.50 754 SER E CA 1
ATOM 5399 C C . SER E 1 135 ? -1.430 35.461 71.477 1.00 13.25 754 SER E C 1
ATOM 5400 O O . SER E 1 135 ? -2.000 36.010 70.535 1.00 12.29 754 SER E O 1
ATOM 5403 N N . LEU E 1 136 ? -0.160 35.029 71.407 1.00 12.16 755 LEU E N 1
ATOM 5404 C CA . LEU E 1 136 ? 0.648 35.227 70.208 1.00 11.69 755 LEU E CA 1
ATOM 5405 C C . LEU E 1 136 ? 0.298 34.255 69.091 1.00 11.17 755 LEU E C 1
ATOM 5406 O O . LEU E 1 136 ? 0.832 34.384 67.992 1.00 11.52 755 LEU E O 1
ATOM 5411 N N . LYS E 1 137 ? -0.598 33.289 69.299 1.00 11.78 756 LYS E N 1
ATOM 5412 C CA . LYS E 1 137 ? -1.044 32.342 68.305 1.00 11.71 756 LYS E CA 1
ATOM 5413 C C . LYS E 1 137 ? -2.460 32.661 67.788 1.00 11.83 756 LYS E C 1
ATOM 5414 O O . LYS E 1 137 ? -2.691 32.724 66.592 1.00 11.37 756 LYS E O 1
ATOM 5420 N N . THR E 1 138 ? -3.393 32.877 68.723 1.00 12.47 757 THR E N 1
ATOM 5421 C CA . THR E 1 138 ? -4.784 33.038 68.355 1.00 12.47 757 THR E CA 1
ATOM 5422 C C . THR E 1 138 ? -5.432 34.311 68.885 1.00 11.92 757 THR E C 1
ATOM 5423 O O . THR E 1 138 ? -6.598 34.546 68.591 1.00 12.81 757 THR E O 1
ATOM 5427 N N . GLY E 1 139 ? -4.728 35.088 69.700 1.00 11.43 758 GLY E N 1
ATOM 5428 C CA . GLY E 1 139 ? -5.399 36.206 70.373 1.00 12.05 758 GLY E CA 1
ATOM 5429 C C . GLY E 1 139 ? -6.401 35.733 71.393 1.00 11.27 758 GLY E C 1
ATOM 5430 O O . GLY E 1 139 ? -7.178 36.557 71.910 1.00 11.04 758 GLY E O 1
ATOM 5431 N N . ASN E 1 140 ? -6.457 34.460 71.747 1.00 11.74 759 ASN E N 1
ATOM 5432 C CA . ASN E 1 140 ? -7.400 33.958 72.753 1.00 12.23 759 ASN E CA 1
ATOM 5433 C C . ASN E 1 140 ? -8.836 34.250 72.337 1.00 10.98 759 ASN E C 1
ATOM 5434 O O . ASN E 1 140 ? -9.669 34.448 73.228 1.00 13.02 759 ASN E O 1
ATOM 5439 N N . ALA E 1 141 ? -9.144 34.279 71.055 1.00 11.49 760 ALA E N 1
ATOM 5440 C CA . ALA E 1 141 ? -10.448 34.658 70.573 1.00 10.64 760 ALA E CA 1
ATOM 5441 C C . ALA E 1 141 ? -11.489 33.523 70.723 1.00 11.38 760 ALA E C 1
ATOM 5442 O O . ALA E 1 141 ? -12.665 33.722 70.417 1.00 11.56 760 ALA E O 1
ATOM 5444 N N . GLY E 1 142 ? -11.048 32.349 71.176 1.00 12.05 761 GLY E N 1
ATOM 5445 C CA . GLY E 1 142 ? -12.006 31.294 71.486 1.00 11.36 761 GLY E CA 1
ATOM 5446 C C . GLY E 1 142 ? -12.620 30.594 70.306 1.00 11.35 761 GLY E C 1
ATOM 5447 O O . GLY E 1 142 ? -12.094 30.484 69.193 1.00 11.59 761 GLY E O 1
ATOM 5448 N N . PRO E 1 143 ? -13.804 30.008 70.516 1.00 10.37 762 PRO E N 1
ATOM 5449 C CA . PRO E 1 143 ? -14.489 29.179 69.548 1.00 10.51 762 PRO E CA 1
ATOM 5450 C C . PRO E 1 143 ? -14.782 29.831 68.189 1.00 9.48 762 PRO E C 1
ATOM 5451 O O . PRO E 1 143 ? -14.733 31.067 68.073 1.00 10.12 762 PRO E O 1
ATOM 5455 N N . ARG E 1 144 ? -15.110 28.979 67.240 1.00 10.40 763 ARG E N 1
ATOM 5456 C CA . ARG E 1 144 ? -15.344 29.338 65.834 1.00 9.69 763 ARG E CA 1
ATOM 5457 C C . ARG E 1 144 ? -16.779 29.057 65.439 1.00 8.91 763 ARG E C 1
ATOM 5458 O O . ARG E 1 144 ? -17.101 28.045 64.802 1.00 11.36 763 ARG E O 1
ATOM 5466 N N . PRO E 1 145 ? -17.714 29.912 65.859 1.00 9.04 764 PRO E N 1
ATOM 5467 C CA . PRO E 1 145 ? -19.129 29.611 65.581 1.00 8.95 764 PRO E CA 1
ATOM 5468 C C . PRO E 1 145 ? -19.496 29.633 64.121 1.00 8.93 764 PRO E C 1
ATOM 5469 O O . PRO E 1 145 ? -20.474 28.986 63.707 1.00 9.44 764 PRO E O 1
ATOM 5473 N N . ALA E 1 146 ? -18.737 30.339 63.242 1.00 10.29 765 ALA E N 1
ATOM 5474 C CA . ALA E 1 146 ? -19.084 30.351 61.826 1.00 8.64 765 ALA E CA 1
ATOM 5475 C C . ALA E 1 146 ? -17.808 30.637 60.992 1.00 8.21 765 ALA E C 1
ATOM 5476 O O . ALA E 1 146 ? -16.902 31.220 61.530 1.00 9.43 765 ALA E O 1
ATOM 5478 N N . CYS E 1 147 ? -17.925 30.157 59.762 1.00 8.06 766 CYS E N 1
ATOM 5479 C CA . CYS E 1 147 ? -16.784 30.294 58.864 1.00 8.56 766 CYS E CA 1
ATOM 5480 C C . CYS E 1 147 ? -17.299 30.100 57.446 1.00 8.06 766 CYS E C 1
ATOM 5481 O O . CYS E 1 147 ? -18.396 29.610 57.198 1.00 9.15 766 CYS E O 1
ATOM 5484 N N . GLY E 1 148 ? -16.438 30.490 56.491 1.00 8.30 767 GLY E N 1
ATOM 5485 C CA . GLY E 1 148 ? -16.761 30.293 55.100 1.00 9.51 767 GLY E CA 1
ATOM 5486 C C . GLY E 1 148 ? -15.506 30.319 54.224 1.00 8.33 767 GLY E C 1
ATOM 5487 O O . GLY E 1 148 ? -14.600 31.066 54.580 1.00 9.50 767 GLY E O 1
ATOM 5488 N N . VAL E 1 149 ? -15.545 29.535 53.150 1.00 9.14 768 VAL E N 1
ATOM 5489 C CA . VAL E 1 149 ? -14.436 29.574 52.190 1.00 9.27 768 VAL E CA 1
ATOM 5490 C C . VAL E 1 149 ? -14.523 30.815 51.310 1.00 8.81 768 VAL E C 1
ATOM 5491 O O . VAL E 1 149 ? -15.620 31.205 50.891 1.00 10.11 768 VAL E O 1
ATOM 5495 N N . ILE E 1 150 ? -13.364 31.418 51.054 1.00 8.76 769 ILE E N 1
ATOM 5496 C CA . ILE E 1 150 ? -13.328 32.648 50.251 1.00 9.26 769 ILE E CA 1
ATOM 5497 C C . ILE E 1 150 ? -13.342 32.269 48.777 1.00 9.01 769 ILE E C 1
ATOM 5498 O O . ILE E 1 150 ? -12.385 31.613 48.313 1.00 9.66 769 ILE E O 1
ATOM 5503 N N . GLY E 1 151 ? -14.350 32.664 48.023 1.00 9.59 770 GLY E N 1
ATOM 5504 C CA . GLY E 1 151 ? -14.477 32.385 46.604 1.00 9.55 770 GLY E CA 1
ATOM 5505 C C . GLY E 1 151 ? -14.398 33.614 45.714 1.00 10.35 770 GLY E C 1
ATOM 5506 O O . GLY E 1 151 ? -14.711 34.742 46.111 1.00 11.10 770 GLY E O 1
ATOM 5507 N N . LEU E 1 152 ? -13.959 33.369 44.490 1.00 9.25 771 LEU E N 1
ATOM 5508 C CA . LEU E 1 152 ? -13.950 34.428 43.483 1.00 11.68 771 LEU E CA 1
ATOM 5509 C C . LEU E 1 152 ? -15.371 34.764 43.089 1.00 13.04 771 LEU E C 1
ATOM 5510 O O . LEU E 1 152 ? -16.235 33.886 42.941 1.00 14.23 771 LEU E O 1
ATOM 5515 N N . THR E 1 153 ? -15.600 36.060 42.874 1.00 11.58 772 THR E N 1
ATOM 5516 C CA . THR E 1 153 ? -16.894 36.423 42.308 1.00 12.12 772 THR E CA 1
ATOM 5517 C C . THR E 1 153 ? -16.699 37.584 41.387 1.00 14.96 772 THR E C 1
ATOM 5518 O O . THR E 1 153 ? -15.560 37.882 40.997 1.00 16.63 772 THR E O 1
ATOM 5522 N N . ASN E 1 154 ? -17.782 38.253 41.043 1.00 16.55 773 ASN E N 1
ATOM 5523 C CA . ASN E 1 154 ? -17.500 39.477 40.239 1.00 21.67 773 ASN E CA 1
ATOM 5524 C C . ASN E 1 154 ? -18.511 40.501 40.686 1.00 28.07 773 ASN E C 1
ATOM 5525 O O . ASN E 1 154 ? -19.094 41.092 39.770 1.00 36.80 773 ASN E O 1
ATOM 5531 N N . VAL F 1 2 ? -0.257 20.215 45.227 1.00 13.08 776 VAL F N 1
ATOM 5532 C CA . VAL F 1 2 ? -1.291 21.122 45.748 1.00 11.29 776 VAL F CA 1
ATOM 5533 C C . VAL F 1 2 ? -2.585 20.310 45.920 1.00 9.66 776 VAL F C 1
ATOM 5534 O O . VAL F 1 2 ? -2.885 19.483 45.067 1.00 11.20 776 VAL F O 1
ATOM 5538 N N . GLN F 1 3 ? -3.283 20.572 47.034 1.00 10.80 777 GLN F N 1
ATOM 5539 C CA . GLN F 1 3 ? -4.595 19.968 47.244 1.00 11.09 777 GLN F CA 1
ATOM 5540 C C . GLN F 1 3 ? -5.673 21.017 47.438 1.00 10.64 777 GLN F C 1
ATOM 5541 O O . GLN F 1 3 ? -5.424 22.082 48.003 1.00 11.27 777 GLN F O 1
ATOM 5547 N N . ALA F 1 4 ? -6.854 20.646 46.974 1.00 10.30 778 ALA F N 1
ATOM 5548 C CA . ALA F 1 4 ? -8.041 21.484 47.207 1.00 9.01 778 ALA F CA 1
ATOM 5549 C C . ALA F 1 4 ? -9.224 20.590 47.516 1.00 10.42 778 ALA F C 1
ATOM 5550 O O . ALA F 1 4 ? -9.170 19.376 47.264 1.00 10.26 778 ALA F O 1
ATOM 5552 N N . VAL F 1 5 ? -10.300 21.183 48.029 1.00 9.29 779 VAL F N 1
ATOM 5553 C CA . VAL F 1 5 ? -11.496 20.411 48.355 1.00 8.75 779 VAL F CA 1
ATOM 5554 C C . VAL F 1 5 ? -12.735 21.288 48.273 1.00 8.20 779 VAL F C 1
ATOM 5555 O O . VAL F 1 5 ? -12.658 22.473 48.580 1.00 10.39 779 VAL F O 1
ATOM 5559 N N . ALA F 1 6 ? -13.834 20.709 47.867 1.00 9.07 780 ALA F N 1
ATOM 5560 C CA . ALA F 1 6 ? -15.128 21.388 47.861 1.00 9.55 780 ALA F CA 1
ATOM 5561 C C . ALA F 1 6 ? -16.085 20.497 48.653 1.00 9.87 780 ALA F C 1
ATOM 5562 O O . ALA F 1 6 ? -16.185 19.289 48.379 1.00 10.54 780 ALA F O 1
ATOM 5564 N N . VAL F 1 7 ? -16.836 21.136 49.554 1.00 8.39 781 VAL F N 1
ATOM 5565 C CA . VAL F 1 7 ? -17.863 20.399 50.301 1.00 8.55 781 VAL F CA 1
ATOM 5566 C C . VAL F 1 7 ? -19.208 20.744 49.693 1.00 8.52 781 VAL F C 1
ATOM 5567 O O . VAL F 1 7 ? -19.593 21.932 49.743 1.00 9.62 781 VAL F O 1
ATOM 5571 N N . LEU F 1 8 ? -19.863 19.774 49.091 1.00 8.48 782 LEU F N 1
ATOM 5572 C CA . LEU F 1 8 ? -21.100 20.012 48.373 1.00 9.10 782 LEU F CA 1
ATOM 5573 C C . LEU F 1 8 ? -22.259 19.969 49.354 1.00 9.18 782 LEU F C 1
ATOM 5574 O O . LEU F 1 8 ? -22.420 18.964 50.073 1.00 9.56 782 LEU F O 1
ATOM 5579 N N . LYS F 1 9 ? -23.055 21.033 49.394 1.00 9.15 783 LYS F N 1
ATOM 5580 C CA . LYS F 1 9 ? -24.226 21.136 50.255 1.00 8.76 783 LYS F CA 1
ATOM 5581 C C . LYS F 1 9 ? -25.374 21.750 49.478 1.00 8.95 783 LYS F C 1
ATOM 5582 O O . LYS F 1 9 ? -25.207 22.439 48.470 1.00 10.13 783 LYS F O 1
ATOM 5588 N N . GLY F 1 10 ? -26.580 21.488 49.956 1.00 10.76 784 GLY F N 1
ATOM 5589 C CA . GLY F 1 10 ? -27.799 22.060 49.405 1.00 10.19 784 GLY F CA 1
ATOM 5590 C C . GLY F 1 10 ? -28.982 21.616 50.263 1.00 9.51 784 GLY F C 1
ATOM 5591 O O . GLY F 1 10 ? -28.765 20.997 51.310 1.00 10.47 784 GLY F O 1
ATOM 5592 N N . ASP F 1 11 ? -30.179 21.934 49.803 1.00 9.73 785 ASP F N 1
ATOM 5593 C CA . ASP F 1 11 ? -31.392 21.636 50.549 1.00 10.48 785 ASP F CA 1
ATOM 5594 C C . ASP F 1 11 ? -32.189 20.500 49.940 1.00 10.49 785 ASP F C 1
ATOM 5595 O O . ASP F 1 11 ? -33.318 20.243 50.339 1.00 12.19 785 ASP F O 1
ATOM 5600 N N . ALA F 1 12 ? -31.593 19.816 48.961 1.00 10.62 786 ALA F N 1
ATOM 5601 C CA . ALA F 1 12 ? -32.314 18.852 48.170 1.00 10.76 786 ALA F CA 1
ATOM 5602 C C . ALA F 1 12 ? -31.963 17.392 48.545 1.00 9.80 786 ALA F C 1
ATOM 5603 O O . ALA F 1 12 ? -32.371 16.515 47.786 1.00 14.09 786 ALA F O 1
ATOM 5605 N N . GLY F 1 13 ? -31.252 17.204 49.646 1.00 9.42 787 GLY F N 1
ATOM 5606 C CA . GLY F 1 13 ? -30.882 15.845 50.018 1.00 10.46 787 GLY F CA 1
ATOM 5607 C C . GLY F 1 13 ? -29.556 15.399 49.447 1.00 10.23 787 GLY F C 1
ATOM 5608 O O . GLY F 1 13 ? -29.100 14.313 49.816 1.00 10.13 787 GLY F O 1
ATOM 5609 N N . VAL F 1 14 ? -28.924 16.188 48.578 1.00 8.93 788 VAL F N 1
ATOM 5610 C CA . VAL F 1 14 ? -27.643 15.811 47.965 1.00 9.04 788 VAL F CA 1
ATOM 5611 C C . VAL F 1 14 ? -26.520 16.495 48.705 1.00 8.87 788 VAL F C 1
ATOM 5612 O O . VAL F 1 14 ? -26.555 17.686 49.031 1.00 10.17 788 VAL F O 1
ATOM 5616 N N . SER F 1 15 ? -25.461 15.743 48.991 1.00 9.47 789 SER F N 1
ATOM 5617 C CA . SER F 1 15 ? -24.322 16.343 49.664 1.00 10.05 789 SER F CA 1
ATOM 5618 C C . SER F 1 15 ? -23.066 15.497 49.330 1.00 9.00 789 SER F C 1
ATOM 5619 O O . SER F 1 15 ? -23.242 14.372 48.901 1.00 10.46 789 SER F O 1
ATOM 5622 N N . GLY F 1 16 ? -21.897 16.075 49.575 1.00 9.14 790 GLY F N 1
ATOM 5623 C CA . GLY F 1 16 ? -20.721 15.261 49.259 1.00 10.14 790 GLY F CA 1
ATOM 5624 C C . GLY F 1 16 ? -19.445 16.033 49.437 1.00 9.20 790 GLY F C 1
ATOM 5625 O O . GLY F 1 16 ? -19.433 17.153 49.956 1.00 10.17 790 GLY F O 1
ATOM 5626 N N . VAL F 1 17 ? -18.363 15.389 48.976 1.00 8.80 791 VAL F N 1
ATOM 5627 C CA . VAL F 1 17 ? -17.042 15.984 49.117 1.00 9.32 791 VAL F CA 1
ATOM 5628 C C . VAL F 1 17 ? -16.253 15.676 47.846 1.00 9.51 791 VAL F C 1
ATOM 5629 O O . VAL F 1 17 ? -16.272 14.540 47.383 1.00 9.55 791 VAL F O 1
ATOM 5633 N N . VAL F 1 18 ? -15.656 16.732 47.307 1.00 9.06 792 VAL F N 1
ATOM 5634 C CA . VAL F 1 18 ? -14.864 16.560 46.079 1.00 9.71 792 VAL F CA 1
ATOM 5635 C C . VAL F 1 18 ? -13.449 17.032 46.365 1.00 9.11 792 VAL F C 1
ATOM 5636 O O . VAL F 1 18 ? -13.227 18.163 46.836 1.00 10.01 792 VAL F O 1
ATOM 5640 N N . LYS F 1 19 ? -12.486 16.140 46.128 1.00 10.23 793 LYS F N 1
ATOM 5641 C CA . LYS F 1 19 ? -11.097 16.410 46.405 1.00 10.30 793 LYS F CA 1
ATOM 5642 C C . LYS F 1 19 ? -10.297 16.563 45.103 1.00 10.38 793 LYS F C 1
ATOM 5643 O O . LYS F 1 19 ? -10.574 15.906 44.117 1.00 11.16 793 LYS F O 1
ATOM 5649 N N . PHE F 1 20 ? -9.326 17.456 45.133 1.00 10.07 794 PHE F N 1
ATOM 5650 C CA . PHE F 1 20 ? -8.450 17.718 43.993 1.00 9.33 794 PHE F CA 1
ATOM 5651 C C . PHE F 1 20 ? -6.987 17.673 44.400 1.00 8.30 794 PHE F C 1
ATOM 5652 O O . PHE F 1 20 ? -6.599 18.176 45.442 1.00 9.58 794 PHE F O 1
ATOM 5660 N N . GLU F 1 21 ? -6.144 17.079 43.541 1.00 9.74 795 GLU F N 1
ATOM 5661 C CA . GLU F 1 21 ? -4.713 17.092 43.827 1.00 10.85 795 GLU F CA 1
ATOM 5662 C C . GLU F 1 21 ? -3.981 17.263 42.481 1.00 9.73 795 GLU F C 1
ATOM 5663 O O . GLU F 1 21 ? -4.336 16.603 41.493 1.00 10.08 795 GLU F O 1
ATOM 5669 N N . GLN F 1 22 ? -3.005 18.160 42.492 1.00 10.77 796 GLN F N 1
ATOM 5670 C CA . GLN F 1 22 ? -2.213 18.425 41.297 1.00 10.27 796 GLN F CA 1
ATOM 5671 C C . GLN F 1 22 ? -0.789 18.695 41.732 1.00 10.25 796 GLN F C 1
ATOM 5672 O O . GLN F 1 22 ? -0.565 19.542 42.576 1.00 11.99 796 GLN F O 1
ATOM 5678 N N . ALA F 1 23 ? 0.164 17.938 41.166 1.00 12.08 797 ALA F N 1
ATOM 5679 C CA . ALA F 1 23 ? 1.547 18.083 41.614 1.00 12.40 797 ALA F CA 1
ATOM 5680 C C . ALA F 1 23 ? 2.210 19.334 41.047 1.00 12.31 797 ALA F C 1
ATOM 5681 O O . ALA F 1 23 ? 2.957 20.003 41.729 1.00 15.85 797 ALA F O 1
ATOM 5683 N N . SER F 1 24 ? 1.934 19.627 39.796 1.00 12.48 798 SER F N 1
ATOM 5684 C CA . SER F 1 24 ? 2.529 20.813 39.161 1.00 12.88 798 SER F CA 1
ATOM 5685 C C . SER F 1 24 ? 1.600 21.208 38.026 1.00 13.10 798 SER F C 1
ATOM 5686 O O . SER F 1 24 ? 0.768 20.400 37.570 1.00 13.28 798 SER F O 1
ATOM 5689 N N . GLU F 1 25 ? 1.769 22.447 37.551 1.00 13.19 799 GLU F N 1
ATOM 5690 C CA . GLU F 1 25 ? 0.753 23.035 36.682 1.00 14.48 799 GLU F CA 1
ATOM 5691 C C . GLU F 1 25 ? 0.475 22.279 35.428 1.00 14.22 799 GLU F C 1
ATOM 5692 O O . GLU F 1 25 ? -0.672 22.224 34.926 1.00 14.89 799 GLU F O 1
ATOM 5698 N N . SER F 1 26 ? 1.513 21.664 34.816 1.00 16.17 800 SER F N 1
ATOM 5699 C CA . SER F 1 26 ? 1.305 20.999 33.539 1.00 16.46 800 SER F CA 1
ATOM 5700 C C . SER F 1 26 ? 0.779 19.566 33.670 1.00 17.13 800 SER F C 1
ATOM 5701 O O . SER F 1 26 ? 0.374 19.002 32.655 1.00 20.65 800 SER F O 1
ATOM 5704 N N . GLU F 1 27 ? 0.802 19.049 34.876 1.00 14.52 801 GLU F N 1
ATOM 5705 C CA . GLU F 1 27 ? 0.385 17.673 35.130 1.00 15.63 801 GLU F CA 1
ATOM 5706 C C . GLU F 1 27 ? -1.113 17.544 35.338 1.00 15.25 801 GLU F C 1
ATOM 5707 O O . GLU F 1 27 ? -1.787 18.520 35.704 1.00 14.56 801 GLU F O 1
ATOM 5713 N N . PRO F 1 28 ? -1.716 16.382 35.173 1.00 13.73 802 PRO F N 1
ATOM 5714 C CA . PRO F 1 28 ? -3.164 16.257 35.375 1.00 13.73 802 PRO F CA 1
ATOM 5715 C C . PRO F 1 28 ? -3.555 16.490 36.832 1.00 12.81 802 PRO F C 1
ATOM 5716 O O . PRO F 1 28 ? -2.807 16.256 37.771 1.00 12.63 802 PRO F O 1
ATOM 5720 N N . THR F 1 29 ? -4.777 16.972 37.016 1.00 11.66 803 THR F N 1
ATOM 5721 C CA . THR F 1 29 ? -5.356 17.031 38.365 1.00 11.53 803 THR F CA 1
ATOM 5722 C C . THR F 1 29 ? -6.157 15.748 38.595 1.00 9.37 803 THR F C 1
ATOM 5723 O O . THR F 1 29 ? -6.915 15.343 37.711 1.00 11.91 803 THR F O 1
ATOM 5727 N N . THR F 1 30 ? -5.941 15.150 39.757 1.00 9.76 804 THR F N 1
ATOM 5728 C CA . THR F 1 30 ? -6.793 14.029 40.139 1.00 11.49 804 THR F CA 1
ATOM 5729 C C . THR F 1 30 ? -8.009 14.553 40.926 1.00 10.35 804 THR F C 1
ATOM 5730 O O . THR F 1 30 ? -7.790 15.245 41.931 1.00 10.77 804 THR F O 1
ATOM 5734 N N . VAL F 1 31 ? -9.169 14.231 40.412 1.00 9.75 805 VAL F N 1
ATOM 5735 C CA . VAL F 1 31 ? -10.412 14.668 41.015 1.00 10.81 805 VAL F CA 1
ATOM 5736 C C . VAL F 1 31 ? -11.075 13.427 41.628 1.00 10.56 805 VAL F C 1
ATOM 5737 O O . VAL F 1 31 ? -11.266 12.449 40.893 1.00 12.17 805 VAL F O 1
ATOM 5741 N N . SER F 1 32 ? -11.453 13.451 42.894 1.00 10.57 806 SER F N 1
ATOM 5742 C CA . SER F 1 32 ? -12.132 12.266 43.411 1.00 11.28 806 SER F CA 1
ATOM 5743 C C . SER F 1 32 ? -13.356 12.791 44.184 1.00 12.35 806 SER F C 1
ATOM 5744 O O . SER F 1 32 ? -13.374 13.904 44.707 1.00 12.92 806 SER F O 1
ATOM 5747 N N . TYR F 1 33 ? -14.393 11.985 44.226 1.00 9.91 807 TYR F N 1
ATOM 5748 C CA . TYR F 1 33 ? -15.631 12.510 44.809 1.00 10.14 807 TYR F CA 1
ATOM 5749 C C . TYR F 1 33 ? -16.376 11.386 45.517 1.00 10.40 807 TYR F C 1
ATOM 5750 O O . TYR F 1 33 ? -16.270 10.189 45.162 1.00 11.35 807 TYR F O 1
ATOM 5759 N N . GLU F 1 34 ? -17.193 11.801 46.487 1.00 11.50 808 GLU F N 1
ATOM 5760 C CA . GLU F 1 34 ? -18.179 10.966 47.136 1.00 10.53 808 GLU F CA 1
ATOM 5761 C C . GLU F 1 34 ? -19.422 11.852 47.290 1.00 9.03 808 GLU F C 1
ATOM 5762 O O . GLU F 1 34 ? -19.279 12.876 47.943 1.00 12.05 808 GLU F O 1
ATOM 5768 N N . ILE F 1 35 ? -20.506 11.431 46.692 1.00 8.95 809 ILE F N 1
ATOM 5769 C CA . ILE F 1 35 ? -21.732 12.226 46.743 1.00 9.17 809 ILE F CA 1
ATOM 5770 C C . ILE F 1 35 ? -22.900 11.312 47.042 1.00 10.03 809 ILE F C 1
ATOM 5771 O O . ILE F 1 35 ? -23.103 10.298 46.385 1.00 12.06 809 ILE F O 1
ATOM 5776 N N . ALA F 1 36 ? -23.657 11.748 48.048 1.00 9.37 810 ALA F N 1
ATOM 5777 C CA . ALA F 1 36 ? -24.834 11.010 48.497 1.00 9.10 810 ALA F CA 1
ATOM 5778 C C . ALA F 1 36 ? -26.154 11.697 48.153 1.00 9.50 810 ALA F C 1
ATOM 5779 O O . ALA F 1 36 ? -26.162 12.935 47.969 1.00 10.10 810 ALA F O 1
ATOM 5781 N N . GLY F 1 37 ? -27.207 10.906 48.070 1.00 8.68 811 GLY F N 1
ATOM 5782 C CA . GLY F 1 37 ? -28.559 11.469 48.016 1.00 8.77 811 GLY F CA 1
ATOM 5783 C C . GLY F 1 37 ? -29.043 11.782 46.622 1.00 9.49 811 GLY F C 1
ATOM 5784 O O . GLY F 1 37 ? -30.107 12.399 46.442 1.00 10.67 811 GLY F O 1
ATOM 5785 N N . ASN F 1 38 ? -28.302 11.346 45.611 1.00 9.77 812 ASN F N 1
ATOM 5786 C CA . ASN F 1 38 ? -28.733 11.492 44.231 1.00 10.27 812 ASN F CA 1
ATOM 5787 C C . ASN F 1 38 ? -29.803 10.496 43.834 1.00 9.25 812 ASN F C 1
ATOM 5788 O O . ASN F 1 38 ? -30.025 9.525 44.564 1.00 11.41 812 ASN F O 1
ATOM 5793 N N . SER F 1 39 ? -30.456 10.717 42.680 1.00 10.21 813 SER F N 1
ATOM 5794 C CA . SER F 1 39 ? -31.280 9.653 42.144 1.00 11.18 813 SER F CA 1
ATOM 5795 C C . SER F 1 39 ? -30.440 8.380 42.003 1.00 11.12 813 SER F C 1
ATOM 5796 O O . SER F 1 39 ? -29.259 8.470 41.668 1.00 12.50 813 SER F O 1
ATOM 5799 N N . PRO F 1 40 ? -31.012 7.210 42.234 1.00 12.54 814 PRO F N 1
ATOM 5800 C CA . PRO F 1 40 ? -30.252 5.968 42.046 1.00 11.92 814 PRO F CA 1
ATOM 5801 C C . PRO F 1 40 ? -30.173 5.539 40.575 1.00 11.00 814 PRO F C 1
ATOM 5802 O O . PRO F 1 40 ? -30.993 5.868 39.743 1.00 12.67 814 PRO F O 1
ATOM 5806 N N . ASN F 1 41 ? -29.126 4.745 40.328 1.00 11.73 815 ASN F N 1
ATOM 5807 C CA . ASN F 1 41 ? -28.951 4.122 39.024 1.00 13.09 815 ASN F CA 1
ATOM 5808 C C . ASN F 1 41 ? -29.033 5.137 37.884 1.00 11.24 815 ASN F C 1
ATOM 5809 O O . ASN F 1 41 ? -29.730 4.920 36.895 1.00 16.33 815 ASN F O 1
ATOM 5814 N N . ALA F 1 42 ? -28.312 6.239 38.039 1.00 11.43 816 ALA F N 1
ATOM 5815 C CA . ALA F 1 42 ? -28.437 7.344 37.079 1.00 13.22 816 ALA F CA 1
ATOM 5816 C C . ALA F 1 42 ? -27.080 7.920 36.706 1.00 13.05 816 ALA F C 1
ATOM 5817 O O . ALA F 1 42 ? -26.065 7.471 37.210 1.00 14.32 816 ALA F O 1
ATOM 5819 N N . GLU F 1 43 ? -27.119 8.935 35.844 1.00 11.89 817 GLU F N 1
ATOM 5820 C CA . GLU F 1 43 ? -25.929 9.715 35.491 1.00 12.19 817 GLU F CA 1
ATOM 5821 C C . GLU F 1 43 ? -26.231 11.181 35.749 1.00 10.56 817 GLU F C 1
ATOM 5822 O O . GLU F 1 43 ? -27.291 11.623 35.311 1.00 12.37 817 GLU F O 1
ATOM 5828 N N . ARG F 1 44 ? -25.326 11.851 36.413 1.00 10.59 818 ARG F N 1
ATOM 5829 C CA . ARG F 1 44 ? -25.611 13.207 36.881 1.00 9.60 818 ARG F CA 1
ATOM 5830 C C . ARG F 1 44 ? -24.507 14.164 36.483 1.00 10.53 818 ARG F C 1
ATOM 5831 O O . ARG F 1 44 ? -23.335 13.884 36.730 1.00 10.28 818 ARG F O 1
ATOM 5839 N N . GLY F 1 45 ? -24.892 15.300 35.903 1.00 9.74 819 GLY F N 1
ATOM 5840 C CA . GLY F 1 45 ? -23.918 16.284 35.445 1.00 9.93 819 GLY F CA 1
ATOM 5841 C C . GLY F 1 45 ? -23.047 16.811 36.563 1.00 9.54 819 GLY F C 1
ATOM 5842 O O . GLY F 1 45 ? -23.515 17.029 37.698 1.00 9.37 819 GLY F O 1
ATOM 5843 N N . PHE F 1 46 ? -21.773 17.077 36.269 1.00 9.48 820 PHE F N 1
ATOM 5844 C CA . PHE F 1 46 ? -20.781 17.368 37.291 1.00 8.93 820 PHE F CA 1
ATOM 5845 C C . PHE F 1 46 ? -19.799 18.366 36.719 1.00 8.66 820 PHE F C 1
ATOM 5846 O O . PHE F 1 46 ? -19.104 18.043 35.722 1.00 10.12 820 PHE F O 1
ATOM 5854 N N . HIS F 1 47 ? -19.755 19.623 37.231 1.00 8.41 821 HIS F N 1
ATOM 5855 C CA . HIS F 1 47 ? -18.897 20.635 36.592 1.00 10.25 821 HIS F CA 1
ATOM 5856 C C . HIS F 1 47 ? -18.305 21.608 37.602 1.00 9.38 821 HIS F C 1
ATOM 5857 O O . HIS F 1 47 ? -18.824 21.834 38.692 1.00 10.54 821 HIS F O 1
ATOM 5864 N N . ILE F 1 48 ? -17.206 22.216 37.171 1.00 8.50 822 ILE F N 1
ATOM 5865 C CA . ILE F 1 48 ? -16.674 23.399 37.839 1.00 8.88 822 ILE F CA 1
ATOM 5866 C C . ILE F 1 48 ? -17.365 24.620 37.254 1.00 9.04 822 ILE F C 1
ATOM 5867 O O . ILE F 1 48 ? -17.338 24.786 36.043 1.00 9.38 822 ILE F O 1
ATOM 5872 N N . HIS F 1 49 ? -18.030 25.397 38.113 1.00 9.63 823 HIS F N 1
ATOM 5873 C CA . HIS F 1 49 ? -18.614 26.676 37.684 1.00 8.98 823 HIS F CA 1
ATOM 5874 C C . HIS F 1 49 ? -17.680 27.821 38.027 1.00 8.29 823 HIS F C 1
ATOM 5875 O O . HIS F 1 49 ? -16.749 27.736 38.825 1.00 9.31 823 HIS F O 1
ATOM 5882 N N . GLU F 1 50 ? -17.928 28.952 37.353 1.00 9.19 824 GLU F N 1
ATOM 5883 C CA . GLU F 1 50 ? -16.965 30.048 37.354 1.00 8.60 824 GLU F CA 1
ATOM 5884 C C . GLU F 1 50 ? -16.666 30.650 38.689 1.00 8.37 824 GLU F C 1
ATOM 5885 O O . GLU F 1 50 ? -15.531 31.019 39.017 1.00 9.56 824 GLU F O 1
ATOM 5891 N N . PHE F 1 51 ? -17.741 30.839 39.513 1.00 9.23 825 PHE F N 1
ATOM 5892 C CA . PHE F 1 51 ? -17.545 31.642 40.707 1.00 8.99 825 PHE F CA 1
ATOM 5893 C C . PHE F 1 51 ? -17.689 30.855 42.018 1.00 7.10 825 PHE F C 1
ATOM 5894 O O . PHE F 1 51 ? -18.592 30.014 42.060 1.00 10.48 825 PHE F O 1
ATOM 5902 N N . GLY F 1 52 ? -16.884 31.154 42.988 1.00 8.00 826 GLY F N 1
ATOM 5903 C CA . GLY F 1 52 ? -16.923 30.669 44.336 1.00 8.63 826 GLY F CA 1
ATOM 5904 C C . GLY F 1 52 ? -17.887 31.505 45.202 1.00 8.40 826 GLY F C 1
ATOM 5905 O O . GLY F 1 52 ? -17.462 31.883 46.277 1.00 10.34 826 GLY F O 1
ATOM 5906 N N . ASP F 1 53 ? -19.071 31.771 44.637 1.00 9.68 827 ASP F N 1
ATOM 5907 C CA . ASP F 1 53 ? -19.965 32.734 45.299 1.00 9.19 827 ASP F CA 1
ATOM 5908 C C . ASP F 1 53 ? -21.207 31.973 45.796 1.00 8.44 827 ASP F C 1
ATOM 5909 O O . ASP F 1 53 ? -21.962 31.521 44.943 1.00 9.26 827 ASP F O 1
ATOM 5914 N N . ALA F 1 54 ? -21.305 31.851 47.127 1.00 9.59 828 ALA F N 1
ATOM 5915 C CA . ALA F 1 54 ? -22.388 31.069 47.721 1.00 9.44 828 ALA F CA 1
ATOM 5916 C C . ALA F 1 54 ? -23.505 31.940 48.298 1.00 10.25 828 ALA F C 1
ATOM 5917 O O . ALA F 1 54 ? -24.285 31.478 49.129 1.00 10.84 828 ALA F O 1
ATOM 5919 N N . THR F 1 55 ? -23.593 33.187 47.839 1.00 9.88 829 THR F N 1
ATOM 5920 C CA . THR F 1 55 ? -24.575 34.104 48.403 1.00 10.07 829 THR F CA 1
ATOM 5921 C C . THR F 1 55 ? -25.999 33.810 47.944 1.00 10.51 829 THR F C 1
ATOM 5922 O O . THR F 1 55 ? -26.926 34.307 48.599 1.00 13.33 829 THR F O 1
ATOM 5926 N N . ASN F 1 56 ? -26.180 33.071 46.858 1.00 10.56 830 ASN F N 1
ATOM 5927 C CA . ASN F 1 56 ? -27.530 32.749 46.393 1.00 10.53 830 ASN F CA 1
ATOM 5928 C C . ASN F 1 56 ? -27.581 31.261 46.006 1.00 10.85 830 ASN F C 1
ATOM 5929 O O . ASN F 1 56 ? -27.573 30.916 44.838 1.00 11.12 830 ASN F O 1
ATOM 5934 N N . GLY F 1 57 ? -27.638 30.398 47.047 1.00 10.66 831 GLY F N 1
ATOM 5935 C CA . GLY F 1 57 ? -27.655 28.967 46.790 1.00 11.60 831 GLY F CA 1
ATOM 5936 C C . GLY F 1 57 ? -26.531 28.535 45.854 1.00 10.14 831 GLY F C 1
ATOM 5937 O O . GLY F 1 57 ? -25.390 28.893 46.094 1.00 11.95 831 GLY F O 1
ATOM 5938 N N . CYS F 1 58 ? -26.949 27.799 44.828 1.00 9.66 832 CYS F N 1
ATOM 5939 C CA . CYS F 1 58 ? -26.014 27.334 43.814 1.00 9.61 832 CYS F CA 1
ATOM 5940 C C . CYS F 1 58 ? -26.136 28.196 42.564 1.00 9.52 832 CYS F C 1
ATOM 5941 O O . CYS F 1 58 ? -25.407 27.973 41.612 1.00 11.03 832 CYS F O 1
ATOM 5944 N N . VAL F 1 59 ? -27.054 29.149 42.544 1.00 9.40 833 VAL F N 1
ATOM 5945 C CA . VAL F 1 59 ? -27.231 30.049 41.391 1.00 9.62 833 VAL F CA 1
ATOM 5946 C C . VAL F 1 59 ? -26.009 30.952 41.218 1.00 9.06 833 VAL F C 1
ATOM 5947 O O . VAL F 1 59 ? -25.549 31.167 40.077 1.00 9.39 833 VAL F O 1
ATOM 5951 N N . SER F 1 60 ? -25.484 31.466 42.324 1.00 8.88 834 SER F N 1
ATOM 5952 C CA . SER F 1 60 ? -24.447 32.502 42.256 1.00 9.48 834 SER F CA 1
ATOM 5953 C C . SER F 1 60 ? -23.093 31.891 41.886 1.00 10.79 834 SER F C 1
ATOM 5954 O O . SER F 1 60 ? -22.141 32.651 41.651 1.00 10.85 834 SER F O 1
ATOM 5957 N N . ALA F 1 61 ? -23.001 30.568 41.747 1.00 9.70 835 ALA F N 1
ATOM 5958 C CA . ALA F 1 61 ? -21.791 29.938 41.177 1.00 9.26 835 ALA F CA 1
ATOM 5959 C C . ALA F 1 61 ? -21.668 30.330 39.722 1.00 9.20 835 ALA F C 1
ATOM 5960 O O . ALA F 1 61 ? -20.590 30.178 39.121 1.00 9.54 835 ALA F O 1
ATOM 5962 N N . GLY F 1 62 ? -22.746 30.821 39.079 1.00 9.65 836 GLY F N 1
ATOM 5963 C CA . GLY F 1 62 ? -22.561 31.252 37.683 1.00 10.65 836 GLY F CA 1
ATOM 5964 C C . GLY F 1 62 ? -22.505 30.083 36.731 1.00 10.05 836 GLY F C 1
ATOM 5965 O O . GLY F 1 62 ? -22.958 28.981 37.062 1.00 10.05 836 GLY F O 1
ATOM 5966 N N . PRO F 1 63 ? -22.015 30.298 35.506 1.00 10.37 837 PRO F N 1
ATOM 5967 C CA . PRO F 1 63 ? -22.000 29.281 34.461 1.00 10.59 837 PRO F CA 1
ATOM 5968 C C . PRO F 1 63 ? -20.795 28.348 34.584 1.00 8.24 837 PRO F C 1
ATOM 5969 O O . PRO F 1 63 ? -20.012 28.471 35.490 1.00 9.95 837 PRO F O 1
ATOM 5973 N N . HIS F 1 64 ? -20.727 27.395 33.651 1.00 10.60 838 HIS F N 1
ATOM 5974 C CA . HIS F 1 64 ? -19.540 26.523 33.655 1.00 10.19 838 HIS F CA 1
ATOM 5975 C C . HIS F 1 64 ? -18.273 27.360 33.468 1.00 9.59 838 HIS F C 1
ATOM 5976 O O . HIS F 1 64 ? -18.258 28.308 32.686 1.00 11.06 838 HIS F O 1
ATOM 5983 N N . PHE F 1 65 ? -17.227 27.034 34.179 1.00 9.78 839 PHE F N 1
ATOM 5984 C CA . PHE F 1 65 ? -15.942 27.703 34.035 1.00 9.72 839 PHE F CA 1
ATOM 5985 C C . PHE F 1 65 ? -15.405 27.456 32.618 1.00 9.53 839 PHE F C 1
ATOM 5986 O O . PHE F 1 65 ? -15.208 26.306 32.212 1.00 10.51 839 PHE F O 1
ATOM 5994 N N . ASN F 1 66 ? -15.226 28.579 31.908 1.00 10.15 840 ASN F N 1
ATOM 5995 C CA . ASN F 1 66 ? -14.968 28.512 30.477 1.00 10.82 840 ASN F CA 1
ATOM 5996 C C . ASN F 1 66 ? -14.070 29.645 30.007 1.00 10.83 840 ASN F C 1
ATOM 5997 O O . ASN F 1 66 ? -14.478 30.441 29.148 1.00 11.64 840 ASN F O 1
ATOM 6002 N N . PRO F 1 67 ? -12.860 29.720 30.539 1.00 11.75 841 PRO F N 1
ATOM 6003 C CA . PRO F 1 67 ? -12.022 30.869 30.189 1.00 12.65 841 PRO F CA 1
ATOM 6004 C C . PRO F 1 67 ? -11.686 30.887 28.688 1.00 13.10 841 PRO F C 1
ATOM 6005 O O . PRO F 1 67 ? -11.423 31.978 28.166 1.00 12.12 841 PRO F O 1
ATOM 6009 N N . PHE F 1 68 ? -11.701 29.743 28.015 1.00 11.69 842 PHE F N 1
ATOM 6010 C CA . PHE F 1 68 ? -11.256 29.683 26.621 1.00 12.04 842 PHE F CA 1
ATOM 6011 C C . PHE F 1 68 ? -12.404 29.812 25.641 1.00 11.73 842 PHE F C 1
ATOM 6012 O O . PHE F 1 68 ? -12.219 29.753 24.442 1.00 12.22 842 PHE F O 1
ATOM 6020 N N . LYS F 1 69 ? -13.619 30.030 26.177 1.00 12.38 843 LYS F N 1
ATOM 6021 C CA . LYS F 1 69 ? -14.789 30.367 25.376 1.00 12.10 843 LYS F CA 1
ATOM 6022 C C . LYS F 1 69 ? -15.088 29.328 24.316 1.00 12.04 843 LYS F C 1
ATOM 6023 O O . LYS F 1 69 ? -15.292 29.543 23.129 1.00 14.01 843 LYS F O 1
ATOM 6029 N N . LYS F 1 70 ? -15.142 28.083 24.818 1.00 11.26 844 LYS F N 1
ATOM 6030 C CA . LYS F 1 70 ? -15.481 26.920 24.042 1.00 11.86 844 LYS F CA 1
ATOM 6031 C C . LYS F 1 70 ? -16.921 26.511 24.329 1.00 10.97 844 LYS F C 1
ATOM 6032 O O . LYS F 1 70 ? -17.546 27.018 25.290 1.00 11.70 844 LYS F O 1
ATOM 6038 N N . THR F 1 71 ? -17.459 25.587 23.527 1.00 11.05 845 THR F N 1
ATOM 6039 C CA . THR F 1 71 ? -18.750 25.019 23.844 1.00 11.05 845 THR F CA 1
ATOM 6040 C C . THR F 1 71 ? -18.573 23.876 24.858 1.00 11.95 845 THR F C 1
ATOM 6041 O O . THR F 1 71 ? -17.505 23.335 25.088 1.00 11.87 845 THR F O 1
ATOM 6045 N N . HIS F 1 72 ? -19.731 23.583 25.451 1.00 11.88 846 HIS F N 1
ATOM 6046 C CA . HIS F 1 72 ? -19.859 22.509 26.439 1.00 10.31 846 HIS F CA 1
ATOM 6047 C C . HIS F 1 72 ? -19.636 21.165 25.777 1.00 9.53 846 HIS F C 1
ATOM 6048 O O . HIS F 1 72 ? -20.199 20.919 24.710 1.00 11.72 846 HIS F O 1
ATOM 6055 N N . GLY F 1 73 ? -18.837 20.323 26.449 1.00 11.37 847 GLY F N 1
ATOM 6056 C CA . GLY F 1 73 ? -18.607 19.001 25.876 1.00 13.33 847 GLY F CA 1
ATOM 6057 C C . GLY F 1 73 ? -18.352 17.939 26.945 1.00 11.96 847 GLY F C 1
ATOM 6058 O O . GLY F 1 73 ? -18.549 18.180 28.124 1.00 13.19 847 GLY F O 1
ATOM 6059 N N . ALA F 1 74 ? -17.908 16.774 26.504 1.00 12.11 848 ALA F N 1
ATOM 6060 C CA . ALA F 1 74 ? -17.503 15.682 27.365 1.00 12.32 848 ALA F CA 1
ATOM 6061 C C . ALA F 1 74 ? -16.064 15.910 27.837 1.00 12.46 848 ALA F C 1
ATOM 6062 O O . ALA F 1 74 ? -15.276 16.562 27.167 1.00 12.40 848 ALA F O 1
ATOM 6064 N N . PRO F 1 75 ? -15.667 15.384 28.996 1.00 12.51 849 PRO F N 1
ATOM 6065 C CA . PRO F 1 75 ? -14.293 15.516 29.463 1.00 13.23 849 PRO F CA 1
ATOM 6066 C C . PRO F 1 75 ? -13.267 15.080 28.424 1.00 14.62 849 PRO F C 1
ATOM 6067 O O . PRO F 1 75 ? -12.223 15.725 28.336 1.00 16.05 849 PRO F O 1
ATOM 6071 N N . THR F 1 76 ? -13.523 14.053 27.629 1.00 14.66 850 THR F N 1
ATOM 6072 C CA . THR F 1 76 ? -12.502 13.572 26.685 1.00 15.31 850 THR F CA 1
ATOM 6073 C C . THR F 1 76 ? -12.590 14.273 25.343 1.00 15.68 850 THR F C 1
ATOM 6074 O O . THR F 1 76 ? -11.787 13.950 24.457 1.00 17.97 850 THR F O 1
ATOM 6078 N N . ASP F 1 77 ? -13.504 15.228 25.193 1.00 15.02 851 ASP F N 1
ATOM 6079 C CA . ASP F 1 77 ? -13.542 16.038 23.977 1.00 14.22 851 ASP F CA 1
ATOM 6080 C C . ASP F 1 77 ? -12.458 17.119 24.010 1.00 17.41 851 ASP F C 1
ATOM 6081 O O . ASP F 1 77 ? -12.210 17.738 25.055 1.00 17.40 851 ASP F O 1
ATOM 6086 N N . GLU F 1 78 ? -11.810 17.429 22.879 1.00 19.77 852 GLU F N 1
ATOM 6087 C CA . GLU F 1 78 ? -10.891 18.568 22.912 1.00 20.41 852 GLU F CA 1
ATOM 6088 C C . GLU F 1 78 ? -11.594 19.908 23.159 1.00 19.58 852 GLU F C 1
ATOM 6089 O O . GLU F 1 78 ? -11.081 20.804 23.839 1.00 21.24 852 GLU F O 1
ATOM 6095 N N . VAL F 1 79 ? -12.766 19.964 22.554 1.00 13.55 853 VAL F N 1
ATOM 6096 C CA . VAL F 1 79 ? -13.634 21.137 22.688 1.00 13.58 853 VAL F CA 1
ATOM 6097 C C . VAL F 1 79 ? -14.641 20.894 23.802 1.00 10.85 853 VAL F C 1
ATOM 6098 O O . VAL F 1 79 ? -15.579 20.141 23.681 1.00 13.62 853 VAL F O 1
ATOM 6102 N N . ARG F 1 80 ? -14.323 21.561 24.881 1.00 11.08 854 ARG F N 1
ATOM 6103 C CA . ARG F 1 80 ? -15.128 21.490 26.092 1.00 11.12 854 ARG F CA 1
ATOM 6104 C C . ARG F 1 80 ? -14.818 22.737 26.924 1.00 11.30 854 ARG F C 1
ATOM 6105 O O . ARG F 1 80 ? -13.817 23.433 26.735 1.00 11.77 854 ARG F O 1
ATOM 6113 N N . HIS F 1 81 ? -15.713 22.991 27.898 1.00 9.84 855 HIS F N 1
ATOM 6114 C CA . HIS F 1 81 ? -15.345 23.946 28.928 1.00 9.59 855 HIS F CA 1
ATOM 6115 C C . HIS F 1 81 ? -14.265 23.401 29.873 1.00 9.05 855 HIS F C 1
ATOM 6116 O O . HIS F 1 81 ? -14.270 22.192 30.139 1.00 10.12 855 HIS F O 1
ATOM 6123 N N . VAL F 1 82 ? -13.381 24.269 30.365 1.00 9.12 856 VAL F N 1
ATOM 6124 C CA . VAL F 1 82 ? -12.464 23.790 31.417 1.00 10.61 856 VAL F CA 1
ATOM 6125 C C . VAL F 1 82 ? -13.202 23.039 32.529 1.00 10.50 856 VAL F C 1
ATOM 6126 O O . VAL F 1 82 ? -12.742 21.992 32.983 1.00 11.69 856 VAL F O 1
ATOM 6130 N N . GLY F 1 83 ? -14.378 23.535 32.926 1.00 9.84 857 GLY F N 1
ATOM 6131 C CA . GLY F 1 83 ? -15.035 22.937 34.087 1.00 11.12 857 GLY F CA 1
ATOM 6132 C C . GLY F 1 83 ? -15.786 21.657 33.795 1.00 8.95 857 GLY F C 1
ATOM 6133 O O . GLY F 1 83 ? -16.411 21.123 34.730 1.00 10.07 857 GLY F O 1
ATOM 6134 N N . ASP F 1 84 ? -15.842 21.143 32.568 1.00 9.01 858 ASP F N 1
ATOM 6135 C CA . ASP F 1 84 ? -16.719 20.034 32.216 1.00 10.83 858 ASP F CA 1
ATOM 6136 C C . ASP F 1 84 ? -16.181 18.704 32.752 1.00 10.53 858 ASP F C 1
ATOM 6137 O O . ASP F 1 84 ? -15.138 18.254 32.305 1.00 12.15 858 ASP F O 1
ATOM 6142 N N . MET F 1 85 ? -16.881 18.094 33.708 1.00 10.47 859 MET F N 1
ATOM 6143 C CA . MET F 1 85 ? -16.459 16.834 34.291 1.00 10.23 859 MET F CA 1
ATOM 6144 C C . MET F 1 85 ? -17.481 15.753 33.939 1.00 11.18 859 MET F C 1
ATOM 6145 O O . MET F 1 85 ? -17.450 14.705 34.588 1.00 13.80 859 MET F O 1
ATOM 6150 N N . GLY F 1 86 ? -18.318 15.935 32.914 1.00 10.10 860 GLY F N 1
ATOM 6151 C CA . GLY F 1 86 ? -19.163 14.879 32.413 1.00 9.44 860 GLY F CA 1
ATOM 6152 C C . GLY F 1 86 ? -20.290 14.503 33.394 1.00 10.88 860 GLY F C 1
ATOM 6153 O O . GLY F 1 86 ? -20.802 15.345 34.157 1.00 11.31 860 GLY F O 1
ATOM 6154 N N . ASN F 1 87 ? -20.643 13.242 33.370 1.00 10.89 861 ASN F N 1
ATOM 6155 C CA . ASN F 1 87 ? -21.565 12.649 34.334 1.00 11.65 861 ASN F CA 1
ATOM 6156 C C . ASN F 1 87 ? -20.849 11.811 35.370 1.00 11.94 861 ASN F C 1
ATOM 6157 O O . ASN F 1 87 ? -19.827 11.150 35.068 1.00 13.64 861 ASN F O 1
ATOM 6162 N N . VAL F 1 88 ? -21.367 11.819 36.586 1.00 11.44 862 VAL F N 1
ATOM 6163 C CA . VAL F 1 88 ? -20.943 10.813 37.556 1.00 10.41 862 VAL F CA 1
ATOM 6164 C C . VAL F 1 88 ? -22.081 9.786 37.639 1.00 10.60 862 VAL F C 1
ATOM 6165 O O . VAL F 1 88 ? -23.271 10.111 37.535 1.00 11.04 862 VAL F O 1
ATOM 6169 N N . LYS F 1 89 ? -21.715 8.517 37.752 1.00 10.77 863 LYS F N 1
ATOM 6170 C CA . LYS F 1 89 ? -22.674 7.428 37.834 1.00 10.50 863 LYS F CA 1
ATOM 6171 C C . LYS F 1 89 ? -23.136 7.235 39.273 1.00 10.31 863 LYS F C 1
ATOM 6172 O O . LYS F 1 89 ? -22.306 7.301 40.187 1.00 12.55 863 LYS F O 1
ATOM 6178 N N . THR F 1 90 ? -24.437 7.019 39.474 1.00 11.28 864 THR F N 1
ATOM 6179 C CA . THR F 1 90 ? -24.910 6.772 40.840 1.00 11.47 864 THR F CA 1
ATOM 6180 C C . THR F 1 90 ? -25.332 5.298 40.967 1.00 11.52 864 THR F C 1
ATOM 6181 O O . THR F 1 90 ? -25.881 4.717 40.024 1.00 13.90 864 THR F O 1
ATOM 6185 N N . ASP F 1 91 ? -25.098 4.763 42.149 1.00 11.64 865 ASP F N 1
ATOM 6186 C CA . ASP F 1 91 ? -25.476 3.351 42.352 1.00 12.09 865 ASP F CA 1
ATOM 6187 C C . ASP F 1 91 ? -26.909 3.206 42.848 1.00 12.01 865 ASP F C 1
ATOM 6188 O O . ASP F 1 91 ? -27.727 4.146 42.829 1.00 11.84 865 ASP F O 1
ATOM 6193 N N . GLU F 1 92 ? -27.248 1.994 43.298 1.00 12.12 866 GLU F N 1
ATOM 6194 C CA . GLU F 1 92 ? -28.638 1.709 43.670 1.00 12.54 866 GLU F CA 1
ATOM 6195 C C . GLU F 1 92 ? -29.052 2.442 44.931 1.00 10.55 866 GLU F C 1
ATOM 6196 O O . GLU F 1 92 ? -30.259 2.550 45.258 1.00 12.85 866 GLU F O 1
ATOM 6202 N N . ASN F 1 93 ? -28.100 2.969 45.670 1.00 11.62 867 ASN F N 1
ATOM 6203 C CA . ASN F 1 93 ? -28.389 3.731 46.892 1.00 12.67 867 ASN F CA 1
ATOM 6204 C C . ASN F 1 93 ? -28.294 5.241 46.674 1.00 11.14 867 ASN F C 1
ATOM 6205 O O . ASN F 1 93 ? -28.376 6.013 47.652 1.00 11.78 867 ASN F O 1
ATOM 6210 N N . GLY F 1 94 ? -28.099 5.654 45.436 1.00 10.90 868 GLY F N 1
ATOM 6211 C CA . GLY F 1 94 ? -27.962 7.062 45.117 1.00 11.71 868 GLY F CA 1
ATOM 6212 C C . GLY F 1 94 ? -26.597 7.642 45.344 1.00 10.30 868 GLY F C 1
ATOM 6213 O O . GLY F 1 94 ? -26.452 8.882 45.410 1.00 11.03 868 GLY F O 1
ATOM 6214 N N . VAL F 1 95 ? -25.553 6.833 45.485 1.00 10.46 869 VAL F N 1
ATOM 6215 C CA . VAL F 1 95 ? -24.203 7.256 45.815 1.00 10.35 869 VAL F CA 1
ATOM 6216 C C . VAL F 1 95 ? -23.350 7.304 44.543 1.00 11.01 869 VAL F C 1
ATOM 6217 O O . VAL F 1 95 ? -23.363 6.390 43.725 1.00 11.06 869 VAL F O 1
ATOM 6221 N N . ALA F 1 96 ? -22.628 8.410 44.380 1.00 9.61 870 ALA F N 1
ATOM 6222 C CA . ALA F 1 96 ? -21.605 8.519 43.361 1.00 11.99 870 ALA F CA 1
ATOM 6223 C C . ALA F 1 96 ? -20.249 8.527 44.052 1.00 11.70 870 ALA F C 1
ATOM 6224 O O . ALA F 1 96 ? -19.996 9.333 44.942 1.00 14.36 870 ALA F O 1
ATOM 6226 N N . LYS F 1 97 ? -19.374 7.602 43.618 1.00 12.27 871 LYS F N 1
ATOM 6227 C CA . LYS F 1 97 ? -18.049 7.581 44.204 1.00 11.65 871 LYS F CA 1
ATOM 6228 C C . LYS F 1 97 ? -17.094 7.225 43.080 1.00 13.46 871 LYS F C 1
ATOM 6229 O O . LYS F 1 97 ? -17.342 6.270 42.357 1.00 15.88 871 LYS F O 1
ATOM 6235 N N . GLY F 1 98 ? -16.031 8.005 42.928 1.00 12.30 872 GLY F N 1
ATOM 6236 C CA . GLY F 1 98 ? -15.107 7.715 41.850 1.00 13.75 872 GLY F CA 1
ATOM 6237 C C . GLY F 1 98 ? -13.961 8.723 41.846 1.00 12.53 872 GLY F C 1
ATOM 6238 O O . GLY F 1 98 ? -13.830 9.555 42.715 1.00 12.42 872 GLY F O 1
ATOM 6239 N N . SER F 1 99 ? -13.145 8.565 40.823 1.00 12.41 873 SER F N 1
ATOM 6240 C CA . SER F 1 99 ? -11.990 9.461 40.634 1.00 14.46 873 SER F CA 1
ATOM 6241 C C . SER F 1 99 ? -11.558 9.440 39.188 1.00 13.15 873 SER F C 1
ATOM 6242 O O . SER F 1 99 ? -11.817 8.470 38.436 1.00 18.06 873 SER F O 1
ATOM 6245 N N . PHE F 1 100 ? -10.914 10.535 38.747 1.00 12.07 874 PHE F N 1
ATOM 6246 C CA . PHE F 1 100 ? -10.435 10.597 37.368 1.00 12.38 874 PHE F CA 1
ATOM 6247 C C . PHE F 1 100 ? -9.313 11.632 37.324 1.00 12.12 874 PHE F C 1
ATOM 6248 O O . PHE F 1 100 ? -9.165 12.423 38.236 1.00 12.01 874 PHE F O 1
ATOM 6256 N N . LYS F 1 101 ? -8.534 11.590 36.251 1.00 11.96 875 LYS F N 1
ATOM 6257 C CA . LYS F 1 101 ? -7.530 12.596 35.973 1.00 12.83 875 LYS F CA 1
ATOM 6258 C C . LYS F 1 101 ? -7.998 13.489 34.841 1.00 12.75 875 LYS F C 1
ATOM 6259 O O . LYS F 1 101 ? -8.675 13.062 33.914 1.00 14.67 875 LYS F O 1
ATOM 6265 N N . ASP F 1 102 ? -7.633 14.787 34.990 1.00 13.07 876 ASP F N 1
ATOM 6266 C CA . ASP F 1 102 ? -8.021 15.732 33.959 1.00 12.56 876 ASP F CA 1
ATOM 6267 C C . ASP F 1 102 ? -6.907 16.739 33.688 1.00 11.13 876 ASP F C 1
ATOM 6268 O O . ASP F 1 102 ? -6.289 17.179 34.647 1.00 13.74 876 ASP F O 1
ATOM 6273 N N . SER F 1 103 ? -6.713 17.063 32.401 1.00 13.50 877 SER F N 1
ATOM 6274 C CA . SER F 1 103 ? -5.575 17.927 32.136 1.00 15.53 877 SER F CA 1
ATOM 6275 C C . SER F 1 103 ? -5.966 19.359 31.832 1.00 14.53 877 SER F C 1
ATOM 6276 O O . SER F 1 103 ? -5.097 20.193 31.665 1.00 15.38 877 SER F O 1
ATOM 6279 N N . LEU F 1 104 ? -7.270 19.676 31.798 1.00 13.74 878 LEU F N 1
ATOM 6280 C CA . LEU F 1 104 ? -7.646 21.077 31.749 1.00 11.50 878 LEU F CA 1
ATOM 6281 C C . LEU F 1 104 ? -7.879 21.714 33.098 1.00 11.19 878 LEU F C 1
ATOM 6282 O O . LEU F 1 104 ? -7.663 22.900 33.330 1.00 12.28 878 LEU F O 1
ATOM 6287 N N . ILE F 1 105 ? -8.388 20.920 34.043 1.00 11.86 879 ILE F N 1
ATOM 6288 C CA . ILE F 1 105 ? -8.595 21.370 35.410 1.00 11.16 879 ILE F CA 1
ATOM 6289 C C . ILE F 1 105 ? -7.277 21.469 36.141 1.00 10.63 879 ILE F C 1
ATOM 6290 O O . ILE F 1 105 ? -6.483 20.507 36.148 1.00 13.01 879 ILE F O 1
ATOM 6295 N N . LYS F 1 106 ? -7.005 22.619 36.727 1.00 10.35 880 LYS F N 1
ATOM 6296 C CA . LYS F 1 106 ? -5.744 22.913 37.368 1.00 10.32 880 LYS F CA 1
ATOM 6297 C C . LYS F 1 106 ? -5.960 23.604 38.707 1.00 8.81 880 LYS F C 1
ATOM 6298 O O . LYS F 1 106 ? -6.990 24.331 38.855 1.00 11.46 880 LYS F O 1
ATOM 6304 N N . LEU F 1 107 ? -5.055 23.401 39.661 1.00 10.17 881 LEU F N 1
ATOM 6305 C CA . LEU F 1 107 ? -5.026 24.089 40.926 1.00 9.85 881 LEU F CA 1
ATOM 6306 C C . LEU F 1 107 ? -3.961 25.188 41.031 1.00 11.68 881 LEU F C 1
ATOM 6307 O O . LEU F 1 107 ? -3.767 25.747 42.081 1.00 14.78 881 LEU F O 1
ATOM 6312 N N . ILE F 1 108 ? -3.295 25.375 39.891 1.00 12.63 882 ILE F N 1
ATOM 6313 C CA . ILE F 1 108 ? -2.109 26.173 39.741 1.00 12.96 882 ILE F CA 1
ATOM 6314 C C . ILE F 1 108 ? -2.232 27.000 38.456 1.00 11.55 882 ILE F C 1
ATOM 6315 O O . ILE F 1 108 ? -2.577 26.416 37.439 1.00 12.84 882 ILE F O 1
ATOM 6320 N N . GLY F 1 109 ? -1.911 28.288 38.576 1.00 13.72 883 GLY F N 1
ATOM 6321 C CA . GLY F 1 109 ? -1.850 29.042 37.320 1.00 12.00 883 GLY F CA 1
ATOM 6322 C C . GLY F 1 109 ? -3.092 29.851 37.053 1.00 12.61 883 GLY F C 1
ATOM 6323 O O . GLY F 1 109 ? -4.020 29.914 37.870 1.00 13.24 883 GLY F O 1
ATOM 6324 N N . PRO F 1 110 ? -3.118 30.538 35.920 1.00 12.69 884 PRO F N 1
ATOM 6325 C CA . PRO F 1 110 ? -4.200 31.497 35.677 1.00 13.65 884 PRO F CA 1
ATOM 6326 C C . PRO F 1 110 ? -5.542 30.838 35.463 1.00 13.16 884 PRO F C 1
ATOM 6327 O O . PRO F 1 110 ? -6.553 31.565 35.551 1.00 14.69 884 PRO F O 1
ATOM 6331 N N . THR F 1 111 ? -5.646 29.540 35.199 1.00 11.18 885 THR F N 1
ATOM 6332 C CA . THR F 1 111 ? -6.937 28.881 35.099 1.00 10.88 885 THR F CA 1
ATOM 6333 C C . THR F 1 111 ? -7.237 28.084 36.384 1.00 8.59 885 THR F C 1
ATOM 6334 O O . THR F 1 111 ? -8.134 27.249 36.317 1.00 10.34 885 THR F O 1
ATOM 6338 N N . SER F 1 112 ? -6.544 28.332 37.461 1.00 9.25 886 SER F N 1
ATOM 6339 C CA . SER F 1 112 ? -6.799 27.577 38.693 1.00 8.78 886 SER F CA 1
ATOM 6340 C C . SER F 1 112 ? -8.270 27.632 39.063 1.00 9.54 886 SER F C 1
ATOM 6341 O O . SER F 1 112 ? -8.910 28.702 38.914 1.00 9.76 886 SER F O 1
ATOM 6344 N N . VAL F 1 113 ? -8.780 26.510 39.532 1.00 9.18 887 VAL F N 1
ATOM 6345 C CA . VAL F 1 113 ? -10.162 26.419 39.979 1.00 9.16 887 VAL F CA 1
ATOM 6346 C C . VAL F 1 113 ? -10.238 26.651 41.482 1.00 8.46 887 VAL F C 1
ATOM 6347 O O . VAL F 1 113 ? -11.364 26.629 41.997 1.00 8.98 887 VAL F O 1
ATOM 6351 N N . VAL F 1 114 ? -9.152 26.942 42.181 1.00 9.11 888 VAL F N 1
ATOM 6352 C CA . VAL F 1 114 ? -9.240 27.325 43.583 1.00 9.09 888 VAL F CA 1
ATOM 6353 C C . VAL F 1 114 ? -10.046 28.624 43.667 1.00 9.79 888 VAL F C 1
ATOM 6354 O O . VAL F 1 114 ? -9.801 29.582 42.936 1.00 10.95 888 VAL F O 1
ATOM 6358 N N . GLY F 1 115 ? -11.030 28.620 44.555 1.00 9.60 889 GLY F N 1
ATOM 6359 C CA . GLY F 1 115 ? -11.924 29.772 44.708 1.00 8.70 889 GLY F CA 1
ATOM 6360 C C . GLY F 1 115 ? -13.081 29.731 43.736 1.00 8.40 889 GLY F C 1
ATOM 6361 O O . GLY F 1 115 ? -13.896 30.706 43.758 1.00 10.45 889 GLY F O 1
ATOM 6362 N N . ARG F 1 116 ? -13.246 28.695 42.921 1.00 8.54 890 ARG F N 1
ATOM 6363 C CA . ARG F 1 116 ? -14.449 28.563 42.071 1.00 8.88 890 ARG F CA 1
ATOM 6364 C C . ARG F 1 116 ? -15.423 27.573 42.733 1.00 7.58 890 ARG F C 1
ATOM 6365 O O . ARG F 1 116 ? -15.297 27.432 43.962 1.00 9.96 890 ARG F O 1
ATOM 6373 N N . SER F 1 117 ? -16.373 27.006 42.017 1.00 8.32 891 SER F N 1
ATOM 6374 C CA . SER F 1 117 ? -17.297 26.097 42.669 1.00 9.00 891 SER F CA 1
ATOM 6375 C C . SER F 1 117 ? -17.397 24.789 41.911 1.00 7.86 891 SER F C 1
ATOM 6376 O O . SER F 1 117 ? -17.261 24.744 40.693 1.00 10.82 891 SER F O 1
ATOM 6379 N N . VAL F 1 118 ? -17.782 23.750 42.681 1.00 8.33 892 VAL F N 1
ATOM 6380 C CA . VAL F 1 118 ? -18.226 22.509 42.057 1.00 8.36 892 VAL F CA 1
ATOM 6381 C C . VAL F 1 118 ? -19.767 22.415 42.177 1.00 7.16 892 VAL F C 1
ATOM 6382 O O . VAL F 1 118 ? -20.246 22.727 43.260 1.00 9.09 892 VAL F O 1
ATOM 6386 N N . VAL F 1 119 ? -20.427 22.005 41.123 1.00 8.03 893 VAL F N 1
ATOM 6387 C CA . VAL F 1 119 ? -21.880 21.773 41.153 1.00 8.31 893 VAL F CA 1
ATOM 6388 C C . VAL F 1 119 ? -22.159 20.340 40.723 1.00 8.93 893 VAL F C 1
ATOM 6389 O O . VAL F 1 119 ? -21.613 19.863 39.728 1.00 8.78 893 VAL F O 1
ATOM 6393 N N . ILE F 1 120 ? -23.013 19.662 41.502 1.00 10.01 894 ILE F N 1
ATOM 6394 C CA . ILE F 1 120 ? -23.610 18.405 41.064 1.00 9.07 894 ILE F CA 1
ATOM 6395 C C . ILE F 1 120 ? -25.065 18.662 40.670 1.00 8.74 894 ILE F C 1
ATOM 6396 O O . ILE F 1 120 ? -25.777 19.371 41.426 1.00 10.91 894 ILE F O 1
ATOM 6401 N N . HIS F 1 121 ? -25.464 18.173 39.514 1.00 8.82 895 HIS F N 1
ATOM 6402 C CA . HIS F 1 121 ? -26.768 18.459 38.938 1.00 8.79 895 HIS F CA 1
ATOM 6403 C C . HIS F 1 121 ? -27.749 17.322 39.224 1.00 10.23 895 HIS F C 1
ATOM 6404 O O . HIS F 1 121 ? -27.397 16.210 39.585 1.00 10.73 895 HIS F O 1
ATOM 6411 N N . ALA F 1 122 ? -29.023 17.673 39.060 1.00 10.90 896 ALA F N 1
ATOM 6412 C CA . ALA F 1 122 ? -30.090 16.728 39.230 1.00 10.40 896 ALA F CA 1
ATOM 6413 C C . ALA F 1 122 ? -30.390 15.947 37.964 1.00 11.22 896 ALA F C 1
ATOM 6414 O O . ALA F 1 122 ? -31.148 14.985 38.024 1.00 12.58 896 ALA F O 1
ATOM 6416 N N . GLY F 1 123 ? -29.851 16.373 36.822 1.00 11.20 897 GLY F N 1
ATOM 6417 C CA . GLY F 1 123 ? -30.103 15.686 35.577 1.00 12.85 897 GLY F CA 1
ATOM 6418 C C . GLY F 1 123 ? -28.805 15.192 34.954 1.00 10.09 897 GLY F C 1
ATOM 6419 O O . GLY F 1 123 ? -27.705 15.489 35.427 1.00 11.82 897 GLY F O 1
ATOM 6420 N N . GLN F 1 124 ? -29.017 14.437 33.881 1.00 11.18 898 GLN F N 1
ATOM 6421 C CA . GLN F 1 124 ? -27.884 13.940 33.089 1.00 11.30 898 GLN F CA 1
ATOM 6422 C C . GLN F 1 124 ? -27.350 14.993 32.129 1.00 11.58 898 GLN F C 1
ATOM 6423 O O . GLN F 1 124 ? -28.098 15.736 31.505 1.00 14.01 898 GLN F O 1
ATOM 6429 N N . ASP F 1 125 ? -26.033 15.027 32.018 1.00 11.13 899 ASP F N 1
ATOM 6430 C CA . ASP F 1 125 ? -25.374 15.920 31.057 1.00 11.44 899 ASP F CA 1
ATOM 6431 C C . ASP F 1 125 ? -25.391 15.280 29.685 1.00 11.54 899 ASP F C 1
ATOM 6432 O O . ASP F 1 125 ? -24.895 14.153 29.590 1.00 13.92 899 ASP F O 1
ATOM 6437 N N . ASP F 1 126 ? -25.870 15.943 28.644 1.00 12.13 900 ASP F N 1
ATOM 6438 C CA . ASP F 1 126 ? -25.904 15.336 27.304 1.00 11.68 900 ASP F CA 1
ATOM 6439 C C . ASP F 1 126 ? -24.597 15.544 26.550 1.00 10.90 900 ASP F C 1
ATOM 6440 O O . ASP F 1 126 ? -24.521 15.216 25.363 1.00 12.81 900 ASP F O 1
ATOM 6445 N N . LEU F 1 127 ? -23.617 16.091 27.237 1.00 11.35 901 LEU F N 1
ATOM 6446 C CA . LEU F 1 127 ? -22.250 16.190 26.759 1.00 12.03 901 LEU F CA 1
ATOM 6447 C C . LEU F 1 127 ? -22.118 17.090 25.546 1.00 10.96 901 LEU F C 1
ATOM 6448 O O . LEU F 1 127 ? -21.137 17.009 24.782 1.00 13.49 901 LEU F O 1
ATOM 6453 N N . GLY F 1 128 ? -23.066 17.986 25.324 1.00 11.85 902 GLY F N 1
ATOM 6454 C CA . GLY F 1 128 ? -23.030 18.899 24.178 1.00 12.78 902 GLY F CA 1
ATOM 6455 C C . GLY F 1 128 ? -23.509 18.264 22.902 1.00 12.28 902 GLY F C 1
ATOM 6456 O O . GLY F 1 128 ? -23.346 18.818 21.807 1.00 15.23 902 GLY F O 1
ATOM 6457 N N . LYS F 1 129 ? -24.124 17.080 22.984 1.00 14.53 903 LYS F N 1
ATOM 6458 C CA . LYS F 1 129 ? -24.511 16.354 21.782 1.00 15.63 903 LYS F CA 1
ATOM 6459 C C . LYS F 1 129 ? -25.993 16.446 21.517 1.00 19.20 903 LYS F C 1
ATOM 6460 O O . LYS F 1 129 ? -26.500 15.736 20.643 1.00 24.40 903 LYS F O 1
ATOM 6466 N N . GLY F 1 130 ? -26.683 17.313 22.258 1.00 20.59 904 GLY F N 1
ATOM 6467 C CA . GLY F 1 130 ? -28.123 17.384 22.045 1.00 20.99 904 GLY F CA 1
ATOM 6468 C C . GLY F 1 130 ? -28.478 18.324 20.918 1.00 27.56 904 GLY F C 1
ATOM 6469 O O . GLY F 1 130 ? -27.658 18.937 20.230 1.00 29.01 904 GLY F O 1
ATOM 6470 N N . ASP F 1 131 ? -29.776 18.505 20.644 1.00 33.65 905 ASP F N 1
ATOM 6471 C CA . ASP F 1 131 ? -30.080 19.423 19.540 1.00 43.14 905 ASP F CA 1
ATOM 6472 C C . ASP F 1 131 ? -29.722 20.871 19.908 1.00 50.77 905 ASP F C 1
ATOM 6473 O O . ASP F 1 131 ? -29.104 21.607 19.142 1.00 61.87 905 ASP F O 1
ATOM 6478 N N . THR F 1 132 ? -30.165 21.197 21.108 1.00 52.55 906 THR F N 1
ATOM 6479 C CA . THR F 1 132 ? -30.252 22.480 21.746 1.00 50.51 906 THR F CA 1
ATOM 6480 C C . THR F 1 132 ? -29.013 23.358 21.639 1.00 41.44 906 THR F C 1
ATOM 6481 O O . THR F 1 132 ? -27.859 22.959 21.760 1.00 44.62 906 THR F O 1
ATOM 6485 N N . GLU F 1 133 ? -29.287 24.657 21.460 1.00 33.66 907 GLU F N 1
ATOM 6486 C CA . GLU F 1 133 ? -28.312 25.663 21.824 1.00 22.11 907 GLU F CA 1
ATOM 6487 C C . GLU F 1 133 ? -27.915 25.403 23.284 1.00 20.86 907 GLU F C 1
ATOM 6488 O O . GLU F 1 133 ? -26.784 25.518 23.718 1.00 21.07 907 GLU F O 1
ATOM 6494 N N . GLU F 1 134 ? -28.920 25.056 24.101 1.00 17.74 908 GLU F N 1
ATOM 6495 C CA . GLU F 1 134 ? -28.727 24.794 25.521 1.00 15.83 908 GLU F CA 1
ATOM 6496 C C . GLU F 1 134 ? -27.723 23.664 25.716 1.00 13.35 908 GLU F C 1
ATOM 6497 O O . GLU F 1 134 ? -26.914 23.718 26.638 1.00 13.20 908 GLU F O 1
ATOM 6503 N N . SER F 1 135 ? -27.752 22.681 24.827 1.00 12.90 909 SER F N 1
ATOM 6504 C CA . SER F 1 135 ? -26.778 21.601 24.955 1.00 12.35 909 SER F CA 1
ATOM 6505 C C . SER F 1 135 ? -25.351 22.123 24.948 1.00 13.54 909 SER F C 1
ATOM 6506 O O . SER F 1 135 ? -24.499 21.665 25.701 1.00 11.58 909 SER F O 1
ATOM 6509 N N . LEU F 1 136 ? -25.089 23.110 24.077 1.00 12.49 910 LEU F N 1
ATOM 6510 C CA . LEU F 1 136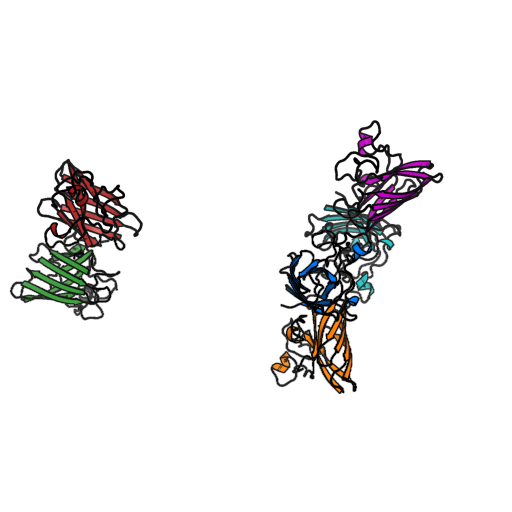 ? -23.739 23.646 23.952 1.00 11.83 910 LEU F CA 1
ATOM 6511 C C . LEU F 1 136 ? -23.384 24.605 25.077 1.00 10.72 910 LEU F C 1
ATOM 6512 O O . LEU F 1 136 ? -22.235 25.029 25.166 1.00 11.46 910 LEU F O 1
ATOM 6517 N N . LYS F 1 137 ? -24.310 24.943 25.980 1.00 11.54 911 LYS F N 1
ATOM 6518 C CA . LYS F 1 137 ? -24.068 25.794 27.128 1.00 11.53 911 LYS F CA 1
ATOM 6519 C C . LYS F 1 137 ? -23.960 25.006 28.443 1.00 11.59 911 LYS F C 1
ATOM 6520 O O . LYS F 1 137 ? -23.022 25.187 29.216 1.00 11.99 911 LYS F O 1
ATOM 6526 N N . THR F 1 138 ? -24.946 24.142 28.680 1.00 12.97 912 THR F N 1
ATOM 6527 C CA . THR F 1 138 ? -25.077 23.462 29.948 1.00 11.99 912 THR F CA 1
ATOM 6528 C C . THR F 1 138 ? -25.124 21.935 29.852 1.00 11.66 912 THR F C 1
ATOM 6529 O O . THR F 1 138 ? -25.134 21.275 30.901 1.00 13.43 912 THR F O 1
ATOM 6533 N N . GLY F 1 139 ? -25.194 21.398 28.634 1.00 11.31 913 GLY F N 1
ATOM 6534 C CA . GLY F 1 139 ? -25.416 19.955 28.545 1.00 12.73 913 GLY F CA 1
ATOM 6535 C C . GLY F 1 139 ? -26.810 19.561 29.003 1.00 11.96 913 GLY F C 1
ATOM 6536 O O . GLY F 1 139 ? -27.110 18.358 29.158 1.00 11.36 913 GLY F O 1
ATOM 6537 N N . ASN F 1 140 ? -27.720 20.504 29.230 1.00 12.04 914 ASN F N 1
ATOM 6538 C CA . ASN F 1 140 ? -29.087 20.222 29.650 1.00 12.10 914 ASN F CA 1
ATOM 6539 C C . ASN F 1 140 ? -29.113 19.432 30.966 1.00 10.75 914 ASN F C 1
ATOM 6540 O O . ASN F 1 140 ? -30.024 18.612 31.117 1.00 12.90 914 ASN F O 1
ATOM 6545 N N . ALA F 1 141 ? -28.166 19.635 31.850 1.00 10.94 915 ALA F N 1
ATOM 6546 C CA . ALA F 1 141 ? -27.993 18.847 33.039 1.00 10.71 915 ALA F CA 1
ATOM 6547 C C . ALA F 1 141 ? -28.994 19.274 34.128 1.00 10.84 915 ALA F C 1
ATOM 6548 O O . ALA F 1 141 ? -29.044 18.626 35.175 1.00 11.40 915 ALA F O 1
ATOM 6550 N N . GLY F 1 142 ? -29.754 20.336 33.874 1.00 11.57 916 GLY F N 1
ATOM 6551 C CA . GLY F 1 142 ? -30.818 20.675 34.809 1.00 11.53 916 GLY F CA 1
ATOM 6552 C C . GLY F 1 142 ? -30.374 21.317 36.085 1.00 10.67 916 GLY F C 1
ATOM 6553 O O . GLY F 1 142 ? -29.344 21.976 36.227 1.00 11.61 916 GLY F O 1
ATOM 6554 N N . PRO F 1 143 ? -31.231 21.189 37.126 1.00 10.54 917 PRO F N 1
ATOM 6555 C CA . PRO F 1 143 ? -31.050 21.855 38.395 1.00 11.02 917 PRO F CA 1
ATOM 6556 C C . PRO F 1 143 ? -29.741 21.553 39.136 1.00 9.59 917 PRO F C 1
ATOM 6557 O O . PRO F 1 143 ? -29.067 20.564 38.810 1.00 10.33 917 PRO F O 1
ATOM 6561 N N . ARG F 1 144 ? -29.454 22.387 40.115 1.00 9.49 918 ARG F N 1
ATOM 6562 C CA . ARG F 1 144 ? -28.221 22.359 40.916 1.00 9.18 918 ARG F CA 1
ATOM 6563 C C . ARG F 1 144 ? -28.512 22.036 42.371 1.00 9.08 918 ARG F C 1
ATOM 6564 O O . ARG F 1 144 ? -28.541 22.926 43.231 1.00 10.95 918 ARG F O 1
ATOM 6572 N N . PRO F 1 145 ? -28.790 20.782 42.681 1.00 9.04 919 PRO F N 1
ATOM 6573 C CA . PRO F 1 145 ? -29.180 20.463 44.064 1.00 8.79 919 PRO F CA 1
ATOM 6574 C C . PRO F 1 145 ? -28.092 20.714 45.077 1.00 8.70 919 PRO F C 1
ATOM 6575 O O . PRO F 1 145 ? -28.361 20.940 46.287 1.00 9.90 919 PRO F O 1
ATOM 6579 N N . ALA F 1 146 ? -26.801 20.671 44.700 1.00 10.19 920 ALA F N 1
ATOM 6580 C CA . ALA F 1 146 ? -25.752 20.931 45.684 1.00 8.60 920 ALA F CA 1
ATOM 6581 C C . ALA F 1 146 ? -24.510 21.516 44.985 1.00 7.97 920 ALA F C 1
ATOM 6582 O O . ALA F 1 146 ? -24.355 21.309 43.799 1.00 9.62 920 ALA F O 1
ATOM 6584 N N . CYS F 1 147 ? -23.720 22.203 45.801 1.00 8.09 921 CYS F N 1
ATOM 6585 C CA . CYS F 1 147 ? -22.543 22.890 45.279 1.00 8.73 921 CYS F CA 1
ATOM 6586 C C . CYS F 1 147 ? -21.647 23.240 46.456 1.00 8.61 921 CYS F C 1
ATOM 6587 O O . CYS F 1 147 ? -22.054 23.205 47.630 1.00 9.20 921 CYS F O 1
ATOM 6590 N N . GLY F 1 148 ? -20.397 23.548 46.144 1.00 8.10 922 GLY F N 1
ATOM 6591 C CA . GLY F 1 148 ? -19.450 23.953 47.159 1.00 9.32 922 GLY F CA 1
ATOM 6592 C C . GLY F 1 148 ? -18.324 24.777 46.545 1.00 8.88 922 GLY F C 1
ATOM 6593 O O . GLY F 1 148 ? -17.972 24.502 45.394 1.00 9.40 922 GLY F O 1
ATOM 6594 N N . VAL F 1 149 ? -17.799 25.734 47.323 1.00 8.94 923 VAL F N 1
ATOM 6595 C CA . VAL F 1 149 ? -16.644 26.499 46.874 1.00 8.86 923 VAL F CA 1
ATOM 6596 C C . VAL F 1 149 ? -15.378 25.648 47.018 1.00 9.38 923 VAL F C 1
ATOM 6597 O O . VAL F 1 149 ? -15.224 24.943 48.022 1.00 10.20 923 VAL F O 1
ATOM 6601 N N . ILE F 1 150 ? -14.495 25.756 46.036 1.00 9.48 924 ILE F N 1
ATOM 6602 C CA . ILE F 1 150 ? -13.241 24.988 46.054 1.00 8.95 924 ILE F CA 1
ATOM 6603 C C . ILE F 1 150 ? -12.204 25.705 46.889 1.00 8.92 924 ILE F C 1
ATOM 6604 O O . ILE F 1 150 ? -11.815 26.833 46.524 1.00 9.94 924 ILE F O 1
ATOM 6609 N N . GLY F 1 151 ? -11.724 25.082 47.976 1.00 9.48 925 GLY F N 1
ATOM 6610 C CA . GLY F 1 151 ? -10.756 25.713 48.846 1.00 9.43 925 GLY F CA 1
ATOM 6611 C C . GLY F 1 151 ? -9.426 24.979 48.905 1.00 9.85 925 GLY F C 1
ATOM 6612 O O . GLY F 1 151 ? -9.346 23.771 48.641 1.00 10.92 925 GLY F O 1
ATOM 6613 N N . LEU F 1 152 ? -8.389 25.735 49.224 1.00 8.84 926 LEU F N 1
ATOM 6614 C CA . LEU F 1 152 ? -7.074 25.142 49.399 1.00 11.25 926 LEU F CA 1
ATOM 6615 C C . LEU F 1 152 ? -7.073 24.305 50.664 1.00 13.51 926 LEU F C 1
ATOM 6616 O O . LEU F 1 152 ? -7.668 24.667 51.694 1.00 14.89 926 LEU 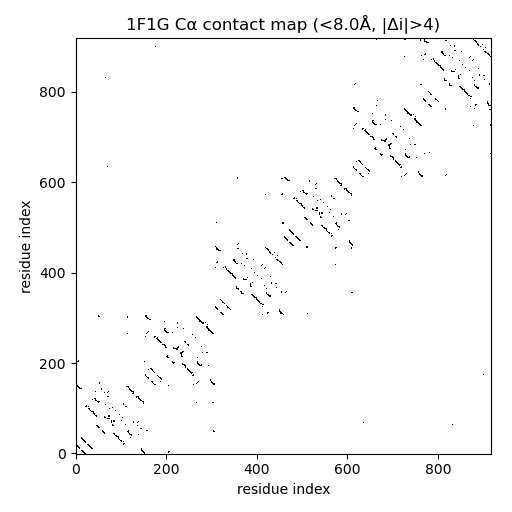F O 1
ATOM 6621 N N . THR F 1 153 ? -6.356 23.183 50.599 1.00 11.92 927 THR F N 1
ATOM 6622 C CA . THR F 1 153 ? -6.167 22.421 51.822 1.00 12.70 927 THR F CA 1
ATOM 6623 C C . THR F 1 153 ? -4.797 21.800 51.775 1.00 15.49 927 THR F C 1
ATOM 6624 O O . THR F 1 153 ? -3.930 22.187 50.963 1.00 16.54 927 THR F O 1
ATOM 6628 N N . ASN F 1 154 ? -4.570 20.821 52.630 1.00 17.00 928 ASN F N 1
ATOM 6629 C CA . ASN F 1 154 ? -3.222 20.178 52.506 1.00 19.96 928 ASN F CA 1
ATOM 6630 C C . ASN F 1 154 ? -3.390 18.717 52.847 1.00 27.46 928 ASN F C 1
ATOM 6631 O O . ASN F 1 154 ? -2.489 18.236 53.547 1.00 32.02 928 ASN F O 1
#

Sequence (918 aa):
VQAVAVLKGDAGVSGVVKFEQASESEPTTVSYEIAGNSPNAERGFHIHEFGDATNGCVSAGPHFNPFKKTHGAPTDEVRHVGDMGNVKTDENGVAKGSFKDSLIKLIGPTSVVGRSVVIHAGQDDLGKGDTEESLKTGNAGPRPACGVIGLTNVQAVAVLKGDAGVSGVVKFEQASESEPTTVSYEIAGNSPNAERGFHIHEFGDATNGCVSAGPHFNPFKKTHGAPTDEVRHVGDMGNVKTDENGVAKGSFKDSLIKLIGPTSVVGRSVVIHAGQDDLGKGDTEESLKTGNAGPRPACGVIGLTNVQAVAVLKGDAGVSGVVKFEQASESEPTTVSYEIAGNSPNAERGFHIHEFGDATNGCVSAGPHFNPFKKTHGAPTDEVRHVGDMGNVKTDENGVAKGSFKDSLIKLIGPTSVVGRSVVIHAGQDDLGKGDTEESLKTGNAGPRPACGVIGLTNVQAVAVLKGDAGVSGVVKFEQASESEPTTVSYEIAGNSPNAERGFHIHEFGDATNGCVSAGPHFNPFKKTHGAPTDEVRHVGDMGNVKTDENGVAKGSFKDSLIKLIGPTSVVGRSVVIHAGQDDLGKGDTEESLKTGNAGPRPACGVIGLTNVQAVAVLKGDAGVSGVVKFEQASESEPTTVSYEIAGNSPNAERGFHIHEFGDATNGCVSAGPHFNPFKKTHGAPTDEVRHVGDMGNVKTDENGVAKGSFKDSLIKLIGPTSVVGRSVVIHAGQDDLGKGDTEESLKTGNAGPRPACGVIGLTNVQAVAVLKGDAGVSGVVKFEQASESEPTTVSYEIAGNSPNAERGFHIHEFGDATNGCVSAGPHFNPFKKTHGAPTDEVRHVGDMGNVKTDENGVAKGSFKDSLIKLIGPTSVVGRSVVIHAGQDDLGKGDTEESLKTGNAGPRPACGVIGLTN

InterPro domains:
  IPR001424 Superoxide dismutase, copper/zinc binding domain [PF00080] (14-150)
  IPR001424 Superoxide dismutase, copper/zinc binding domain [PR00068] (45-67)
  IPR001424 Superoxide dismutase, copper/zinc binding domain [PR00068] (81-90)
  IPR001424 Superoxide dismutase, copper/zinc binding domain [PR00068] (100-122)
  IPR001424 Superoxide dismutase, copper/zinc binding domain [PR00068] (125-151)
  IPR001424 Superoxide dismutase, copper/zinc binding domain [cd00305] (2-147)
  IPR018152 Superoxide dismutase, copper/zinc, binding site [PS00087] (45-55)
  IPR018152 Superoxide dismutase, copper/zinc, binding site [PS00332] (139-150)
  IPR024134 Superoxide dismutase (Cu/Zn) / superoxide dismutase copper chaperone [PTHR10003] (1-153)
  IPR036423 Superoxide dismutase-like, copper/zinc binding domain superfamily [G3DSA:2.60.40.200] (1-154)
  IPR036423 Superoxide dismutase-like, copper/zinc binding domain superfamily [SSF49329] (4-152)

Solvent-accessible surface area: 39429 Å² total; per-residue (Å²): 76,63,1,4,0,26,0,137,39,160,66,60,10,52,14,46,0,120,3,94,1,88,51,74,98,84,52,0,50,0,36,26,98,2,48,43,14,50,72,112,20,59,37,0,0,0,0,0,25,27,1,18,39,67,84,55,14,103,24,2,15,78,8,8,42,22,33,149,49,26,5,2,10,43,135,47,149,40,8,9,2,0,0,7,2,40,3,155,10,59,122,112,1,56,0,141,25,77,56,155,10,71,45,0,38,9,46,34,58,11,22,0,20,0,29,3,0,0,0,7,41,17,99,1,41,48,17,126,31,155,58,132,78,0,22,101,42,0,64,0,42,96,74,18,0,19,9,20,0,0,36,24,129,60,63,2,4,0,23,1,138,40,160,65,60,10,53,13,44,0,122,3,90,1,51,22,59,88,78,49,0,58,0,37,24,92,1,49,43,13,49,72,113,20,57,36,0,0,0,0,0,56,29,1,18,39,66,85,55,14,104,24,2,16,78,10,7,44,58,117,186,80,60,3,1,11,43,135,47,154,78,10,9,2,0,0,6,2,38,3,153,10,58,123,114,2,52,0,142,24,77,57,145,10,69,58,0,38,10,21,32,124,18,22,0,21,0,30,3,0,0,0,7,43,18,97,1,44,53,12,128,30,153,56,123,64,0,78,117,41,0,64,0,43,95,72,20,0,19,10,18,0,0,38,20,125,79,64,2,3,0,23,0,138,40,159,66,60,10,52,13,44,0,121,3,93,1,90,52,76,90,76,58,0,47,0,36,24,95,2,48,42,14,50,73,113,20,57,37,0,0,0,0,1,54,30,1,20,40,68,85,53,14,103,24,2,15,76,9,7,41,57,105,186,65,58,4,1,10,44,135,47,158,85,7,9,2,0,0,6,2,18,2,121,10,59,123,114,1,55,0,143,25,77,59,145,11,71,48,0,36,9,45,35,126,17,22,0,20,0,28,4,0,0,0,8,42,18,99,1,44,48,15,130,32,148,53,122,75,0,68,100,42,0,63,0,42,95,73,20,0,19,10,20,0,0,36,24,128,75,61,1,4,0,25,1,139,39,159,66,60,10,54,13,45,0,112,2,92,2,91,52,77,91,77,55,0,51,0,29,23,96,2,48,43,13,49,72,112,20,46,36,0,0,0,0,0,54,30,1,19,39,66,83,55,14,102,25,2,15,75,9,8,43,58,112,185,89,56,4,2,10,44,134,48,162,82,11,9,2,0,0,7,2,38,3,151,10,59,121,112,1,54,0,143,24,78,58,156,10,68,60,0,37,10,44,35,124,19,21,0,21,0,30,4,0,0,0,7,43,18,105,1,44,53,13,128,32,153,55,137,79,0,69,97,44,0,66,0,42,95,73,19,0,19,9,20,0,0,41,20,128,63,62,1,4,0,24,1,135,40,160,65,61,10,54,13,45,0,122,3,90,1,50,21,59,88,76,48,0,58,0,36,24,97,2,48,42,13,51,70,113,20,38,37,0,0,0,0,0,56,29,1,19,39,69,85,54,14,102,24,2,15,78,9,7,41,56,108,189,59,58,4,2,10,42,135,48,162,84,7,9,0,0,0,6,2,38,3,153,10,59,122,113,2,55,0,141,25,76,56,148,10,70,46,0,36,10,19,29,117,18,22,0,19,0,30,4,0,0,0,7,43,18,104,1,44,50,14,131,30,153,54,118,85,0,72,100,52,0,68,0,43,95,73,20,0,19,9,20,0,0,37,22,124,75,63,1,4,0,26,1,138,40,158,68,61,11,53,13,45,0,121,3,91,1,89,49,75,88,76,52,0,59,0,37,25,91,1,48,44,14,49,72,112,20,55,36,0,0,0,0,0,25,30,0,19,38,66,87,54,13,103,24,1,15,76,8,7,41,20,33,145,44,23,3,1,10,43,135,48,159,41,6,8,0,0,0,6,2,39,3,152,10,58,121,114,1,56,0,142,25,77,57,147,10,69,46,0,37,10,47,34,53,9,22,0,19,0,29,4,0,0,0,6,43,17,93,1,44,48,15,126,31,152,50,112,59,0,23,92,42,0,64,0,43,95,74,20,0,20,9,19,0,0,38,23,127

Foldseek 3Di:
DKKKWWKDFDQQKTWMWIWDDDDLQFWIKIWIKMARADAQAWWWKWWAAAQDPPDPCPVLHFGAAPPPFWDFDQPDPGHGLTGPFIFGHHRRRIGTGMDIHRSAGCDDDSHQQRHKMFIARAHQCGLPDDDPVNRGGSPNHHTRIMTHMHDDD/DKKKWWKDFDQQKTWMWIWDDDDLQFWIKIWIKMARADAQAWWWKWWAFAQDPPDPCPVLHFGAAPPPFWDFDQPDPGHGLTGPFIFGHHRRRIGTDMDIHRSAGCDDPSHSQRHKMFIARAHQCGLPDPDPVNRGGSPRHDTRIMTHMHDDD/DKKKWWKDFDQQKTWMWIWDDDDLQFWIKIWIKMARADAQAWWWKWWAAAQDPPDPCPVLHFGAAPPPFWDFDQPDPTHGLTGPFIFGHHRRRIGTGMDIHRSAGCDDDSHSQRHKMFIARAHQCGLPDDDPVNRGGSPNHHTRIMGHMHDDD/DKKKWWKDFDQQKTWMWIWDDDDQQFWIKIWIKMARADAQAWWWKWWAFAQDPPDPCPVLHFGAAPPPFWDFDQPDPGHGLTGPFIFGHHRRRIGTGMDIHRSAGCDDPSHQQRHKMFIARAHQCGLPDPDPVSRGGSPRHDTRIMTHMHDDD/DKKKWWKDFDQQKTWMWIWDDDDQQFWIKIWIKMARAAAQAWWWKWWADAQDPPDPCPVLHFGAAPPPFWDFDQPDPTHGLTGPFIFGHHRRRIGTGMDIHRSAGCDDPSHSQRHKMFIARAHQCGLPDPDPVNRGTSPRHDTRIMTHMHDDD/DKKKWWKDFDQQKTWIWIWDDDDQQFWIKIWIKMARADAQAWWWKWWADAQDPPDPCPVLHFGAAPPPFWDFDQPDPTHGLTGPFIFGHHRRRIGTGMDIHRSAGCDDPSHSQRHKMFIARAHQCGLPDPDPVNRGTSPRHHTRIMTHMHDDD

Organism: Saccharomyces cerevisiae (strain ATCC 204508 / S288c) (NCBI:txid559292)